Protein AF-A0A7Y5UVS3-F1 (afdb_monomer)

Structure (mmCIF, N/CA/C/O backbone):
data_AF-A0A7Y5UVS3-F1
#
_entry.id   AF-A0A7Y5UVS3-F1
#
loop_
_atom_site.group_PDB
_atom_site.id
_atom_site.type_symbol
_atom_site.label_atom_id
_atom_site.label_alt_id
_atom_site.label_comp_id
_atom_site.label_asym_id
_atom_site.label_entity_id
_atom_site.label_seq_id
_atom_site.pdbx_PDB_ins_code
_atom_site.Cartn_x
_atom_site.Cartn_y
_atom_site.Cartn_z
_atom_site.occupancy
_atom_site.B_iso_or_equiv
_atom_site.auth_seq_id
_atom_site.auth_comp_id
_atom_site.auth_asym_id
_atom_site.auth_atom_id
_atom_site.pdbx_PDB_model_num
ATOM 1 N N . MET A 1 1 ? 49.905 -15.989 13.096 1.00 28.28 1 MET A N 1
ATOM 2 C CA . MET A 1 1 ? 49.772 -14.518 13.157 1.00 28.28 1 MET A CA 1
ATOM 3 C C . MET A 1 1 ? 48.289 -14.193 13.095 1.00 28.28 1 MET A C 1
ATOM 5 O O . MET A 1 1 ? 47.687 -14.350 12.043 1.00 28.28 1 MET A O 1
ATOM 9 N N . LEU A 1 2 ? 47.683 -13.883 14.243 1.00 24.19 2 LEU A N 1
ATOM 10 C CA . LEU A 1 2 ? 46.269 -13.516 14.345 1.00 24.19 2 LEU A CA 1
ATOM 11 C C . LEU A 1 2 ? 46.060 -12.129 13.726 1.00 24.19 2 LEU A C 1
ATOM 13 O O . LEU A 1 2 ? 46.795 -11.195 14.042 1.00 24.19 2 LEU A O 1
ATOM 17 N N . SER A 1 3 ? 45.095 -12.012 12.813 1.00 27.12 3 SER A N 1
ATOM 18 C CA . SER A 1 3 ? 44.804 -10.755 12.122 1.00 27.12 3 SER A CA 1
ATOM 19 C C . SER A 1 3 ? 44.201 -9.726 13.085 1.00 27.12 3 SER A C 1
ATOM 21 O O . SER A 1 3 ? 43.381 -10.064 13.940 1.00 27.12 3 SER A O 1
ATOM 23 N N . TRP A 1 4 ? 44.562 -8.455 12.902 1.00 25.41 4 TRP A N 1
ATOM 24 C CA . TRP A 1 4 ? 44.064 -7.295 13.655 1.00 25.41 4 TRP A CA 1
ATOM 25 C C . TRP A 1 4 ? 42.523 -7.181 13.732 1.00 25.41 4 TRP A C 1
ATOM 27 O O . TRP A 1 4 ? 42.008 -6.481 14.600 1.00 25.41 4 TRP A O 1
ATOM 37 N N . ARG A 1 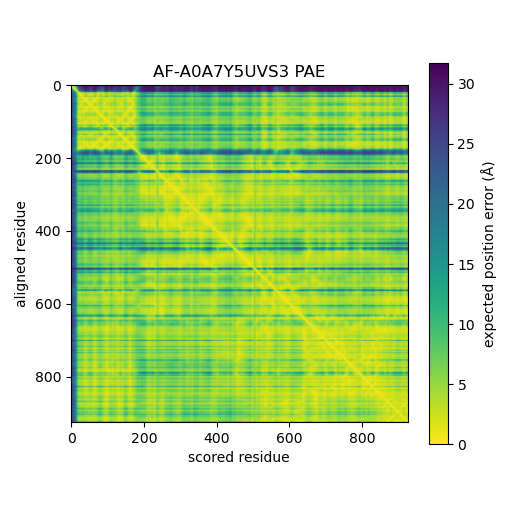5 ? 41.767 -7.898 12.884 1.00 30.25 5 ARG A N 1
ATOM 38 C CA . ARG A 1 5 ? 40.292 -7.927 12.908 1.00 30.25 5 ARG A CA 1
ATOM 39 C C . ARG A 1 5 ? 39.703 -8.733 14.073 1.00 30.25 5 ARG A C 1
ATOM 41 O O . ARG A 1 5 ? 38.597 -8.430 14.504 1.00 30.25 5 ARG A O 1
ATOM 48 N N . SER A 1 6 ? 40.430 -9.702 14.631 1.00 28.72 6 SER A N 1
ATOM 49 C CA . SER A 1 6 ? 39.936 -10.530 15.747 1.00 28.72 6 SER A CA 1
ATOM 50 C C . SER A 1 6 ? 40.099 -9.860 17.119 1.00 28.72 6 SER A C 1
ATOM 52 O O . SER A 1 6 ? 39.377 -10.194 18.052 1.00 28.72 6 SER A O 1
ATOM 54 N N . LEU A 1 7 ? 41.005 -8.882 17.242 1.00 26.11 7 LEU A N 1
ATOM 55 C CA . LEU A 1 7 ? 41.230 -8.129 18.486 1.00 26.11 7 LEU A CA 1
ATOM 56 C C . LEU A 1 7 ? 40.233 -6.971 18.679 1.00 26.11 7 LEU A C 1
ATOM 58 O O . LEU A 1 7 ? 39.955 -6.603 19.815 1.00 26.11 7 LEU A O 1
ATOM 62 N N . LEU A 1 8 ? 39.619 -6.462 17.603 1.00 29.97 8 LEU A N 1
ATOM 63 C CA . LEU A 1 8 ? 38.509 -5.500 17.694 1.00 29.97 8 LEU A CA 1
ATOM 64 C C . LEU A 1 8 ? 37.173 -6.158 18.084 1.00 29.97 8 LEU A C 1
ATOM 66 O O . LEU A 1 8 ? 36.338 -5.507 18.704 1.00 29.97 8 LEU A O 1
ATOM 70 N N . ALA A 1 9 ? 36.989 -7.451 17.795 1.00 29.56 9 ALA A N 1
ATOM 71 C CA . ALA A 1 9 ? 35.776 -8.189 18.156 1.00 29.56 9 ALA A CA 1
ATOM 72 C C . ALA A 1 9 ? 35.689 -8.516 19.661 1.00 29.56 9 ALA A C 1
ATOM 74 O O . ALA A 1 9 ? 34.592 -8.581 20.207 1.00 29.56 9 ALA A O 1
ATOM 75 N N . LEU A 1 10 ? 36.826 -8.663 20.354 1.00 26.30 10 LEU A N 1
ATOM 76 C CA . LEU A 1 10 ? 36.845 -8.890 21.807 1.00 26.30 10 LEU A CA 1
ATOM 77 C C . LEU A 1 10 ? 36.801 -7.590 22.633 1.00 26.30 10 LEU A C 1
ATOM 79 O O . LEU A 1 10 ? 36.468 -7.636 23.811 1.00 26.30 10 LEU A O 1
ATOM 83 N N . ALA A 1 11 ? 37.095 -6.434 22.025 1.00 27.16 11 ALA A N 1
ATOM 84 C CA . ALA A 1 11 ? 37.036 -5.121 22.678 1.00 27.16 11 ALA A CA 1
ATOM 85 C C . ALA A 1 11 ? 35.657 -4.429 22.571 1.00 27.16 11 ALA A C 1
ATOM 87 O O . ALA A 1 11 ? 35.464 -3.362 23.147 1.00 27.16 11 ALA A O 1
ATOM 88 N N . LEU A 1 12 ? 34.696 -5.032 21.858 1.00 35.00 12 LEU A N 1
ATOM 89 C CA . LEU A 1 12 ? 33.313 -4.546 21.705 1.00 35.00 12 LEU A CA 1
ATOM 90 C C . LEU A 1 12 ? 32.266 -5.451 22.386 1.00 35.00 12 LEU A C 1
ATOM 92 O O . LEU A 1 12 ? 31.069 -5.232 22.233 1.00 35.00 12 LEU A O 1
ATOM 96 N N . LEU A 1 13 ? 32.713 -6.447 23.159 1.00 31.89 13 LEU A N 1
ATOM 97 C CA . LEU A 1 13 ? 31.871 -7.349 23.956 1.00 31.89 13 LEU A CA 1
ATOM 98 C C . LEU A 1 13 ? 32.075 -7.149 25.464 1.00 31.89 13 LEU A C 1
ATOM 100 O O . LEU A 1 13 ? 31.934 -8.076 26.259 1.00 31.89 13 LEU A O 1
ATOM 104 N N . THR A 1 14 ? 32.374 -5.924 25.888 1.00 28.44 14 THR A N 1
ATOM 105 C CA . THR A 1 14 ? 31.979 -5.502 27.231 1.00 28.44 14 THR A CA 1
ATOM 106 C C . THR A 1 14 ? 30.465 -5.297 27.189 1.00 28.44 14 THR A C 1
ATOM 108 O O . THR A 1 14 ? 30.009 -4.457 26.411 1.00 28.44 14 THR A O 1
ATOM 111 N N . PRO A 1 15 ? 29.649 -6.010 27.989 1.00 33.50 15 PRO A N 1
ATOM 112 C CA . PRO A 1 15 ? 28.301 -5.528 28.234 1.00 33.50 15 PRO A CA 1
ATOM 113 C C . PRO A 1 15 ? 28.462 -4.096 28.749 1.00 33.50 15 PRO A C 1
ATOM 115 O O . PRO A 1 15 ? 29.252 -3.865 29.669 1.00 33.50 15 PRO A O 1
ATOM 118 N N . CYS A 1 16 ? 27.786 -3.125 28.133 1.00 34.28 16 CYS A N 1
ATOM 119 C CA . CYS A 1 16 ? 27.635 -1.804 28.730 1.00 34.28 16 CYS A CA 1
ATOM 120 C C . CYS A 1 16 ? 26.879 -1.980 30.053 1.00 34.28 16 CYS A C 1
ATOM 122 O O . CYS A 1 16 ? 25.661 -1.851 30.123 1.00 34.28 16 CYS A O 1
ATOM 124 N N . LEU A 1 17 ? 27.615 -2.312 31.109 1.00 39.16 17 LEU A N 1
ATOM 125 C CA . LEU A 1 17 ? 27.259 -1.990 32.473 1.00 39.16 17 LEU A CA 1
ATOM 126 C C . LEU A 1 17 ? 27.161 -0.460 32.530 1.00 39.16 17 LEU A C 1
ATOM 128 O O . LEU A 1 17 ? 28.173 0.225 32.404 1.00 39.16 17 LEU A O 1
ATOM 132 N N . GLY A 1 18 ? 25.943 0.061 32.700 1.00 46.34 18 GLY A N 1
ATOM 133 C CA . GLY A 1 18 ? 25.734 1.406 33.240 1.00 46.34 18 GLY A CA 1
ATOM 134 C C . GLY A 1 18 ? 25.333 2.513 32.266 1.00 46.34 18 GLY A C 1
ATOM 135 O O . GLY A 1 18 ? 25.893 3.601 32.348 1.00 46.34 18 GLY A O 1
ATOM 136 N N . ALA A 1 19 ? 24.334 2.308 31.405 1.00 59.19 19 ALA A N 1
ATOM 137 C CA . ALA A 1 19 ? 23.497 3.452 31.040 1.00 59.19 19 ALA A CA 1
ATOM 138 C C . ALA A 1 19 ? 22.430 3.612 32.129 1.00 59.19 19 ALA A C 1
ATOM 140 O O . ALA A 1 19 ? 21.646 2.693 32.363 1.00 59.19 19 ALA A O 1
ATOM 141 N N . THR A 1 20 ? 22.447 4.739 32.837 1.00 80.31 20 THR A N 1
ATOM 142 C CA . THR A 1 20 ? 21.452 5.050 33.869 1.00 80.31 20 THR A CA 1
ATOM 143 C C . THR A 1 20 ? 20.096 5.275 33.210 1.00 80.31 20 THR A C 1
ATOM 145 O O . THR A 1 20 ? 19.997 6.095 32.297 1.00 80.31 20 THR A O 1
ATOM 148 N N . ASP A 1 21 ? 19.063 4.572 33.674 1.00 90.06 21 ASP A N 1
ATOM 149 C CA . ASP A 1 21 ? 17.686 4.911 33.322 1.00 90.06 21 ASP A CA 1
ATOM 150 C C . ASP A 1 21 ? 17.329 6.267 33.939 1.00 90.06 21 ASP A C 1
ATOM 152 O O . ASP A 1 21 ? 17.461 6.482 35.145 1.00 90.06 21 ASP A O 1
ATOM 156 N N . LEU A 1 22 ? 16.928 7.201 33.086 1.00 92.75 22 LEU A N 1
ATOM 157 C CA . LEU A 1 22 ? 16.558 8.558 33.455 1.00 92.75 22 LEU A CA 1
ATOM 158 C C . LEU A 1 22 ? 15.056 8.680 33.752 1.00 92.75 22 LEU A C 1
ATOM 160 O O . LEU A 1 22 ? 14.624 9.723 34.241 1.00 92.75 22 LEU A O 1
ATOM 164 N N . ALA A 1 23 ? 14.242 7.662 33.453 1.00 92.00 23 ALA A N 1
ATOM 165 C CA . ALA A 1 23 ? 12.814 7.685 33.741 1.00 92.00 23 ALA A CA 1
ATOM 166 C C . ALA A 1 23 ? 12.551 7.514 35.246 1.00 92.00 23 ALA A C 1
ATOM 168 O O . ALA A 1 23 ? 12.982 6.557 35.888 1.00 92.00 23 ALA A O 1
ATOM 169 N N . VAL A 1 24 ? 11.790 8.441 35.830 1.00 89.44 24 VAL A N 1
ATOM 170 C CA . VAL A 1 24 ? 11.381 8.349 37.237 1.00 89.44 24 VAL A CA 1
ATOM 171 C C . VAL A 1 24 ? 10.203 7.387 37.363 1.00 89.44 24 VAL A C 1
ATOM 173 O O . VAL A 1 24 ? 9.192 7.547 36.682 1.00 89.44 24 VAL A O 1
ATOM 176 N N . ASN A 1 25 ? 10.317 6.414 38.274 1.00 92.88 25 ASN A N 1
ATOM 177 C CA . ASN A 1 25 ? 9.270 5.424 38.556 1.00 92.88 25 ASN A CA 1
ATOM 178 C C . ASN A 1 25 ? 8.753 4.722 37.282 1.00 92.88 25 ASN A C 1
ATOM 180 O O . ASN A 1 25 ? 7.547 4.575 37.086 1.00 92.88 25 ASN A O 1
ATOM 184 N N . GLY A 1 26 ? 9.672 4.337 36.392 1.00 91.94 26 GLY A N 1
ATOM 185 C CA . GLY A 1 26 ? 9.361 3.729 35.099 1.00 91.94 26 GLY A CA 1
ATOM 186 C C . GLY A 1 26 ? 8.605 2.401 35.177 1.00 91.94 26 GLY A C 1
ATOM 187 O O . GLY A 1 26 ? 7.694 2.170 34.388 1.00 91.94 26 GLY A O 1
ATOM 188 N N . GLY A 1 27 ? 8.944 1.564 36.162 1.00 93.62 27 GLY A N 1
ATOM 189 C CA . GLY A 1 27 ? 8.245 0.306 36.468 1.00 93.62 27 GLY A CA 1
ATOM 190 C C . GLY A 1 27 ? 7.047 0.462 37.411 1.00 93.62 27 GLY A C 1
ATOM 191 O O . GLY A 1 27 ? 6.573 -0.516 37.960 1.00 93.62 27 GLY A O 1
ATOM 192 N N . PHE A 1 28 ? 6.600 1.693 37.691 1.00 95.75 28 PHE A N 1
ATOM 193 C CA . PHE A 1 28 ? 5.409 1.985 38.502 1.00 95.75 28 PHE A CA 1
ATOM 194 C C . PHE A 1 28 ? 5.372 1.392 39.927 1.00 95.75 28 PHE A C 1
ATOM 196 O O . PHE A 1 28 ? 4.307 1.342 40.534 1.00 95.75 28 PHE A O 1
ATOM 203 N N . GLU A 1 29 ? 6.511 1.017 40.514 1.00 94.06 29 GLU A N 1
ATOM 204 C CA . GLU A 1 29 ? 6.618 0.366 41.833 1.00 94.06 29 GLU A CA 1
ATOM 205 C C . GLU A 1 29 ? 6.432 1.295 43.047 1.00 94.06 29 GLU A C 1
ATOM 207 O O . GLU A 1 29 ? 6.296 0.823 44.180 1.00 94.06 29 GLU A O 1
ATOM 212 N N . ALA A 1 30 ? 6.427 2.611 42.831 1.00 88.94 30 ALA A N 1
ATOM 213 C CA . ALA A 1 30 ? 6.168 3.621 43.855 1.00 88.94 30 ALA A CA 1
ATOM 214 C C . ALA A 1 30 ? 4.889 4.423 43.559 1.00 88.94 30 ALA A C 1
ATOM 216 O O . ALA A 1 30 ? 4.416 4.486 42.423 1.00 88.94 30 ALA A O 1
ATOM 217 N N . ALA A 1 31 ? 4.333 5.072 44.586 1.00 81.94 31 ALA A N 1
ATOM 218 C CA . ALA A 1 31 ? 3.252 6.038 44.403 1.00 81.94 31 ALA A CA 1
ATOM 219 C C . ALA A 1 31 ? 3.796 7.344 43.790 1.00 81.94 31 ALA A C 1
ATOM 221 O O . ALA A 1 31 ? 4.810 7.868 44.250 1.00 81.94 31 ALA A O 1
ATOM 222 N N . GLY A 1 32 ? 3.103 7.889 42.784 1.00 87.25 32 GLY A N 1
ATOM 223 C CA . GLY A 1 32 ? 3.477 9.143 42.115 1.00 87.25 32 GLY A CA 1
ATOM 224 C C . GLY A 1 32 ? 4.469 8.976 40.954 1.00 87.25 32 GLY A C 1
ATOM 225 O O . GLY A 1 32 ? 4.582 7.905 40.362 1.00 87.25 32 GLY A O 1
ATOM 226 N N . GLY A 1 33 ? 5.156 10.059 40.579 1.00 92.31 33 GLY A N 1
ATOM 227 C CA . GLY A 1 33 ? 6.107 10.098 39.454 1.00 92.31 33 GLY A CA 1
ATOM 228 C C . GLY A 1 33 ? 5.481 10.405 38.087 1.00 92.31 33 GLY A C 1
ATOM 229 O O . GLY A 1 33 ? 6.188 10.816 37.167 1.00 92.31 33 GLY A O 1
ATOM 230 N N . TRP A 1 34 ? 4.158 10.264 37.963 1.00 95.94 34 TRP A N 1
ATOM 231 C CA . TRP A 1 34 ? 3.413 10.496 36.727 1.00 95.94 34 TRP A CA 1
ATOM 232 C C . TRP A 1 34 ? 2.051 11.132 37.006 1.00 95.94 34 TRP A C 1
ATOM 234 O O . TRP A 1 34 ? 1.313 10.666 37.873 1.00 95.94 34 TRP A O 1
ATOM 244 N N . ASP A 1 35 ? 1.699 12.150 36.222 1.00 96.25 35 ASP A N 1
ATOM 245 C CA . ASP A 1 35 ? 0.412 12.838 36.296 1.00 96.25 35 ASP A CA 1
ATOM 246 C C . ASP A 1 35 ? -0.463 12.455 35.099 1.00 96.25 35 ASP A C 1
ATOM 248 O O . ASP A 1 35 ? -0.045 12.590 33.945 1.00 96.25 35 ASP A O 1
ATOM 252 N N . LEU A 1 36 ? -1.699 12.021 35.357 1.00 97.00 36 LEU A N 1
ATOM 253 C CA . LEU A 1 36 ? -2.709 11.845 34.314 1.00 97.00 36 LEU A CA 1
ATOM 254 C C . LEU A 1 36 ? -3.436 13.162 34.049 1.00 97.00 36 LEU A C 1
ATOM 256 O O . LEU A 1 36 ? -3.872 13.850 34.972 1.00 97.00 36 LEU A O 1
ATOM 260 N N . ARG A 1 37 ? -3.651 13.468 32.771 1.00 96.62 37 ARG A N 1
ATOM 261 C CA . ARG A 1 37 ? -4.450 14.605 32.325 1.00 96.62 37 ARG A CA 1
ATOM 262 C C . ARG A 1 37 ? -5.415 14.210 31.224 1.00 96.62 37 ARG A C 1
ATOM 264 O O . ARG A 1 37 ? -5.051 13.498 30.291 1.00 96.62 37 ARG A O 1
ATOM 271 N N . CYS A 1 38 ? -6.620 14.747 31.309 1.00 97.12 38 CYS A N 1
ATOM 272 C CA . CYS A 1 38 ? -7.629 14.669 30.266 1.00 97.12 38 CYS A CA 1
ATOM 273 C C . CYS A 1 38 ? -7.537 15.922 29.389 1.00 97.12 38 CYS A C 1
ATOM 275 O O . CYS A 1 38 ? -7.700 17.032 29.893 1.00 97.12 38 CYS A O 1
ATOM 277 N N . VAL A 1 39 ? -7.245 15.759 28.098 1.00 96.06 39 VAL A N 1
ATOM 278 C CA . VAL A 1 39 ? -7.033 16.871 27.157 1.00 96.06 39 VAL A CA 1
ATOM 279 C C . VAL A 1 39 ? -8.113 16.850 26.076 1.00 96.06 39 VAL A C 1
ATOM 281 O O . VAL A 1 39 ? -8.524 15.775 25.645 1.00 96.06 39 VAL A O 1
ATOM 284 N N . ASP A 1 40 ? -8.575 18.026 25.642 1.00 92.88 40 ASP A N 1
ATOM 285 C CA . ASP A 1 40 ? -9.557 18.218 24.559 1.00 92.88 40 ASP A CA 1
ATOM 286 C C . ASP A 1 40 ? -10.863 17.419 24.735 1.00 92.88 40 ASP A C 1
ATOM 288 O O . ASP A 1 40 ? -11.375 16.801 23.801 1.00 92.88 40 ASP A O 1
ATOM 292 N N . GLY A 1 41 ? -11.397 17.413 25.961 1.00 94.06 41 GLY A N 1
ATOM 293 C CA . GLY A 1 41 ? -12.649 16.727 26.293 1.00 94.06 41 GLY A CA 1
ATOM 294 C C . GLY A 1 41 ? -12.515 15.213 26.466 1.00 94.06 41 GLY A C 1
ATOM 295 O O . GLY A 1 41 ? -13.527 14.518 26.507 1.00 94.06 41 GLY A O 1
ATOM 296 N N . ALA A 1 42 ? -11.293 14.680 26.557 1.00 96.88 42 ALA A N 1
ATOM 297 C CA . ALA A 1 42 ? -11.096 13.275 26.886 1.00 96.88 42 ALA A CA 1
ATOM 298 C C . ALA A 1 42 ? -11.637 12.923 28.272 1.00 96.88 42 ALA A C 1
ATOM 300 O O . ALA A 1 42 ? -11.561 13.708 29.212 1.00 96.88 42 ALA A O 1
ATOM 301 N N . GLU A 1 43 ? -12.112 11.693 28.401 1.00 98.12 43 GLU A N 1
ATOM 302 C CA . GLU A 1 43 ? -12.501 11.095 29.671 1.00 98.12 43 GLU A CA 1
ATOM 303 C C . GLU A 1 43 ? -11.782 9.761 29.842 1.00 98.12 43 GLU A C 1
ATOM 305 O O . GLU A 1 43 ? -11.562 9.018 28.875 1.00 98.12 43 GLU A O 1
ATOM 310 N N . GLY A 1 44 ? -11.383 9.470 31.076 1.00 97.81 44 GLY A N 1
ATOM 311 C CA . GLY A 1 44 ? -10.662 8.253 31.394 1.00 97.81 44 GLY A CA 1
ATOM 312 C C . GLY A 1 44 ? -9.993 8.283 32.758 1.00 97.81 44 GLY A C 1
ATOM 313 O O . GLY A 1 44 ? -10.205 9.191 33.559 1.00 97.81 44 GLY A O 1
ATOM 314 N N . SER A 1 45 ? -9.191 7.258 33.028 1.00 97.94 45 SER A N 1
ATOM 315 C CA . SER A 1 45 ? -8.535 7.058 34.321 1.00 97.94 45 SER A CA 1
ATOM 316 C C . SER A 1 45 ? -7.189 6.346 34.187 1.00 97.94 45 SER A C 1
ATOM 318 O O . SER A 1 45 ? -6.887 5.748 33.151 1.00 97.94 45 SER A O 1
ATOM 320 N N . ALA A 1 46 ? -6.388 6.428 35.251 1.00 97.12 46 ALA A N 1
ATOM 321 C CA . ALA A 1 46 ? -5.153 5.682 35.445 1.00 97.12 46 ALA A CA 1
ATOM 322 C C . ALA A 1 46 ? -5.278 4.891 36.750 1.00 97.12 46 ALA A C 1
ATOM 324 O O . ALA A 1 46 ? -5.628 5.461 37.783 1.00 97.12 46 ALA A O 1
ATOM 325 N N . THR A 1 47 ? -5.031 3.585 36.705 1.00 96.56 47 THR A N 1
ATOM 326 C CA . THR A 1 47 ? -5.191 2.684 37.855 1.00 96.56 47 THR A CA 1
ATOM 327 C C . THR A 1 47 ? -4.025 1.709 37.938 1.00 96.56 47 THR A C 1
ATOM 329 O O . THR A 1 47 ? -3.589 1.177 36.921 1.00 96.56 47 THR A O 1
ATOM 332 N N . TRP A 1 48 ? -3.511 1.468 39.143 1.00 95.94 48 TRP A N 1
ATOM 333 C CA . TRP A 1 48 ? -2.486 0.449 39.369 1.00 95.94 48 TRP A CA 1
ATOM 334 C C . TRP A 1 48 ? -3.122 -0.941 39.368 1.00 95.94 48 TRP A C 1
ATOM 336 O O . TRP A 1 48 ? -4.194 -1.139 39.943 1.00 95.94 48 TRP A O 1
ATOM 346 N N . ILE A 1 49 ? -2.456 -1.900 38.729 1.00 95.38 49 ILE A N 1
ATOM 347 C CA . ILE A 1 49 ? -2.871 -3.305 38.672 1.00 95.38 49 ILE A CA 1
ATOM 348 C C . ILE A 1 49 ? -1.699 -4.218 39.030 1.00 95.38 49 ILE A C 1
ATOM 350 O O . ILE A 1 49 ? -0.553 -3.847 38.822 1.00 95.38 49 ILE A O 1
ATOM 354 N N . THR A 1 50 ? -1.973 -5.427 39.521 1.00 94.38 50 THR A N 1
ATOM 355 C CA . THR A 1 50 ? -0.938 -6.395 39.942 1.00 94.38 50 THR A CA 1
ATOM 356 C C . THR A 1 50 ? -0.402 -7.277 38.811 1.00 94.38 50 THR A C 1
ATOM 358 O O . THR A 1 50 ? 0.550 -8.023 39.002 1.00 94.38 50 THR A O 1
ATOM 361 N N . ASP A 1 51 ? -1.047 -7.252 37.645 1.00 91.75 51 ASP A N 1
ATOM 362 C CA . ASP A 1 51 ? -0.616 -7.990 36.455 1.00 91.75 51 ASP A CA 1
ATOM 363 C C . ASP A 1 51 ? 0.411 -7.150 35.687 1.00 91.75 51 ASP A C 1
ATOM 365 O O . ASP A 1 51 ? 0.070 -6.408 34.761 1.00 91.75 51 ASP A O 1
ATOM 369 N N . ALA A 1 52 ? 1.650 -7.210 36.169 1.00 94.12 52 ALA A N 1
ATOM 370 C CA . ALA A 1 52 ? 2.788 -6.456 35.664 1.00 94.12 52 ALA A CA 1
ATOM 371 C C . ALA A 1 52 ? 3.682 -7.314 34.759 1.00 94.12 52 ALA A C 1
ATOM 373 O O . ALA A 1 52 ? 3.683 -8.546 34.838 1.00 94.12 52 ALA A O 1
ATOM 374 N N . ARG A 1 53 ? 4.453 -6.666 33.884 1.00 94.75 53 ARG A N 1
ATOM 375 C CA . ARG A 1 53 ? 5.478 -7.333 33.076 1.00 94.75 53 ARG A CA 1
ATOM 376 C C . ARG A 1 53 ? 6.664 -7.707 33.950 1.00 94.75 53 ARG A C 1
ATOM 378 O O . ARG A 1 53 ? 7.173 -8.824 33.840 1.00 94.75 53 ARG A O 1
ATOM 385 N N . THR A 1 54 ? 7.107 -6.770 34.783 1.00 94.06 54 THR A N 1
ATOM 386 C CA . THR A 1 54 ? 8.114 -6.993 35.819 1.00 94.06 54 THR A CA 1
ATOM 387 C C . THR A 1 54 ? 7.679 -6.323 37.123 1.00 94.06 54 THR A C 1
ATOM 389 O O . THR A 1 54 ? 6.716 -5.569 37.147 1.00 94.06 54 THR A O 1
ATOM 392 N N . GLY A 1 55 ? 8.325 -6.647 38.245 1.00 94.12 55 GLY A N 1
ATOM 393 C CA . GLY A 1 55 ? 7.933 -6.075 39.536 1.00 94.12 55 GLY A CA 1
ATOM 394 C C . GLY A 1 55 ? 6.599 -6.613 40.071 1.00 94.12 55 GLY A C 1
ATOM 395 O O . GLY A 1 55 ? 6.270 -7.787 39.897 1.00 94.12 55 GLY A O 1
ATOM 396 N N . ARG A 1 56 ? 5.880 -5.773 40.819 1.00 95.38 56 ARG A N 1
ATOM 397 C CA . ARG A 1 56 ? 4.642 -6.093 41.546 1.00 95.38 56 ARG A CA 1
ATOM 398 C C . ARG A 1 56 ? 3.412 -5.421 40.948 1.00 95.38 56 ARG A C 1
ATOM 400 O O . ARG A 1 56 ? 2.308 -5.903 41.207 1.00 95.38 56 ARG A O 1
ATOM 407 N N . GLN A 1 57 ? 3.567 -4.306 40.234 1.00 95.88 57 GLN A N 1
ATOM 408 C CA . GLN A 1 57 ? 2.430 -3.568 39.693 1.00 95.88 57 GLN A CA 1
ATOM 409 C C . GLN A 1 57 ? 2.746 -2.818 38.396 1.00 95.88 57 GLN A C 1
ATOM 411 O O . GLN A 1 57 ? 3.861 -2.381 38.173 1.00 95.88 57 GLN A O 1
ATOM 416 N N . ALA A 1 58 ? 1.719 -2.623 37.574 1.00 96.38 58 ALA A N 1
ATOM 417 C CA . ALA A 1 58 ? 1.761 -1.861 36.330 1.00 96.38 58 ALA A CA 1
ATOM 418 C C . ALA A 1 58 ? 0.638 -0.814 36.307 1.00 96.38 58 ALA A C 1
ATOM 420 O O . ALA A 1 58 ? -0.299 -0.870 37.112 1.00 96.38 58 ALA A O 1
ATOM 421 N N . LEU A 1 59 ? 0.696 0.138 35.373 1.00 97.31 59 LEU A N 1
ATOM 422 C CA . LEU A 1 59 ? -0.296 1.210 35.268 1.00 97.31 59 LEU A CA 1
ATOM 423 C C . LEU A 1 59 ? -1.256 0.975 34.098 1.00 97.31 59 LEU A C 1
ATOM 425 O O . LEU A 1 59 ? -0.860 1.001 32.937 1.00 97.31 59 LEU A O 1
ATOM 429 N N . ARG A 1 60 ? -2.549 0.813 34.377 1.00 97.56 60 ARG A N 1
ATOM 430 C CA . ARG A 1 60 ? -3.608 0.771 33.363 1.00 97.56 60 ARG A CA 1
ATOM 431 C C . ARG A 1 60 ? -4.152 2.168 33.093 1.00 97.56 60 ARG A C 1
ATOM 433 O O . ARG A 1 60 ? -4.728 2.781 33.988 1.00 97.56 60 ARG A O 1
ATOM 440 N N . LEU A 1 61 ? -4.042 2.622 31.849 1.00 98.19 61 LEU A N 1
ATOM 441 C CA . LEU A 1 61 ? -4.757 3.777 31.313 1.00 98.19 61 LEU A CA 1
ATOM 442 C C . LEU A 1 61 ? -6.009 3.303 30.574 1.00 98.19 61 LEU A C 1
ATOM 444 O O . LEU A 1 61 ? -5.912 2.472 29.673 1.00 98.19 61 LEU A O 1
ATOM 448 N N . THR A 1 62 ? -7.169 3.859 30.912 1.00 98.44 62 THR A N 1
ATOM 449 C CA . THR A 1 62 ? -8.449 3.534 30.268 1.00 98.44 62 THR A CA 1
ATOM 450 C C . THR A 1 62 ? -9.109 4.813 29.790 1.00 98.44 62 THR A C 1
ATOM 452 O O . THR A 1 62 ? -9.439 5.671 30.609 1.00 98.44 62 THR A O 1
ATOM 455 N N . LYS A 1 63 ? -9.326 4.929 28.478 1.00 98.25 63 LYS A N 1
ATOM 456 C CA . LYS A 1 63 ? -10.078 6.022 27.854 1.00 98.25 63 LYS A CA 1
ATOM 457 C C . LYS A 1 63 ? -11.513 5.573 27.588 1.00 98.25 63 LYS A C 1
ATOM 459 O O . LYS A 1 63 ? -11.719 4.507 27.017 1.00 98.25 63 LYS A O 1
ATOM 464 N N . THR A 1 64 ? -12.497 6.380 27.981 1.00 97.50 64 THR A N 1
ATOM 465 C CA . THR A 1 64 ? -13.922 5.986 27.985 1.00 97.50 64 THR A CA 1
ATOM 466 C C . THR A 1 64 ? -14.767 6.665 26.913 1.00 97.50 64 THR A C 1
ATOM 468 O O . THR A 1 64 ? -15.876 6.215 26.642 1.00 97.50 64 THR A O 1
ATOM 471 N N . ASN A 1 65 ? -14.255 7.717 26.271 1.00 96.38 65 ASN A N 1
ATOM 472 C CA . ASN A 1 65 ? -14.947 8.431 25.197 1.00 96.38 65 ASN A CA 1
ATOM 473 C C . ASN A 1 65 ? -14.083 8.553 23.926 1.00 96.38 65 ASN A C 1
ATOM 475 O O . ASN A 1 65 ? -12.956 8.064 23.869 1.00 96.38 65 ASN A O 1
ATOM 479 N N . SER A 1 66 ? -14.607 9.224 22.902 1.00 95.31 66 SER A N 1
ATOM 480 C CA . SER A 1 66 ? -13.979 9.375 21.578 1.00 95.31 66 SER A CA 1
ATOM 481 C C . SER A 1 66 ? -13.307 10.736 21.341 1.00 95.31 66 SER A C 1
ATOM 483 O O . SER A 1 66 ? -12.743 10.969 20.275 1.00 95.31 66 SER A O 1
ATOM 485 N N . LEU A 1 67 ? -13.376 11.649 22.315 1.00 93.88 67 LEU A N 1
ATOM 486 C CA . LEU A 1 67 ? -12.854 13.015 22.205 1.00 93.88 67 LEU A CA 1
ATOM 487 C C . LEU A 1 67 ? -11.449 13.125 22.799 1.00 93.88 67 LEU A C 1
ATOM 489 O O . LEU A 1 67 ? -11.150 12.469 23.793 1.00 93.88 67 LEU A O 1
ATOM 493 N N . GLY A 1 68 ? -10.598 13.958 22.205 1.00 93.81 68 GLY A N 1
ATOM 494 C CA . GLY A 1 68 ? -9.283 14.289 22.754 1.00 93.81 68 GLY A CA 1
ATOM 495 C C . GLY A 1 68 ? -8.375 13.089 23.055 1.00 93.81 68 GLY A C 1
ATOM 496 O O . GLY A 1 68 ? -8.455 12.034 22.418 1.00 93.81 68 GLY A O 1
ATOM 497 N N . TYR A 1 69 ? -7.486 13.255 24.033 1.00 96.94 69 TYR A N 1
ATOM 498 C CA . TYR A 1 69 ? -6.576 12.205 24.494 1.00 96.94 69 TYR A CA 1
ATOM 499 C C . TYR A 1 69 ? -6.312 12.265 25.998 1.00 96.94 69 TYR A C 1
ATOM 501 O O . TYR A 1 69 ? -6.347 13.329 26.620 1.00 96.94 69 TYR A O 1
ATOM 509 N N . LEU A 1 70 ? -6.003 11.105 26.575 1.00 98.31 70 LEU A N 1
ATOM 510 C CA . LEU A 1 70 ? -5.380 11.030 27.893 1.00 98.31 70 LEU A CA 1
ATOM 511 C C . LEU A 1 70 ? -3.883 11.270 27.740 1.00 98.31 70 LEU A C 1
ATOM 513 O O . LEU A 1 70 ? -3.264 10.700 26.844 1.00 98.31 70 LEU A O 1
ATOM 517 N N . ARG A 1 71 ? -3.297 12.083 28.614 1.00 97.50 71 ARG A N 1
ATOM 518 C CA . ARG A 1 71 ? -1.862 12.372 28.660 1.00 97.50 71 ARG A CA 1
ATOM 519 C C . ARG A 1 71 ? -1.318 11.982 30.023 1.00 97.50 71 ARG A C 1
ATOM 521 O O . ARG A 1 71 ? -1.635 12.631 31.013 1.00 97.50 71 ARG A O 1
ATOM 528 N N . LEU A 1 72 ? -0.486 10.951 30.053 1.00 97.44 72 LEU A N 1
ATOM 529 C CA . LEU A 1 72 ? 0.355 10.622 31.193 1.00 97.44 72 LEU A CA 1
ATOM 530 C C . LEU A 1 72 ? 1.696 11.345 31.015 1.00 97.44 72 LEU A C 1
ATOM 532 O O . LEU A 1 72 ? 2.346 11.175 29.983 1.00 97.44 72 LEU A O 1
ATOM 536 N N . VAL A 1 73 ? 2.090 12.179 31.973 1.00 97.31 73 VAL A N 1
ATOM 537 C CA . VAL A 1 73 ? 3.313 12.996 31.898 1.00 97.31 73 VAL A CA 1
ATOM 538 C C . VAL A 1 73 ? 4.179 12.786 33.135 1.00 97.31 73 VAL A C 1
ATOM 540 O O . VAL A 1 73 ? 3.645 12.710 34.238 1.00 97.31 73 VAL A O 1
ATOM 543 N N . SER A 1 74 ? 5.501 12.679 32.968 1.00 96.56 74 SER A N 1
ATOM 544 C CA . SER A 1 74 ? 6.420 12.549 34.106 1.00 96.56 74 SER A CA 1
ATOM 545 C C . SER A 1 74 ? 6.307 13.768 35.023 1.00 96.56 74 SER A C 1
ATOM 547 O O . SER A 1 74 ? 6.238 14.903 34.543 1.00 96.56 74 SER A O 1
ATOM 549 N N . SER A 1 75 ? 6.287 13.562 36.341 1.00 93.81 75 SER A N 1
ATOM 550 C CA . SER A 1 75 ? 6.133 14.663 37.302 1.00 93.81 75 SER A CA 1
ATOM 551 C C . SER A 1 75 ? 7.350 15.592 37.303 1.00 93.81 75 SER A C 1
ATOM 553 O O . SER A 1 75 ? 7.191 16.812 37.382 1.00 93.81 75 SER A O 1
ATOM 555 N N . GLU A 1 76 ? 8.542 15.013 37.137 1.00 92.94 76 GLU A N 1
ATOM 556 C CA . GLU A 1 76 ? 9.821 15.719 37.060 1.00 92.94 76 GLU A CA 1
ATOM 557 C C . GLU A 1 76 ? 10.292 15.888 35.604 1.00 92.94 76 GLU A C 1
ATOM 559 O O . GLU A 1 76 ? 10.069 14.993 34.771 1.00 92.94 76 GLU A O 1
ATOM 564 N N . PRO A 1 77 ? 10.928 17.029 35.272 1.00 94.88 77 PRO A N 1
ATOM 565 C CA . PRO A 1 77 ? 11.566 17.232 33.981 1.00 94.88 77 PRO A CA 1
ATOM 566 C C . PRO A 1 77 ? 12.927 16.522 33.898 1.00 94.88 77 PRO A C 1
ATOM 568 O O . PRO A 1 77 ? 13.618 16.300 34.890 1.00 94.88 77 PRO A O 1
ATOM 571 N N . LEU A 1 78 ? 13.329 16.218 32.669 1.00 94.06 78 LEU A N 1
ATOM 572 C CA . LEU A 1 78 ? 14.626 15.687 32.278 1.00 94.06 78 LEU A CA 1
ATOM 573 C C . LEU A 1 78 ? 15.480 16.797 31.666 1.00 94.06 78 LEU A C 1
ATOM 575 O O . LEU A 1 78 ? 15.029 17.516 30.770 1.00 94.06 78 LEU A O 1
ATOM 579 N N . ALA A 1 79 ? 16.742 16.871 32.087 1.00 94.44 79 ALA A N 1
ATOM 580 C CA . ALA A 1 79 ? 17.743 17.723 31.461 1.00 94.44 79 ALA A CA 1
ATOM 581 C C . ALA A 1 79 ? 18.350 17.017 30.238 1.00 94.44 79 ALA A C 1
ATOM 583 O O . ALA A 1 79 ? 19.091 16.045 30.381 1.00 94.44 79 ALA A O 1
ATOM 584 N N . LEU A 1 80 ? 18.050 17.515 29.038 1.00 93.88 80 LEU A N 1
ATOM 585 C CA . LEU A 1 80 ? 18.599 17.010 27.781 1.00 93.88 80 LEU A CA 1
ATOM 586 C C . LEU A 1 80 ? 19.711 17.932 27.284 1.00 93.88 80 LEU A C 1
ATOM 588 O O . LEU A 1 80 ? 19.553 19.155 27.295 1.00 93.88 80 LEU A O 1
ATOM 592 N N . VAL A 1 81 ? 20.817 17.355 26.818 1.00 94.44 81 VAL A N 1
ATOM 593 C CA . VAL A 1 81 ? 21.980 18.099 26.311 1.00 94.44 81 VAL A CA 1
ATOM 594 C C . VAL A 1 81 ? 22.229 17.818 24.824 1.00 94.44 81 VAL A C 1
ATOM 596 O O . VAL A 1 81 ? 21.851 16.754 24.328 1.00 94.44 81 VAL A O 1
ATOM 599 N N . PRO A 1 82 ? 22.849 18.758 24.084 1.00 93.50 82 PRO A N 1
ATOM 600 C CA . PRO A 1 82 ? 23.216 18.535 22.687 1.00 93.50 82 PRO A CA 1
ATOM 601 C C . PRO A 1 82 ? 24.222 17.398 22.505 1.00 93.50 82 PRO A C 1
ATOM 603 O O . PRO A 1 82 ? 24.983 17.087 23.416 1.00 93.50 82 PRO A O 1
ATOM 606 N N . ASN A 1 83 ? 24.276 16.849 21.288 1.00 89.00 83 ASN A N 1
ATOM 607 C CA . ASN A 1 83 ? 25.170 15.754 20.868 1.00 89.00 83 ASN A CA 1
ATOM 608 C C . ASN A 1 83 ? 24.928 14.395 21.548 1.00 89.00 83 ASN A C 1
ATOM 610 O O . ASN A 1 83 ? 25.658 13.446 21.272 1.00 89.00 83 ASN A O 1
ATOM 614 N N . GLU A 1 84 ? 23.880 14.277 22.359 1.00 90.81 84 GLU A N 1
ATOM 615 C CA . GLU A 1 84 ? 23.394 13.007 22.893 1.00 90.81 84 GLU A CA 1
ATOM 616 C C . GLU A 1 84 ? 22.167 12.518 22.115 1.00 90.81 84 GLU A C 1
ATOM 618 O O . GLU A 1 84 ? 21.352 13.306 21.626 1.00 90.81 84 GLU A O 1
ATOM 623 N N . THR A 1 85 ? 22.031 11.196 21.999 1.00 90.88 85 THR A N 1
ATOM 624 C CA . THR A 1 85 ? 20.816 10.551 21.484 1.00 90.88 85 THR A CA 1
ATOM 625 C C . THR A 1 85 ? 20.146 9.798 22.614 1.00 90.88 85 THR A C 1
ATOM 627 O O . THR A 1 85 ? 20.706 8.859 23.174 1.00 90.88 85 THR A O 1
ATOM 630 N N . TYR A 1 86 ? 18.923 10.205 22.915 1.00 92.31 86 TYR A N 1
ATOM 631 C CA . TYR A 1 86 ? 18.083 9.601 23.930 1.00 92.31 86 TYR A CA 1
ATOM 632 C C . TYR A 1 86 ? 17.109 8.620 23.281 1.00 92.31 86 TYR A C 1
ATOM 634 O O . TYR A 1 86 ? 16.574 8.878 22.202 1.00 92.31 86 TYR A O 1
ATOM 642 N N . THR A 1 87 ? 16.844 7.508 23.954 1.00 92.88 87 THR A N 1
ATOM 643 C CA . THR A 1 87 ? 15.830 6.527 23.570 1.00 92.88 87 THR A CA 1
ATOM 644 C 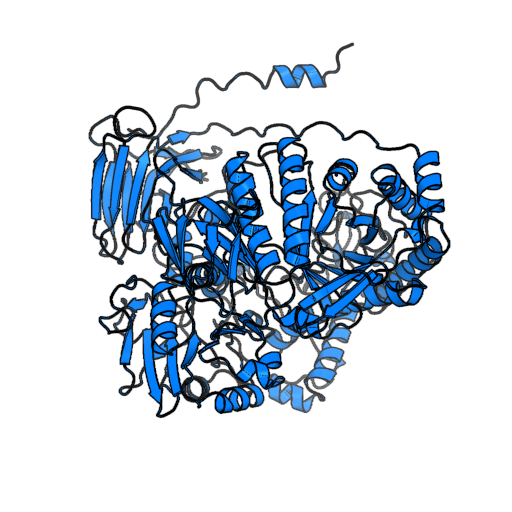C . THR A 1 87 ? 14.806 6.434 24.687 1.00 92.88 87 THR A C 1
ATOM 646 O O . THR A 1 87 ? 15.128 5.961 25.775 1.00 92.88 87 THR A O 1
ATOM 649 N N . PHE A 1 88 ? 13.574 6.861 24.407 1.00 94.38 88 PHE A N 1
ATOM 650 C CA . PHE A 1 88 ? 12.432 6.644 25.287 1.00 94.38 88 PHE A CA 1
ATOM 651 C C . PHE A 1 88 ? 11.691 5.393 24.821 1.00 94.38 88 PHE A C 1
ATOM 653 O O . PHE A 1 88 ? 11.186 5.332 23.696 1.00 94.38 88 PHE A O 1
ATOM 660 N N . ARG A 1 89 ? 11.640 4.376 25.676 1.00 94.38 89 ARG A N 1
ATOM 661 C CA . ARG A 1 89 ? 10.988 3.103 25.377 1.00 94.38 89 ARG A CA 1
ATOM 662 C C . ARG A 1 89 ? 10.165 2.615 26.556 1.00 94.38 89 ARG A C 1
ATOM 664 O O . ARG A 1 89 ? 10.283 3.121 27.660 1.00 94.38 89 ARG A O 1
ATOM 671 N N . GLY A 1 90 ? 9.298 1.651 26.304 1.00 95.75 90 GLY A N 1
ATOM 672 C CA . GLY A 1 90 ? 8.489 1.042 27.349 1.00 95.75 90 GLY A CA 1
ATOM 673 C C . GLY A 1 90 ? 7.636 -0.081 26.806 1.00 95.75 90 GLY A C 1
ATOM 674 O O . GLY A 1 90 ? 7.533 -0.258 25.585 1.00 95.75 90 GLY A O 1
ATOM 675 N N . TRP A 1 91 ? 7.031 -0.841 27.707 1.00 97.38 91 TRP A N 1
ATOM 676 C CA . TRP A 1 91 ? 6.192 -1.970 27.359 1.00 97.38 91 TRP A CA 1
ATOM 677 C C . TRP A 1 91 ? 4.732 -1.635 27.593 1.00 97.38 91 TRP A C 1
ATOM 679 O O . TRP A 1 91 ? 4.371 -0.871 28.487 1.00 97.38 91 TRP A O 1
ATOM 689 N N . TYR A 1 92 ? 3.885 -2.192 26.741 1.00 97.56 92 TYR A N 1
ATOM 690 C CA . TYR A 1 92 ? 2.453 -2.054 26.873 1.00 97.56 92 TYR A CA 1
ATOM 691 C C . TYR A 1 92 ? 1.729 -3.344 26.503 1.00 97.56 92 TYR A C 1
ATOM 693 O O . TYR A 1 92 ? 2.234 -4.174 25.743 1.00 97.56 92 TYR A O 1
ATOM 701 N N . ARG A 1 93 ? 0.508 -3.482 27.007 1.00 96.25 93 ARG A N 1
ATOM 702 C CA . ARG A 1 93 ? -0.437 -4.524 26.609 1.00 96.25 93 ARG A CA 1
ATOM 703 C C . ARG A 1 93 ? -1.821 -3.917 26.418 1.00 96.25 93 ARG A C 1
ATOM 705 O O . ARG A 1 93 ? -2.223 -3.043 27.181 1.00 96.25 93 ARG A O 1
ATOM 712 N N . SER A 1 94 ? -2.550 -4.390 25.414 1.00 96.81 94 SER A N 1
ATOM 713 C CA . SER A 1 94 ? -3.960 -4.062 25.185 1.00 96.81 94 SER A CA 1
ATOM 714 C C . SER A 1 94 ? -4.712 -5.302 24.699 1.00 96.81 94 SER A C 1
ATOM 716 O O . SER A 1 94 ? -4.100 -6.230 24.168 1.00 96.81 94 SER A O 1
ATOM 718 N N . GLU A 1 95 ? -6.025 -5.326 24.907 1.00 95.69 95 GLU A N 1
ATOM 719 C CA . GLU A 1 95 ? -6.922 -6.421 24.500 1.00 95.69 95 GLU A CA 1
ATOM 720 C C . GLU A 1 95 ? -8.174 -5.913 23.763 1.00 95.69 95 GLU A C 1
ATOM 722 O O . GLU A 1 95 ? -8.981 -6.708 23.272 1.00 95.69 95 GLU A O 1
ATOM 727 N N . ASP A 1 96 ? -8.363 -4.595 23.707 1.00 95.31 96 ASP A N 1
ATOM 728 C CA . ASP A 1 96 ? -9.584 -3.934 23.253 1.00 95.31 96 ASP A CA 1
ATOM 729 C C . ASP A 1 96 ? -9.320 -2.702 22.374 1.00 95.31 96 ASP A C 1
ATOM 731 O O . ASP A 1 96 ? -10.267 -2.007 22.008 1.00 95.31 96 ASP A O 1
ATOM 735 N N . ALA A 1 97 ? -8.067 -2.428 21.999 1.00 96.19 97 ALA A N 1
ATOM 736 C CA . ALA A 1 97 ? -7.747 -1.271 21.180 1.00 96.19 97 ALA A CA 1
ATOM 737 C C . ALA A 1 97 ? -8.264 -1.440 19.739 1.00 96.19 97 ALA A C 1
ATOM 739 O O . ALA A 1 97 ? -7.918 -2.423 19.071 1.00 96.19 97 ALA A O 1
ATOM 740 N N . PRO A 1 98 ? -9.068 -0.488 19.226 1.00 95.38 98 PRO A N 1
ATOM 741 C CA . PRO A 1 98 ? -9.447 -0.452 17.820 1.00 95.38 98 PRO A CA 1
ATOM 742 C C . PRO A 1 98 ? -8.322 0.145 16.957 1.00 95.38 98 PRO A C 1
ATOM 744 O O . PRO A 1 98 ? -7.457 0.861 17.457 1.00 95.38 98 PRO A O 1
ATOM 747 N N . ILE A 1 99 ? -8.393 -0.056 15.635 1.00 94.31 99 ILE A N 1
ATOM 748 C CA . ILE A 1 99 ? -7.474 0.568 14.655 1.00 94.31 99 ILE A CA 1
ATOM 749 C C . ILE A 1 99 ? -7.446 2.097 14.814 1.00 94.31 99 ILE A C 1
ATOM 751 O O . ILE A 1 99 ? -6.395 2.719 14.729 1.00 94.31 99 ILE A O 1
ATOM 755 N N . SER A 1 100 ? -8.596 2.698 15.119 1.00 94.62 100 SER A N 1
ATOM 756 C CA . SER A 1 100 ? -8.803 4.132 15.352 1.00 94.62 100 SER A CA 1
ATOM 757 C C . SER A 1 100 ? -8.268 4.658 16.702 1.00 94.62 100 SER A C 1
ATOM 759 O O . SER A 1 100 ? -8.831 5.612 17.246 1.00 94.62 100 SER A O 1
ATOM 761 N N . ALA A 1 101 ? -7.276 4.001 17.305 1.00 95.88 101 ALA A N 1
ATOM 762 C CA . ALA A 1 101 ? -6.658 4.407 18.565 1.00 95.88 101 ALA A CA 1
ATOM 763 C C . ALA A 1 101 ? -5.129 4.453 18.444 1.00 95.88 101 ALA A C 1
ATOM 765 O O . ALA A 1 101 ? -4.513 3.675 17.714 1.00 95.88 101 ALA A O 1
ATOM 766 N N . LEU A 1 102 ? -4.515 5.388 19.169 1.00 96.88 102 LEU A N 1
ATOM 767 C CA . LEU A 1 102 ? -3.074 5.630 19.145 1.00 96.88 102 LEU A CA 1
ATOM 768 C C . LEU A 1 102 ? -2.488 5.595 20.553 1.00 96.88 102 LEU A C 1
ATOM 770 O O . LEU A 1 102 ? -3.076 6.150 21.482 1.00 96.88 102 LEU A O 1
ATOM 774 N N . LEU A 1 103 ? -1.286 5.030 20.670 1.00 97.44 103 LEU A N 1
ATOM 775 C CA . LEU A 1 103 ? -0.431 5.131 21.849 1.00 97.44 103 LEU A CA 1
ATOM 776 C C . LEU A 1 103 ? 0.865 5.845 21.464 1.00 97.44 103 LEU A C 1
ATOM 778 O O . LEU A 1 103 ? 1.745 5.269 20.824 1.00 97.44 103 LEU A O 1
ATOM 782 N N . LEU A 1 104 ? 0.980 7.114 21.848 1.00 96.44 104 LEU A N 1
ATOM 783 C CA . LEU A 1 104 ? 2.064 7.992 21.418 1.00 96.44 104 LEU A CA 1
ATOM 784 C C . LEU A 1 104 ? 3.057 8.232 22.554 1.00 96.44 104 LEU A C 1
ATOM 786 O O . LEU A 1 104 ? 2.721 8.867 23.549 1.00 96.44 104 LEU A O 1
ATOM 790 N N . PHE A 1 105 ? 4.297 7.783 22.372 1.00 95.56 105 PHE A N 1
ATOM 791 C CA . PHE A 1 105 ? 5.418 8.113 23.257 1.00 95.56 105 PHE A CA 1
ATOM 792 C C . PHE A 1 105 ? 6.084 9.392 22.745 1.00 95.56 105 PHE A C 1
ATOM 794 O O . PHE A 1 105 ? 6.392 9.493 21.552 1.00 95.56 105 PHE A O 1
ATOM 801 N N . ARG A 1 106 ? 6.253 10.404 23.600 1.00 94.69 106 ARG A N 1
ATOM 802 C CA . ARG A 1 106 ? 6.743 11.733 23.209 1.00 94.69 106 ARG A CA 1
ATOM 803 C C . ARG A 1 106 ? 7.663 12.327 24.271 1.00 94.69 106 ARG A C 1
ATOM 805 O O . ARG A 1 106 ? 7.405 12.208 25.465 1.00 94.69 106 ARG A O 1
ATOM 812 N N . VAL A 1 107 ? 8.697 13.025 23.813 1.00 94.25 107 VAL A N 1
ATOM 813 C CA . VAL A 1 107 ? 9.582 13.840 24.652 1.00 94.25 107 VAL A CA 1
ATOM 814 C C . VAL A 1 107 ? 9.293 15.299 24.315 1.00 94.25 107 VAL A C 1
ATOM 816 O O . VAL A 1 107 ? 9.552 15.745 23.196 1.00 94.25 107 VAL A O 1
ATOM 819 N N . ALA A 1 108 ? 8.648 16.009 25.238 1.00 93.50 108 ALA A N 1
ATOM 820 C CA . ALA A 1 108 ? 8.105 17.349 25.009 1.00 93.50 108 ALA A CA 1
ATOM 821 C C . ALA A 1 108 ? 7.962 18.119 26.330 1.00 93.50 108 ALA A C 1
ATOM 823 O O . ALA A 1 108 ? 8.067 17.532 27.403 1.00 93.50 108 ALA A O 1
ATOM 824 N N . GLY A 1 109 ? 7.689 19.425 26.271 1.00 91.81 109 GLY A N 1
ATOM 825 C CA . GLY A 1 109 ? 7.379 20.217 27.469 1.00 91.81 109 GLY A CA 1
ATOM 826 C C . GLY A 1 109 ? 6.166 19.673 28.237 1.00 91.81 109 GLY A C 1
ATOM 827 O O . GLY A 1 109 ? 5.360 18.930 27.679 1.00 91.81 109 GLY A O 1
ATOM 828 N N . ARG A 1 110 ? 6.020 20.040 29.519 1.00 90.69 110 ARG A N 1
ATOM 829 C CA . ARG A 1 110 ? 4.926 19.552 30.388 1.00 90.69 110 ARG A CA 1
ATOM 830 C C . ARG A 1 110 ? 3.533 19.879 29.845 1.00 90.69 110 ARG A C 1
ATOM 832 O O . ARG A 1 110 ? 2.618 19.070 29.950 1.00 90.69 110 ARG A O 1
ATOM 839 N N . GLU A 1 111 ? 3.404 21.062 29.253 1.00 88.25 111 GLU A N 1
ATOM 840 C CA . GLU A 1 111 ? 2.182 21.588 28.643 1.00 88.25 111 GLU A CA 1
ATOM 841 C C . GLU A 1 111 ? 2.293 21.634 27.113 1.00 88.25 111 GLU A C 1
ATOM 843 O O . GLU A 1 111 ? 3.382 21.520 26.550 1.00 88.25 111 GLU A O 1
ATOM 848 N N . GLY A 1 112 ? 1.159 21.838 26.438 1.00 83.19 112 GLY A N 1
ATOM 849 C CA . GLY A 1 112 ? 1.110 22.150 25.007 1.00 83.19 112 GLY A CA 1
ATOM 850 C C . GLY A 1 112 ? 1.040 20.943 24.067 1.00 83.19 112 GLY A C 1
ATOM 851 O O . GLY A 1 112 ? 0.850 19.800 24.495 1.00 83.19 112 GLY A O 1
ATOM 852 N N . THR A 1 113 ? 1.160 21.236 22.770 1.00 86.69 113 THR A N 1
ATOM 853 C CA . THR A 1 113 ? 1.030 20.277 21.665 1.00 86.69 113 THR A CA 1
ATOM 854 C C . THR A 1 113 ? 2.140 19.235 21.685 1.00 86.69 113 THR A C 1
ATOM 856 O O . THR A 1 113 ? 3.323 19.566 21.754 1.00 86.69 113 THR A O 1
ATOM 859 N N . LEU A 1 114 ? 1.764 17.965 21.542 1.00 92.81 114 LEU A N 1
ATOM 860 C CA . LEU A 1 114 ? 2.717 16.881 21.358 1.00 92.81 114 LEU A CA 1
ATOM 861 C C . LEU A 1 114 ? 3.024 16.739 19.866 1.00 92.81 114 LEU A C 1
ATOM 863 O O . LEU A 1 114 ? 2.131 16.441 19.074 1.00 92.81 114 LEU A O 1
ATOM 867 N N . ALA A 1 115 ? 4.285 16.954 19.496 1.00 89.56 115 ALA A N 1
ATOM 868 C CA . ALA A 1 115 ? 4.773 16.812 18.128 1.00 89.56 115 ALA A CA 1
ATOM 869 C C . ALA A 1 115 ? 5.648 15.561 17.988 1.00 89.56 115 ALA A C 1
ATOM 871 O O . ALA A 1 115 ? 6.411 15.227 18.896 1.00 89.56 115 ALA A O 1
ATOM 872 N N . TYR A 1 116 ? 5.573 14.878 16.848 1.00 88.25 116 TYR A N 1
ATOM 873 C CA . TYR A 1 116 ? 6.511 13.815 16.512 1.00 88.25 116 TYR A CA 1
ATOM 874 C C . TYR A 1 116 ? 7.864 14.421 16.133 1.00 88.25 116 TYR A C 1
ATOM 876 O O . TYR A 1 116 ? 8.025 15.080 15.107 1.00 88.25 116 TYR A O 1
ATOM 884 N N . ASN A 1 117 ? 8.845 14.202 16.999 1.00 78.00 117 ASN A N 1
ATOM 885 C CA . ASN A 1 117 ? 10.174 14.796 16.928 1.00 78.00 117 ASN A CA 1
ATOM 886 C C . ASN A 1 117 ? 11.279 13.738 17.049 1.00 78.00 117 ASN A C 1
ATOM 888 O O . ASN A 1 117 ? 12.375 14.055 17.512 1.00 78.00 117 ASN A O 1
ATOM 892 N N . ALA A 1 118 ? 10.991 12.497 16.645 1.00 74.94 118 ALA A N 1
ATOM 893 C CA . ALA A 1 118 ? 12.004 11.457 16.650 1.00 74.94 118 ALA A CA 1
ATOM 894 C C . ALA A 1 118 ? 13.059 11.698 15.568 1.00 74.94 118 ALA A C 1
ATOM 896 O O . ALA A 1 118 ? 12.786 12.364 14.567 1.00 74.94 118 ALA A O 1
ATOM 897 N N . ILE A 1 119 ? 14.272 11.189 15.777 1.00 79.69 119 ILE A N 1
ATOM 898 C CA . ILE A 1 119 ? 15.369 11.333 14.804 1.00 79.69 119 ILE A CA 1
ATOM 899 C C . ILE A 1 119 ? 15.111 10.413 13.601 1.00 79.69 119 ILE A C 1
ATOM 901 O O . ILE A 1 119 ? 15.366 10.775 12.456 1.00 79.69 119 ILE A O 1
ATOM 905 N N . ASP A 1 120 ? 14.509 9.253 13.856 1.00 71.69 120 ASP A N 1
ATOM 906 C CA . ASP A 1 120 ? 14.146 8.207 12.895 1.00 71.69 120 ASP A CA 1
ATOM 907 C C . ASP A 1 120 ? 12.912 8.521 12.029 1.00 71.69 120 ASP A C 1
ATOM 909 O O . ASP A 1 120 ? 12.156 7.610 11.700 1.00 71.69 120 ASP A O 1
ATOM 913 N N . ARG A 1 121 ? 12.690 9.790 11.653 1.00 70.19 121 ARG A N 1
ATOM 914 C CA . ARG A 1 121 ? 11.413 10.321 11.125 1.00 70.19 121 ARG A CA 1
ATOM 915 C C . ARG A 1 121 ? 10.742 9.560 9.980 1.00 70.19 121 ARG A C 1
ATOM 917 O O . ARG A 1 121 ? 9.594 9.854 9.675 1.00 70.19 121 ARG A O 1
ATOM 924 N N . SER A 1 122 ? 11.417 8.640 9.310 1.00 66.06 122 SER A N 1
ATOM 925 C CA . SER A 1 122 ? 10.841 7.766 8.286 1.00 66.06 122 SER A CA 1
ATOM 926 C C . SER A 1 122 ? 10.358 6.413 8.822 1.00 66.06 122 SER A C 1
ATOM 928 O O . SER A 1 122 ? 9.465 5.828 8.222 1.00 66.06 122 SER A O 1
ATOM 930 N N . ALA A 1 123 ? 10.898 5.921 9.938 1.00 77.44 123 ALA A N 1
ATOM 931 C CA . ALA A 1 123 ? 10.605 4.605 10.502 1.00 77.44 123 ALA A CA 1
ATOM 932 C C . ALA A 1 123 ? 9.665 4.665 11.723 1.00 77.44 123 ALA A C 1
ATOM 934 O O . ALA A 1 123 ? 8.759 3.834 11.878 1.00 77.44 123 ALA A O 1
ATOM 935 N N . GLY A 1 124 ? 9.855 5.660 12.595 1.00 79.62 124 GLY A N 1
ATOM 936 C CA . GLY A 1 124 ? 9.196 5.688 13.899 1.00 79.62 124 GLY A CA 1
ATOM 937 C C . GLY A 1 124 ? 7.711 6.039 13.854 1.00 79.62 124 GLY A C 1
ATOM 938 O O . GLY A 1 124 ? 6.905 5.327 14.441 1.00 79.62 124 GLY A O 1
ATOM 939 N N . TRP A 1 125 ? 7.295 7.096 13.150 1.00 85.19 125 TRP A N 1
ATOM 940 C CA . TRP A 1 125 ? 5.925 7.617 13.303 1.00 85.19 125 TRP A CA 1
ATOM 941 C C . TRP A 1 125 ? 4.831 6.603 12.958 1.00 85.19 125 TRP A C 1
ATOM 943 O O . TRP A 1 125 ? 3.775 6.628 13.580 1.00 85.19 125 TRP A O 1
ATOM 953 N N . MET A 1 126 ? 5.068 5.688 12.019 1.00 80.94 126 MET A N 1
ATOM 954 C CA . MET A 1 126 ? 4.085 4.662 11.650 1.00 80.94 126 MET A CA 1
ATOM 955 C C . MET A 1 126 ? 4.058 3.522 12.658 1.00 80.94 126 MET A C 1
ATOM 957 O O . MET A 1 126 ? 3.040 3.240 13.289 1.00 80.94 126 MET A O 1
ATOM 961 N N . SER A 1 127 ? 5.207 2.865 12.819 1.00 83.81 127 SER A N 1
ATOM 962 C CA . SER A 1 127 ? 5.325 1.651 13.624 1.00 83.81 127 SER A CA 1
ATOM 963 C C . SER A 1 127 ? 5.158 1.926 15.117 1.00 83.81 127 SER A C 1
ATOM 965 O O . SER A 1 127 ? 4.701 1.054 15.855 1.00 83.81 127 SER A O 1
ATOM 967 N N . GLN A 1 128 ? 5.456 3.154 15.553 1.00 91.44 128 GLN A N 1
ATOM 968 C CA . GLN A 1 128 ? 5.485 3.573 16.953 1.00 91.44 128 GLN A CA 1
ATOM 969 C C . GLN A 1 128 ? 4.231 4.354 17.388 1.00 91.44 128 GLN A C 1
ATOM 971 O O . GLN A 1 128 ? 4.258 4.937 18.468 1.00 91.44 128 GLN A O 1
ATOM 976 N N . SER A 1 129 ? 3.122 4.292 16.631 1.00 92.69 129 SER A N 1
ATOM 977 C CA . SER A 1 129 ? 1.879 5.015 16.978 1.00 92.69 129 SER A CA 1
ATOM 978 C C . SER A 1 129 ? 0.607 4.166 17.141 1.00 92.69 129 SER A C 1
ATOM 980 O O . SER A 1 129 ? -0.150 4.414 18.077 1.00 92.69 129 SER A O 1
ATOM 982 N N . LEU A 1 130 ? 0.345 3.191 16.260 1.00 92.69 130 LEU A N 1
ATOM 983 C CA . LEU A 1 130 ? -0.841 2.311 16.353 1.00 92.69 130 LEU A CA 1
ATOM 984 C C . LEU A 1 130 ? -0.775 1.394 17.582 1.00 92.69 130 LEU A C 1
ATOM 986 O O . LEU A 1 130 ? 0.314 1.192 18.090 1.00 92.69 130 LEU A O 1
ATOM 990 N N . ILE A 1 131 ? -1.870 0.793 18.052 1.00 95.25 131 ILE A N 1
ATOM 991 C CA . ILE A 1 131 ? -1.862 -0.122 19.216 1.00 95.25 131 ILE A CA 1
ATOM 992 C C . ILE A 1 131 ? -2.054 -1.569 18.754 1.00 95.25 131 ILE A C 1
ATOM 994 O O . ILE A 1 131 ? -2.979 -1.859 18.003 1.00 95.25 131 ILE A O 1
ATOM 998 N N . LEU A 1 132 ? -1.193 -2.483 19.209 1.00 94.25 132 LEU A N 1
ATOM 999 C CA . LEU A 1 132 ? -1.371 -3.921 19.003 1.00 94.25 132 LEU A CA 1
ATOM 1000 C C . LEU A 1 132 ? -2.088 -4.514 20.210 1.00 94.25 132 LEU A C 1
ATOM 1002 O O . LEU A 1 132 ? -1.602 -4.389 21.338 1.00 94.25 132 LEU A O 1
ATOM 1006 N N . ASN A 1 133 ? -3.192 -5.218 19.972 1.00 96.62 133 ASN A N 1
ATOM 1007 C CA . ASN A 1 133 ? -3.712 -6.113 20.995 1.00 96.62 133 ASN A CA 1
ATOM 1008 C C . ASN A 1 133 ? -2.821 -7.350 21.084 1.00 96.62 133 ASN A C 1
ATOM 1010 O O . ASN A 1 133 ? -2.232 -7.794 20.093 1.00 96.62 133 ASN A O 1
ATOM 1014 N N . ALA A 1 134 ? -2.724 -7.919 22.275 1.00 92.31 134 ALA A N 1
ATOM 1015 C CA . ALA A 1 134 ? -1.915 -9.093 22.539 1.00 92.31 134 ALA A CA 1
ATOM 1016 C C . ALA A 1 134 ? -2.731 -10.139 23.311 1.00 92.31 134 ALA A C 1
ATOM 1018 O O . ALA A 1 134 ? -3.643 -9.782 24.057 1.00 92.31 134 ALA A O 1
ATOM 1019 N N . PRO A 1 135 ? -2.437 -11.438 23.139 1.00 89.94 135 PRO A N 1
ATOM 1020 C CA . PRO A 1 135 ? -2.975 -12.463 24.018 1.00 89.94 135 PRO A CA 1
ATOM 1021 C C . PRO A 1 135 ? -2.496 -12.254 25.468 1.00 89.94 135 PRO A C 1
ATOM 1023 O O . PRO A 1 135 ? -1.479 -11.585 25.692 1.00 89.94 135 PRO A O 1
ATOM 1026 N N . PRO A 1 136 ? -3.183 -12.855 26.457 1.00 84.50 136 PRO A N 1
ATOM 1027 C CA . PRO A 1 136 ? -2.780 -12.778 27.858 1.00 84.50 136 PRO A CA 1
ATOM 1028 C C . PRO A 1 136 ? -1.298 -13.118 28.071 1.00 84.50 136 PRO A C 1
ATOM 1030 O O . PRO A 1 136 ? -0.767 -14.043 27.457 1.00 84.50 136 PRO A O 1
ATOM 1033 N N . GLY A 1 137 ? -0.626 -12.355 28.936 1.00 84.19 137 GLY A N 1
ATOM 1034 C CA . GLY A 1 137 ? 0.793 -12.544 29.271 1.00 84.19 137 GLY A CA 1
ATOM 1035 C C . GLY A 1 137 ? 1.799 -12.022 28.236 1.00 84.19 137 GLY A C 1
ATOM 1036 O O . GLY A 1 137 ? 2.995 -11.986 28.522 1.00 84.19 137 GLY A O 1
ATOM 1037 N N . ARG A 1 138 ? 1.354 -11.570 27.058 1.00 91.56 138 ARG A N 1
ATOM 1038 C CA . ARG A 1 138 ? 2.242 -10.996 26.041 1.00 91.56 138 ARG A CA 1
ATOM 1039 C C . ARG A 1 138 ? 2.268 -9.473 26.116 1.00 91.56 138 ARG A C 1
ATOM 1041 O O . ARG A 1 138 ? 1.229 -8.826 26.197 1.00 91.56 138 ARG A O 1
ATOM 1048 N N . TRP A 1 139 ? 3.472 -8.916 26.040 1.00 94.50 139 TRP A N 1
ATOM 1049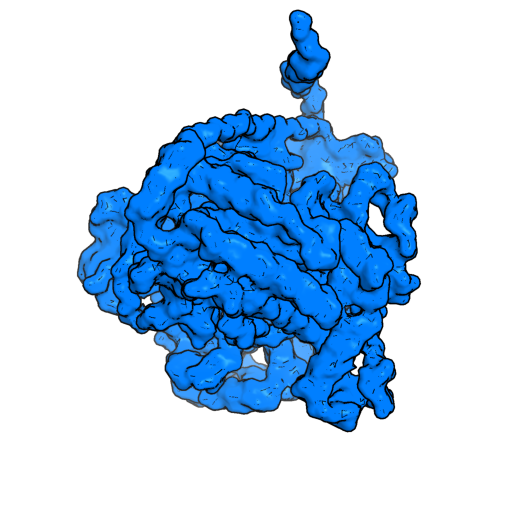 C CA . TRP A 1 139 ? 3.720 -7.480 26.071 1.00 94.50 139 TRP A CA 1
ATOM 1050 C C . TRP A 1 139 ? 4.357 -7.029 24.769 1.00 94.50 139 TRP A C 1
ATOM 1052 O O . TRP A 1 139 ? 5.305 -7.636 24.271 1.00 94.50 139 TRP A O 1
ATOM 1062 N N . GLU A 1 140 ? 3.849 -5.932 24.237 1.00 94.56 140 GLU A N 1
ATOM 1063 C CA . GLU A 1 140 ? 4.451 -5.230 23.120 1.00 94.56 140 GLU A CA 1
ATOM 1064 C C . GLU A 1 140 ? 5.299 -4.079 23.654 1.00 94.56 140 GLU A C 1
ATOM 1066 O O . GLU A 1 140 ? 5.234 -3.714 24.823 1.00 94.56 140 GLU A O 1
ATOM 1071 N N . LYS A 1 141 ? 6.138 -3.505 22.800 1.00 93.44 141 LYS A N 1
ATOM 1072 C CA . LYS A 1 141 ? 7.025 -2.402 23.193 1.00 93.44 141 LYS A CA 1
ATOM 1073 C C . LYS A 1 141 ? 6.787 -1.179 22.313 1.00 93.44 141 LYS A C 1
ATOM 1075 O O . LYS A 1 141 ? 6.246 -1.306 21.214 1.00 93.44 141 LYS A O 1
ATOM 1080 N N . ARG A 1 142 ? 7.152 -0.001 22.797 1.00 93.50 142 ARG A N 1
ATOM 1081 C CA . ARG A 1 142 ? 7.197 1.267 22.059 1.00 93.50 142 ARG A CA 1
ATOM 1082 C C . ARG A 1 142 ? 8.601 1.826 22.193 1.00 93.50 142 ARG A C 1
ATOM 1084 O O . ARG A 1 142 ? 9.206 1.676 23.250 1.00 93.50 142 ARG A O 1
ATOM 1091 N N . VAL A 1 143 ? 9.122 2.417 21.125 1.00 92.12 143 VAL A N 1
ATOM 1092 C CA . VAL A 1 143 ? 10.462 3.013 21.108 1.00 92.12 143 VAL A CA 1
ATOM 1093 C C . VAL A 1 143 ? 10.405 4.304 20.308 1.00 92.12 143 VAL A C 1
ATOM 1095 O O . VAL A 1 143 ? 9.936 4.296 19.176 1.00 92.12 143 VAL A O 1
ATOM 1098 N N . VAL A 1 144 ? 10.891 5.404 20.870 1.00 91.44 144 VAL A N 1
ATOM 1099 C CA . VAL A 1 144 ? 11.111 6.657 20.143 1.00 91.44 144 VAL A CA 1
ATOM 1100 C C . VAL A 1 144 ? 12.496 7.196 20.477 1.00 91.44 144 VAL A C 1
ATOM 1102 O O . VAL A 1 144 ? 12.909 7.220 21.636 1.00 91.44 144 VAL A O 1
ATOM 1105 N N . THR A 1 145 ? 13.229 7.614 19.451 1.00 91.00 145 THR A N 1
ATOM 1106 C CA . THR A 1 145 ? 14.526 8.284 19.613 1.00 91.00 145 THR A CA 1
ATOM 1107 C C . THR A 1 145 ? 14.330 9.791 19.729 1.00 91.00 145 THR A C 1
ATOM 1109 O O . THR A 1 145 ? 13.350 10.321 19.218 1.00 91.00 145 THR A O 1
ATOM 1112 N N . HIS A 1 146 ? 15.231 10.509 20.393 1.00 91.06 146 HIS A N 1
ATOM 1113 C CA . HIS A 1 146 ? 15.149 11.959 20.536 1.00 91.06 146 HIS A CA 1
ATOM 1114 C C . HIS A 1 146 ? 16.540 12.584 20.697 1.00 91.06 146 HIS A C 1
ATOM 1116 O O . HIS A 1 146 ? 17.407 12.024 21.362 1.00 91.06 146 HIS A O 1
ATOM 1122 N N . ALA A 1 147 ? 16.747 13.758 20.104 1.00 91.94 147 ALA A N 1
ATOM 1123 C CA . ALA A 1 147 ? 17.945 14.571 20.293 1.00 91.94 147 ALA A CA 1
ATOM 1124 C C . ALA A 1 147 ? 17.574 16.053 20.293 1.00 91.94 147 ALA A C 1
ATOM 1126 O O . ALA A 1 147 ? 16.588 16.463 19.675 1.00 91.94 147 ALA A O 1
ATOM 1127 N N . VAL A 1 148 ? 18.401 16.853 20.962 1.00 90.75 148 VAL A N 1
ATOM 1128 C CA . VAL A 1 148 ? 18.243 18.305 21.067 1.00 90.75 148 VAL A CA 1
ATOM 1129 C C . VAL A 1 148 ? 19.462 19.014 20.484 1.00 90.75 148 VAL A C 1
ATOM 1131 O O . VAL A 1 148 ? 20.578 18.505 20.536 1.00 90.75 148 VAL A O 1
ATOM 1134 N N . THR A 1 149 ? 19.261 20.203 19.918 1.00 91.88 149 THR A N 1
ATOM 1135 C CA . THR A 1 149 ? 20.351 21.048 19.393 1.00 91.88 149 THR A CA 1
ATOM 1136 C C . THR A 1 149 ? 20.886 22.033 20.431 1.00 91.88 149 THR A C 1
ATOM 1138 O O . THR A 1 149 ? 21.988 22.551 20.282 1.00 91.88 149 THR A O 1
ATOM 1141 N N . GLN A 1 150 ? 20.122 22.273 21.497 1.00 93.19 150 GLN A N 1
ATOM 1142 C CA . GLN A 1 150 ? 20.473 23.131 22.626 1.00 93.19 150 GLN A CA 1
ATOM 1143 C C . GLN A 1 150 ? 20.008 22.482 23.938 1.00 93.19 150 GLN A C 1
ATOM 1145 O O . GLN A 1 150 ? 19.039 21.713 23.909 1.00 93.19 150 GLN A O 1
ATOM 1150 N N . PRO A 1 151 ? 20.653 22.775 25.084 1.00 94.88 151 PRO A N 1
ATOM 1151 C CA . PRO A 1 151 ? 20.204 22.269 26.375 1.00 94.88 151 PRO A CA 1
ATOM 1152 C C . PRO A 1 151 ? 18.721 22.582 26.602 1.00 94.88 151 PRO A C 1
ATOM 1154 O O . PRO A 1 151 ? 18.300 23.729 26.465 1.00 94.88 151 PRO A O 1
ATOM 1157 N N . THR A 1 152 ? 17.924 21.558 26.901 1.00 93.81 152 THR A N 1
ATOM 1158 C CA . THR A 1 152 ? 16.460 21.661 26.970 1.00 93.81 152 THR A CA 1
ATOM 1159 C C . THR A 1 152 ? 15.933 20.861 28.156 1.00 93.81 152 THR A C 1
ATOM 1161 O O . THR A 1 152 ? 16.389 19.750 28.407 1.00 93.81 152 THR A O 1
ATOM 1164 N N . GLN A 1 153 ? 14.952 21.410 28.873 1.00 94.94 153 GLN A N 1
ATOM 1165 C CA . GLN A 1 153 ? 14.167 20.666 29.861 1.00 94.94 153 GLN A CA 1
ATOM 1166 C C . GLN A 1 153 ? 12.934 20.070 29.178 1.00 94.94 153 GLN A C 1
ATOM 1168 O O . GLN A 1 153 ? 12.184 20.794 28.518 1.00 94.94 153 GLN A O 1
ATOM 1173 N N . ALA A 1 154 ? 12.717 18.765 29.323 1.00 95.12 154 ALA A N 1
ATOM 1174 C CA . ALA A 1 154 ? 11.592 18.065 28.706 1.00 95.12 154 ALA A CA 1
ATOM 1175 C C . ALA A 1 154 ? 10.980 17.034 29.656 1.00 95.12 154 ALA A C 1
ATOM 1177 O O . ALA A 1 154 ? 11.636 16.538 30.556 1.00 95.12 154 ALA A O 1
ATOM 1178 N N . HIS A 1 155 ? 9.722 16.679 29.435 1.00 96.44 155 HIS A N 1
ATOM 1179 C CA . HIS A 1 155 ? 9.031 15.609 30.143 1.00 96.44 155 HIS A CA 1
ATOM 1180 C C . HIS A 1 155 ? 8.837 14.398 29.228 1.00 96.44 155 HIS A C 1
ATOM 1182 O O . HIS A 1 155 ? 8.711 14.531 28.001 1.00 96.44 155 HIS A O 1
ATOM 1188 N N . LEU A 1 156 ? 8.750 13.218 29.838 1.00 96.88 156 LEU A N 1
ATOM 1189 C CA . LEU A 1 156 ? 8.270 12.018 29.161 1.00 96.88 156 LEU A CA 1
ATOM 1190 C C . LEU A 1 156 ? 6.747 12.066 29.116 1.00 96.88 156 LEU A C 1
ATOM 1192 O O . LEU A 1 156 ? 6.098 12.378 30.112 1.00 96.88 156 LEU A O 1
ATOM 1196 N N . ASN A 1 157 ? 6.174 11.781 27.954 1.00 97.19 157 ASN A N 1
ATOM 1197 C CA . ASN A 1 157 ? 4.739 11.829 27.732 1.00 97.19 157 ASN A CA 1
ATOM 1198 C C . ASN A 1 157 ? 4.277 10.545 27.049 1.00 97.19 157 ASN A C 1
ATOM 1200 O O . ASN A 1 157 ? 4.842 10.141 26.032 1.00 97.19 157 ASN A O 1
ATOM 1204 N N . VAL A 1 158 ? 3.204 9.957 27.567 1.00 97.50 158 VAL A N 1
ATOM 1205 C CA . VAL A 1 158 ? 2.456 8.879 26.923 1.00 97.50 158 VAL A CA 1
ATOM 1206 C C . VAL A 1 158 ? 1.038 9.380 26.678 1.00 97.50 158 VAL A C 1
ATOM 1208 O O . VAL A 1 158 ? 0.348 9.772 27.619 1.00 97.50 158 VAL A O 1
ATOM 1211 N N . ALA A 1 159 ? 0.604 9.407 25.419 1.00 97.69 159 ALA A N 1
ATOM 1212 C CA . ALA A 1 159 ? -0.741 9.837 25.053 1.00 97.69 159 ALA A CA 1
ATOM 1213 C C . ALA A 1 159 ? -1.572 8.684 24.480 1.00 97.69 159 ALA A C 1
ATOM 1215 O O . ALA A 1 159 ? -1.132 8.020 23.543 1.00 97.69 159 ALA A O 1
ATOM 1216 N N . LEU A 1 160 ? -2.775 8.487 25.028 1.00 98.19 160 LEU A N 1
ATOM 1217 C CA . LEU A 1 160 ? -3.786 7.554 24.527 1.00 98.19 160 LEU A CA 1
ATOM 1218 C C . LEU A 1 160 ? -4.898 8.355 23.840 1.00 98.19 160 LEU A C 1
ATOM 1220 O O . LEU A 1 160 ? -5.676 9.046 24.504 1.00 98.19 160 LEU A O 1
ATOM 1224 N N . TRP A 1 161 ? -4.945 8.292 22.510 1.00 97.12 161 TRP A N 1
ATOM 1225 C CA . TRP A 1 161 ? -5.864 9.068 21.669 1.00 97.12 161 TRP A CA 1
ATOM 1226 C C . TRP A 1 161 ? -6.840 8.157 20.925 1.00 97.12 161 TRP A C 1
ATOM 1228 O O . TRP A 1 161 ? -6.486 7.036 20.561 1.00 97.12 161 TRP A O 1
ATOM 1238 N N . GLY A 1 162 ? -8.034 8.675 20.631 1.00 95.81 162 GLY A N 1
ATOM 1239 C CA . GLY A 1 162 ? -8.995 8.043 19.726 1.00 95.81 162 GLY A CA 1
ATOM 1240 C C . GLY A 1 162 ? -10.212 7.452 20.432 1.00 95.81 162 GLY A C 1
ATOM 1241 O O . GLY A 1 162 ? -10.669 7.976 21.453 1.00 95.81 162 GLY A O 1
ATOM 1242 N N . ASN A 1 163 ? -10.758 6.382 19.846 1.00 97.12 163 ASN A N 1
ATOM 1243 C CA . ASN A 1 163 ? -11.906 5.660 20.403 1.00 97.12 163 ASN A CA 1
ATOM 1244 C C . ASN A 1 163 ? -11.585 5.004 21.765 1.00 97.12 163 ASN A C 1
ATOM 1246 O O . ASN A 1 163 ? -10.411 4.771 22.069 1.00 97.12 163 ASN A O 1
ATOM 1250 N N . PRO A 1 164 ? -12.617 4.691 22.576 1.00 97.56 164 PRO A N 1
ATOM 1251 C CA . PRO A 1 164 ? -12.442 4.056 23.879 1.00 97.56 164 PRO A CA 1
ATOM 1252 C C . PRO A 1 164 ? -11.615 2.770 23.797 1.00 97.56 164 PRO A C 1
ATOM 1254 O O . PRO A 1 164 ? -11.863 1.929 22.933 1.00 97.56 164 PRO A O 1
ATOM 1257 N N . CYS A 1 165 ? -10.635 2.642 24.687 1.00 97.75 165 CYS A N 1
ATOM 1258 C CA . CYS A 1 165 ? -9.789 1.459 24.844 1.00 97.75 165 CYS A CA 1
ATOM 1259 C C . CYS A 1 165 ? -8.950 1.562 26.121 1.00 97.75 165 CYS A C 1
ATOM 1261 O O . CYS A 1 165 ? -8.884 2.620 26.764 1.00 97.75 165 CYS A O 1
ATOM 1263 N N . SER A 1 166 ? -8.282 0.463 26.468 1.00 97.62 166 SER A N 1
ATOM 1264 C CA . SER A 1 166 ? -7.350 0.405 27.588 1.00 97.62 166 SER A CA 1
ATOM 1265 C C . SER A 1 166 ? -5.958 -0.042 27.152 1.00 97.62 166 SER A C 1
ATOM 1267 O O . SER A 1 166 ? -5.789 -0.933 26.319 1.00 97.62 166 SER A O 1
ATOM 1269 N N . VAL A 1 167 ? -4.939 0.542 27.776 1.00 97.81 167 VAL A N 1
ATOM 1270 C CA . VAL A 1 167 ? -3.555 0.070 27.693 1.00 97.81 167 VAL A CA 1
ATOM 1271 C C . VAL A 1 167 ? -3.001 -0.104 29.098 1.00 97.81 167 VAL A C 1
ATOM 1273 O O . VAL A 1 167 ? -3.205 0.738 29.968 1.00 97.81 167 VAL A O 1
ATOM 1276 N N . VAL A 1 168 ? -2.296 -1.201 29.332 1.00 97.81 168 VAL A N 1
ATOM 1277 C CA . VAL A 1 168 ? -1.452 -1.375 30.514 1.00 97.81 168 VAL A CA 1
ATOM 1278 C C . VAL A 1 168 ? -0.038 -0.997 30.111 1.00 97.81 168 VAL A C 1
ATOM 1280 O O . VAL A 1 168 ? 0.417 -1.451 29.067 1.00 97.81 168 VAL A O 1
ATOM 1283 N N . LEU A 1 169 ? 0.625 -0.158 30.898 1.00 97.81 169 LEU A N 1
ATOM 1284 C CA . LEU A 1 169 ? 1.994 0.301 30.707 1.00 97.81 169 LEU A CA 1
ATOM 1285 C C . LEU A 1 169 ? 2.880 -0.280 31.798 1.00 97.81 169 LEU A C 1
ATOM 1287 O O . LEU A 1 169 ? 2.471 -0.331 32.959 1.00 97.81 169 LEU A O 1
ATOM 1291 N N . ASP A 1 170 ? 4.095 -0.654 31.419 1.00 97.38 170 ASP A N 1
ATOM 1292 C CA . ASP A 1 170 ? 5.123 -1.078 32.359 1.00 97.38 170 ASP A CA 1
ATOM 1293 C C . ASP A 1 170 ? 6.530 -0.776 31.827 1.00 97.38 170 ASP A C 1
ATOM 1295 O O . ASP A 1 170 ? 6.729 -0.611 30.615 1.00 97.38 170 ASP A O 1
ATOM 1299 N N . ASP A 1 171 ? 7.497 -0.712 32.740 1.00 96.56 171 ASP A N 1
ATOM 1300 C CA . ASP A 1 171 ? 8.925 -0.544 32.467 1.00 96.56 171 ASP A CA 1
ATOM 1301 C C . ASP A 1 171 ? 9.243 0.608 31.488 1.00 96.56 171 ASP A C 1
ATOM 1303 O O . ASP A 1 171 ? 9.928 0.434 30.477 1.00 96.56 171 ASP A O 1
ATOM 1307 N N . LEU A 1 172 ? 8.711 1.806 31.741 1.00 96.88 172 LEU A N 1
ATOM 1308 C CA . LEU A 1 172 ? 9.075 2.999 30.973 1.00 96.88 172 LEU A CA 1
ATOM 1309 C C . LEU A 1 172 ? 10.531 3.386 31.263 1.00 96.88 172 LEU A C 1
ATOM 1311 O O . LEU A 1 172 ? 10.884 3.619 32.408 1.00 96.88 172 LEU A O 1
ATOM 1315 N N . GLU A 1 173 ? 11.353 3.518 30.228 1.00 95.38 173 GLU A N 1
ATOM 1316 C CA . GLU A 1 173 ? 12.794 3.752 30.347 1.00 95.38 173 GLU A CA 1
ATOM 1317 C C . GLU A 1 173 ? 13.227 4.890 29.421 1.00 95.38 173 GLU A C 1
ATOM 1319 O O . GLU A 1 173 ? 12.832 4.946 28.251 1.00 95.38 173 GLU A O 1
ATOM 1324 N N . MET A 1 174 ? 14.100 5.763 29.920 1.00 94.56 174 MET A N 1
ATOM 1325 C CA . MET A 1 174 ? 14.792 6.771 29.123 1.00 94.56 174 MET A CA 1
ATOM 1326 C C . MET A 1 174 ? 16.301 6.573 29.242 1.00 94.56 174 MET A C 1
ATOM 1328 O O . MET A 1 174 ? 16.863 6.723 30.319 1.00 94.56 174 MET A O 1
ATOM 1332 N N . THR A 1 175 ? 16.975 6.266 28.134 1.00 92.44 175 THR A N 1
ATOM 1333 C CA . THR A 1 175 ? 18.389 5.859 28.156 1.00 92.44 175 THR A CA 1
ATOM 1334 C C . THR A 1 175 ? 19.190 6.429 26.989 1.00 92.44 175 THR A C 1
ATOM 1336 O O . THR A 1 175 ? 18.639 6.736 25.932 1.00 92.44 175 THR A O 1
ATOM 1339 N N . THR A 1 176 ? 20.506 6.543 27.161 1.00 90.38 176 THR A N 1
ATOM 1340 C CA . THR A 1 176 ? 21.474 6.825 26.083 1.00 90.38 176 THR A CA 1
ATOM 1341 C C . THR A 1 176 ? 22.175 5.556 25.583 1.00 90.38 176 THR A C 1
ATOM 1343 O O . THR A 1 176 ? 23.045 5.622 24.711 1.00 90.38 176 THR A O 1
ATOM 1346 N N . ALA A 1 177 ? 21.801 4.381 26.111 1.00 84.56 177 ALA A N 1
ATOM 1347 C CA . ALA A 1 177 ? 22.346 3.101 25.676 1.00 84.56 177 ALA A CA 1
ATOM 1348 C C . ALA A 1 177 ? 22.144 2.898 24.172 1.00 84.56 177 ALA A C 1
ATOM 1350 O O . ALA A 1 177 ? 21.032 3.008 23.648 1.00 84.56 177 ALA A O 1
ATOM 1351 N N . ARG A 1 178 ? 23.228 2.545 23.479 1.00 72.94 178 ARG A N 1
ATOM 1352 C CA . ARG A 1 178 ? 23.168 2.194 22.062 1.00 72.94 178 ARG A CA 1
ATOM 1353 C C . ARG A 1 178 ? 22.685 0.762 21.899 1.00 72.94 178 ARG A C 1
ATOM 1355 O O . ARG A 1 178 ? 23.111 -0.141 22.616 1.00 72.94 178 ARG A O 1
ATOM 1362 N N . TRP A 1 179 ? 21.822 0.566 20.913 1.00 71.62 179 TRP A N 1
ATOM 1363 C CA . TRP A 1 179 ? 21.447 -0.757 20.447 1.00 71.62 179 TRP A CA 1
ATOM 1364 C C . TRP A 1 179 ? 22.458 -1.230 19.397 1.00 71.62 179 TRP A C 1
ATOM 1366 O O . TRP A 1 179 ? 22.826 -0.460 18.506 1.00 71.62 179 TRP A O 1
ATOM 1376 N N . TYR A 1 180 ? 22.904 -2.481 19.505 1.00 64.50 180 TYR A N 1
ATOM 1377 C CA . TYR A 1 180 ? 23.858 -3.079 18.575 1.00 64.50 180 TYR A CA 1
ATOM 1378 C C . TYR A 1 180 ? 23.189 -4.186 17.758 1.00 64.50 180 TYR A C 1
ATOM 1380 O O . TYR A 1 180 ? 22.482 -5.021 18.329 1.00 64.50 180 TYR A O 1
ATOM 1388 N N . PRO A 1 181 ? 23.424 -4.222 16.438 1.00 61.56 181 PRO A N 1
ATOM 1389 C CA . PRO A 1 181 ? 22.884 -5.265 15.587 1.00 61.56 181 PRO A CA 1
ATOM 1390 C C . PRO A 1 181 ? 23.573 -6.605 15.831 1.00 61.56 181 PRO A C 1
ATOM 1392 O O . PRO A 1 181 ? 24.772 -6.667 16.102 1.00 61.56 181 PRO A O 1
ATOM 1395 N N . SER A 1 182 ? 22.809 -7.690 15.698 1.00 57.84 182 SER A N 1
ATOM 1396 C CA . SER A 1 182 ? 23.394 -9.028 15.577 1.00 57.84 182 SER A CA 1
ATOM 1397 C C . SER A 1 182 ? 23.994 -9.195 14.175 1.00 57.84 182 SER A C 1
ATOM 1399 O O . SER A 1 182 ? 23.386 -8.722 13.211 1.00 57.84 182 SER A O 1
ATOM 1401 N N . PRO A 1 183 ? 25.176 -9.822 14.041 1.00 54.78 183 PRO A N 1
ATOM 1402 C CA . PRO A 1 183 ? 25.790 -10.058 12.741 1.00 54.78 183 PRO A CA 1
ATOM 1403 C C . PRO A 1 183 ? 24.975 -11.066 11.922 1.00 54.78 183 PRO A C 1
ATOM 1405 O O . PRO A 1 183 ? 24.371 -11.981 12.483 1.00 54.78 183 PRO A O 1
ATOM 1408 N N . ALA A 1 184 ? 24.998 -10.908 10.598 1.00 55.09 184 ALA A N 1
ATOM 1409 C CA . ALA A 1 184 ? 24.404 -11.865 9.672 1.00 55.09 184 ALA A CA 1
ATOM 1410 C C . ALA A 1 184 ? 25.140 -13.225 9.711 1.00 55.09 184 ALA A C 1
ATOM 1412 O O . ALA A 1 184 ? 26.345 -13.264 10.003 1.00 55.09 184 ALA A O 1
ATOM 1413 N N . PRO A 1 185 ? 24.445 -14.336 9.410 1.00 58.97 185 PRO A N 1
ATOM 1414 C CA . PRO A 1 185 ? 25.071 -15.643 9.242 1.00 58.97 185 PRO A CA 1
ATOM 1415 C C . PRO A 1 185 ? 26.068 -15.685 8.063 1.00 58.97 185 PRO A C 1
ATOM 1417 O O . PRO A 1 185 ? 26.134 -14.787 7.225 1.00 58.97 185 PRO A O 1
ATOM 1420 N N . GLY A 1 186 ? 26.923 -16.716 8.062 1.00 59.03 186 GLY A N 1
ATOM 1421 C CA . GLY A 1 186 ? 28.013 -16.901 7.094 1.00 59.03 186 GLY A CA 1
ATOM 1422 C C . GLY A 1 186 ? 27.545 -17.233 5.671 1.00 59.03 186 GLY A C 1
ATOM 1423 O O . GLY A 1 186 ? 26.363 -17.358 5.401 1.00 59.03 186 GLY A O 1
ATOM 1424 N N . ALA A 1 187 ? 28.481 -17.377 4.731 1.00 57.56 187 ALA A N 1
ATOM 1425 C CA . ALA A 1 187 ? 28.158 -17.632 3.324 1.00 57.56 187 ALA A CA 1
ATOM 1426 C C . ALA A 1 187 ? 27.511 -19.012 3.080 1.00 57.56 187 ALA A C 1
ATOM 1428 O O . ALA A 1 187 ? 27.957 -20.014 3.643 1.00 57.56 187 ALA A O 1
ATOM 1429 N N . TYR A 1 188 ? 26.536 -19.071 2.166 1.00 67.06 188 TYR A N 1
ATOM 1430 C CA . TYR A 1 188 ? 26.004 -20.329 1.637 1.00 67.06 188 TYR A CA 1
ATOM 1431 C C . TYR A 1 188 ? 27.060 -21.087 0.823 1.00 67.06 188 TYR A C 1
ATOM 1433 O O . TYR A 1 188 ? 27.861 -20.495 0.092 1.00 67.06 188 TYR A O 1
ATOM 1441 N N . LEU A 1 189 ? 27.062 -22.415 0.940 1.00 55.38 189 LEU A N 1
ATOM 1442 C CA . LEU A 1 189 ? 27.956 -23.280 0.174 1.00 55.38 189 LEU A CA 1
ATOM 1443 C C . LEU A 1 189 ? 27.378 -23.549 -1.226 1.00 55.38 189 LEU A C 1
ATOM 1445 O O . LEU A 1 189 ? 26.161 -23.632 -1.387 1.00 55.38 189 LEU A O 1
ATOM 1449 N N . PRO A 1 190 ? 28.227 -23.701 -2.258 1.00 57.06 190 PRO A N 1
ATOM 1450 C CA . PRO A 1 190 ? 27.759 -24.068 -3.589 1.00 57.06 190 PRO A CA 1
ATOM 1451 C C . PRO A 1 190 ? 27.096 -25.454 -3.573 1.00 57.06 190 PRO A C 1
ATOM 1453 O O . PRO A 1 190 ? 27.563 -26.349 -2.874 1.00 57.06 190 PRO A O 1
ATOM 1456 N N . GLY A 1 191 ? 26.037 -25.615 -4.375 1.00 74.25 191 GLY A N 1
ATOM 1457 C CA . GLY A 1 191 ? 25.307 -26.873 -4.552 1.00 74.25 191 GLY A CA 1
ATOM 1458 C C . GLY A 1 191 ? 26.107 -27.926 -5.329 1.00 74.25 191 GLY A C 1
ATOM 1459 O O . GLY A 1 191 ? 27.084 -28.485 -4.837 1.00 74.25 191 GLY A O 1
ATOM 1460 N N . VAL A 1 192 ? 25.697 -28.225 -6.563 1.00 87.25 192 VAL A N 1
ATOM 1461 C CA . VAL A 1 192 ? 26.326 -29.265 -7.394 1.00 87.25 192 VAL A CA 1
ATOM 1462 C C . VAL A 1 192 ? 27.521 -28.747 -8.214 1.00 87.25 192 VAL A C 1
ATOM 1464 O O . VAL A 1 192 ? 27.755 -27.541 -8.378 1.00 87.25 192 VAL A O 1
ATOM 1467 N N . SER A 1 193 ? 28.305 -29.682 -8.763 1.00 89.44 193 SER A N 1
ATOM 1468 C CA . SER A 1 193 ? 29.370 -29.363 -9.718 1.00 89.44 193 SER A CA 1
ATOM 1469 C C . SER A 1 193 ? 28.795 -28.883 -11.058 1.00 89.44 193 SER A C 1
ATOM 1471 O O . SER A 1 193 ? 27.664 -29.197 -11.422 1.00 89.44 193 SER A O 1
ATOM 1473 N N . GLU A 1 194 ? 29.587 -28.137 -11.827 1.00 89.25 194 GLU A N 1
ATOM 1474 C CA . GLU A 1 194 ? 29.177 -27.653 -13.152 1.00 89.25 194 GLU A CA 1
ATOM 1475 C C . GLU A 1 194 ? 28.877 -28.796 -14.134 1.00 89.25 194 GLU A C 1
ATOM 1477 O O . GLU A 1 194 ? 27.910 -28.731 -14.892 1.00 89.25 194 GLU A O 1
ATOM 1482 N N . VAL A 1 195 ? 29.680 -29.865 -14.088 1.00 92.94 195 VAL A N 1
ATOM 1483 C CA . VAL A 1 195 ? 29.487 -31.065 -14.918 1.00 92.94 195 VAL A CA 1
ATOM 1484 C C . VAL A 1 195 ? 28.135 -31.704 -14.619 1.00 92.94 195 VAL A C 1
ATOM 1486 O O . VAL A 1 195 ? 27.402 -32.056 -15.542 1.00 92.94 195 VAL A O 1
ATOM 1489 N N . GLU A 1 196 ? 27.783 -31.803 -13.338 1.00 93.88 196 GLU A N 1
ATOM 1490 C CA . GLU A 1 196 ? 26.518 -32.395 -12.919 1.00 93.88 196 GLU A CA 1
ATOM 1491 C C . GLU A 1 196 ? 25.318 -31.522 -13.307 1.00 93.88 196 GLU A C 1
ATOM 1493 O O . GLU A 1 196 ? 24.351 -32.028 -13.874 1.00 93.88 196 GLU A O 1
ATOM 1498 N N . ALA A 1 197 ? 25.402 -30.202 -13.105 1.00 93.12 197 ALA A N 1
ATOM 1499 C CA . ALA A 1 197 ? 24.353 -29.273 -13.531 1.00 93.12 197 ALA A CA 1
ATOM 1500 C C . ALA A 1 197 ? 24.092 -29.355 -15.047 1.00 93.12 197 ALA A C 1
ATOM 1502 O O . ALA A 1 197 ? 22.940 -29.437 -15.481 1.00 93.12 197 ALA A O 1
ATOM 1503 N N . LYS A 1 198 ? 25.156 -29.400 -15.862 1.00 93.88 198 LYS A N 1
ATOM 1504 C CA . LYS A 1 198 ? 25.057 -29.531 -17.325 1.00 93.88 198 LYS A CA 1
ATOM 1505 C C . LYS A 1 198 ? 24.464 -30.875 -17.751 1.00 93.88 198 LYS A C 1
ATOM 1507 O O . LYS A 1 198 ? 23.650 -30.899 -18.673 1.00 93.88 198 LYS A O 1
ATOM 1512 N N . ARG A 1 199 ? 24.823 -31.973 -17.073 1.00 95.81 199 ARG A N 1
ATOM 1513 C CA . ARG A 1 199 ? 24.244 -33.305 -17.316 1.00 95.81 199 ARG A CA 1
ATOM 1514 C C . ARG A 1 199 ? 22.734 -33.301 -17.066 1.00 95.81 199 ARG A C 1
ATOM 1516 O O . ARG A 1 199 ? 21.972 -33.675 -17.953 1.00 95.81 199 ARG A O 1
ATOM 1523 N N . ILE A 1 200 ? 22.303 -32.800 -15.906 1.00 95.50 200 ILE A N 1
ATOM 1524 C CA . ILE A 1 200 ? 20.881 -32.706 -15.542 1.00 95.50 200 ILE A CA 1
ATOM 1525 C C . ILE A 1 200 ? 20.119 -31.829 -16.548 1.00 95.50 200 ILE A C 1
ATOM 1527 O O . ILE A 1 200 ? 19.069 -32.220 -17.053 1.00 95.50 200 ILE A O 1
ATOM 1531 N N . LEU A 1 201 ? 20.657 -30.659 -16.899 1.00 96.19 201 LEU A N 1
ATOM 1532 C CA . LEU A 1 201 ? 20.038 -29.757 -17.872 1.00 96.19 201 LEU A CA 1
ATOM 1533 C C . LEU A 1 201 ? 19.897 -30.386 -19.269 1.00 96.19 201 LEU A C 1
ATOM 1535 O O . LEU A 1 201 ? 18.898 -30.157 -19.962 1.00 96.19 201 LEU A O 1
ATOM 1539 N N . ALA A 1 202 ? 20.881 -31.176 -19.705 1.00 94.88 202 ALA A N 1
ATOM 1540 C CA . ALA A 1 202 ? 20.831 -31.866 -20.990 1.00 94.88 202 ALA A CA 1
ATOM 1541 C C . ALA A 1 202 ? 19.657 -32.861 -21.057 1.00 94.88 202 ALA A C 1
ATOM 1543 O O . ALA A 1 202 ? 18.985 -32.924 -22.086 1.00 94.88 202 ALA A O 1
ATOM 1544 N N . GLU A 1 203 ? 19.360 -33.544 -19.948 1.00 95.50 203 GLU A N 1
ATOM 1545 C CA . GLU A 1 203 ? 18.281 -34.537 -19.818 1.00 95.50 203 GLU A CA 1
ATOM 1546 C C . GLU A 1 203 ? 16.876 -33.910 -19.689 1.00 95.50 203 GLU A C 1
ATOM 1548 O O . GLU A 1 203 ? 15.879 -34.547 -20.033 1.00 95.50 203 GLU A O 1
ATOM 1553 N N . ARG A 1 204 ? 16.769 -32.652 -19.236 1.00 93.94 204 ARG A N 1
ATOM 1554 C CA . ARG A 1 204 ? 15.483 -31.942 -19.068 1.00 93.94 204 ARG A CA 1
ATOM 1555 C C . ARG A 1 204 ? 14.844 -31.555 -20.415 1.00 93.94 204 ARG A C 1
ATOM 1557 O O . ARG A 1 204 ? 15.568 -31.242 -21.360 1.00 93.94 204 ARG A O 1
ATOM 1564 N N . PRO A 1 205 ? 13.506 -31.492 -20.545 1.00 94.88 205 PRO A N 1
ATOM 1565 C CA . PRO A 1 205 ? 12.879 -30.834 -21.692 1.00 94.88 205 PRO A CA 1
ATOM 1566 C C . PRO A 1 205 ? 13.171 -29.325 -21.675 1.00 94.88 205 PRO A C 1
ATOM 1568 O O . PRO A 1 205 ? 13.457 -28.751 -20.625 1.00 94.88 205 PRO A O 1
ATOM 1571 N N . ALA A 1 206 ? 13.090 -28.673 -22.837 1.00 96.12 206 ALA A N 1
ATOM 1572 C CA . ALA A 1 206 ? 13.051 -27.215 -22.868 1.00 96.12 206 ALA A CA 1
ATOM 1573 C C . ALA A 1 206 ? 11.750 -26.723 -22.216 1.00 96.12 206 ALA A C 1
ATOM 1575 O O . ALA A 1 206 ? 10.692 -27.332 -22.401 1.00 96.12 206 ALA A O 1
ATOM 1576 N N . LEU A 1 207 ? 11.852 -25.648 -21.439 1.00 97.19 207 LEU A N 1
ATOM 1577 C CA . LEU A 1 207 ? 10.716 -25.014 -20.791 1.00 97.19 207 LEU A CA 1
ATOM 1578 C C . LEU A 1 207 ? 10.223 -23.797 -21.586 1.00 97.19 207 LEU A C 1
ATOM 1580 O O . LEU A 1 207 ? 11.028 -23.066 -22.169 1.00 97.19 207 LEU A O 1
ATOM 1584 N N . ASP A 1 208 ? 8.915 -23.579 -21.559 1.00 96.62 208 ASP A N 1
ATOM 1585 C CA . ASP A 1 208 ? 8.205 -22.349 -21.902 1.00 96.62 208 ASP A CA 1
ATOM 1586 C C . ASP A 1 208 ? 7.384 -21.884 -20.693 1.00 96.62 208 ASP A C 1
ATOM 1588 O O . ASP A 1 208 ? 7.057 -22.683 -19.808 1.00 96.62 208 ASP A O 1
ATOM 1592 N N . GLY A 1 209 ? 7.074 -20.591 -20.641 1.00 96.88 209 GLY A N 1
ATOM 1593 C CA . GLY A 1 209 ? 6.234 -20.024 -19.595 1.00 96.88 209 GLY A CA 1
ATOM 1594 C C . GLY A 1 209 ? 5.249 -19.014 -20.158 1.00 96.88 209 GLY A C 1
ATOM 1595 O O . GLY A 1 209 ? 5.588 -18.242 -21.050 1.00 96.88 209 GLY A O 1
ATOM 1596 N N . ARG A 1 210 ? 4.020 -19.024 -19.639 1.00 95.81 210 ARG A N 1
ATOM 1597 C CA . ARG A 1 210 ? 2.956 -18.093 -20.037 1.00 95.81 210 ARG A CA 1
ATOM 1598 C C . ARG A 1 210 ? 2.006 -17.805 -18.884 1.00 95.81 210 ARG A C 1
ATOM 1600 O O . ARG A 1 210 ? 1.811 -18.653 -18.011 1.00 95.81 210 ARG A O 1
ATOM 1607 N N . ILE A 1 211 ? 1.374 -16.641 -18.922 1.00 94.44 211 ILE A N 1
ATOM 1608 C CA . ILE A 1 211 ? 0.263 -16.283 -18.040 1.00 94.44 211 ILE A CA 1
ATOM 1609 C C . ILE A 1 211 ? -0.997 -16.189 -18.898 1.00 94.44 211 ILE A C 1
ATOM 1611 O O . ILE A 1 211 ? -0.966 -15.644 -19.994 1.00 94.44 211 ILE A O 1
ATOM 1615 N N . GLU A 1 212 ? -2.100 -16.755 -18.420 1.00 89.25 212 GLU A N 1
ATOM 1616 C CA . GLU A 1 212 ? -3.408 -16.612 -19.068 1.00 89.25 212 GLU A CA 1
ATOM 1617 C C . GLU A 1 212 ? -4.521 -16.624 -18.017 1.00 89.25 212 GLU A C 1
ATOM 1619 O O . GLU A 1 212 ? -4.361 -17.220 -16.944 1.00 89.25 212 GLU A O 1
ATOM 1624 N N . SER A 1 213 ? -5.668 -16.014 -18.317 1.00 84.25 213 SER A N 1
ATOM 1625 C CA . SER A 1 213 ? -6.840 -16.158 -17.460 1.00 84.25 213 SER A CA 1
ATOM 1626 C C . SER A 1 213 ? -7.571 -17.479 -17.726 1.00 84.25 213 SER A C 1
ATOM 1628 O O . SER A 1 213 ? -8.082 -17.737 -18.814 1.00 84.25 213 SER A O 1
ATOM 1630 N N . ARG A 1 214 ? -7.690 -18.321 -16.693 1.00 79.75 214 ARG A N 1
ATOM 1631 C CA . ARG A 1 214 ? -8.499 -19.550 -16.686 1.00 79.75 214 ARG A CA 1
ATOM 1632 C C . ARG A 1 214 ? -9.602 -19.441 -15.651 1.00 79.75 214 ARG A C 1
ATOM 1634 O O . ARG A 1 214 ? -9.330 -19.196 -14.481 1.00 79.75 214 ARG A O 1
ATOM 1641 N N . GLN A 1 215 ? -10.847 -19.655 -16.079 1.00 71.12 215 GLN A N 1
ATOM 1642 C CA . GLN A 1 215 ? -12.016 -19.671 -15.187 1.00 71.12 215 GLN A CA 1
ATOM 1643 C C . GLN A 1 215 ? -12.113 -18.410 -14.301 1.00 71.12 215 GLN A C 1
ATOM 1645 O O . GLN A 1 215 ? -12.496 -18.492 -13.145 1.00 71.12 215 GLN A O 1
ATOM 1650 N N . GLY A 1 216 ? -11.747 -17.237 -14.833 1.00 71.56 216 GLY A N 1
ATOM 1651 C CA . GLY A 1 216 ? -11.814 -15.970 -14.094 1.00 71.56 216 GLY A CA 1
ATOM 1652 C C . GLY A 1 216 ? -10.641 -15.693 -13.142 1.00 71.56 216 GLY A C 1
ATOM 1653 O O . GLY A 1 216 ? -10.752 -14.784 -12.314 1.00 71.56 216 GLY A O 1
ATOM 1654 N N . ARG A 1 217 ? -9.526 -16.435 -13.247 1.00 80.56 217 ARG A N 1
ATOM 1655 C CA . ARG A 1 217 ? -8.297 -16.231 -12.460 1.00 80.56 217 ARG A CA 1
ATOM 1656 C C . ARG A 1 217 ? -7.057 -16.278 -13.341 1.00 80.56 217 ARG A C 1
ATOM 1658 O O . ARG A 1 217 ? -7.017 -17.040 -14.301 1.00 80.56 217 ARG A O 1
ATOM 1665 N N . SER A 1 218 ? -6.034 -15.521 -12.969 1.00 89.19 218 SER A N 1
ATOM 1666 C CA . SER A 1 218 ? -4.727 -15.570 -13.622 1.00 89.19 218 SER A CA 1
ATOM 1667 C C . SER A 1 218 ? -4.009 -16.866 -13.248 1.00 89.19 218 SER A C 1
ATOM 1669 O O . SER A 1 218 ? -3.908 -17.203 -12.068 1.00 89.19 218 SER A O 1
ATOM 1671 N N . ALA A 1 219 ? -3.512 -17.601 -14.239 1.00 91.19 219 ALA A N 1
ATOM 1672 C CA . ALA A 1 219 ? -2.767 -18.837 -14.042 1.00 91.19 219 ALA A CA 1
ATOM 1673 C C . ALA A 1 219 ? -1.384 -18.725 -14.687 1.00 91.19 219 ALA A C 1
ATOM 1675 O O . ALA A 1 219 ? -1.278 -18.398 -15.868 1.00 91.19 219 ALA A O 1
ATOM 1676 N N . LEU A 1 220 ? -0.335 -19.040 -13.921 1.00 95.06 220 LEU A N 1
ATOM 1677 C CA . LEU A 1 220 ? 1.001 -19.265 -14.467 1.00 95.06 220 LEU A CA 1
ATOM 1678 C C . LEU A 1 220 ? 1.085 -20.699 -14.989 1.00 95.06 220 LEU A C 1
ATOM 1680 O O . LEU A 1 220 ? 0.747 -21.651 -14.281 1.00 95.06 220 LEU A O 1
ATOM 1684 N N . LEU A 1 221 ? 1.532 -20.847 -16.229 1.00 95.38 221 LEU A N 1
ATOM 1685 C CA . LEU A 1 221 ? 1.667 -22.129 -16.897 1.00 95.38 221 LEU A CA 1
ATOM 1686 C C . LEU A 1 221 ? 3.113 -22.334 -17.331 1.00 95.38 221 LEU A C 1
ATOM 1688 O O . LEU A 1 221 ? 3.690 -21.455 -17.966 1.00 95.38 221 LEU A O 1
ATOM 1692 N N . ILE A 1 222 ? 3.655 -23.515 -17.042 1.00 96.38 222 ILE A N 1
ATOM 1693 C CA . ILE A 1 222 ? 4.973 -23.959 -17.506 1.00 96.38 222 ILE A CA 1
ATOM 1694 C C . ILE A 1 222 ? 4.760 -25.203 -18.363 1.00 96.38 222 ILE A C 1
ATOM 1696 O O . ILE A 1 222 ? 4.164 -26.181 -17.900 1.00 96.38 222 ILE A O 1
ATOM 1700 N N . ASN A 1 223 ? 5.163 -25.155 -19.633 1.00 95.50 223 ASN A N 1
ATOM 1701 C CA . ASN A 1 223 ? 4.849 -26.182 -20.638 1.00 95.50 223 ASN A CA 1
ATOM 1702 C C . ASN A 1 223 ? 3.345 -26.529 -20.676 1.00 95.50 223 ASN A C 1
ATOM 1704 O O . ASN A 1 223 ? 2.942 -27.697 -20.694 1.00 95.50 223 ASN A O 1
ATOM 1708 N N . GLY A 1 224 ? 2.496 -25.499 -20.595 1.00 93.25 224 GLY A N 1
ATOM 1709 C CA . GLY A 1 224 ? 1.032 -25.615 -20.588 1.00 93.25 224 GLY A CA 1
ATOM 1710 C C . GLY A 1 224 ? 0.397 -26.158 -19.297 1.00 93.25 224 GLY A C 1
ATOM 1711 O O . GLY A 1 224 ? -0.835 -26.238 -19.222 1.00 93.25 224 GLY A O 1
ATOM 1712 N N . ARG A 1 225 ? 1.190 -26.510 -18.275 1.00 92.25 225 ARG A N 1
ATOM 1713 C CA . ARG A 1 225 ? 0.700 -27.025 -16.986 1.00 92.25 225 ARG A CA 1
ATOM 1714 C C . ARG A 1 225 ? 0.609 -25.909 -15.942 1.00 92.25 225 ARG A C 1
ATOM 1716 O O . ARG A 1 225 ? 1.591 -25.189 -15.784 1.00 92.25 225 ARG A O 1
ATOM 1723 N N . PRO A 1 226 ? -0.513 -25.779 -15.209 1.00 91.44 226 PRO A N 1
ATOM 1724 C CA . PRO A 1 226 ? -0.610 -24.864 -14.076 1.00 91.44 226 PRO A CA 1
ATOM 1725 C C . PRO A 1 226 ? 0.443 -25.142 -13.013 1.00 91.44 226 PRO A C 1
ATOM 1727 O O . PRO A 1 226 ? 0.590 -26.281 -12.572 1.00 91.44 226 PRO A O 1
ATOM 1730 N N . VAL A 1 227 ? 1.138 -24.086 -12.598 1.00 93.12 227 VAL A N 1
ATOM 1731 C CA . VAL A 1 227 ? 2.067 -24.098 -11.467 1.00 93.12 227 VAL A CA 1
ATOM 1732 C C . VAL A 1 227 ? 1.676 -23.007 -10.478 1.00 93.12 227 VAL A C 1
ATOM 1734 O O . VAL A 1 227 ? 1.102 -21.982 -10.854 1.00 93.12 227 VAL A O 1
ATOM 1737 N N . ALA A 1 228 ? 1.986 -23.218 -9.201 1.00 93.88 228 ALA A N 1
ATOM 1738 C CA . ALA A 1 228 ? 1.840 -22.168 -8.209 1.00 93.88 228 ALA A CA 1
ATOM 1739 C C . ALA A 1 228 ? 2.809 -21.012 -8.539 1.00 93.88 228 ALA A C 1
ATOM 1741 O O . ALA A 1 228 ? 4.005 -21.264 -8.699 1.00 93.88 228 ALA A O 1
ATOM 1742 N N . PRO A 1 229 ? 2.338 -19.755 -8.639 1.00 95.38 229 PRO A N 1
ATOM 1743 C CA . PRO A 1 229 ? 3.193 -18.603 -8.921 1.00 95.38 229 PRO A CA 1
ATOM 1744 C C . PRO A 1 229 ? 3.954 -18.150 -7.664 1.00 95.38 229 PRO A C 1
ATOM 1746 O O . PRO A 1 229 ? 3.735 -17.055 -7.144 1.00 95.38 229 PRO A O 1
ATOM 1749 N N . VAL A 1 230 ? 4.829 -19.028 -7.168 1.00 97.56 230 VAL A N 1
ATOM 1750 C CA . VAL A 1 230 ? 5.696 -18.806 -6.006 1.00 97.56 230 VAL A CA 1
ATOM 1751 C C . VAL A 1 230 ? 7.128 -18.698 -6.494 1.00 97.56 230 VAL A C 1
ATOM 1753 O O . VAL A 1 230 ? 7.661 -19.655 -7.044 1.00 97.56 230 VAL A O 1
ATOM 1756 N N . ILE A 1 231 ? 7.734 -17.524 -6.324 1.00 96.88 231 ILE A N 1
ATOM 1757 C CA . ILE A 1 231 ? 9.042 -17.204 -6.906 1.00 96.88 231 ILE A CA 1
ATOM 1758 C C . ILE A 1 231 ? 10.067 -16.981 -5.790 1.00 96.88 231 ILE A C 1
ATOM 1760 O O . ILE A 1 231 ? 9.791 -16.312 -4.795 1.00 96.88 231 ILE A O 1
ATOM 1764 N N . PHE A 1 232 ? 11.278 -17.496 -5.965 1.00 94.81 232 PHE A N 1
ATOM 1765 C CA . PHE A 1 232 ? 12.432 -17.115 -5.164 1.00 94.81 232 PHE A CA 1
ATOM 1766 C C . PHE A 1 232 ? 13.209 -15.977 -5.840 1.00 94.81 232 PHE A C 1
ATOM 1768 O O . PHE A 1 232 ? 13.537 -16.045 -7.026 1.00 94.81 232 PHE A O 1
ATOM 1775 N N . LYS A 1 233 ? 13.534 -14.931 -5.080 1.00 91.12 233 LYS A N 1
ATOM 1776 C CA . LYS A 1 233 ? 14.319 -13.778 -5.523 1.00 91.12 233 LYS A CA 1
ATOM 1777 C C . LYS A 1 233 ? 15.480 -13.566 -4.559 1.00 91.12 233 LYS A C 1
ATOM 1779 O O . LYS A 1 233 ? 15.260 -13.237 -3.396 1.00 91.12 233 LYS A O 1
ATOM 1784 N N . SER A 1 234 ? 16.711 -13.722 -5.036 1.00 80.94 234 SER A N 1
ATOM 1785 C CA . SER A 1 234 ? 17.903 -13.417 -4.241 1.00 80.94 234 SER A CA 1
ATOM 1786 C C . SER A 1 234 ? 18.188 -11.915 -4.187 1.00 80.94 234 SER A C 1
ATOM 1788 O O . SER A 1 234 ? 17.692 -11.128 -4.999 1.00 80.94 234 SER A O 1
ATOM 1790 N N . GLY A 1 235 ? 19.015 -11.528 -3.222 1.00 68.19 235 GLY A N 1
ATOM 1791 C CA . GLY A 1 235 ? 19.463 -10.168 -2.992 1.00 68.19 235 GLY A CA 1
ATOM 1792 C C . GLY A 1 235 ? 20.088 -9.526 -4.222 1.00 68.19 235 GLY A C 1
ATOM 1793 O O . GLY A 1 235 ? 20.661 -10.167 -5.099 1.00 68.19 235 GLY A O 1
ATOM 1794 N N . ARG A 1 236 ? 19.953 -8.201 -4.278 1.00 57.28 236 ARG A N 1
ATOM 1795 C CA . ARG A 1 236 ? 20.362 -7.358 -5.409 1.00 57.28 236 ARG A CA 1
ATOM 1796 C C . ARG A 1 236 ? 21.883 -7.378 -5.676 1.00 57.28 236 ARG A C 1
ATOM 1798 O O . ARG A 1 236 ? 22.300 -6.990 -6.765 1.00 57.28 236 ARG A O 1
ATOM 1805 N N . TYR A 1 237 ? 22.712 -7.757 -4.697 1.00 52.91 237 TYR A N 1
ATOM 1806 C CA . TYR A 1 237 ? 24.153 -7.443 -4.703 1.00 52.91 237 TYR A CA 1
ATOM 1807 C C . TYR A 1 237 ? 25.079 -8.604 -4.393 1.00 52.91 237 TYR A C 1
ATOM 1809 O O . TYR A 1 237 ? 26.295 -8.442 -4.488 1.00 52.91 237 TYR A O 1
ATOM 1817 N N . ASP A 1 238 ? 24.534 -9.750 -4.031 1.00 51.50 238 ASP A N 1
ATOM 1818 C CA . ASP A 1 238 ? 25.327 -10.870 -3.598 1.00 51.50 238 ASP A CA 1
ATOM 1819 C C . ASP A 1 238 ? 24.633 -12.187 -3.925 1.00 51.50 238 ASP A C 1
ATOM 1821 O O . ASP A 1 238 ? 23.417 -12.306 -4.040 1.00 51.50 238 ASP A O 1
ATOM 1825 N N . ASP A 1 239 ? 25.456 -13.205 -4.103 1.00 54.88 239 ASP A N 1
ATOM 1826 C CA . ASP A 1 239 ? 25.033 -14.586 -4.287 1.00 54.88 239 ASP A CA 1
ATOM 1827 C C . ASP A 1 239 ? 24.485 -15.208 -2.983 1.00 54.88 239 ASP A C 1
ATOM 1829 O O . ASP A 1 239 ? 24.473 -16.427 -2.825 1.00 54.88 239 ASP A O 1
ATOM 1833 N N . GLN A 1 240 ? 24.053 -14.379 -2.026 1.00 55.88 240 GLN A N 1
ATOM 1834 C CA . GLN A 1 240 ? 23.637 -14.766 -0.677 1.00 55.88 240 GLN A CA 1
ATOM 1835 C C . GLN A 1 240 ? 22.163 -15.175 -0.612 1.00 55.88 240 GLN A C 1
ATOM 1837 O O . GLN A 1 240 ? 21.485 -14.895 0.367 1.00 55.88 240 GLN A O 1
ATOM 1842 N N . GLY A 1 241 ? 21.646 -15.816 -1.656 1.00 66.69 241 GLY A N 1
ATOM 1843 C CA . GLY A 1 241 ? 20.319 -16.420 -1.641 1.00 66.69 241 GLY A CA 1
ATOM 1844 C C . GLY A 1 241 ? 20.424 -17.941 -1.668 1.00 66.69 241 GLY A C 1
ATOM 1845 O O . GLY A 1 241 ? 21.113 -18.481 -2.538 1.00 66.69 241 GLY A O 1
ATOM 1846 N N . ASP A 1 242 ? 19.722 -18.638 -0.773 1.00 81.69 242 ASP A N 1
ATOM 1847 C CA . ASP A 1 242 ? 19.773 -20.105 -0.698 1.00 81.69 242 ASP A CA 1
ATOM 1848 C C . ASP A 1 242 ? 18.821 -20.782 -1.698 1.00 81.69 242 ASP A C 1
ATOM 1850 O O . ASP A 1 242 ? 17.827 -21.416 -1.345 1.00 81.69 242 ASP A O 1
ATOM 1854 N N . GLN A 1 243 ? 19.124 -20.650 -2.993 1.00 86.94 243 GLN A N 1
ATOM 1855 C CA . GLN A 1 243 ? 18.346 -21.302 -4.057 1.00 86.94 243 GLN A CA 1
ATOM 1856 C C . GLN A 1 243 ? 18.236 -22.824 -3.869 1.00 86.94 243 GLN A C 1
ATOM 1858 O O . GLN A 1 243 ? 17.259 -23.421 -4.318 1.00 86.94 243 GLN A O 1
ATOM 1863 N N . ALA A 1 244 ? 19.227 -23.454 -3.230 1.00 88.12 244 ALA A N 1
ATOM 1864 C CA . ALA A 1 244 ? 19.222 -24.889 -2.977 1.00 88.12 244 ALA A CA 1
ATOM 1865 C C . ALA A 1 244 ? 18.214 -25.262 -1.878 1.00 88.12 244 ALA A C 1
ATOM 1867 O O . ALA A 1 244 ? 17.477 -26.234 -2.036 1.00 88.12 244 ALA A O 1
ATOM 1868 N N . ALA A 1 245 ? 18.127 -24.478 -0.800 1.00 89.81 245 ALA A N 1
ATOM 1869 C CA . ALA A 1 245 ? 17.119 -24.689 0.234 1.00 89.81 245 ALA A CA 1
ATOM 1870 C C . ALA A 1 245 ? 15.699 -24.409 -0.280 1.00 89.81 245 ALA A C 1
ATOM 1872 O O . ALA A 1 245 ? 14.804 -25.218 -0.059 1.00 89.81 245 ALA A O 1
ATOM 1873 N N . PHE A 1 246 ? 15.496 -23.347 -1.068 1.00 93.44 246 PHE A N 1
ATOM 1874 C CA . PHE A 1 246 ? 14.194 -23.096 -1.704 1.00 93.44 246 PHE A CA 1
ATOM 1875 C C . PHE A 1 246 ? 13.785 -24.213 -2.681 1.00 93.44 246 PHE A C 1
ATOM 1877 O O . PHE A 1 246 ? 12.618 -24.602 -2.710 1.00 93.44 246 PHE A O 1
ATOM 1884 N N . HIS A 1 247 ? 14.737 -24.793 -3.421 1.00 93.69 247 HIS A N 1
ATOM 1885 C CA . HIS A 1 247 ? 14.490 -25.998 -4.218 1.00 93.69 247 HIS A CA 1
ATOM 1886 C C . HIS A 1 247 ? 14.041 -27.179 -3.344 1.00 93.69 247 HIS A C 1
ATOM 1888 O O . HIS A 1 247 ? 13.055 -27.842 -3.663 1.00 93.69 247 HIS A O 1
ATOM 1894 N N . ALA A 1 248 ? 14.724 -27.421 -2.219 1.00 93.50 248 ALA A N 1
ATOM 1895 C CA . ALA A 1 248 ? 14.348 -28.470 -1.270 1.00 93.50 248 ALA A CA 1
ATOM 1896 C C . ALA A 1 248 ? 12.947 -28.250 -0.662 1.00 93.50 248 ALA A C 1
ATOM 1898 O O . ALA A 1 248 ? 12.262 -29.220 -0.330 1.00 93.50 248 ALA A O 1
ATOM 1899 N N . ASP A 1 249 ? 12.498 -26.996 -0.588 1.00 95.19 249 ASP A N 1
ATOM 1900 C CA . ASP A 1 249 ? 11.153 -26.616 -0.148 1.00 95.19 249 ASP A CA 1
ATOM 1901 C C . ASP A 1 249 ? 10.077 -26.742 -1.245 1.00 95.19 249 ASP A C 1
ATOM 1903 O O . ASP A 1 249 ? 8.891 -26.541 -0.971 1.00 95.19 249 ASP A O 1
ATOM 1907 N N . GLY A 1 250 ? 10.462 -27.094 -2.478 1.00 95.69 250 GLY A N 1
ATOM 1908 C CA . GLY A 1 250 ? 9.563 -27.243 -3.626 1.00 95.69 250 GLY A CA 1
ATOM 1909 C C . GLY A 1 250 ? 9.367 -25.971 -4.458 1.00 95.69 250 GLY A C 1
ATOM 1910 O O . GLY A 1 250 ? 8.392 -25.876 -5.201 1.00 95.69 250 GLY A O 1
ATOM 1911 N N . ILE A 1 251 ? 10.257 -24.981 -4.339 1.00 96.44 251 ILE A N 1
ATOM 1912 C CA . ILE A 1 251 ? 10.195 -23.719 -5.090 1.00 96.44 251 ILE A CA 1
ATOM 1913 C C . ILE A 1 251 ? 11.311 -23.694 -6.139 1.00 96.44 251 ILE A C 1
ATOM 1915 O O . ILE A 1 251 ? 12.472 -23.418 -5.841 1.00 96.44 251 ILE A O 1
ATOM 1919 N N . ASP A 1 252 ? 10.937 -23.949 -7.395 1.00 95.88 252 ASP A N 1
ATOM 1920 C CA . ASP A 1 252 ? 11.876 -23.986 -8.525 1.00 95.88 252 ASP A CA 1
ATOM 1921 C C . ASP A 1 252 ? 11.889 -22.715 -9.382 1.00 95.88 252 ASP A C 1
ATOM 1923 O O . ASP A 1 252 ? 12.841 -22.499 -10.133 1.00 95.88 252 ASP A O 1
ATOM 1927 N N . LEU A 1 253 ? 10.862 -21.863 -9.291 1.00 97.06 253 LEU A N 1
ATOM 1928 C CA . LEU A 1 253 ? 10.838 -20.576 -9.990 1.00 97.06 253 LEU A CA 1
ATOM 1929 C C . LEU A 1 253 ? 11.812 -19.609 -9.315 1.00 97.06 253 LEU A C 1
ATOM 1931 O O . LEU A 1 253 ? 11.596 -19.213 -8.171 1.00 97.06 253 LEU A O 1
ATOM 1935 N N . ALA A 1 254 ? 12.867 -19.207 -10.023 1.00 94.69 254 ALA A N 1
ATOM 1936 C CA . ALA A 1 254 ? 13.930 -18.375 -9.463 1.00 94.69 254 ALA A CA 1
ATOM 1937 C C . ALA A 1 254 ? 14.263 -17.182 -10.366 1.00 94.69 254 ALA A C 1
ATOM 1939 O O . ALA A 1 254 ? 14.516 -17.349 -11.561 1.00 94.69 254 ALA A O 1
ATOM 1940 N N . LEU A 1 255 ? 14.307 -15.983 -9.779 1.00 94.06 255 LEU A N 1
ATOM 1941 C CA . LEU A 1 255 ? 14.824 -14.782 -10.431 1.00 94.06 255 LEU A CA 1
ATOM 1942 C C . LEU A 1 255 ? 16.355 -14.809 -10.441 1.00 94.06 255 LEU A C 1
ATOM 1944 O O . LEU A 1 255 ? 16.989 -14.937 -9.393 1.00 94.06 255 LEU A O 1
ATOM 1948 N N . VAL A 1 256 ? 16.943 -14.671 -11.630 1.00 93.19 256 VAL A N 1
ATOM 1949 C CA . VAL A 1 256 ? 18.397 -14.672 -11.835 1.00 93.19 256 VAL A CA 1
ATOM 1950 C C . VAL A 1 256 ? 18.818 -13.350 -12.477 1.00 93.19 256 VAL A C 1
ATOM 1952 O O . VAL A 1 256 ? 18.453 -13.104 -13.629 1.00 93.19 256 VAL A O 1
ATOM 1955 N N . PRO A 1 257 ? 19.574 -12.489 -11.771 1.00 91.56 257 PRO A N 1
ATOM 1956 C CA . PRO A 1 257 ? 19.931 -11.177 -12.285 1.00 91.56 257 PRO A CA 1
ATOM 1957 C C . PRO A 1 257 ? 20.997 -11.253 -13.383 1.00 91.56 257 PRO A C 1
ATOM 1959 O O . PRO A 1 257 ? 22.061 -11.860 -13.222 1.00 91.56 257 PRO A O 1
ATOM 1962 N N . ILE A 1 258 ? 20.739 -10.551 -14.485 1.00 93.56 258 ILE A N 1
ATOM 1963 C CA . ILE A 1 258 ? 21.709 -10.251 -15.537 1.00 93.56 258 ILE A CA 1
ATOM 1964 C C . ILE A 1 258 ? 21.832 -8.734 -15.645 1.00 93.56 258 ILE A C 1
ATOM 1966 O O . ILE A 1 258 ? 20.904 -8.029 -16.044 1.00 93.56 258 ILE A O 1
ATOM 1970 N N . ARG A 1 259 ? 23.012 -8.225 -15.289 1.00 93.06 259 ARG A N 1
ATOM 1971 C CA . ARG A 1 259 ? 23.340 -6.803 -15.391 1.00 93.06 259 ARG A CA 1
ATOM 1972 C C . ARG A 1 259 ? 23.612 -6.434 -16.835 1.00 93.06 259 ARG A C 1
ATOM 1974 O O . ARG A 1 259 ? 24.628 -6.857 -17.377 1.00 93.06 259 ARG A O 1
ATOM 1981 N N . LEU A 1 260 ? 22.728 -5.644 -17.445 1.00 95.06 260 LEU A N 1
ATOM 1982 C CA . LEU A 1 260 ? 22.977 -5.103 -18.775 1.00 95.06 260 LEU A CA 1
ATOM 1983 C C . LEU A 1 260 ? 24.076 -4.040 -18.676 1.00 95.06 260 LEU A C 1
ATOM 1985 O O . LEU A 1 260 ? 25.168 -4.252 -19.182 1.00 95.06 260 LEU A O 1
ATOM 1989 N N . GLY A 1 261 ? 23.839 -2.961 -17.931 1.00 92.62 261 GLY A N 1
ATOM 1990 C CA . GLY A 1 261 ? 24.845 -1.942 -17.614 1.00 92.62 261 GLY A CA 1
ATOM 1991 C C . GLY A 1 261 ? 25.623 -2.232 -16.330 1.00 92.62 261 GLY A C 1
ATOM 1992 O O . GLY A 1 261 ? 25.209 -3.037 -15.494 1.00 92.62 261 GLY A O 1
ATOM 1993 N N . GLY A 1 262 ? 26.760 -1.555 -16.155 1.00 86.00 262 GLY A N 1
ATOM 1994 C CA . GLY A 1 262 ? 27.571 -1.663 -14.940 1.00 86.00 262 GLY A CA 1
ATOM 1995 C C . GLY A 1 262 ? 26.962 -0.894 -13.764 1.00 86.00 262 GLY A C 1
ATOM 1996 O O . GLY A 1 262 ? 26.649 0.286 -13.888 1.00 86.00 262 GLY A O 1
ATOM 1997 N N . VAL A 1 263 ? 26.850 -1.542 -12.603 1.00 86.25 263 VAL A N 1
ATOM 1998 C CA . VAL A 1 263 ? 26.193 -1.010 -11.395 1.00 86.25 263 VAL A CA 1
ATOM 1999 C C . VAL A 1 263 ? 27.084 -1.272 -10.181 1.00 86.25 263 VAL A C 1
ATOM 2001 O O . VAL A 1 263 ? 27.647 -2.360 -10.071 1.00 86.25 263 VAL A O 1
ATOM 2004 N N . LYS A 1 264 ? 27.227 -0.303 -9.262 1.00 86.12 264 LYS A N 1
ATOM 2005 C CA . LYS A 1 264 ? 28.013 -0.449 -8.015 1.00 86.12 264 LYS A CA 1
ATOM 2006 C C . LYS A 1 264 ? 29.433 -0.987 -8.269 1.00 86.12 264 LYS A C 1
ATOM 2008 O O . LYS A 1 264 ? 29.844 -2.006 -7.721 1.00 86.12 264 LYS A O 1
ATOM 2013 N N . ASP A 1 265 ? 30.130 -0.353 -9.210 1.00 85.75 265 ASP A N 1
ATOM 2014 C CA . ASP A 1 265 ? 31.484 -0.718 -9.673 1.00 85.75 265 ASP A CA 1
ATOM 2015 C C . ASP A 1 265 ? 31.656 -2.139 -10.238 1.00 85.75 265 ASP A C 1
ATOM 2017 O O . ASP A 1 265 ? 32.754 -2.513 -10.645 1.00 85.75 265 ASP A O 1
ATOM 2021 N N . THR A 1 266 ? 30.563 -2.890 -10.380 1.00 86.50 266 THR A N 1
ATOM 2022 C CA . THR A 1 266 ? 30.539 -4.216 -10.998 1.00 86.50 266 THR A CA 1
ATOM 2023 C C . THR A 1 266 ? 30.278 -4.072 -12.501 1.00 86.50 266 THR A C 1
ATOM 2025 O O . THR A 1 266 ? 29.422 -3.265 -12.888 1.00 86.50 266 THR A O 1
ATOM 2028 N N . PRO A 1 267 ? 30.999 -4.801 -13.374 1.00 88.56 267 PRO A N 1
ATOM 2029 C CA . PRO A 1 267 ? 30.741 -4.771 -14.810 1.00 88.56 267 PRO A CA 1
ATOM 2030 C C . PRO A 1 267 ? 29.350 -5.332 -15.148 1.00 88.56 267 PRO A C 1
ATOM 2032 O O . PRO A 1 267 ? 28.794 -6.162 -14.421 1.00 88.56 267 PRO A O 1
ATOM 2035 N N . GLY A 1 268 ? 28.796 -4.841 -16.254 1.00 93.25 268 GLY A N 1
ATOM 2036 C CA . GLY A 1 268 ? 27.604 -5.384 -16.899 1.00 93.25 268 GLY A CA 1
ATOM 2037 C C . GLY A 1 268 ? 27.967 -5.972 -18.260 1.00 93.25 268 GLY A C 1
ATOM 2038 O O . GLY A 1 268 ? 29.056 -5.724 -18.771 1.00 93.25 268 GLY A O 1
ATOM 2039 N N . VAL A 1 269 ? 27.046 -6.737 -18.838 1.00 96.88 269 VAL A N 1
ATOM 2040 C CA . VAL A 1 269 ? 27.193 -7.405 -20.140 1.00 96.88 269 VAL A CA 1
ATOM 2041 C C . VAL A 1 269 ? 27.401 -6.400 -21.276 1.00 96.88 269 VAL A C 1
ATOM 2043 O O . VAL A 1 269 ? 28.066 -6.710 -22.254 1.00 96.88 269 VAL A O 1
ATOM 2046 N N . TRP A 1 270 ? 26.834 -5.200 -21.172 1.00 97.56 270 TRP A N 1
ATOM 2047 C CA . TRP A 1 270 ? 26.914 -4.142 -22.172 1.00 97.56 270 TRP A CA 1
ATOM 2048 C C . TRP A 1 270 ? 28.096 -3.214 -21.868 1.00 97.56 270 TRP A C 1
ATOM 2050 O O . TRP A 1 270 ? 28.049 -2.383 -20.959 1.00 97.56 270 TRP A O 1
ATOM 2060 N N . GLU A 1 271 ? 29.178 -3.363 -22.631 1.00 95.88 271 GLU A N 1
ATOM 2061 C CA . GLU A 1 271 ? 30.435 -2.629 -22.415 1.00 95.88 271 GLU A CA 1
ATOM 2062 C C . GLU A 1 271 ? 30.517 -1.334 -23.236 1.00 95.88 271 GLU A C 1
ATOM 2064 O O . GLU A 1 271 ? 31.268 -0.409 -22.914 1.00 95.88 271 GLU A O 1
ATOM 2069 N N . GLY A 1 272 ? 29.756 -1.267 -24.326 1.00 96.06 272 GLY A N 1
ATOM 2070 C CA . GLY A 1 272 ? 29.656 -0.115 -25.214 1.00 96.06 272 GLY A CA 1
ATOM 2071 C C . GLY A 1 272 ? 28.706 -0.381 -26.375 1.00 96.06 272 GLY A C 1
ATOM 2072 O O . GLY A 1 272 ? 28.199 -1.493 -26.525 1.00 96.06 272 GLY A O 1
ATOM 2073 N N . ALA A 1 273 ? 28.490 0.618 -27.229 1.00 95.25 273 ALA A N 1
ATOM 2074 C CA . ALA A 1 273 ? 27.658 0.470 -28.423 1.00 95.25 273 ALA A CA 1
ATOM 2075 C C . ALA A 1 273 ? 28.066 -0.768 -29.251 1.00 95.25 273 ALA A C 1
ATOM 2077 O O . ALA A 1 273 ? 29.206 -0.875 -29.704 1.00 95.25 273 ALA A O 1
ATOM 2078 N N . GLY A 1 274 ? 27.146 -1.730 -29.397 1.00 94.62 274 GLY A N 1
ATOM 2079 C CA . GLY A 1 274 ? 27.367 -2.985 -30.126 1.00 94.62 274 GLY A CA 1
ATOM 2080 C C . GLY A 1 274 ? 28.437 -3.929 -29.552 1.00 94.62 274 GLY A C 1
ATOM 2081 O O . GLY A 1 274 ? 28.799 -4.893 -30.223 1.00 94.62 274 GLY A O 1
ATOM 2082 N N . ARG A 1 275 ? 28.962 -3.673 -28.345 1.00 97.31 275 ARG A N 1
ATOM 2083 C CA . ARG A 1 275 ? 30.003 -4.485 -27.692 1.00 97.31 275 ARG A CA 1
ATOM 2084 C C . ARG A 1 275 ? 29.464 -5.113 -26.412 1.00 97.31 275 ARG A C 1
ATOM 2086 O O . ARG A 1 275 ? 28.967 -4.398 -25.537 1.00 97.31 275 ARG A O 1
ATOM 2093 N N . TYR A 1 276 ? 29.595 -6.434 -26.309 1.00 98.00 276 TYR A N 1
ATOM 2094 C CA . TYR A 1 276 ? 29.025 -7.216 -25.219 1.00 98.00 276 TYR A CA 1
ATOM 2095 C C . TYR A 1 276 ? 30.007 -8.265 -24.694 1.00 98.00 276 TYR A C 1
ATOM 2097 O O . TYR A 1 276 ? 30.615 -8.983 -25.489 1.00 98.00 276 TYR A O 1
ATOM 2105 N N . ASP A 1 277 ? 30.071 -8.414 -23.372 1.00 97.50 277 ASP A N 1
ATOM 2106 C CA . ASP A 1 277 ? 30.669 -9.570 -22.705 1.00 97.50 277 ASP A CA 1
ATOM 2107 C C . ASP A 1 277 ? 29.566 -10.548 -22.281 1.00 97.50 277 ASP A C 1
ATOM 2109 O O . ASP A 1 277 ? 29.042 -10.523 -21.162 1.00 97.50 277 ASP A O 1
ATOM 2113 N N . PHE A 1 278 ? 29.179 -11.425 -23.209 1.00 97.94 278 PHE A N 1
ATOM 2114 C CA . PHE A 1 278 ? 28.141 -12.418 -22.946 1.00 97.94 278 PHE A CA 1
ATOM 2115 C C . PHE A 1 278 ? 28.553 -13.483 -21.918 1.00 97.94 278 PHE A C 1
ATOM 2117 O O . PHE A 1 278 ? 27.673 -14.153 -21.373 1.00 97.94 278 PHE A O 1
ATOM 2124 N N . ALA A 1 279 ? 29.847 -13.629 -21.602 1.00 96.88 279 ALA A N 1
ATOM 2125 C CA . ALA A 1 279 ? 30.298 -14.612 -20.620 1.00 96.88 279 ALA A CA 1
ATOM 2126 C C . ALA A 1 279 ? 29.765 -14.293 -19.214 1.00 96.88 279 ALA A C 1
ATOM 2128 O O . ALA A 1 279 ? 29.463 -15.211 -18.453 1.00 96.88 279 ALA A O 1
ATOM 2129 N N . LEU A 1 280 ? 29.561 -13.009 -18.886 1.00 94.38 280 LEU A N 1
ATOM 2130 C CA . LEU A 1 280 ? 28.931 -12.589 -17.627 1.00 94.38 280 LEU A CA 1
ATOM 2131 C C . LEU A 1 280 ? 27.479 -13.076 -17.515 1.00 94.38 280 LEU A C 1
ATOM 2133 O O . LEU A 1 280 ? 27.052 -13.510 -16.446 1.00 94.38 280 LEU A O 1
ATOM 2137 N N . ALA A 1 281 ? 26.726 -13.024 -18.618 1.00 95.19 281 ALA A N 1
ATOM 2138 C CA . ALA A 1 281 ? 25.350 -13.511 -18.667 1.00 95.19 281 ALA A CA 1
ATOM 2139 C C . ALA A 1 281 ? 25.290 -15.040 -18.522 1.00 95.19 281 ALA A C 1
ATOM 2141 O O . ALA A 1 281 ? 24.484 -15.553 -17.745 1.00 95.19 281 ALA A O 1
ATOM 2142 N N . GLU A 1 282 ? 26.163 -15.765 -19.230 1.00 96.12 282 GLU A N 1
ATOM 2143 C CA . GLU A 1 282 ? 26.269 -17.227 -19.126 1.00 96.12 282 GLU A CA 1
ATOM 2144 C C . GLU A 1 282 ? 26.652 -17.666 -17.706 1.00 96.12 282 GLU A C 1
ATOM 2146 O O . GLU A 1 282 ? 26.006 -18.550 -17.144 1.00 96.12 282 GLU A O 1
ATOM 2151 N N . ALA A 1 283 ? 27.631 -16.996 -17.088 1.00 92.69 283 ALA A N 1
ATOM 2152 C CA . ALA A 1 283 ? 28.087 -17.299 -15.736 1.00 92.69 283 ALA A CA 1
ATOM 2153 C C . ALA A 1 283 ? 26.980 -17.134 -14.682 1.00 92.69 283 ALA A C 1
ATOM 2155 O O . ALA A 1 283 ? 26.880 -17.966 -13.779 1.00 92.69 283 ALA A O 1
ATOM 2156 N N . SER A 1 284 ? 26.121 -16.112 -14.802 1.00 91.50 284 SER A N 1
ATOM 2157 C CA . SER A 1 284 ? 24.962 -15.947 -13.911 1.00 91.50 284 SER A CA 1
ATOM 2158 C C . SER A 1 284 ? 23.984 -17.125 -14.012 1.00 91.50 284 SER A C 1
ATOM 2160 O O . SER A 1 284 ? 23.518 -17.629 -12.987 1.00 91.50 284 SER A O 1
ATOM 2162 N N . LEU A 1 285 ? 23.682 -17.595 -15.230 1.00 93.81 285 LEU A N 1
ATOM 2163 C CA . LEU A 1 285 ? 22.786 -18.742 -15.429 1.00 93.81 285 LEU A CA 1
ATOM 2164 C C . LEU A 1 285 ? 23.419 -20.047 -14.933 1.00 93.81 285 LEU A C 1
ATOM 2166 O O . LEU A 1 285 ? 22.751 -20.840 -14.268 1.00 93.81 285 LEU A O 1
ATOM 2170 N N . ASP A 1 286 ? 24.707 -20.254 -15.206 1.00 92.44 286 ASP A N 1
ATOM 2171 C CA . ASP A 1 286 ? 25.447 -21.425 -14.733 1.00 92.44 286 ASP A CA 1
ATOM 2172 C C . ASP A 1 286 ? 25.534 -21.456 -13.202 1.00 92.44 286 ASP A C 1
ATOM 2174 O O . ASP A 1 286 ? 25.354 -22.513 -12.594 1.00 92.44 286 ASP A O 1
ATOM 2178 N N . ALA A 1 287 ? 25.749 -20.308 -12.553 1.00 89.69 287 ALA A N 1
ATOM 2179 C CA . ALA A 1 287 ? 25.754 -20.206 -11.096 1.00 89.69 287 ALA A CA 1
ATOM 2180 C C . ALA A 1 287 ? 24.396 -20.594 -10.491 1.00 89.69 287 ALA A C 1
ATOM 2182 O O . ALA A 1 287 ? 24.358 -21.367 -9.531 1.00 89.69 287 ALA A O 1
ATOM 2183 N N . ALA A 1 288 ? 23.290 -20.124 -11.076 1.00 90.62 288 ALA A N 1
ATOM 2184 C CA . ALA A 1 288 ? 21.946 -20.491 -10.638 1.00 90.62 288 ALA A CA 1
ATOM 2185 C C . ALA A 1 288 ? 21.673 -21.995 -10.822 1.00 90.62 288 ALA A C 1
ATOM 2187 O O . ALA A 1 288 ? 21.254 -22.673 -9.885 1.00 90.62 288 ALA A O 1
ATOM 2188 N N . LEU A 1 289 ? 22.004 -22.556 -11.990 1.00 92.69 289 LEU A N 1
ATOM 2189 C CA . LEU A 1 289 ? 21.814 -23.983 -12.285 1.00 92.69 289 LEU A CA 1
ATOM 2190 C C . LEU A 1 289 ? 22.693 -24.903 -11.430 1.00 92.69 289 LEU A C 1
ATOM 2192 O O . LEU A 1 289 ? 22.330 -26.050 -11.184 1.00 92.69 289 LEU A O 1
ATOM 2196 N N . ARG A 1 290 ? 23.840 -24.421 -10.945 1.00 91.19 290 ARG A N 1
ATOM 2197 C CA . ARG A 1 290 ? 24.660 -25.159 -9.974 1.00 91.19 290 ARG A CA 1
ATOM 2198 C C . ARG A 1 290 ? 24.058 -25.167 -8.573 1.00 91.19 290 ARG A C 1
ATOM 2200 O O . ARG A 1 290 ? 24.318 -26.102 -7.821 1.00 91.19 290 ARG A O 1
ATOM 2207 N N . ARG A 1 291 ? 23.274 -24.154 -8.202 1.00 88.69 291 ARG A N 1
ATOM 2208 C CA . ARG A 1 291 ? 22.557 -24.123 -6.917 1.00 88.69 291 ARG A CA 1
ATOM 2209 C C . ARG A 1 291 ? 21.264 -24.933 -6.988 1.00 88.69 291 ARG A C 1
ATOM 2211 O O . ARG A 1 291 ? 21.020 -25.742 -6.103 1.00 88.69 291 ARG A O 1
ATOM 2218 N N . ASN A 1 292 ? 20.497 -24.774 -8.066 1.00 92.38 292 ASN A N 1
ATOM 2219 C CA . ASN A 1 292 ? 19.301 -25.558 -8.362 1.00 92.38 292 ASN A CA 1
ATOM 2220 C C . ASN A 1 292 ? 19.323 -26.057 -9.828 1.00 92.38 292 ASN A C 1
ATOM 2222 O O . ASN A 1 292 ? 18.901 -25.338 -10.739 1.00 92.38 292 ASN A O 1
ATOM 2226 N N . PRO A 1 293 ? 19.739 -27.314 -10.079 1.00 93.00 293 PRO A N 1
ATOM 2227 C CA . PRO A 1 293 ? 19.713 -27.912 -11.418 1.00 93.00 293 PRO A CA 1
ATOM 2228 C C . PRO A 1 293 ? 18.318 -28.086 -12.029 1.00 93.00 293 PRO A C 1
ATOM 2230 O O . PRO A 1 293 ? 18.218 -28.346 -13.231 1.00 93.00 293 PRO A O 1
ATOM 2233 N N . GLN A 1 294 ? 17.251 -27.959 -11.232 1.00 94.50 294 GLN A N 1
ATOM 2234 C CA . GLN A 1 294 ? 15.845 -27.991 -11.649 1.00 94.50 294 GLN A CA 1
ATOM 2235 C C . GLN A 1 294 ? 15.221 -26.596 -11.785 1.00 94.50 294 GLN A C 1
ATOM 2237 O O . GLN A 1 294 ? 14.048 -26.499 -12.148 1.00 94.50 294 GLN A O 1
ATOM 2242 N N . ALA A 1 295 ? 16.002 -25.523 -11.603 1.00 94.94 295 ALA A N 1
ATOM 2243 C CA . ALA A 1 295 ? 15.501 -24.155 -11.654 1.00 94.94 295 ALA A CA 1
ATOM 2244 C C . ALA A 1 295 ? 14.685 -23.882 -12.927 1.00 94.94 295 ALA A C 1
ATOM 2246 O O . ALA A 1 295 ? 15.058 -24.288 -14.039 1.00 94.94 295 ALA A O 1
ATOM 2247 N N . GLN A 1 296 ? 13.572 -23.183 -12.734 1.00 97.50 296 GLN A N 1
ATOM 2248 C CA . GLN A 1 296 ? 12.725 -22.567 -13.744 1.00 97.50 296 GLN A CA 1
ATOM 2249 C C . GLN A 1 296 ? 13.058 -21.072 -13.720 1.00 97.50 296 GLN A C 1
ATOM 2251 O O . GLN A 1 296 ? 12.607 -20.319 -12.857 1.00 97.50 296 GLN A O 1
ATOM 2256 N N . ILE A 1 297 ? 13.953 -20.658 -14.611 1.00 97.38 297 ILE A N 1
ATOM 2257 C CA . ILE A 1 297 ? 14.638 -19.370 -14.506 1.00 97.38 297 ILE A CA 1
ATOM 2258 C C . ILE A 1 297 ? 13.766 -18.248 -15.064 1.00 97.38 297 ILE A C 1
ATOM 2260 O O . ILE A 1 297 ? 13.329 -18.293 -16.216 1.00 97.38 297 ILE A O 1
ATOM 2264 N N . ILE A 1 298 ? 13.596 -17.202 -14.264 1.00 97.88 298 ILE A N 1
ATOM 2265 C CA . ILE A 1 298 ? 13.117 -15.896 -14.700 1.00 97.88 298 ILE A CA 1
ATOM 2266 C C . ILE A 1 298 ? 14.344 -14.987 -14.765 1.00 97.88 298 ILE A C 1
ATOM 2268 O O . ILE A 1 298 ? 14.962 -14.703 -13.739 1.00 97.88 298 ILE A O 1
ATOM 2272 N N . ILE A 1 299 ? 14.747 -14.553 -15.957 1.00 97.38 299 ILE A N 1
ATOM 2273 C CA . ILE A 1 299 ? 15.922 -13.678 -16.078 1.00 97.38 299 ILE A CA 1
ATOM 2274 C C . ILE A 1 299 ? 15.534 -12.262 -15.660 1.00 97.38 299 ILE A C 1
ATOM 2276 O O . ILE A 1 299 ? 14.728 -11.637 -16.339 1.00 97.38 299 ILE A O 1
ATOM 2280 N N . ASP A 1 300 ? 16.127 -11.738 -14.591 1.00 95.38 300 ASP A N 1
ATOM 2281 C CA . ASP A 1 300 ? 15.970 -10.344 -14.172 1.00 95.38 300 ASP A CA 1
ATOM 2282 C C . ASP A 1 300 ? 17.007 -9.463 -14.878 1.00 95.38 300 ASP A C 1
ATOM 2284 O O . ASP A 1 300 ? 18.166 -9.370 -14.467 1.00 95.38 300 ASP A O 1
ATOM 2288 N N . PHE A 1 301 ? 16.607 -8.838 -15.982 1.00 96.12 301 PHE A N 1
ATOM 2289 C CA . PHE A 1 301 ? 17.453 -7.920 -16.729 1.00 96.12 301 PHE A CA 1
ATOM 2290 C C . PHE A 1 301 ? 17.516 -6.566 -16.030 1.00 96.12 301 PHE A C 1
ATOM 2292 O O . PHE A 1 301 ? 16.524 -5.840 -15.955 1.00 96.12 301 PHE A O 1
ATOM 2299 N N . TRP A 1 302 ? 18.711 -6.190 -15.583 1.00 94.50 302 TRP A N 1
ATOM 2300 C CA . TRP A 1 302 ? 18.974 -4.875 -15.008 1.00 94.50 302 TRP A CA 1
ATOM 2301 C C . TRP A 1 302 ? 19.406 -3.907 -16.102 1.00 94.50 302 TRP A C 1
ATOM 2303 O O . TRP A 1 302 ? 20.580 -3.837 -16.483 1.00 94.50 302 TRP A O 1
ATOM 2313 N N . VAL A 1 303 ? 18.426 -3.178 -16.616 1.00 96.31 303 VAL A N 1
ATOM 2314 C CA . VAL A 1 303 ? 18.513 -2.310 -17.786 1.00 96.31 303 VAL A CA 1
ATOM 2315 C C . VAL A 1 303 ? 19.051 -0.936 -17.385 1.00 96.31 303 VAL A C 1
ATOM 2317 O O . VAL A 1 303 ? 18.315 0.036 -17.221 1.00 96.31 303 VAL A O 1
ATOM 2320 N N . TYR A 1 304 ? 20.369 -0.876 -17.216 1.00 95.69 304 TYR A N 1
ATOM 2321 C CA . TYR A 1 304 ? 21.147 0.349 -17.025 1.00 95.69 304 TYR A CA 1
ATOM 2322 C C . TYR A 1 304 ? 22.085 0.573 -18.220 1.00 95.69 304 TYR A C 1
ATOM 2324 O O . TYR A 1 304 ? 22.407 -0.393 -18.920 1.00 95.69 304 TYR A O 1
ATOM 2332 N N . PRO A 1 305 ? 22.513 1.817 -18.498 1.00 95.75 305 PRO A N 1
ATOM 2333 C CA . PRO A 1 305 ? 23.409 2.090 -19.616 1.00 95.75 305 PRO A CA 1
ATOM 2334 C C . PRO A 1 305 ? 24.815 1.526 -19.377 1.00 95.75 305 PRO A C 1
ATOM 2336 O O . PRO A 1 305 ? 25.255 1.348 -18.236 1.00 95.75 305 PRO A O 1
ATOM 2339 N N . TYR A 1 306 ? 25.572 1.313 -20.456 1.00 95.25 306 TYR A N 1
ATOM 2340 C CA . TYR A 1 306 ? 27.027 1.221 -20.328 1.00 95.25 306 TYR A CA 1
ATOM 2341 C C . TYR A 1 306 ? 27.606 2.577 -19.909 1.00 95.25 306 TYR A C 1
ATOM 2343 O O . TYR A 1 306 ? 27.034 3.636 -20.161 1.00 95.25 306 TYR A O 1
ATOM 2351 N N . ARG A 1 307 ? 28.783 2.542 -19.281 1.00 91.00 307 ARG A N 1
ATOM 2352 C CA . ARG A 1 307 ? 29.388 3.683 -18.569 1.00 91.00 307 ARG A CA 1
ATOM 2353 C C . ARG A 1 307 ? 29.436 4.987 -19.376 1.00 91.00 307 ARG A C 1
ATOM 2355 O O . ARG A 1 307 ? 29.127 6.038 -18.831 1.00 91.00 307 ARG A O 1
ATOM 2362 N N . ALA A 1 308 ? 29.848 4.911 -20.639 1.00 94.19 308 ALA A N 1
ATOM 2363 C CA . ALA A 1 308 ? 30.056 6.077 -21.495 1.00 94.19 308 ALA A CA 1
ATOM 2364 C C . ALA A 1 308 ? 28.787 6.553 -22.225 1.00 94.19 308 ALA A C 1
ATOM 2366 O O . ALA A 1 308 ? 28.804 7.633 -22.809 1.00 94.19 308 ALA A O 1
ATOM 2367 N N . TRP A 1 309 ? 27.677 5.803 -22.166 1.00 97.25 309 TRP A N 1
ATOM 2368 C CA . TRP A 1 309 ? 26.488 6.069 -22.987 1.00 97.25 309 TRP A CA 1
ATOM 2369 C C . TRP A 1 309 ? 25.963 7.496 -22.823 1.00 97.25 309 TRP A C 1
ATOM 2371 O O . TRP A 1 309 ? 25.660 8.154 -23.811 1.00 97.25 309 TRP A O 1
ATOM 2381 N N . GLY A 1 310 ? 25.879 8.000 -21.590 1.00 96.00 310 GLY A N 1
ATOM 2382 C CA . GLY A 1 310 ? 25.334 9.336 -21.349 1.00 96.00 310 GLY A CA 1
ATOM 2383 C C . GLY A 1 310 ? 26.303 10.483 -21.659 1.00 96.00 310 GLY A C 1
ATOM 2384 O O . GLY A 1 310 ? 25.857 11.610 -21.850 1.00 96.00 310 GLY A O 1
ATOM 2385 N N . GLU A 1 311 ? 27.609 10.212 -21.765 1.00 95.38 311 GLU A N 1
ATOM 2386 C CA . GLU A 1 311 ? 28.562 11.185 -22.327 1.00 95.38 311 GLU A CA 1
ATOM 2387 C C . GLU A 1 311 ? 28.485 11.227 -23.851 1.00 95.38 311 GLU A C 1
ATOM 2389 O O . GLU A 1 311 ? 28.636 12.284 -24.456 1.00 95.38 311 GLU A O 1
ATOM 2394 N N . GLU A 1 312 ? 28.210 10.082 -24.474 1.00 97.12 312 GLU A N 1
ATOM 2395 C CA . GLU A 1 312 ? 27.976 9.974 -25.915 1.00 97.12 312 GLU A CA 1
ATOM 2396 C C . GLU A 1 312 ? 26.604 10.551 -26.314 1.00 97.12 312 GLU A C 1
ATOM 2398 O O . GLU A 1 312 ? 26.444 11.050 -27.426 1.00 97.12 312 GLU A O 1
ATOM 2403 N N . ASN A 1 313 ? 25.631 10.541 -25.392 1.00 97.50 313 ASN A N 1
ATOM 2404 C CA . ASN A 1 313 ? 24.247 10.976 -25.607 1.00 97.50 313 ASN A CA 1
ATOM 2405 C C . ASN A 1 313 ? 23.775 12.003 -24.550 1.00 97.50 313 ASN A C 1
ATOM 2407 O O . ASN A 1 313 ? 22.776 11.784 -23.856 1.00 97.50 313 ASN A O 1
ATOM 2411 N N . PRO A 1 314 ? 24.443 13.163 -24.407 1.00 95.56 314 PRO A N 1
ATOM 2412 C CA . PRO A 1 314 ? 24.174 14.091 -23.306 1.00 95.56 314 PRO A CA 1
ATOM 2413 C C . PRO A 1 314 ? 22.777 14.730 -23.368 1.00 95.56 314 PRO A C 1
ATOM 2415 O O . PRO A 1 314 ? 22.198 15.033 -22.327 1.00 95.56 314 PRO A O 1
ATOM 2418 N N . ALA A 1 315 ? 22.206 14.903 -24.566 1.00 94.94 315 ALA A N 1
ATOM 2419 C CA . ALA A 1 315 ? 20.862 15.463 -24.763 1.00 94.94 315 ALA A CA 1
ATOM 2420 C C . ALA A 1 315 ? 19.722 14.493 -24.389 1.00 94.94 315 ALA A C 1
ATOM 2422 O O . ALA A 1 315 ? 18.567 14.905 -24.283 1.00 94.94 315 ALA A O 1
ATOM 2423 N N . GLU A 1 316 ? 20.056 13.219 -24.192 1.00 97.62 316 GLU A N 1
ATOM 2424 C CA . GLU A 1 316 ? 19.130 12.124 -23.896 1.00 97.62 316 GLU A CA 1
ATOM 2425 C C . GLU A 1 316 ? 19.131 11.748 -22.404 1.00 97.62 316 GLU A C 1
ATOM 2427 O O . GLU A 1 316 ? 18.379 10.875 -21.965 1.00 97.62 316 GLU A O 1
ATOM 2432 N N . CYS A 1 317 ? 19.988 12.399 -21.615 1.00 97.56 317 CYS A N 1
ATOM 2433 C CA . CYS A 1 317 ? 20.066 12.222 -20.172 1.00 97.56 317 CYS A CA 1
ATOM 2434 C C . CYS A 1 317 ? 18.985 13.044 -19.467 1.00 97.56 317 CYS A C 1
ATOM 2436 O O . CYS A 1 317 ? 18.619 14.124 -19.929 1.00 97.56 317 CYS A O 1
ATOM 2438 N N . TRP A 1 318 ? 18.505 12.552 -18.326 1.00 96.75 318 TRP A N 1
ATOM 2439 C CA . TRP A 1 318 ? 17.569 13.283 -17.474 1.00 96.75 318 TRP A CA 1
ATOM 2440 C C . TRP A 1 318 ? 18.201 14.601 -17.027 1.00 96.75 318 TRP A C 1
ATOM 2442 O O . TRP A 1 318 ? 19.314 14.605 -16.496 1.00 96.75 318 TRP A O 1
ATOM 2452 N N . ILE A 1 319 ? 17.491 15.713 -17.223 1.00 95.69 319 ILE A N 1
ATOM 2453 C CA . ILE A 1 319 ? 17.955 17.057 -16.847 1.00 95.69 319 ILE A CA 1
ATOM 2454 C C . ILE A 1 319 ? 16.984 17.699 -15.849 1.00 95.69 319 ILE A C 1
ATOM 2456 O O . ILE A 1 319 ? 15.779 17.658 -16.066 1.00 95.69 319 ILE A O 1
ATOM 2460 N N . ASN A 1 320 ? 17.475 18.294 -14.760 1.00 93.50 320 ASN A N 1
ATOM 2461 C CA . ASN A 1 320 ? 16.621 19.057 -13.838 1.00 93.50 320 ASN A CA 1
ATOM 2462 C C . ASN A 1 320 ? 16.289 20.463 -14.385 1.00 93.50 320 ASN A C 1
ATOM 2464 O O . ASN A 1 320 ? 16.770 20.877 -15.438 1.00 93.50 320 ASN A O 1
ATOM 2468 N N . GLU A 1 321 ? 15.481 21.242 -13.659 1.00 90.69 321 GLU A N 1
ATOM 2469 C CA . GLU A 1 321 ? 15.125 22.613 -14.071 1.00 90.69 321 GLU A CA 1
ATOM 2470 C C . GLU A 1 321 ? 16.349 23.548 -14.198 1.00 90.69 321 GLU A C 1
ATOM 2472 O O . GLU A 1 321 ? 16.328 24.479 -15.002 1.00 90.69 321 GLU A O 1
ATOM 2477 N N . ALA A 1 322 ? 17.430 23.289 -13.454 1.00 92.19 322 ALA A N 1
ATOM 2478 C CA . ALA A 1 322 ? 18.665 24.074 -13.499 1.00 92.19 322 ALA A CA 1
ATOM 2479 C C . ALA A 1 322 ? 19.569 23.744 -14.705 1.00 92.19 322 ALA A C 1
ATOM 2481 O O . ALA A 1 322 ? 20.585 24.408 -14.904 1.00 92.19 322 ALA A O 1
ATOM 2482 N N . GLY A 1 323 ? 19.209 22.751 -15.526 1.00 93.44 323 GLY A N 1
ATOM 2483 C CA . GLY A 1 323 ? 20.018 22.315 -16.666 1.00 93.44 323 GLY A CA 1
ATOM 2484 C C . GLY A 1 323 ? 21.118 21.309 -16.308 1.00 93.44 323 GLY A C 1
ATOM 2485 O O . GLY A 1 323 ? 21.962 21.004 -17.149 1.00 93.44 323 GLY A O 1
ATOM 2486 N N . GLU A 1 324 ? 21.120 20.784 -15.084 1.00 95.62 324 GLU A N 1
ATOM 2487 C CA . GLU A 1 324 ? 22.081 19.786 -14.613 1.00 95.62 324 GLU A CA 1
ATOM 2488 C C . GLU A 1 324 ? 21.590 18.373 -14.946 1.00 95.62 324 GLU A C 1
ATOM 2490 O O . GLU A 1 324 ? 20.390 18.089 -14.894 1.00 95.62 324 GLU A O 1
ATOM 2495 N N . ARG A 1 325 ? 22.516 17.464 -15.265 1.00 96.44 325 ARG A N 1
ATOM 2496 C CA . ARG A 1 325 ? 22.202 16.076 -15.617 1.00 96.44 325 ARG A CA 1
ATOM 2497 C C . ARG A 1 325 ? 22.118 15.214 -14.364 1.00 96.44 325 ARG A C 1
ATOM 2499 O O . ARG A 1 325 ? 22.958 15.325 -13.472 1.00 96.44 325 ARG A O 1
ATOM 2506 N N . ALA A 1 326 ? 21.127 14.333 -14.310 1.00 96.25 326 ALA A N 1
ATOM 2507 C CA . ALA A 1 326 ? 21.029 13.329 -13.261 1.00 96.25 326 ALA A CA 1
ATOM 2508 C C . ALA A 1 326 ? 22.182 12.328 -13.382 1.00 96.25 326 ALA A C 1
ATOM 2510 O O . ALA A 1 326 ? 22.507 11.890 -14.488 1.00 96.25 326 ALA A O 1
ATOM 2511 N N . TYR A 1 327 ? 22.755 11.904 -12.260 1.00 95.19 327 TYR A N 1
ATOM 2512 C CA . TYR A 1 327 ? 23.750 10.833 -12.228 1.00 95.19 327 TYR A CA 1
ATOM 2513 C C . TYR A 1 327 ? 23.384 9.753 -11.210 1.00 95.19 327 TYR A C 1
ATOM 2515 O O . TYR A 1 327 ? 22.603 9.967 -10.278 1.00 95.19 327 TYR A O 1
ATOM 2523 N N . GLY A 1 328 ? 23.957 8.568 -11.400 1.00 93.06 328 GLY A N 1
ATOM 2524 C CA . GLY A 1 328 ? 23.806 7.439 -10.495 1.00 93.06 328 GLY A CA 1
ATOM 2525 C C . GLY A 1 328 ? 25.076 6.602 -10.387 1.00 93.06 328 GLY A C 1
ATOM 2526 O O . GLY A 1 328 ? 25.995 6.705 -11.199 1.00 93.06 328 GLY A O 1
ATOM 2527 N N . TRP A 1 329 ? 25.097 5.740 -9.372 1.00 90.06 329 TRP A N 1
ATOM 2528 C CA . TRP A 1 329 ? 26.171 4.767 -9.136 1.00 90.06 329 TRP A CA 1
ATOM 2529 C C . TRP A 1 329 ? 25.645 3.328 -9.089 1.00 90.06 329 TRP A C 1
ATOM 2531 O O . TRP A 1 329 ? 26.207 2.433 -9.727 1.00 90.06 329 TRP A O 1
ATOM 2541 N N . TRP A 1 330 ? 24.544 3.097 -8.366 1.00 80.25 330 TRP A N 1
ATOM 2542 C CA . TRP A 1 330 ? 24.050 1.752 -8.037 1.00 80.25 330 TRP A CA 1
ATOM 2543 C C . TRP A 1 330 ? 22.595 1.462 -8.455 1.00 80.25 330 TRP A C 1
ATOM 2545 O O . TRP A 1 330 ? 22.083 0.383 -8.165 1.00 80.25 330 TRP A O 1
ATOM 2555 N N . GLY A 1 331 ? 21.945 2.399 -9.151 1.00 86.69 331 GLY A N 1
ATOM 2556 C CA . GLY A 1 331 ? 20.577 2.259 -9.665 1.00 86.69 331 GLY A CA 1
ATOM 2557 C C . GLY A 1 331 ? 19.655 3.412 -9.275 1.00 86.69 331 GLY A C 1
ATOM 2558 O O . GLY A 1 331 ? 18.695 3.688 -9.983 1.00 86.69 331 GLY A O 1
ATOM 2559 N N . ASN A 1 332 ? 19.984 4.159 -8.222 1.00 91.69 332 ASN A N 1
ATOM 2560 C CA . ASN A 1 332 ? 19.269 5.385 -7.870 1.00 91.69 332 ASN A CA 1
ATOM 2561 C C . ASN A 1 332 ? 19.841 6.593 -8.606 1.00 91.69 332 ASN A C 1
ATOM 2563 O O . ASN A 1 332 ? 21.036 6.651 -8.899 1.00 91.69 332 ASN A O 1
ATOM 2567 N N . VAL A 1 333 ? 18.971 7.572 -8.840 1.00 93.44 333 VAL A N 1
ATOM 2568 C CA . VAL A 1 333 ? 19.401 8.952 -9.083 1.00 93.44 333 VAL A CA 1
ATOM 2569 C C . VAL A 1 333 ? 19.959 9.462 -7.755 1.00 93.44 333 VAL A C 1
ATOM 2571 O O . VAL A 1 333 ? 19.208 9.575 -6.787 1.00 93.44 333 VAL A O 1
ATOM 2574 N N . GLU A 1 334 ? 21.274 9.678 -7.682 1.00 92.94 334 GLU A N 1
ATOM 2575 C CA . GLU A 1 334 ? 21.957 10.138 -6.460 1.00 92.94 334 GLU A CA 1
ATOM 2576 C C . GLU A 1 334 ? 22.028 11.667 -6.372 1.00 92.94 334 GLU A C 1
ATOM 2578 O O . GLU A 1 334 ? 22.191 12.216 -5.283 1.00 92.94 334 GLU A O 1
ATOM 2583 N N . GLY A 1 335 ? 21.889 12.353 -7.505 1.00 94.06 335 GLY A N 1
ATOM 2584 C CA . GLY A 1 335 ? 21.893 13.805 -7.580 1.00 94.06 335 GLY A CA 1
ATOM 2585 C C . GLY A 1 335 ? 21.927 14.303 -9.018 1.00 94.06 335 GLY A C 1
ATOM 2586 O O . GLY A 1 335 ? 21.732 13.537 -9.965 1.00 94.06 335 GLY A O 1
ATOM 2587 N N . PHE A 1 336 ? 22.190 15.600 -9.155 1.00 95.06 336 PHE A N 1
ATOM 2588 C CA . PHE A 1 336 ? 22.313 16.296 -10.429 1.00 95.06 336 PHE A CA 1
ATOM 2589 C C . PHE A 1 336 ? 23.621 17.089 -10.455 1.00 95.06 336 PHE A C 1
ATOM 2591 O O . PHE A 1 336 ? 24.013 17.655 -9.437 1.00 95.06 336 PHE A O 1
ATOM 2598 N N . ALA A 1 337 ? 24.313 17.088 -11.593 1.00 95.38 337 ALA A N 1
ATOM 2599 C CA . ALA A 1 337 ? 25.566 17.815 -11.780 1.00 95.38 337 ALA A CA 1
ATOM 2600 C C . ALA A 1 337 ? 25.774 18.201 -13.252 1.00 95.38 337 ALA A C 1
ATOM 2602 O O . ALA A 1 337 ? 25.190 17.613 -14.165 1.00 95.38 337 ALA A O 1
ATOM 2603 N N . THR A 1 338 ? 26.635 19.183 -13.505 1.00 93.75 338 THR A N 1
ATOM 2604 C CA . THR A 1 338 ? 27.109 19.507 -14.862 1.00 93.75 338 THR A CA 1
ATOM 2605 C C . THR A 1 338 ? 28.290 18.628 -15.278 1.00 93.75 338 THR A C 1
ATOM 2607 O O . THR A 1 338 ? 28.395 18.261 -16.451 1.00 93.75 338 THR A O 1
ATOM 2610 N N . ASP A 1 339 ? 29.119 18.239 -14.306 1.00 92.19 339 ASP A N 1
ATOM 2611 C CA . ASP A 1 339 ? 30.301 17.387 -14.448 1.00 92.19 339 ASP A CA 1
ATOM 2612 C C . ASP A 1 339 ? 30.333 16.331 -13.326 1.00 92.19 339 ASP A C 1
ATOM 2614 O O . ASP A 1 339 ? 30.220 16.672 -12.145 1.00 92.19 339 ASP A O 1
ATOM 2618 N N . LEU A 1 340 ? 30.519 15.053 -13.681 1.00 92.25 340 LEU A N 1
ATOM 2619 C CA . LEU A 1 340 ? 30.622 13.947 -12.719 1.00 92.25 340 LEU A CA 1
ATOM 2620 C C . LEU A 1 340 ? 31.807 14.108 -11.760 1.00 92.25 340 LEU A C 1
ATOM 2622 O O . LEU A 1 340 ? 31.737 13.605 -10.642 1.00 92.25 340 LEU A O 1
ATOM 2626 N N . ALA A 1 341 ? 32.864 14.833 -12.143 1.00 89.31 341 ALA A N 1
ATOM 2627 C CA . ALA A 1 341 ? 33.999 15.108 -11.260 1.00 89.31 341 ALA A CA 1
ATOM 2628 C C . ALA A 1 341 ? 33.607 15.945 -10.027 1.00 89.31 341 ALA A C 1
ATOM 2630 O O . ALA A 1 341 ? 34.313 15.937 -9.020 1.00 89.31 341 ALA A O 1
ATOM 2631 N N . THR A 1 342 ? 32.477 16.654 -10.100 1.00 88.19 342 THR A N 1
ATOM 2632 C CA . THR A 1 342 ? 31.923 17.461 -9.002 1.00 88.19 342 THR A CA 1
ATOM 2633 C C . THR A 1 342 ? 30.897 16.703 -8.157 1.00 88.19 342 THR A C 1
ATOM 2635 O O . THR A 1 342 ? 30.435 17.228 -7.141 1.00 88.19 342 THR A O 1
ATOM 2638 N N . ALA A 1 343 ? 30.542 15.472 -8.545 1.00 89.56 343 ALA A N 1
ATOM 2639 C CA . ALA A 1 343 ? 29.615 14.652 -7.782 1.00 89.56 343 ALA A CA 1
ATOM 2640 C C . ALA A 1 343 ? 30.224 14.275 -6.415 1.00 89.56 343 ALA A C 1
ATOM 2642 O O . ALA A 1 343 ? 31.427 14.010 -6.314 1.00 89.56 343 ALA A O 1
ATOM 2643 N N . PRO A 1 344 ? 29.413 14.199 -5.344 1.00 90.44 344 PRO A N 1
ATOM 2644 C CA . PRO A 1 344 ? 29.843 13.631 -4.076 1.00 90.44 344 PRO A CA 1
ATOM 2645 C C . PRO A 1 344 ? 30.400 12.215 -4.263 1.00 90.44 344 PRO A C 1
ATOM 2647 O O . PRO A 1 344 ? 29.912 11.449 -5.098 1.00 90.44 344 PRO A O 1
ATOM 2650 N N . ASN A 1 345 ? 31.366 11.842 -3.422 1.00 88.12 345 ASN A N 1
ATOM 2651 C CA . ASN A 1 345 ? 32.052 10.547 -3.484 1.00 88.12 345 ASN A CA 1
ATOM 2652 C C . ASN A 1 345 ? 32.721 10.306 -4.859 1.00 88.12 345 ASN A C 1
ATOM 2654 O O . ASN A 1 345 ? 32.328 9.381 -5.577 1.00 88.12 345 ASN A O 1
ATOM 2658 N N . PRO A 1 346 ? 33.698 11.145 -5.259 1.00 83.19 346 PRO A N 1
ATOM 2659 C CA . PRO A 1 346 ? 34.333 11.085 -6.581 1.00 83.19 346 PRO A CA 1
ATOM 2660 C C . PRO A 1 346 ? 35.124 9.789 -6.828 1.00 83.19 346 PRO A C 1
ATOM 2662 O O . PRO A 1 346 ? 35.500 9.495 -7.959 1.00 83.19 346 PRO A O 1
ATOM 2665 N N . GLU A 1 347 ? 35.385 8.998 -5.786 1.00 86.38 347 GLU A N 1
ATOM 2666 C CA . GLU A 1 347 ? 35.969 7.662 -5.896 1.00 86.38 347 GLU A CA 1
ATOM 2667 C C . GLU A 1 347 ? 35.011 6.630 -6.509 1.00 86.38 347 GLU A C 1
ATOM 2669 O O . GLU A 1 347 ? 35.456 5.585 -6.990 1.00 86.38 347 GLU A O 1
ATOM 2674 N N . ARG A 1 348 ? 33.700 6.905 -6.502 1.00 89.00 348 ARG A N 1
ATOM 2675 C CA . ARG A 1 348 ? 32.697 6.056 -7.148 1.00 89.00 348 ARG A CA 1
ATOM 2676 C C . ARG A 1 348 ? 32.710 6.293 -8.647 1.00 89.00 348 ARG A C 1
ATOM 2678 O O . ARG A 1 348 ? 32.763 7.426 -9.121 1.00 89.00 348 ARG A O 1
ATOM 2685 N N . ARG A 1 349 ? 32.555 5.222 -9.425 1.00 88.19 349 ARG A N 1
ATOM 2686 C CA . ARG A 1 349 ? 32.358 5.357 -10.871 1.00 88.19 349 ARG A CA 1
ATOM 2687 C C . ARG A 1 349 ? 30.901 5.743 -11.106 1.00 88.19 349 ARG A C 1
ATOM 2689 O O . ARG A 1 349 ? 30.040 4.868 -11.198 1.00 88.19 349 ARG A O 1
ATOM 2696 N N . HIS A 1 350 ? 30.613 7.035 -11.160 1.00 92.44 350 HIS A N 1
ATOM 2697 C CA . HIS A 1 350 ? 29.288 7.543 -11.523 1.00 92.44 350 HIS A CA 1
ATOM 2698 C C . HIS A 1 350 ? 29.026 7.406 -13.030 1.00 92.44 350 HIS A C 1
ATOM 2700 O O . HIS A 1 350 ? 29.945 7.179 -13.820 1.00 92.44 350 HIS A O 1
ATOM 2706 N N . TRP A 1 351 ? 27.759 7.498 -13.424 1.00 93.75 351 TRP A N 1
ATOM 2707 C CA . TRP A 1 351 ? 27.303 7.521 -14.816 1.00 93.75 351 TRP A CA 1
ATOM 2708 C C . TRP A 1 351 ? 26.072 8.424 -14.954 1.00 93.75 351 TRP A C 1
ATOM 2710 O O . TRP A 1 351 ? 25.309 8.588 -13.999 1.00 93.75 351 TRP A O 1
ATOM 2720 N N . TRP A 1 352 ? 25.878 9.017 -16.135 1.00 96.25 352 TRP A N 1
ATOM 2721 C CA . TRP A 1 352 ? 24.724 9.878 -16.412 1.00 96.25 352 TRP A CA 1
ATOM 2722 C C . TRP A 1 352 ? 23.451 9.070 -16.644 1.00 96.25 352 TRP A C 1
ATOM 2724 O O . TRP A 1 352 ? 23.447 8.084 -17.383 1.00 96.25 352 TRP A O 1
ATOM 2734 N N . TYR A 1 353 ? 22.365 9.516 -16.025 1.00 95.88 353 TYR A N 1
ATOM 2735 C CA . TYR A 1 353 ? 21.097 8.808 -15.988 1.00 95.88 353 TYR A CA 1
ATOM 2736 C C . TYR A 1 353 ? 20.275 9.050 -17.267 1.00 95.88 353 TYR A C 1
ATOM 2738 O O . TYR A 1 353 ? 19.960 10.208 -17.560 1.00 95.88 353 TYR A O 1
ATOM 2746 N N . PRO A 1 354 ? 19.882 8.008 -18.026 1.00 96.25 354 PRO A N 1
ATOM 2747 C CA . PRO A 1 354 ? 19.055 8.177 -19.217 1.00 96.25 354 PRO A CA 1
ATOM 2748 C C . PRO A 1 354 ? 17.652 8.686 -18.878 1.00 96.25 354 PRO A C 1
ATOM 2750 O O . PRO A 1 354 ? 17.052 8.278 -17.881 1.00 96.25 354 PRO A O 1
ATOM 2753 N N . SER A 1 355 ? 17.102 9.531 -19.747 1.00 96.19 355 SER A N 1
ATOM 2754 C CA . SER A 1 355 ? 15.692 9.910 -19.702 1.00 96.19 355 SER A CA 1
ATOM 2755 C C . SER A 1 355 ? 14.799 8.730 -20.082 1.00 96.19 355 SER A C 1
ATOM 2757 O O . SER A 1 355 ? 15.032 8.066 -21.094 1.00 96.19 355 SER A O 1
ATOM 2759 N N . TYR A 1 356 ? 13.695 8.514 -19.359 1.00 94.94 356 TYR A N 1
ATOM 2760 C CA . TYR A 1 356 ? 12.679 7.542 -19.789 1.00 94.94 356 TYR A CA 1
ATOM 2761 C C . TYR A 1 356 ? 12.007 7.949 -21.110 1.00 94.94 356 TYR A C 1
ATOM 2763 O O . TYR A 1 356 ? 11.449 7.103 -21.808 1.00 94.94 356 TYR A O 1
ATOM 2771 N N . GLY A 1 357 ? 12.045 9.239 -21.459 1.00 94.62 357 GLY A N 1
ATOM 2772 C CA . GLY A 1 357 ? 11.492 9.796 -22.696 1.00 94.62 357 GLY A CA 1
ATOM 2773 C C . GLY A 1 357 ? 12.445 9.786 -23.869 1.00 94.62 357 GLY A C 1
ATOM 2774 O O . GLY A 1 357 ? 12.031 10.157 -24.963 1.00 94.62 357 GLY A O 1
ATOM 2775 N N . SER A 1 358 ? 13.687 9.354 -23.659 1.00 97.44 358 SER A N 1
ATOM 2776 C CA . SER A 1 358 ? 14.677 9.276 -24.720 1.00 97.44 358 SER A CA 1
ATOM 2777 C C . SER A 1 358 ? 14.347 8.152 -25.712 1.00 97.44 358 SER A C 1
ATOM 2779 O O . SER A 1 358 ? 14.368 6.976 -25.333 1.00 97.44 358 SER A O 1
ATOM 2781 N N . PRO A 1 359 ? 14.087 8.465 -26.997 1.00 97.19 359 PRO A N 1
ATOM 2782 C CA . PRO A 1 359 ? 13.917 7.438 -28.020 1.00 97.19 359 PRO A CA 1
ATOM 2783 C C . PRO A 1 359 ? 15.238 6.718 -28.332 1.00 97.19 359 PRO A C 1
ATOM 2785 O O . PRO A 1 359 ? 15.217 5.549 -28.711 1.00 97.19 359 PRO A O 1
ATOM 2788 N N . ILE A 1 360 ? 16.381 7.392 -28.150 1.00 98.12 360 ILE A N 1
ATOM 2789 C CA . ILE A 1 360 ? 17.712 6.795 -28.322 1.00 98.12 360 ILE A CA 1
ATOM 2790 C C . ILE A 1 360 ? 17.958 5.761 -27.224 1.00 98.12 360 ILE A C 1
ATOM 2792 O O . ILE A 1 360 ? 18.288 4.623 -27.534 1.00 98.12 360 ILE A O 1
ATOM 2796 N N . TRP A 1 361 ? 17.704 6.112 -25.960 1.00 97.81 361 TRP A N 1
ATOM 2797 C CA . TRP A 1 361 ? 17.800 5.177 -24.839 1.00 97.81 361 TRP A CA 1
ATOM 2798 C C . TRP A 1 361 ? 16.880 3.972 -25.022 1.00 97.81 361 TRP A C 1
ATOM 2800 O O . TRP A 1 361 ? 17.324 2.836 -24.886 1.00 97.81 361 TRP A O 1
ATOM 2810 N N . GLN A 1 362 ? 15.608 4.214 -25.355 1.00 97.88 362 GLN A N 1
ATOM 2811 C CA . GLN A 1 362 ? 14.623 3.154 -25.575 1.00 97.88 362 GLN A CA 1
ATOM 2812 C C . GLN A 1 362 ? 15.094 2.157 -26.637 1.00 97.88 362 GLN A C 1
ATOM 2814 O O . GLN A 1 362 ? 15.049 0.951 -26.404 1.00 97.88 362 GLN A O 1
ATOM 2819 N N . ARG A 1 363 ? 15.578 2.658 -27.780 1.00 98.19 363 ARG A N 1
ATOM 2820 C CA . ARG A 1 363 ? 16.119 1.828 -28.858 1.00 98.19 363 ARG A CA 1
ATOM 2821 C C . ARG A 1 363 ? 17.374 1.081 -28.412 1.00 98.19 363 ARG A C 1
ATOM 2823 O O . ARG A 1 363 ? 17.413 -0.137 -28.519 1.00 98.19 363 ARG A O 1
ATOM 2830 N N . ASP A 1 364 ? 18.378 1.786 -27.901 1.00 98.44 364 ASP A N 1
ATOM 2831 C CA . ASP A 1 364 ? 19.683 1.193 -27.598 1.00 98.44 364 ASP A CA 1
ATOM 2832 C C . ASP A 1 364 ? 19.577 0.133 -26.487 1.00 98.44 364 ASP A C 1
ATOM 2834 O O . ASP A 1 364 ? 20.206 -0.924 -26.569 1.00 98.44 364 ASP A O 1
ATOM 2838 N N . ALA A 1 365 ? 18.742 0.377 -25.470 1.00 98.25 365 ALA A N 1
ATOM 2839 C CA . ALA A 1 365 ? 18.460 -0.593 -24.417 1.00 98.25 365 ALA A CA 1
ATOM 2840 C C . ALA A 1 365 ? 17.717 -1.828 -24.956 1.00 98.25 365 ALA A C 1
ATOM 2842 O O . ALA A 1 365 ? 18.063 -2.954 -24.591 1.00 98.25 365 ALA A O 1
ATOM 2843 N N . ALA A 1 366 ? 16.732 -1.642 -25.843 1.00 98.44 366 ALA A N 1
ATOM 2844 C CA . ALA A 1 366 ? 16.031 -2.744 -26.500 1.00 98.44 366 ALA A CA 1
ATOM 2845 C C . ALA A 1 366 ? 16.967 -3.570 -27.397 1.00 98.44 366 ALA A C 1
ATOM 2847 O O . ALA A 1 366 ? 16.953 -4.798 -27.329 1.00 98.44 366 ALA A O 1
ATOM 2848 N N . ASP A 1 367 ? 17.830 -2.917 -28.176 1.00 98.56 367 ASP A N 1
ATOM 2849 C CA . ASP A 1 367 ? 18.813 -3.575 -29.041 1.00 98.56 367 ASP A CA 1
ATOM 2850 C C . ASP A 1 367 ? 19.834 -4.376 -28.224 1.00 98.56 367 ASP A C 1
ATOM 2852 O O . ASP A 1 367 ? 20.182 -5.507 -28.583 1.00 98.56 367 ASP A O 1
ATOM 2856 N N . ALA A 1 368 ? 20.281 -3.825 -27.092 1.00 98.50 368 ALA A N 1
ATOM 2857 C CA . ALA A 1 368 ? 21.169 -4.508 -26.161 1.00 98.50 368 ALA A CA 1
ATOM 2858 C C . ALA A 1 368 ? 20.506 -5.737 -25.521 1.00 98.50 368 ALA A C 1
ATOM 2860 O O . ALA A 1 368 ? 21.115 -6.809 -25.505 1.00 98.50 368 ALA A O 1
ATOM 2861 N N . LEU A 1 369 ? 19.253 -5.629 -25.064 1.00 98.44 369 LEU A N 1
ATOM 2862 C CA . LEU A 1 369 ? 18.484 -6.785 -24.587 1.00 98.44 369 LEU A CA 1
ATOM 2863 C C . LEU A 1 369 ? 18.342 -7.847 -25.678 1.00 98.44 369 LEU A C 1
ATOM 2865 O O . LEU A 1 369 ? 18.627 -9.020 -25.439 1.00 98.44 369 LEU A O 1
ATOM 2869 N N . ALA A 1 370 ? 17.972 -7.437 -26.889 1.00 98.56 370 ALA A N 1
ATOM 2870 C CA . ALA A 1 370 ? 17.806 -8.332 -28.021 1.00 98.56 370 ALA A CA 1
ATOM 2871 C C . ALA A 1 370 ? 19.113 -9.071 -28.365 1.00 98.56 370 ALA A C 1
ATOM 2873 O O . ALA A 1 370 ? 19.088 -10.266 -28.657 1.00 98.56 370 ALA A O 1
ATOM 2874 N N . ALA A 1 371 ? 20.268 -8.401 -28.289 1.00 98.56 371 ALA A N 1
ATOM 2875 C CA . ALA A 1 371 ? 21.574 -9.028 -28.491 1.00 98.56 371 ALA A CA 1
ATOM 2876 C C . ALA A 1 371 ? 21.875 -10.104 -27.433 1.00 98.56 371 ALA A C 1
ATOM 2878 O O . ALA A 1 371 ? 22.265 -11.218 -27.792 1.00 98.56 371 ALA A O 1
ATOM 2879 N N . VAL A 1 372 ? 21.640 -9.800 -26.151 1.00 98.44 372 VAL A N 1
ATOM 2880 C CA . VAL A 1 372 ? 21.828 -10.756 -25.045 1.00 98.44 372 VAL A CA 1
ATOM 2881 C C . VAL A 1 372 ? 20.889 -11.951 -25.187 1.00 98.44 372 VAL A C 1
ATOM 2883 O O . VAL A 1 372 ? 21.336 -13.092 -25.090 1.00 98.44 372 VAL A O 1
ATOM 2886 N N . VAL A 1 373 ? 19.609 -11.714 -25.475 1.00 98.56 373 VAL A N 1
ATOM 2887 C CA . VAL A 1 373 ? 18.607 -12.776 -25.634 1.00 98.56 373 VAL A CA 1
ATOM 2888 C C . VAL A 1 373 ? 18.938 -13.673 -26.824 1.00 98.56 373 VAL A C 1
ATOM 2890 O O . VAL A 1 373 ? 18.971 -14.891 -26.660 1.00 98.56 373 VAL A O 1
ATOM 2893 N N . ARG A 1 374 ? 19.272 -13.110 -27.995 1.00 98.31 374 ARG A N 1
ATOM 2894 C CA . ARG A 1 374 ? 19.685 -13.909 -29.162 1.00 98.31 374 ARG A CA 1
ATOM 2895 C C . ARG A 1 374 ? 20.898 -14.778 -28.847 1.00 98.31 374 ARG A C 1
ATOM 2897 O O . ARG A 1 374 ? 20.897 -15.958 -29.192 1.00 98.31 374 ARG A O 1
ATOM 2904 N N . HIS A 1 375 ? 21.900 -14.235 -28.153 1.00 98.44 375 HIS A N 1
ATOM 2905 C CA . HIS A 1 375 ? 23.065 -15.017 -27.744 1.00 98.44 375 HIS A CA 1
ATOM 2906 C C . HIS A 1 375 ? 22.681 -16.147 -26.786 1.00 98.44 375 HIS A C 1
ATOM 2908 O O . HIS A 1 375 ? 22.986 -17.306 -27.072 1.00 98.44 375 HIS A O 1
ATOM 2914 N N . LEU A 1 376 ? 21.981 -15.839 -25.690 1.00 98.12 376 LEU A N 1
ATOM 2915 C CA . LEU A 1 376 ? 21.583 -16.828 -24.683 1.00 98.12 376 LEU A CA 1
ATOM 2916 C C . LEU A 1 376 ? 20.666 -17.907 -25.260 1.00 98.12 376 LEU A C 1
ATOM 2918 O O . LEU A 1 376 ? 20.830 -19.070 -24.906 1.00 98.12 376 LEU A O 1
ATOM 2922 N N . SER A 1 377 ? 19.774 -17.559 -26.194 1.00 97.31 377 SER A N 1
ATOM 2923 C CA . SER A 1 377 ? 18.851 -18.503 -26.840 1.00 97.31 377 SER A CA 1
ATOM 2924 C C . SER A 1 377 ? 19.547 -19.638 -27.597 1.00 97.31 377 SER A C 1
ATOM 2926 O O . SER A 1 377 ? 18.978 -20.716 -27.766 1.00 97.31 377 SER A O 1
ATOM 2928 N N . SER A 1 378 ? 20.807 -19.426 -27.995 1.00 96.38 378 SER A N 1
ATOM 2929 C CA . SER A 1 378 ? 21.649 -20.435 -28.646 1.00 96.38 378 SER A CA 1
ATOM 2930 C C . SER A 1 378 ? 22.386 -21.362 -27.669 1.00 96.38 378 SER A C 1
ATOM 2932 O O . SER A 1 378 ? 23.061 -22.300 -28.098 1.00 96.38 378 SER A O 1
ATOM 2934 N N . ARG A 1 379 ? 22.294 -21.107 -26.357 1.00 97.06 379 ARG A N 1
ATOM 2935 C CA . ARG A 1 379 ? 23.046 -21.821 -25.317 1.00 97.06 379 ARG A CA 1
ATOM 2936 C C . ARG A 1 379 ? 22.171 -22.857 -24.598 1.00 97.06 379 ARG A C 1
ATOM 2938 O O . ARG A 1 379 ? 20.968 -22.640 -24.446 1.00 97.06 379 ARG A O 1
ATOM 2945 N N . PRO A 1 380 ? 22.741 -23.973 -24.099 1.00 96.19 380 PRO A N 1
ATOM 2946 C CA . PRO A 1 380 ? 21.971 -25.011 -23.408 1.00 96.19 380 PRO A CA 1
ATOM 2947 C C . PRO A 1 380 ? 21.149 -24.500 -22.216 1.00 96.19 380 PRO A C 1
ATOM 2949 O O . PRO A 1 380 ? 20.038 -24.984 -21.994 1.00 96.19 380 PRO A O 1
ATOM 2952 N N . GLN A 1 381 ? 21.664 -23.508 -21.477 1.00 96.25 381 GLN A N 1
ATOM 2953 C CA . GLN A 1 381 ? 21.019 -22.887 -20.310 1.00 96.25 381 GLN A CA 1
ATOM 2954 C C . GLN A 1 381 ? 19.638 -22.315 -20.650 1.00 96.25 381 GLN A C 1
ATOM 2956 O O . GLN A 1 381 ? 18.751 -22.310 -19.796 1.00 96.25 381 GLN A O 1
ATOM 2961 N N . TRP A 1 382 ? 19.405 -21.921 -21.910 1.00 97.69 382 TRP A N 1
ATOM 2962 C CA . TRP A 1 382 ? 18.111 -21.413 -22.364 1.00 97.69 382 TRP A CA 1
ATOM 2963 C C . TRP A 1 382 ? 16.970 -22.408 -22.164 1.00 97.69 382 TRP A C 1
ATOM 2965 O O . TRP A 1 382 ? 15.825 -21.992 -21.999 1.00 97.69 382 TRP A O 1
ATOM 2975 N N . LYS A 1 383 ? 17.250 -23.719 -22.111 1.00 97.00 383 LYS A N 1
ATOM 2976 C CA . LYS A 1 383 ? 16.237 -24.746 -21.814 1.00 97.00 383 LYS A CA 1
ATOM 2977 C C . LYS A 1 383 ? 15.535 -24.515 -20.472 1.00 97.00 383 LYS A C 1
ATOM 2979 O O . LYS A 1 383 ? 14.379 -24.899 -20.355 1.00 97.00 383 LYS A O 1
ATOM 2984 N N . ALA A 1 384 ? 16.192 -23.881 -19.497 1.00 97.75 384 ALA A N 1
ATOM 2985 C CA . ALA A 1 384 ? 15.643 -23.639 -18.162 1.00 97.75 384 ALA A CA 1
ATOM 2986 C C . ALA A 1 384 ? 14.849 -22.324 -18.028 1.00 97.75 384 ALA A C 1
ATOM 2988 O O . ALA A 1 384 ? 14.191 -22.123 -17.011 1.00 97.75 384 ALA A O 1
ATOM 2989 N N . VAL A 1 385 ? 14.910 -21.422 -19.013 1.00 98.25 385 VAL A N 1
ATOM 2990 C CA . VAL A 1 385 ? 14.316 -20.075 -18.920 1.00 98.25 385 VAL A CA 1
ATOM 2991 C C . VAL A 1 385 ? 12.815 -20.121 -19.208 1.00 98.25 385 VAL A C 1
ATOM 2993 O O . VAL A 1 385 ? 12.417 -20.644 -20.241 1.00 98.25 385 VAL A O 1
ATOM 2996 N N . VAL A 1 386 ? 11.983 -19.567 -18.332 1.00 98.25 386 VAL A N 1
ATOM 2997 C CA . VAL A 1 386 ? 10.509 -19.568 -18.459 1.00 98.25 386 VAL A CA 1
ATOM 2998 C C . VAL A 1 386 ? 9.905 -18.170 -18.506 1.00 98.25 386 VAL A C 1
ATOM 3000 O O . VAL A 1 386 ? 8.773 -18.003 -18.953 1.00 98.25 386 VAL A O 1
ATOM 3003 N N . GLY A 1 387 ? 10.663 -17.158 -18.090 1.00 97.94 387 GLY A N 1
ATOM 3004 C CA . GLY A 1 387 ? 10.219 -15.774 -18.128 1.00 97.94 387 GLY A CA 1
ATOM 3005 C C . GLY A 1 387 ? 11.367 -14.777 -18.059 1.00 97.94 387 GLY A C 1
ATOM 3006 O O . GLY A 1 387 ? 12.539 -15.147 -17.928 1.00 97.94 387 GLY A O 1
ATOM 3007 N N . CYS A 1 388 ? 11.019 -13.499 -18.111 1.00 97.62 388 CYS A N 1
ATOM 3008 C CA . CYS A 1 388 ? 11.937 -12.398 -17.856 1.00 97.62 388 CYS A CA 1
ATOM 3009 C C . CYS A 1 388 ? 11.330 -11.375 -16.891 1.00 97.62 388 CYS A C 1
ATOM 3011 O O . CYS A 1 388 ? 10.115 -11.237 -16.778 1.00 97.62 388 CYS A O 1
ATOM 3013 N N . MET A 1 389 ? 12.189 -10.645 -16.194 1.00 96.25 389 MET A N 1
ATOM 3014 C CA . MET A 1 389 ? 11.846 -9.458 -15.436 1.00 96.25 389 MET A CA 1
ATOM 3015 C C . MET A 1 389 ? 12.663 -8.284 -15.970 1.00 96.25 389 MET A C 1
ATOM 3017 O O . MET A 1 389 ? 13.849 -8.433 -16.252 1.00 96.25 389 MET A O 1
ATOM 3021 N N . VAL A 1 390 ? 12.031 -7.121 -16.120 1.00 95.62 390 VAL A N 1
ATOM 3022 C CA . VAL A 1 390 ? 12.731 -5.870 -16.436 1.00 95.62 390 VAL A CA 1
ATOM 3023 C C . VAL A 1 390 ? 12.839 -5.006 -15.182 1.00 95.62 390 VAL A C 1
ATOM 3025 O O . VAL A 1 390 ? 11.832 -4.538 -14.636 1.00 95.62 390 VAL A O 1
ATOM 3028 N N . THR A 1 391 ? 14.080 -4.797 -14.750 1.00 93.50 391 THR A N 1
ATOM 3029 C CA . THR A 1 391 ? 14.488 -3.956 -13.621 1.00 93.50 391 THR A CA 1
ATOM 3030 C C . THR A 1 391 ? 15.317 -2.802 -14.161 1.00 93.50 391 THR A C 1
ATOM 3032 O O . THR A 1 391 ? 16.192 -2.989 -15.000 1.00 93.50 391 THR A O 1
ATOM 3035 N N . GLY A 1 392 ? 15.066 -1.586 -13.701 1.00 92.38 392 GLY A N 1
ATOM 3036 C CA . GLY A 1 392 ? 15.793 -0.422 -14.194 1.00 92.38 392 GLY A CA 1
ATOM 3037 C C . GLY A 1 392 ? 15.182 0.877 -13.713 1.00 92.38 392 GLY A C 1
ATOM 3038 O O . GLY A 1 392 ? 14.236 0.887 -12.923 1.00 92.38 392 GLY A O 1
ATOM 3039 N N . GLY A 1 393 ? 15.754 1.988 -14.169 1.00 91.69 393 GLY A N 1
ATOM 3040 C CA . GLY A 1 393 ? 15.369 3.307 -13.683 1.00 91.69 393 GLY A CA 1
ATOM 3041 C C . GLY A 1 393 ? 15.550 3.464 -12.167 1.00 91.69 393 GLY A C 1
ATOM 3042 O O . GLY A 1 393 ? 16.195 2.637 -11.505 1.00 91.69 393 GLY A O 1
ATOM 3043 N N . HIS A 1 394 ? 15.023 4.565 -11.626 1.00 91.25 394 HIS A N 1
ATOM 3044 C CA . HIS A 1 394 ? 15.198 4.918 -10.220 1.00 91.25 394 HIS A CA 1
ATOM 3045 C C . HIS A 1 394 ? 14.643 3.809 -9.317 1.00 91.25 394 HIS A C 1
ATOM 3047 O O . HIS A 1 394 ? 13.529 3.321 -9.543 1.00 91.25 394 HIS A O 1
ATOM 3053 N N . ASP A 1 395 ? 15.434 3.409 -8.315 1.00 87.81 395 ASP A N 1
ATOM 3054 C CA . ASP A 1 395 ? 15.133 2.339 -7.351 1.00 87.81 395 ASP A CA 1
ATOM 3055 C C . ASP A 1 395 ? 14.991 0.927 -7.964 1.00 87.81 395 ASP A C 1
ATOM 3057 O O . ASP A 1 395 ? 14.610 -0.032 -7.288 1.00 87.81 395 ASP A O 1
ATOM 3061 N N . GLY A 1 396 ? 15.326 0.768 -9.252 1.00 89.81 396 GLY A N 1
ATOM 3062 C CA . GLY A 1 396 ? 15.121 -0.472 -10.010 1.00 89.81 396 GLY A CA 1
ATOM 3063 C C . GLY A 1 396 ? 13.657 -0.726 -10.387 1.00 89.81 396 GLY A C 1
ATOM 3064 O O . GLY A 1 396 ? 13.320 -1.811 -10.852 1.00 89.81 396 GLY A O 1
ATOM 3065 N N . GLN A 1 397 ? 12.778 0.257 -10.186 1.00 89.00 397 GLN A N 1
ATOM 3066 C CA . GLN A 1 397 ? 11.328 0.122 -10.373 1.00 89.00 397 GLN A CA 1
ATOM 3067 C C . GLN A 1 397 ? 10.776 1.141 -11.377 1.00 89.00 397 GLN A C 1
ATOM 3069 O O . GLN A 1 397 ? 9.564 1.313 -11.485 1.00 89.00 397 GLN A O 1
ATOM 3074 N N . PHE A 1 398 ? 11.662 1.840 -12.093 1.00 90.50 398 PHE A N 1
ATOM 3075 C CA . PHE A 1 398 ? 11.320 2.938 -12.992 1.00 90.50 398 PHE A CA 1
ATOM 3076 C C . PHE A 1 398 ? 10.507 4.039 -12.293 1.00 90.50 398 PHE A C 1
ATOM 3078 O O . PHE A 1 398 ? 9.551 4.575 -12.867 1.00 90.50 398 PHE A O 1
ATOM 3085 N N . GLN A 1 399 ? 10.880 4.370 -11.045 1.00 86.12 399 GLN A N 1
ATOM 3086 C CA . GLN A 1 399 ? 10.155 5.369 -10.260 1.00 86.12 399 GLN A CA 1
ATOM 3087 C C . GLN A 1 399 ? 10.195 6.757 -10.901 1.00 86.12 399 GLN A C 1
ATOM 3089 O O . GLN A 1 399 ? 11.188 7.145 -11.522 1.00 86.12 399 GLN A O 1
ATOM 3094 N N . VAL A 1 400 ? 9.089 7.482 -10.728 1.00 80.94 400 VAL A N 1
ATOM 3095 C CA . VAL A 1 400 ? 8.929 8.895 -11.078 1.00 80.94 400 VAL A CA 1
ATOM 3096 C C . VAL A 1 400 ? 9.319 9.726 -9.859 1.00 80.94 400 VAL A C 1
ATOM 3098 O O . VAL A 1 400 ? 8.870 9.443 -8.747 1.00 80.94 400 VAL A O 1
ATOM 3101 N N . LEU A 1 401 ? 10.166 10.731 -10.069 1.00 81.44 401 LEU A N 1
ATOM 3102 C CA . LEU A 1 401 ? 10.716 11.583 -9.016 1.00 81.44 401 LEU A CA 1
ATOM 3103 C C . LEU A 1 401 ? 9.992 12.928 -8.941 1.00 81.44 401 LEU A C 1
ATOM 3105 O O . LEU A 1 401 ? 9.261 13.309 -9.850 1.00 81.44 401 LEU A O 1
ATOM 3109 N N . ALA A 1 402 ? 10.205 13.660 -7.846 1.00 79.06 402 ALA A N 1
ATOM 3110 C CA . ALA A 1 402 ? 9.729 15.040 -7.747 1.00 79.06 402 ALA A CA 1
ATOM 3111 C C . ALA A 1 402 ? 10.507 15.992 -8.659 1.00 79.06 402 ALA A C 1
ATOM 3113 O O . ALA A 1 402 ? 9.901 16.849 -9.300 1.00 79.06 402 ALA A O 1
ATOM 3114 N N . GLU A 1 403 ? 11.830 15.844 -8.721 1.00 87.19 403 GLU A N 1
ATOM 3115 C CA . GLU A 1 403 ? 12.671 16.540 -9.690 1.00 87.19 403 GLU A CA 1
ATOM 3116 C C . GLU A 1 403 ? 12.384 16.011 -11.096 1.00 87.19 403 GLU A C 1
ATOM 3118 O O . GLU A 1 403 ? 12.876 14.957 -11.480 1.00 87.19 403 GLU A O 1
ATOM 3123 N N . ARG A 1 404 ? 11.577 16.750 -11.859 1.00 90.44 404 ARG A N 1
ATOM 3124 C CA . ARG A 1 404 ? 11.108 16.369 -13.198 1.00 90.44 404 ARG A CA 1
ATOM 3125 C C . ARG A 1 404 ? 12.227 16.334 -14.229 1.00 90.44 404 ARG A C 1
ATOM 3127 O O . ARG A 1 404 ? 13.256 16.990 -14.072 1.00 90.44 404 ARG A O 1
ATOM 3134 N N . ASP A 1 405 ? 11.995 15.594 -15.307 1.00 94.19 405 ASP A N 1
ATOM 3135 C CA . ASP A 1 405 ? 12.921 15.518 -16.432 1.00 94.19 405 ASP A CA 1
ATOM 3136 C C . ASP A 1 405 ? 12.620 16.590 -17.491 1.00 94.19 405 ASP A C 1
ATOM 3138 O O . ASP A 1 405 ? 11.683 16.489 -18.285 1.00 94.19 405 ASP A O 1
ATOM 3142 N N . HIS A 1 406 ? 13.459 17.618 -17.516 1.00 95.06 406 HIS A N 1
ATOM 3143 C CA . HIS A 1 406 ? 13.463 18.724 -18.462 1.00 95.06 406 HIS A CA 1
ATOM 3144 C C . HIS A 1 406 ? 14.439 18.494 -19.629 1.00 95.06 406 HIS A C 1
ATOM 3146 O O . HIS A 1 406 ? 14.896 19.466 -20.236 1.00 95.06 406 HIS A O 1
ATOM 3152 N N . CYS A 1 407 ? 14.808 17.263 -19.984 1.00 95.62 407 CYS A N 1
ATOM 3153 C CA . CYS A 1 407 ? 15.610 17.051 -21.188 1.00 95.62 407 CYS A CA 1
ATOM 3154 C C . CYS A 1 407 ? 14.780 17.296 -22.474 1.00 95.62 407 CYS A C 1
ATOM 3156 O O . CYS A 1 407 ? 13.545 17.197 -22.464 1.00 95.62 407 CYS A O 1
ATOM 3158 N N . PRO A 1 408 ? 15.417 17.651 -23.611 1.00 95.44 408 PRO A N 1
ATOM 3159 C CA . PRO A 1 408 ? 14.715 17.846 -24.883 1.00 95.44 408 PRO A CA 1
ATOM 3160 C C . PRO A 1 408 ? 13.901 16.625 -25.330 1.00 95.44 408 PRO A C 1
ATOM 3162 O O . PRO A 1 408 ? 12.786 16.790 -25.827 1.00 95.44 408 PRO A O 1
ATOM 3165 N N . ALA A 1 409 ? 14.422 15.414 -25.114 1.00 95.62 409 ALA A N 1
ATOM 3166 C CA . ALA A 1 409 ? 13.747 14.187 -25.514 1.00 95.62 409 ALA A CA 1
ATOM 3167 C C . ALA A 1 409 ? 12.456 13.944 -24.713 1.00 95.62 409 ALA A C 1
ATOM 3169 O O . ALA A 1 409 ? 11.409 13.664 -25.299 1.00 95.62 409 ALA A O 1
ATOM 3170 N N . ASN A 1 410 ? 12.483 14.155 -23.393 1.00 96.12 410 ASN A N 1
ATOM 3171 C CA . ASN A 1 410 ? 11.298 14.018 -22.550 1.00 96.12 410 ASN A CA 1
ATOM 3172 C C . ASN A 1 410 ? 10.224 15.063 -22.881 1.00 96.12 410 ASN A C 1
ATOM 3174 O O . ASN A 1 410 ? 9.041 14.732 -22.954 1.00 96.12 410 ASN A O 1
ATOM 3178 N N . ARG A 1 411 ? 10.626 16.307 -23.182 1.00 96.00 411 ARG A N 1
ATOM 3179 C CA . ARG A 1 411 ? 9.705 17.340 -23.693 1.00 96.00 411 ARG A CA 1
ATOM 3180 C C . ARG A 1 411 ? 8.996 16.902 -24.972 1.00 96.00 411 ARG A C 1
ATOM 3182 O O . ARG A 1 411 ? 7.778 17.040 -25.076 1.00 96.00 411 ARG A O 1
ATOM 3189 N N . ALA A 1 412 ? 9.736 16.350 -25.932 1.00 95.69 412 ALA A N 1
ATOM 3190 C CA . ALA A 1 412 ? 9.161 15.858 -27.182 1.00 95.69 412 ALA A CA 1
ATOM 3191 C C . ALA A 1 412 ? 8.219 14.659 -26.956 1.00 95.69 412 ALA A C 1
ATOM 3193 O O . ALA A 1 412 ? 7.145 14.582 -27.565 1.00 95.69 412 ALA A O 1
ATOM 3194 N N . ALA A 1 413 ? 8.581 13.751 -26.044 1.00 96.06 413 ALA A N 1
ATOM 3195 C CA . ALA A 1 413 ? 7.733 12.632 -25.643 1.00 96.06 413 ALA A CA 1
ATOM 3196 C C . ALA A 1 413 ? 6.426 13.113 -24.989 1.00 96.06 413 ALA A C 1
ATOM 3198 O O . ALA A 1 413 ? 5.352 12.611 -25.332 1.00 96.06 413 ALA A O 1
ATOM 3199 N N . PHE A 1 414 ? 6.492 14.130 -24.123 1.00 96.81 414 PHE A N 1
ATOM 3200 C CA . PHE A 1 414 ? 5.312 14.734 -23.508 1.00 96.81 414 PHE A CA 1
ATOM 3201 C C . PHE A 1 414 ? 4.417 15.427 -24.542 1.00 96.81 414 PHE A C 1
ATOM 3203 O O . PHE A 1 414 ? 3.214 15.177 -24.573 1.00 96.81 414 PHE A O 1
ATOM 3210 N N . ALA A 1 415 ? 4.987 16.214 -25.461 1.00 95.56 415 ALA A N 1
ATOM 3211 C CA . ALA A 1 415 ? 4.231 16.835 -26.551 1.00 95.56 415 ALA A CA 1
ATOM 3212 C C . ALA A 1 415 ? 3.512 15.789 -27.426 1.00 95.56 415 ALA A C 1
ATOM 3214 O O . ALA A 1 415 ? 2.333 15.938 -27.747 1.00 95.56 415 ALA A O 1
ATOM 3215 N N . THR A 1 416 ? 4.191 14.684 -27.746 1.00 95.06 416 THR A N 1
ATOM 3216 C CA . THR A 1 416 ? 3.601 13.555 -28.485 1.00 95.06 416 THR A CA 1
ATOM 3217 C C . THR A 1 416 ? 2.483 12.882 -27.691 1.00 95.06 416 THR A C 1
ATOM 3219 O O . THR A 1 416 ? 1.473 12.458 -28.254 1.00 95.06 416 THR A O 1
ATOM 3222 N N . TRP A 1 417 ? 2.640 12.758 -26.373 1.00 95.44 417 TRP A N 1
ATOM 3223 C CA . TRP A 1 417 ? 1.589 12.228 -25.515 1.00 95.44 417 TRP A CA 1
ATOM 3224 C C . TRP A 1 417 ? 0.363 13.149 -25.514 1.00 95.44 417 TRP A C 1
ATOM 3226 O O . TRP A 1 417 ? -0.742 12.661 -25.740 1.00 95.44 417 TRP A O 1
ATOM 3236 N N . LEU A 1 418 ? 0.549 14.465 -25.373 1.00 95.31 418 LEU A N 1
ATOM 3237 C CA . LEU A 1 418 ? -0.534 15.455 -25.403 1.00 95.31 418 LEU A CA 1
ATOM 3238 C C . LEU A 1 418 ? -1.301 15.440 -26.729 1.00 95.31 418 LEU A C 1
ATOM 3240 O O . LEU A 1 418 ? -2.529 15.480 -26.712 1.00 95.31 418 LEU A O 1
ATOM 3244 N N . GLN A 1 419 ? -0.604 15.304 -27.863 1.00 93.69 419 GLN A N 1
ATOM 3245 C CA . GLN A 1 419 ? -1.233 15.117 -29.177 1.00 93.69 419 GLN A CA 1
ATOM 3246 C C . GLN A 1 419 ? -2.199 13.932 -29.184 1.00 93.69 419 GLN A C 1
ATOM 3248 O O . GLN A 1 419 ? -3.298 14.031 -29.717 1.00 93.69 419 GLN A O 1
ATOM 3253 N N . ARG A 1 420 ? -1.819 12.808 -28.567 1.00 93.44 420 ARG A N 1
ATOM 3254 C CA . ARG A 1 420 ? -2.678 11.617 -28.510 1.00 93.44 420 ARG A CA 1
ATOM 3255 C C . ARG A 1 420 ? -3.860 11.791 -27.560 1.00 93.44 420 ARG A C 1
ATOM 3257 O O . ARG A 1 420 ? -4.922 11.253 -27.844 1.00 93.44 420 ARG A O 1
ATOM 3264 N N . GLN A 1 421 ? -3.678 12.497 -26.443 1.00 91.38 421 GLN A N 1
ATOM 3265 C CA . GLN A 1 421 ? -4.743 12.675 -25.449 1.00 91.38 421 GLN A CA 1
ATOM 3266 C C . GLN A 1 421 ? -5.781 13.717 -25.862 1.00 91.38 421 GLN A C 1
ATOM 3268 O O . GLN A 1 421 ? -6.968 13.520 -25.625 1.00 91.38 421 GLN A O 1
ATOM 3273 N N . HIS A 1 422 ? -5.333 14.819 -26.464 1.00 90.56 422 HIS A N 1
ATOM 3274 C CA . HIS A 1 422 ? -6.181 15.973 -26.770 1.00 90.56 422 HIS A CA 1
ATOM 3275 C C . HIS A 1 422 ? -6.475 16.118 -28.267 1.00 90.56 422 HIS A C 1
ATOM 3277 O O . HIS A 1 422 ? -7.351 16.883 -28.652 1.00 90.56 422 HIS A O 1
ATOM 3283 N N . GLY A 1 423 ? -5.764 15.393 -29.134 1.00 86.81 423 GLY A N 1
ATOM 3284 C CA . GLY A 1 423 ? -5.886 15.480 -30.591 1.00 86.81 423 GLY A CA 1
ATOM 3285 C C . GLY A 1 423 ? -5.148 16.687 -31.178 1.00 86.81 423 GLY A C 1
ATOM 3286 O O . GLY A 1 423 ? -4.231 16.521 -31.981 1.00 86.81 423 GLY A O 1
ATOM 3287 N N . GLY A 1 424 ? -5.528 17.904 -30.773 1.00 89.00 424 GLY A N 1
ATOM 3288 C CA . GLY A 1 424 ? -5.036 19.162 -31.344 1.00 89.00 424 GLY A CA 1
ATOM 3289 C C . GLY A 1 424 ? -4.718 20.252 -30.315 1.00 89.00 424 GLY A C 1
ATOM 3290 O O . GLY A 1 424 ? -5.112 20.185 -29.152 1.00 89.00 424 GLY A O 1
ATOM 3291 N N . LEU A 1 425 ? -4.010 21.301 -30.756 1.00 90.94 425 LEU A N 1
ATOM 3292 C CA . LEU A 1 425 ? -3.653 22.448 -29.904 1.00 90.94 425 LEU A CA 1
ATOM 3293 C C . LEU A 1 425 ? -4.876 23.264 -29.454 1.00 90.94 425 LEU A C 1
ATOM 3295 O O . LEU A 1 425 ? -4.827 23.906 -28.409 1.00 90.94 425 LEU A O 1
ATOM 3299 N N . GLN A 1 426 ? -5.977 23.249 -30.215 1.00 89.06 426 GLN A N 1
ATOM 3300 C CA . GLN A 1 426 ? -7.204 23.958 -29.831 1.00 89.06 426 GLN A CA 1
ATOM 3301 C C . GLN A 1 426 ? -7.911 23.260 -28.670 1.00 89.06 426 GLN A C 1
ATOM 3303 O O . GLN A 1 426 ? -8.352 23.913 -27.728 1.00 89.06 426 GLN A O 1
ATOM 3308 N N . GLU A 1 427 ? -7.985 21.936 -28.706 1.00 89.38 427 GLU A N 1
ATOM 3309 C CA . GLU A 1 427 ? -8.510 21.109 -27.625 1.00 89.38 427 GLU A CA 1
ATOM 3310 C C . GLU A 1 427 ? -7.621 21.223 -26.384 1.00 89.38 427 GLU A C 1
ATOM 3312 O O . GLU A 1 427 ? -8.135 21.454 -25.290 1.00 89.38 427 GLU A O 1
ATOM 3317 N N . LEU A 1 428 ? -6.296 21.192 -26.567 1.00 91.19 428 LEU A N 1
ATOM 3318 C CA . LEU A 1 428 ? -5.342 21.423 -25.484 1.00 91.19 428 LEU A CA 1
ATOM 3319 C C . LEU A 1 428 ? -5.530 22.807 -24.847 1.00 91.19 428 LEU A C 1
ATOM 3321 O O . LEU A 1 428 ? -5.605 22.917 -23.628 1.00 91.19 428 LEU A O 1
ATOM 3325 N N . LYS A 1 429 ? -5.687 23.861 -25.660 1.00 89.00 429 LYS A N 1
ATOM 3326 C CA . LYS A 1 429 ? -5.992 25.219 -25.184 1.00 89.00 429 LYS A CA 1
ATOM 3327 C C . LYS A 1 429 ? -7.280 25.260 -24.362 1.00 89.00 429 LYS A C 1
ATOM 3329 O O . LYS A 1 429 ? -7.324 25.950 -23.347 1.00 89.00 429 LYS A O 1
ATOM 3334 N N . ARG A 1 430 ? -8.330 24.543 -24.780 1.00 86.56 430 ARG A N 1
ATOM 3335 C CA . ARG A 1 430 ? -9.575 24.449 -23.996 1.00 86.56 430 ARG A CA 1
ATOM 3336 C C . ARG A 1 430 ? -9.336 23.764 -22.649 1.00 86.56 430 ARG A C 1
ATOM 3338 O O . ARG A 1 430 ? -9.916 24.201 -21.663 1.00 86.56 430 ARG A O 1
ATOM 3345 N N . ALA A 1 431 ? -8.494 22.732 -22.608 1.00 86.12 431 ALA A N 1
ATOM 3346 C CA . ALA A 1 431 ? -8.185 21.995 -21.384 1.00 86.12 431 ALA A CA 1
ATOM 3347 C C . ALA A 1 431 ? -7.269 22.771 -20.420 1.00 86.12 431 ALA A C 1
ATOM 3349 O O . ALA A 1 431 ? -7.439 22.672 -19.209 1.00 86.12 431 ALA A O 1
ATOM 3350 N N . TRP A 1 432 ? -6.293 23.523 -20.935 1.00 89.44 432 TRP A N 1
ATOM 3351 C CA . TRP A 1 432 ? -5.291 24.226 -20.123 1.00 89.44 432 TRP A CA 1
ATOM 3352 C C . TRP A 1 432 ? -5.659 25.679 -19.800 1.00 89.44 432 TRP A C 1
ATOM 3354 O O . TRP A 1 432 ? -5.057 26.271 -18.908 1.00 89.44 432 TRP A O 1
ATOM 3364 N N . GLY A 1 433 ? -6.608 26.281 -20.520 1.00 83.62 433 GLY A N 1
ATOM 3365 C CA . GLY A 1 433 ? -6.973 27.698 -20.393 1.00 83.62 433 GLY A CA 1
ATOM 3366 C C . GLY A 1 433 ? -5.969 28.660 -21.046 1.00 83.62 433 GLY A C 1
ATOM 3367 O O . GLY A 1 433 ? -6.375 29.663 -21.633 1.00 83.62 433 GLY A O 1
ATOM 3368 N N . GLU A 1 434 ? -4.678 28.325 -21.032 1.00 78.69 434 GLU A N 1
ATOM 3369 C CA . GLU A 1 434 ? -3.603 29.009 -21.759 1.00 78.69 434 GLU A CA 1
ATOM 3370 C C . GLU A 1 434 ? -3.055 28.123 -22.888 1.00 78.69 434 GLU A C 1
ATOM 3372 O O . GLU A 1 434 ? -3.103 26.894 -22.813 1.00 78.69 434 GLU A O 1
ATOM 3377 N N . ALA A 1 435 ? -2.575 28.736 -23.975 1.00 64.44 435 ALA A N 1
ATOM 3378 C CA . ALA A 1 435 ? -2.276 28.021 -25.215 1.00 64.44 435 ALA A CA 1
ATOM 3379 C C . ALA A 1 435 ? -0.799 28.110 -25.616 1.00 64.44 435 ALA A C 1
ATOM 3381 O O . ALA A 1 435 ? -0.341 29.214 -25.920 1.00 64.44 435 ALA A O 1
ATOM 3382 N N . PRO A 1 436 ? -0.091 26.978 -25.756 1.00 79.38 436 PRO A N 1
ATOM 3383 C CA . PRO A 1 436 ? 1.028 26.910 -26.686 1.00 79.38 436 PRO A CA 1
ATOM 3384 C C . PRO A 1 436 ? 0.495 27.086 -28.119 1.00 79.38 436 PRO A C 1
ATOM 3386 O O . PRO A 1 436 ? -0.559 26.552 -28.477 1.00 79.38 436 PRO A O 1
ATOM 3389 N N . THR A 1 437 ? 1.202 27.849 -28.949 1.00 85.44 437 THR A N 1
ATOM 3390 C CA . THR A 1 437 ? 0.840 28.072 -30.360 1.00 85.44 437 THR A CA 1
ATOM 3391 C C . THR A 1 437 ? 1.436 27.017 -31.289 1.00 85.44 437 THR A C 1
ATOM 3393 O O . THR A 1 437 ? 0.935 26.811 -32.396 1.00 85.44 437 THR A O 1
ATOM 3396 N N . ALA A 1 438 ? 2.447 26.287 -30.811 1.00 90.44 438 ALA A N 1
ATOM 3397 C CA . ALA A 1 438 ? 3.044 25.142 -31.482 1.00 90.44 438 ALA A CA 1
ATOM 3398 C C . ALA A 1 438 ? 3.430 24.040 -30.482 1.00 90.44 438 ALA A C 1
ATOM 3400 O O . ALA A 1 438 ? 3.757 24.306 -29.328 1.00 90.44 438 ALA A O 1
ATOM 3401 N N . TRP A 1 439 ? 3.474 22.784 -30.937 1.00 91.31 439 TRP A N 1
ATOM 3402 C CA . TRP A 1 439 ? 3.917 21.646 -30.113 1.00 91.31 439 TRP A CA 1
ATOM 3403 C C . TRP A 1 439 ? 5.367 21.769 -29.623 1.00 91.31 439 TRP A C 1
ATOM 3405 O O . TRP A 1 439 ? 5.724 21.190 -28.603 1.00 91.31 439 TRP A O 1
ATOM 3415 N N . THR A 1 440 ? 6.196 22.542 -30.326 1.00 89.38 440 THR A N 1
ATOM 3416 C CA . THR A 1 440 ? 7.580 22.854 -29.938 1.00 89.38 440 THR A CA 1
ATOM 3417 C C . THR A 1 440 ? 7.674 23.781 -28.726 1.00 89.38 440 THR A C 1
ATOM 3419 O O . THR A 1 440 ? 8.736 23.874 -28.123 1.00 89.38 440 THR A O 1
ATOM 3422 N N . GLU A 1 441 ? 6.584 24.462 -28.363 1.00 89.88 441 GLU A N 1
ATOM 3423 C CA . GLU A 1 441 ? 6.515 25.377 -27.215 1.00 89.88 441 GLU A CA 1
ATOM 3424 C C . GLU A 1 441 ? 6.070 24.672 -25.925 1.00 89.88 441 GLU A C 1
ATOM 3426 O O . GLU A 1 441 ? 5.972 25.306 -24.876 1.00 89.88 441 GLU A O 1
ATOM 3431 N N . ILE A 1 442 ? 5.794 23.362 -25.977 1.00 92.00 442 ILE A N 1
ATOM 3432 C CA . ILE A 1 442 ? 5.403 22.590 -24.797 1.00 92.00 442 ILE A CA 1
ATOM 3433 C C . ILE A 1 442 ? 6.546 22.579 -23.779 1.00 92.00 442 ILE A C 1
ATOM 3435 O O . ILE A 1 442 ? 7.632 22.045 -24.020 1.00 92.00 442 ILE A O 1
ATOM 3439 N N . ALA A 1 443 ? 6.263 23.138 -22.607 1.00 91.62 443 ALA A N 1
ATOM 3440 C CA . ALA A 1 443 ? 7.140 23.095 -21.451 1.00 91.62 443 ALA A CA 1
ATOM 3441 C C . ALA A 1 443 ? 6.723 21.973 -20.494 1.00 91.62 443 ALA A C 1
ATOM 3443 O O . ALA A 1 443 ? 5.541 21.655 -20.351 1.00 91.62 443 ALA A O 1
ATOM 3444 N N . ILE A 1 444 ? 7.708 21.410 -19.794 1.00 93.06 444 ILE A N 1
ATOM 3445 C CA . ILE A 1 444 ? 7.439 20.587 -18.614 1.00 93.06 444 ILE A CA 1
ATOM 3446 C C . ILE A 1 444 ? 7.006 21.537 -17.490 1.00 93.06 444 ILE A C 1
ATOM 3448 O O . ILE A 1 444 ? 7.744 22.490 -17.213 1.00 93.06 444 ILE A O 1
ATOM 3452 N N . PRO A 1 445 ? 5.836 21.332 -16.856 1.00 89.44 445 PRO A N 1
ATOM 3453 C CA . PRO A 1 445 ? 5.408 22.196 -15.770 1.00 89.44 445 PRO A CA 1
ATOM 3454 C C . PRO A 1 445 ? 6.414 22.123 -14.622 1.00 89.44 445 PRO A C 1
ATOM 3456 O O . PRO A 1 445 ? 7.013 21.074 -14.372 1.00 89.44 445 PRO A O 1
ATOM 3459 N N . ARG A 1 446 ? 6.586 23.229 -13.897 1.00 76.31 446 ARG A N 1
ATOM 3460 C CA . ARG A 1 446 ? 7.446 23.252 -12.709 1.00 76.31 446 ARG A CA 1
ATOM 3461 C C . ARG A 1 446 ? 6.922 22.258 -11.675 1.00 76.31 446 ARG A C 1
ATOM 3463 O O . ARG A 1 446 ? 5.720 22.223 -11.419 1.00 76.31 446 ARG A O 1
ATOM 3470 N N . GLY A 1 447 ? 7.815 21.443 -11.118 1.00 67.06 447 GLY A N 1
ATOM 3471 C CA . GLY A 1 447 ? 7.471 20.533 -10.026 1.00 67.06 447 GLY A CA 1
ATOM 3472 C C . GLY A 1 447 ? 7.014 21.288 -8.772 1.00 67.06 447 GLY A C 1
ATOM 3473 O O . GLY A 1 447 ? 7.214 22.498 -8.644 1.00 67.06 447 GLY A O 1
ATOM 3474 N N . GLU A 1 448 ? 6.400 20.571 -7.830 1.00 66.56 448 GLU A N 1
ATOM 3475 C CA . GLU A 1 448 ? 6.065 21.129 -6.516 1.00 66.56 448 GLU A CA 1
ATOM 3476 C C . GLU A 1 448 ? 7.361 21.521 -5.779 1.00 66.56 448 GLU A C 1
ATOM 3478 O O . GLU A 1 448 ? 8.204 20.668 -5.494 1.00 66.56 448 GLU A O 1
ATOM 3483 N N . ASP A 1 449 ? 7.531 22.805 -5.444 1.00 66.62 449 ASP A N 1
ATOM 3484 C CA . ASP A 1 449 ? 8.655 23.260 -4.617 1.00 66.62 449 ASP A CA 1
ATOM 3485 C C . ASP A 1 449 ? 8.418 22.818 -3.171 1.00 66.62 449 ASP A C 1
ATOM 3487 O O . ASP A 1 449 ? 7.847 23.549 -2.360 1.00 66.62 449 ASP A O 1
ATOM 3491 N N . ARG A 1 450 ? 8.864 21.600 -2.840 1.00 65.00 450 ARG A N 1
ATOM 3492 C CA . ARG A 1 450 ? 8.683 20.972 -1.518 1.00 65.00 450 ARG A CA 1
ATOM 3493 C C . ARG A 1 450 ? 9.200 21.833 -0.357 1.00 65.00 450 ARG A C 1
ATOM 3495 O O . ARG A 1 450 ? 8.738 21.671 0.771 1.00 65.00 450 ARG A O 1
ATOM 3502 N N . ARG A 1 451 ? 10.105 22.788 -0.615 1.00 62.31 451 ARG A N 1
ATOM 3503 C CA . ARG A 1 451 ? 10.594 23.767 0.378 1.00 62.31 451 ARG A CA 1
ATOM 3504 C C . ARG A 1 451 ? 9.517 24.762 0.821 1.00 62.31 451 ARG A C 1
ATOM 3506 O O . ARG A 1 451 ? 9.641 25.338 1.896 1.00 62.31 451 ARG A O 1
ATOM 3513 N N . ARG A 1 452 ? 8.457 24.946 0.027 1.00 64.88 452 ARG A N 1
ATOM 3514 C CA . ARG A 1 452 ? 7.297 25.796 0.349 1.00 64.88 452 ARG A CA 1
ATOM 3515 C C . ARG A 1 452 ? 6.247 25.091 1.218 1.00 64.88 452 ARG A C 1
ATOM 3517 O O . ARG A 1 452 ? 5.254 25.717 1.575 1.00 64.88 452 ARG A O 1
ATOM 3524 N N . GLY A 1 453 ? 6.476 23.827 1.589 1.00 76.69 453 GLY A N 1
ATOM 3525 C CA . GLY A 1 453 ? 5.601 23.033 2.457 1.00 76.69 453 GLY A CA 1
ATOM 3526 C C . GLY A 1 453 ? 4.543 22.217 1.705 1.00 76.69 453 GLY A C 1
ATOM 3527 O O . GLY A 1 453 ? 4.257 22.463 0.536 1.00 76.69 453 GLY A O 1
ATOM 3528 N N . MET A 1 454 ? 3.941 21.242 2.398 1.00 83.81 454 MET A N 1
ATOM 3529 C CA . MET A 1 454 ? 2.969 20.287 1.827 1.00 83.81 454 MET A CA 1
ATOM 3530 C C . MET A 1 454 ? 1.625 20.918 1.418 1.00 83.81 454 MET A C 1
ATOM 3532 O O . MET A 1 454 ? 0.771 20.253 0.840 1.00 83.81 454 MET A O 1
ATOM 3536 N N . GLU A 1 455 ? 1.407 22.195 1.731 1.00 86.31 455 GLU A N 1
ATOM 3537 C CA . GLU A 1 455 ? 0.172 22.930 1.433 1.00 86.31 455 GLU A CA 1
ATOM 3538 C C . GLU A 1 455 ? 0.377 24.006 0.353 1.00 86.31 455 GLU A C 1
ATOM 3540 O O . GLU A 1 455 ? -0.451 24.899 0.202 1.00 86.31 455 GLU A O 1
ATOM 3545 N N . SER A 1 456 ? 1.471 23.912 -0.416 1.00 82.56 456 SER A N 1
ATOM 3546 C CA . SER A 1 456 ? 1.853 24.898 -1.439 1.00 82.56 456 SER A CA 1
ATOM 3547 C C . SER A 1 456 ? 0.918 24.956 -2.660 1.00 82.56 456 SER A C 1
ATOM 3549 O O . SER A 1 456 ? 0.877 25.970 -3.357 1.00 82.56 456 SER A O 1
ATOM 3551 N N . LEU A 1 457 ? 0.146 23.891 -2.901 1.00 86.00 457 LEU A N 1
ATOM 3552 C CA . LEU A 1 457 ? -0.885 23.793 -3.938 1.00 86.00 457 LEU A CA 1
ATOM 3553 C C . LEU A 1 457 ? -2.292 23.686 -3.315 1.00 86.00 457 LEU A C 1
ATOM 3555 O O . LEU A 1 457 ? -2.420 23.248 -2.166 1.00 86.00 457 LEU A O 1
ATOM 3559 N N . PRO A 1 458 ? -3.375 24.017 -4.049 1.00 89.81 458 PRO A N 1
ATOM 3560 C CA . PRO A 1 458 ? -4.743 23.722 -3.615 1.00 89.81 458 PRO A CA 1
ATOM 3561 C C . PRO A 1 458 ? -4.940 22.228 -3.308 1.00 89.81 458 PRO A C 1
ATOM 3563 O O . PRO A 1 458 ? -4.314 21.384 -3.943 1.00 89.81 458 PRO A O 1
ATOM 3566 N N . ALA A 1 459 ? -5.823 21.880 -2.363 1.00 90.31 459 ALA A N 1
ATOM 3567 C CA . ALA A 1 459 ? -6.040 20.484 -1.955 1.00 90.31 459 ALA A CA 1
ATOM 3568 C C . ALA A 1 459 ? -6.422 19.575 -3.139 1.00 90.31 459 ALA A C 1
ATOM 3570 O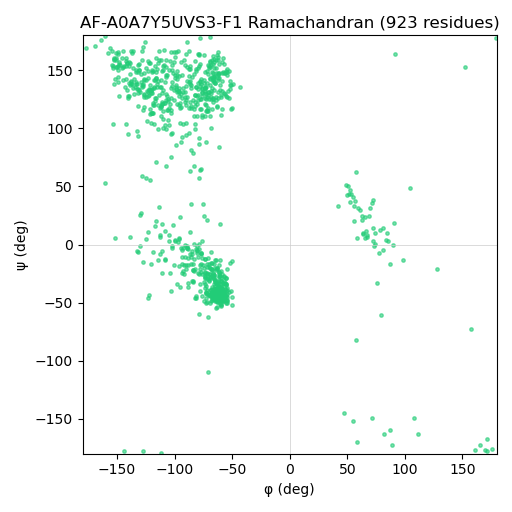 O . ALA A 1 459 ? -5.820 18.517 -3.320 1.00 90.31 459 ALA A O 1
ATOM 3571 N N . PHE A 1 460 ? -7.343 20.044 -3.987 1.00 92.69 460 PHE A N 1
ATOM 3572 C CA . PHE A 1 460 ? -7.636 19.463 -5.296 1.00 92.69 460 PHE A CA 1
ATOM 3573 C C . PHE A 1 460 ? -7.133 20.362 -6.417 1.00 92.69 460 PHE A C 1
ATOM 3575 O O . PHE A 1 460 ? -7.297 21.583 -6.373 1.00 92.69 460 PHE A O 1
ATOM 3582 N N . LEU A 1 461 ? -6.579 19.741 -7.448 1.00 91.81 461 LEU A N 1
ATOM 3583 C CA . LEU A 1 461 ? -6.173 20.377 -8.691 1.00 91.81 461 LEU A CA 1
ATOM 3584 C C . LEU A 1 461 ? -7.293 20.267 -9.738 1.00 91.81 461 LEU A C 1
ATOM 3586 O O . LEU A 1 461 ? -8.159 19.395 -9.659 1.00 91.81 461 LEU A O 1
ATOM 3590 N N . ALA A 1 462 ? -7.281 21.174 -10.710 1.00 91.44 462 ALA A N 1
ATOM 3591 C CA . ALA A 1 462 ? -8.173 21.159 -11.869 1.00 91.44 462 ALA A CA 1
ATOM 3592 C C . ALA A 1 462 ? -7.420 20.643 -13.114 1.00 91.44 462 ALA A C 1
ATOM 3594 O O . ALA A 1 462 ? -6.187 20.571 -13.077 1.00 91.44 462 ALA A O 1
ATOM 3595 N N . PRO A 1 463 ? -8.127 20.281 -14.205 1.00 91.50 463 PRO A N 1
ATOM 3596 C CA . PRO A 1 463 ? -7.486 19.932 -15.470 1.00 91.50 463 PRO A CA 1
ATOM 3597 C C . PRO A 1 463 ? -6.502 21.017 -15.918 1.00 91.50 463 PRO A C 1
ATOM 3599 O O . PRO A 1 463 ? -6.755 22.207 -15.734 1.00 91.50 463 PRO A O 1
ATOM 3602 N N . GLY A 1 464 ? -5.361 20.598 -16.460 1.00 91.81 464 GLY A N 1
ATOM 3603 C CA . GLY A 1 464 ? -4.286 21.505 -16.838 1.00 91.81 464 GLY A CA 1
ATOM 3604 C C . GLY A 1 464 ? -2.939 20.798 -17.004 1.00 91.81 464 GLY A C 1
ATOM 3605 O O . GLY A 1 464 ? -2.854 19.575 -16.836 1.00 91.81 464 GLY A O 1
ATOM 3606 N N . PRO A 1 465 ? -1.869 21.563 -17.286 1.00 91.62 465 PRO A N 1
ATOM 3607 C CA . PRO A 1 465 ? -0.551 21.019 -17.615 1.00 91.62 465 PRO A CA 1
ATOM 3608 C C . PRO A 1 465 ? 0.045 20.150 -16.502 1.00 91.62 465 PRO A C 1
ATOM 3610 O O . PRO A 1 465 ? 0.672 19.132 -16.782 1.00 91.62 465 PRO A O 1
ATOM 3613 N N . GLU A 1 466 ? -0.186 20.514 -15.238 1.00 90.00 466 GLU A N 1
ATOM 3614 C CA . GLU A 1 466 ? 0.299 19.763 -14.073 1.00 90.00 466 GLU A CA 1
ATOM 3615 C C . GLU A 1 466 ? -0.280 18.342 -14.012 1.00 90.00 466 GLU A C 1
ATOM 3617 O O . GLU A 1 466 ? 0.454 17.376 -13.806 1.00 90.00 466 GLU A O 1
ATOM 3622 N N . ILE A 1 467 ? -1.592 18.203 -14.220 1.00 91.25 467 ILE A N 1
ATOM 3623 C CA . ILE A 1 467 ? -2.268 16.901 -14.207 1.00 91.25 467 ILE A CA 1
ATOM 3624 C C . ILE A 1 467 ? -1.824 16.053 -15.389 1.00 91.25 467 ILE A C 1
ATOM 3626 O O . ILE A 1 467 ? -1.495 14.880 -15.219 1.00 91.25 467 ILE A O 1
ATOM 3630 N N . ASP A 1 468 ? -1.780 16.645 -16.577 1.00 93.38 468 ASP A N 1
ATOM 3631 C CA . ASP A 1 468 ? -1.373 15.940 -17.786 1.00 93.38 468 ASP A CA 1
ATOM 3632 C C . ASP A 1 468 ? 0.060 15.415 -17.690 1.00 93.38 468 ASP A C 1
ATOM 3634 O O . ASP A 1 468 ? 0.321 14.271 -18.062 1.00 93.38 468 ASP A O 1
ATOM 3638 N N . TYR A 1 469 ? 0.977 16.202 -17.129 1.00 93.12 469 TYR A N 1
ATOM 3639 C CA . TYR A 1 469 ? 2.352 15.759 -16.947 1.00 93.12 469 TYR A CA 1
ATOM 3640 C C . TYR A 1 469 ? 2.466 14.625 -15.911 1.00 93.12 469 TYR A C 1
ATOM 3642 O O . TYR A 1 469 ? 3.101 13.610 -16.193 1.00 93.12 469 TYR A O 1
ATOM 3650 N N . ARG A 1 470 ? 1.762 14.706 -14.768 1.00 89.94 470 ARG A N 1
ATOM 3651 C CA . ARG A 1 470 ? 1.704 13.599 -13.786 1.00 89.94 470 ARG A CA 1
ATOM 3652 C C . ARG A 1 470 ? 1.175 12.300 -14.411 1.00 89.94 470 ARG A C 1
ATOM 3654 O O . ARG A 1 470 ? 1.685 11.215 -14.124 1.00 89.94 470 ARG A O 1
ATOM 3661 N N . ARG A 1 471 ? 0.148 12.383 -15.267 1.00 90.50 471 ARG A N 1
ATOM 3662 C CA . ARG A 1 471 ? -0.399 11.233 -16.017 1.00 90.50 471 ARG A CA 1
ATOM 3663 C C . ARG A 1 471 ? 0.637 10.660 -16.974 1.00 90.50 471 ARG A C 1
ATOM 3665 O O . ARG A 1 471 ? 0.853 9.447 -16.979 1.00 90.50 471 ARG A O 1
ATOM 3672 N N . PHE A 1 472 ? 1.278 11.534 -17.747 1.00 93.12 472 PHE A N 1
ATOM 3673 C CA . PHE A 1 472 ? 2.323 11.178 -18.695 1.00 93.12 472 PHE A CA 1
ATOM 3674 C C . PHE A 1 472 ? 3.464 10.407 -18.029 1.00 93.12 472 PHE A C 1
ATOM 3676 O O . PHE A 1 472 ? 3.780 9.325 -18.511 1.00 93.12 472 PHE A O 1
ATOM 3683 N N . GLU A 1 473 ? 4.023 10.882 -16.913 1.00 90.19 473 GLU A N 1
ATOM 3684 C CA . GLU A 1 473 ? 5.170 10.226 -16.261 1.00 90.19 473 GLU A CA 1
ATOM 3685 C C . GLU A 1 473 ? 4.849 8.790 -15.810 1.00 90.19 473 GLU A C 1
ATOM 3687 O O . GLU A 1 473 ? 5.637 7.863 -16.026 1.00 90.19 473 GLU A O 1
ATOM 3692 N N . VAL A 1 474 ? 3.656 8.572 -15.240 1.00 88.31 474 VAL A N 1
ATOM 3693 C CA . VAL A 1 474 ? 3.204 7.228 -14.842 1.00 88.31 474 VAL A CA 1
ATOM 3694 C C . VAL A 1 474 ? 3.031 6.327 -16.065 1.00 88.31 474 VAL A C 1
ATOM 3696 O O . VAL A 1 474 ? 3.538 5.204 -16.077 1.00 88.31 474 VAL A O 1
ATOM 3699 N N . GLU A 1 475 ? 2.341 6.796 -17.110 1.00 90.50 475 GLU A N 1
ATOM 3700 C CA . GLU A 1 475 ? 2.140 6.002 -18.328 1.00 90.50 475 GLU A CA 1
ATOM 3701 C C . GLU A 1 475 ? 3.455 5.716 -19.063 1.00 90.50 475 GLU A C 1
ATOM 3703 O O . GLU A 1 475 ? 3.659 4.610 -19.559 1.00 90.50 475 GLU A O 1
ATOM 3708 N N . GLN A 1 476 ? 4.351 6.695 -19.141 1.00 91.38 476 GLN A N 1
ATOM 3709 C CA . GLN A 1 476 ? 5.650 6.591 -19.794 1.00 91.38 476 GLN A CA 1
ATOM 3710 C C . GLN A 1 476 ? 6.520 5.525 -19.135 1.00 91.38 476 GLN A C 1
ATOM 3712 O O . GLN A 1 476 ? 7.112 4.704 -19.835 1.00 91.38 476 GLN A O 1
ATOM 3717 N N . SER A 1 477 ? 6.545 5.491 -17.802 1.00 91.00 477 SER A N 1
ATOM 3718 C CA . SER A 1 477 ? 7.265 4.463 -17.057 1.00 91.00 477 SER A CA 1
ATOM 3719 C C . SER A 1 477 ? 6.753 3.052 -17.398 1.00 91.00 477 SER A C 1
ATOM 3721 O O . SER A 1 477 ? 7.554 2.140 -17.608 1.00 91.00 477 SER A O 1
ATOM 3723 N N . TRP A 1 478 ? 5.433 2.848 -17.521 1.00 90.81 478 TRP A N 1
ATOM 3724 C CA . TRP A 1 478 ? 4.867 1.554 -17.943 1.00 90.81 478 TRP A CA 1
ATOM 3725 C C . TRP A 1 478 ? 5.156 1.223 -19.412 1.00 90.81 478 TRP A C 1
ATOM 3727 O O . TRP A 1 478 ? 5.461 0.076 -19.725 1.00 90.81 478 TRP A O 1
ATOM 3737 N N . ARG A 1 479 ? 5.107 2.215 -20.310 1.00 91.31 479 ARG A N 1
ATOM 3738 C CA . ARG A 1 479 ? 5.421 2.032 -21.739 1.00 91.31 479 ARG A CA 1
ATOM 3739 C C . ARG A 1 479 ? 6.876 1.630 -21.966 1.00 91.31 479 ARG A C 1
ATOM 3741 O O . ARG A 1 479 ? 7.130 0.778 -22.807 1.00 91.31 479 ARG A O 1
ATOM 3748 N N . LEU A 1 480 ? 7.816 2.211 -21.217 1.00 94.00 480 LEU A N 1
ATOM 3749 C CA . LEU A 1 480 ? 9.226 1.822 -21.283 1.00 94.00 480 LEU A CA 1
ATOM 3750 C C . LEU A 1 480 ? 9.405 0.356 -20.873 1.00 94.00 480 LEU A C 1
ATOM 3752 O O . LEU A 1 480 ? 10.053 -0.404 -21.584 1.00 94.00 480 LEU A O 1
ATOM 3756 N N . ARG A 1 481 ? 8.789 -0.060 -19.762 1.00 94.62 481 ARG A N 1
ATOM 3757 C CA . ARG A 1 481 ? 8.830 -1.456 -19.297 1.00 94.62 481 ARG A CA 1
ATOM 3758 C C . ARG A 1 481 ? 8.242 -2.425 -20.326 1.00 94.62 481 ARG A C 1
ATOM 3760 O O . ARG A 1 481 ? 8.859 -3.448 -20.600 1.00 94.62 481 ARG A O 1
ATOM 3767 N N . ASP A 1 482 ? 7.103 -2.080 -20.925 1.00 95.00 482 ASP A N 1
ATOM 3768 C CA . ASP A 1 482 ? 6.469 -2.876 -21.986 1.00 95.00 482 ASP A CA 1
ATOM 3769 C C . ASP A 1 482 ? 7.363 -3.005 -23.230 1.00 95.00 482 ASP A C 1
ATOM 3771 O O . ASP A 1 482 ? 7.529 -4.098 -23.760 1.00 95.00 482 ASP A O 1
ATOM 3775 N N . LEU A 1 483 ? 8.009 -1.912 -23.653 1.00 96.81 483 LEU A N 1
ATOM 3776 C CA . LEU A 1 483 ? 8.956 -1.913 -24.772 1.00 96.81 483 LEU A CA 1
ATOM 3777 C C . LEU A 1 483 ? 10.155 -2.833 -24.508 1.00 96.81 483 LEU A C 1
ATOM 3779 O O . LEU A 1 483 ? 10.545 -3.608 -25.380 1.00 96.81 483 LEU A O 1
ATOM 3783 N N . LEU A 1 484 ? 10.729 -2.770 -23.305 1.00 97.69 484 LEU A N 1
ATOM 3784 C CA . LEU A 1 484 ? 11.869 -3.606 -22.922 1.00 97.69 484 LEU A CA 1
ATOM 3785 C C . LEU A 1 484 ? 11.473 -5.087 -22.812 1.00 97.69 484 LEU A C 1
ATOM 3787 O O . LEU A 1 484 ? 12.225 -5.953 -23.252 1.00 97.69 484 LEU A O 1
ATOM 3791 N N . ALA A 1 485 ? 10.285 -5.380 -22.275 1.00 97.44 485 ALA A N 1
ATOM 3792 C CA . ALA A 1 485 ? 9.739 -6.734 -22.236 1.00 97.44 485 ALA A CA 1
ATOM 3793 C C . ALA A 1 485 ? 9.510 -7.290 -23.652 1.00 97.44 485 ALA A C 1
ATOM 3795 O O . ALA A 1 485 ? 9.933 -8.410 -23.944 1.00 97.44 485 ALA A O 1
ATOM 3796 N N . ARG A 1 486 ? 8.941 -6.483 -24.559 1.00 97.69 486 ARG A N 1
ATOM 3797 C CA . ARG A 1 486 ? 8.740 -6.866 -25.964 1.00 97.69 486 ARG A CA 1
ATOM 3798 C C . ARG A 1 486 ? 10.055 -7.203 -26.661 1.00 97.69 486 ARG A C 1
ATOM 3800 O O . ARG A 1 486 ? 10.128 -8.197 -27.373 1.00 97.69 486 ARG A O 1
ATOM 3807 N N . ALA A 1 487 ? 11.111 -6.423 -26.418 1.00 98.12 487 ALA A N 1
ATOM 3808 C CA . ALA A 1 487 ? 12.427 -6.687 -26.998 1.00 98.12 487 ALA A CA 1
ATOM 3809 C C . ALA A 1 487 ? 12.965 -8.083 -26.627 1.00 98.12 487 ALA A C 1
ATOM 3811 O O . ALA A 1 487 ? 13.637 -8.723 -27.439 1.00 98.12 487 ALA A O 1
ATOM 3812 N N . VAL A 1 488 ? 12.647 -8.575 -25.423 1.00 97.81 488 VAL A N 1
ATOM 3813 C CA . VAL A 1 488 ? 12.968 -9.946 -25.002 1.00 97.81 488 VAL A CA 1
ATOM 3814 C C . VAL A 1 488 ? 12.072 -10.960 -25.711 1.00 97.81 488 VAL A C 1
ATOM 3816 O O . VAL A 1 488 ? 12.593 -11.910 -26.293 1.00 97.81 488 VAL A O 1
ATOM 3819 N N . GLU A 1 489 ? 10.753 -10.755 -25.688 1.00 96.25 489 GLU A N 1
ATOM 3820 C CA . GLU A 1 489 ? 9.757 -11.655 -26.290 1.00 96.25 489 GLU A CA 1
ATOM 3821 C C . GLU A 1 489 ? 10.041 -11.917 -27.779 1.00 96.25 489 GLU A C 1
ATOM 3823 O O . GLU A 1 489 ? 10.177 -13.071 -28.191 1.00 96.25 489 GLU A O 1
ATOM 3828 N N . ASP A 1 490 ? 10.254 -10.854 -28.560 1.00 97.19 490 ASP A N 1
ATOM 3829 C CA . ASP A 1 490 ? 10.477 -10.917 -30.012 1.00 97.19 490 ASP A CA 1
ATOM 3830 C C . ASP A 1 490 ? 11.756 -11.685 -30.397 1.00 97.19 490 ASP A C 1
ATOM 3832 O O . ASP A 1 490 ? 11.899 -12.150 -31.530 1.00 97.19 490 ASP A O 1
ATOM 3836 N N . ASN A 1 491 ? 12.705 -11.828 -29.466 1.00 97.88 491 ASN A N 1
ATOM 3837 C CA . ASN A 1 491 ? 14.008 -12.453 -29.708 1.00 97.88 491 ASN A CA 1
ATOM 3838 C C . ASN A 1 491 ? 14.185 -13.802 -28.992 1.00 97.88 491 ASN A C 1
ATOM 3840 O O . ASN A 1 491 ? 15.197 -14.469 -29.205 1.00 97.88 491 ASN A O 1
ATOM 3844 N N . ALA A 1 492 ? 13.230 -14.221 -28.158 1.00 96.81 492 ALA A N 1
ATOM 3845 C CA . ALA A 1 492 ? 13.362 -15.399 -27.300 1.00 96.81 492 ALA A CA 1
ATOM 3846 C C . ALA A 1 492 ? 13.306 -16.740 -28.054 1.00 96.81 492 ALA A C 1
ATOM 3848 O O . ALA A 1 492 ? 13.810 -17.755 -27.558 1.00 96.81 492 ALA A O 1
ATOM 3849 N N . GLY A 1 493 ? 12.651 -16.769 -29.222 1.00 95.50 493 GLY A N 1
ATOM 3850 C CA . GLY A 1 493 ? 12.428 -17.986 -30.017 1.00 95.50 493 GLY A CA 1
ATOM 3851 C C . GLY A 1 493 ? 11.490 -19.015 -29.364 1.00 95.50 493 GLY A C 1
ATOM 3852 O O . GLY A 1 493 ? 11.349 -20.125 -29.873 1.00 95.50 493 GLY A O 1
ATOM 3853 N N . LYS A 1 494 ? 10.866 -18.663 -28.235 1.00 95.75 494 LYS A N 1
ATOM 3854 C CA . LYS A 1 494 ? 9.882 -19.447 -27.480 1.00 95.75 494 LYS A CA 1
ATOM 3855 C C . LYS A 1 494 ? 9.037 -18.511 -26.614 1.00 95.75 494 LYS A C 1
ATOM 3857 O O . LYS A 1 494 ? 9.436 -17.374 -26.382 1.00 95.75 494 LYS A O 1
ATOM 3862 N N . THR A 1 495 ? 7.908 -18.996 -26.105 1.00 96.38 495 THR A N 1
ATOM 3863 C CA . THR A 1 495 ? 7.054 -18.210 -25.206 1.00 96.38 495 THR A CA 1
ATOM 3864 C C . THR A 1 495 ? 7.704 -18.054 -23.832 1.00 96.38 495 THR A C 1
ATOM 3866 O O . THR A 1 495 ? 8.095 -19.040 -23.200 1.00 96.38 495 THR A O 1
ATOM 3869 N N . LEU A 1 496 ? 7.811 -16.804 -23.393 1.00 97.44 496 LEU A N 1
ATOM 3870 C CA . LEU A 1 496 ? 8.250 -16.393 -22.067 1.00 97.44 496 LEU A CA 1
ATOM 3871 C C . LEU A 1 496 ? 7.199 -15.438 -21.513 1.00 97.44 496 LEU A C 1
ATOM 3873 O O . LEU A 1 496 ? 6.774 -14.543 -22.238 1.00 97.44 496 LEU A O 1
ATOM 3877 N N . PHE A 1 497 ? 6.831 -15.580 -20.242 1.00 97.06 497 PHE A N 1
ATOM 3878 C CA . PHE A 1 497 ? 6.073 -14.523 -19.578 1.00 97.06 497 PHE A CA 1
ATOM 3879 C C . PHE A 1 497 ? 7.020 -13.406 -19.137 1.00 97.06 497 PHE A C 1
ATOM 3881 O O . PHE A 1 497 ? 8.189 -13.663 -18.823 1.00 97.06 497 PHE A O 1
ATOM 3888 N N . SER A 1 498 ? 6.526 -12.176 -19.053 1.00 96.81 498 SER A N 1
ATOM 3889 C CA . SER A 1 498 ? 7.326 -11.043 -18.594 1.00 96.81 498 SER A CA 1
ATOM 3890 C C . SER A 1 498 ? 6.772 -10.374 -17.333 1.00 96.81 498 SER A C 1
ATOM 3892 O O . SER A 1 498 ? 5.572 -10.364 -17.055 1.00 96.81 498 SER A O 1
ATOM 3894 N N . LEU A 1 499 ? 7.683 -9.825 -16.534 1.00 95.06 499 LEU A N 1
ATOM 3895 C CA . LEU A 1 499 ? 7.433 -9.287 -15.203 1.00 95.06 499 LEU A CA 1
ATOM 3896 C C . LEU A 1 499 ? 8.145 -7.942 -15.027 1.00 95.06 499 LEU A C 1
ATOM 3898 O O . LEU A 1 499 ? 9.202 -7.682 -15.597 1.00 95.06 499 LEU A O 1
ATOM 3902 N N . SER A 1 500 ? 7.605 -7.069 -14.186 1.00 93.56 500 SER A N 1
ATOM 3903 C CA . SER A 1 500 ? 8.338 -5.901 -13.696 1.00 93.56 500 SER A CA 1
ATOM 3904 C C . SER A 1 500 ? 7.870 -5.529 -12.297 1.00 93.56 500 SER A C 1
ATOM 3906 O O . SER A 1 500 ? 6.828 -5.987 -11.822 1.00 93.56 500 SER A O 1
ATOM 3908 N N . TYR A 1 501 ? 8.636 -4.686 -11.616 1.00 90.25 501 TYR A N 1
ATOM 3909 C CA . TYR A 1 501 ? 8.164 -4.088 -10.379 1.00 90.25 501 TYR A CA 1
ATOM 3910 C C . TYR A 1 501 ? 7.078 -3.042 -10.695 1.00 90.25 501 TYR A C 1
ATOM 3912 O O . TYR A 1 501 ? 7.152 -2.290 -11.673 1.00 90.25 501 TYR A O 1
ATOM 3920 N N . GLY A 1 502 ? 6.032 -3.020 -9.881 1.00 78.62 502 GLY A N 1
ATOM 3921 C CA . GLY A 1 502 ? 4.929 -2.073 -9.930 1.00 78.62 502 GLY A CA 1
ATOM 3922 C C . GLY A 1 502 ? 5.221 -0.842 -9.082 1.00 78.62 502 GLY A C 1
ATOM 3923 O O . GLY A 1 502 ? 5.770 -0.941 -7.993 1.00 78.62 502 GLY A O 1
ATOM 3924 N N . MET A 1 503 ? 4.832 0.331 -9.574 1.00 66.81 503 MET A N 1
ATOM 3925 C CA . MET A 1 503 ? 5.111 1.613 -8.922 1.00 66.81 503 MET A CA 1
ATOM 3926 C C . MET A 1 503 ? 4.517 1.680 -7.496 1.00 66.81 503 MET A C 1
ATOM 3928 O O . MET A 1 503 ? 3.290 1.660 -7.367 1.00 66.81 503 MET A O 1
ATOM 3932 N N . PRO A 1 504 ? 5.335 1.807 -6.429 1.00 48.94 504 PRO A N 1
ATOM 3933 C CA . PRO A 1 504 ? 4.855 1.745 -5.050 1.00 48.94 504 PRO A CA 1
ATOM 3934 C C . PRO A 1 504 ? 4.043 2.950 -4.540 1.00 48.94 504 PRO A C 1
ATOM 3936 O O . PRO A 1 504 ? 3.264 2.722 -3.617 1.00 48.94 504 PRO A O 1
ATOM 3939 N N . PRO A 1 505 ? 4.135 4.201 -5.054 1.00 43.06 505 PRO A N 1
ATOM 3940 C CA . PRO A 1 505 ? 3.485 5.302 -4.343 1.00 43.06 505 PRO A CA 1
ATOM 3941 C C . PRO A 1 505 ? 1.955 5.355 -4.465 1.00 43.06 505 PRO A C 1
ATOM 3943 O O . PRO A 1 505 ? 1.357 5.946 -3.579 1.00 43.06 505 PRO A O 1
ATOM 3946 N N . GLY A 1 506 ? 1.319 4.725 -5.468 1.00 50.31 506 GLY A N 1
ATOM 3947 C CA . GLY A 1 506 ? -0.143 4.849 -5.651 1.00 50.31 506 GLY A CA 1
ATOM 3948 C C . GLY A 1 506 ? -0.944 3.560 -5.820 1.00 50.31 506 GLY A C 1
ATOM 3949 O O . GLY A 1 506 ? -2.166 3.607 -5.999 1.00 50.31 506 GLY A O 1
ATOM 3950 N N . TYR A 1 507 ? -0.277 2.396 -5.826 1.00 64.75 507 TYR A N 1
ATOM 3951 C CA . TYR A 1 507 ? -0.883 1.106 -6.199 1.00 64.75 507 TYR A CA 1
ATOM 3952 C C . TYR A 1 507 ? -1.798 1.220 -7.433 1.00 64.75 507 TYR A C 1
ATOM 3954 O O . TYR A 1 507 ? -2.846 0.573 -7.499 1.00 64.75 507 TYR A O 1
ATOM 3962 N N . ASP A 1 508 ? -1.456 2.106 -8.374 1.00 73.88 508 ASP A N 1
ATOM 3963 C CA . ASP A 1 508 ? -2.268 2.363 -9.554 1.00 73.88 508 ASP A CA 1
ATOM 3964 C C . ASP A 1 508 ? -1.788 1.480 -10.704 1.00 73.88 508 ASP A C 1
ATOM 3966 O O . ASP A 1 508 ? -0.865 1.798 -11.456 1.00 73.88 508 ASP A O 1
ATOM 3970 N N . PHE A 1 509 ? -2.433 0.326 -10.797 1.00 79.31 509 PHE A N 1
ATOM 3971 C CA . PHE A 1 509 ? -2.243 -0.681 -11.828 1.00 79.31 509 PHE A CA 1
ATOM 3972 C C . PHE A 1 509 ? -3.149 -0.464 -13.047 1.00 79.31 509 PHE A C 1
ATOM 3974 O O . PHE A 1 509 ? -3.051 -1.214 -14.014 1.00 79.31 509 PHE A O 1
ATOM 3981 N N . GLY A 1 510 ? -4.005 0.563 -13.047 1.00 82.44 510 GLY A N 1
ATOM 3982 C CA . GLY A 1 510 ? -4.904 0.874 -14.158 1.00 82.44 510 GLY A CA 1
ATOM 3983 C C . GLY A 1 510 ? -4.140 1.082 -15.470 1.00 82.44 510 GLY A C 1
ATOM 3984 O O . GLY A 1 510 ? -4.463 0.437 -16.468 1.00 82.44 510 GLY A O 1
ATOM 3985 N N . PRO A 1 511 ? -3.064 1.893 -15.485 1.00 85.38 511 PRO A N 1
ATOM 3986 C CA . PRO A 1 511 ? -2.219 2.053 -16.667 1.00 85.38 511 PRO A CA 1
ATOM 3987 C C . PRO A 1 511 ? -1.529 0.763 -17.136 1.00 85.38 511 PRO A C 1
ATOM 3989 O O . PRO A 1 511 ? -1.274 0.629 -18.332 1.00 85.38 511 PRO A O 1
ATOM 3992 N N . TRP A 1 512 ? -1.259 -0.189 -16.233 1.00 87.62 512 TRP A N 1
ATOM 3993 C CA . TRP A 1 512 ? -0.632 -1.476 -16.566 1.00 87.62 512 TRP A CA 1
ATOM 3994 C C . TRP A 1 512 ? -1.567 -2.420 -17.338 1.00 87.62 512 TRP A C 1
ATOM 3996 O O . TRP A 1 512 ? -1.085 -3.282 -18.068 1.00 87.62 512 TRP A O 1
ATOM 4006 N N . ALA A 1 513 ? -2.887 -2.219 -17.299 1.00 83.81 513 ALA A N 1
ATOM 4007 C CA . ALA A 1 513 ? -3.811 -2.994 -18.129 1.00 83.81 513 ALA A CA 1
ATOM 4008 C C . ALA A 1 513 ? -3.574 -2.815 -19.648 1.00 83.81 513 ALA A C 1
ATOM 4010 O O . ALA A 1 513 ? -3.946 -3.690 -20.421 1.00 83.81 513 ALA A O 1
ATOM 4011 N N . LYS A 1 514 ? -2.959 -1.700 -20.081 1.00 82.69 514 LYS A N 1
ATOM 4012 C CA . LYS A 1 514 ? -2.742 -1.359 -21.503 1.00 82.69 514 LYS A CA 1
ATOM 4013 C C . LYS A 1 514 ? -1.521 -2.051 -22.152 1.00 82.69 514 LYS A C 1
ATOM 4015 O O . LYS A 1 514 ? -1.672 -2.506 -23.283 1.00 82.69 514 LYS A O 1
ATOM 4020 N N . PRO A 1 515 ? -0.326 -2.094 -21.517 1.00 82.88 515 PRO A N 1
ATOM 4021 C CA . PRO A 1 515 ? 0.807 -2.924 -21.940 1.00 82.88 515 PRO A CA 1
ATOM 4022 C C . PRO A 1 515 ? 0.411 -4.343 -22.349 1.00 82.88 515 PRO A C 1
ATOM 4024 O O . PRO A 1 515 ? -0.354 -4.987 -21.632 1.00 82.88 515 PRO A O 1
ATOM 4027 N N . SER A 1 516 ? 0.948 -4.852 -23.456 1.00 87.38 516 SER A N 1
ATOM 4028 C CA . SER A 1 516 ? 0.622 -6.198 -23.956 1.00 87.38 516 SER A CA 1
ATOM 4029 C C . SER A 1 516 ? 1.811 -7.150 -24.032 1.00 87.38 516 SER A C 1
ATOM 4031 O O . SER A 1 516 ? 1.605 -8.310 -24.354 1.00 87.38 516 SER A O 1
ATOM 4033 N N . ALA A 1 517 ? 3.035 -6.686 -23.775 1.00 93.62 517 ALA A N 1
ATOM 4034 C CA . ALA A 1 517 ? 4.173 -7.566 -23.512 1.00 93.62 517 ALA A CA 1
ATOM 4035 C C . ALA A 1 517 ? 4.260 -7.891 -22.019 1.00 93.62 517 ALA A C 1
ATOM 4037 O O . ALA A 1 517 ? 4.698 -8.974 -21.660 1.00 93.62 517 ALA A O 1
ATOM 4038 N N . LEU A 1 518 ? 3.869 -6.943 -21.151 1.00 93.31 518 LEU A N 1
ATOM 4039 C CA . LEU A 1 518 ? 4.012 -7.062 -19.698 1.00 93.31 518 LEU A CA 1
ATOM 4040 C C . LEU A 1 518 ? 2.887 -7.871 -19.029 1.00 93.31 518 LEU A C 1
ATOM 4042 O O . LEU A 1 518 ? 1.821 -7.318 -18.727 1.00 93.31 518 LEU A O 1
ATOM 4046 N N . ASP A 1 519 ? 3.153 -9.145 -18.732 1.00 95.12 519 ASP A N 1
ATOM 4047 C CA . ASP A 1 519 ? 2.169 -10.115 -18.216 1.00 95.12 519 ASP A CA 1
ATOM 4048 C C . ASP A 1 519 ? 1.971 -10.057 -16.699 1.00 95.12 519 ASP A C 1
ATOM 4050 O O . ASP A 1 519 ? 0.885 -10.333 -16.185 1.00 95.12 519 ASP A O 1
ATOM 4054 N N . ALA A 1 520 ? 3.015 -9.697 -15.956 1.00 94.56 520 ALA A N 1
ATOM 4055 C CA . ALA A 1 520 ? 2.990 -9.653 -14.504 1.00 94.56 520 ALA A CA 1
ATOM 4056 C C . ALA A 1 520 ? 3.593 -8.361 -13.946 1.00 94.56 520 ALA A C 1
ATOM 4058 O O . ALA A 1 520 ? 4.515 -7.767 -14.510 1.00 94.56 520 ALA A O 1
ATOM 4059 N N . ALA A 1 521 ? 3.092 -7.945 -12.786 1.00 92.81 521 ALA A N 1
ATOM 4060 C CA . ALA A 1 521 ? 3.669 -6.854 -12.020 1.00 92.81 521 ALA A CA 1
ATOM 4061 C C . ALA A 1 521 ? 3.683 -7.200 -10.538 1.00 92.81 521 ALA A C 1
ATOM 4063 O O . ALA A 1 521 ? 2.722 -7.768 -10.010 1.00 92.81 521 ALA A O 1
ATOM 4064 N N . ALA A 1 522 ? 4.771 -6.830 -9.870 1.00 91.31 522 ALA A N 1
ATOM 4065 C CA . ALA A 1 522 ? 4.931 -7.088 -8.453 1.00 91.31 522 ALA A CA 1
ATOM 4066 C C . ALA A 1 522 ? 4.811 -5.833 -7.601 1.00 91.31 522 ALA A C 1
ATOM 4068 O O . ALA A 1 522 ? 5.246 -4.761 -8.001 1.00 91.31 522 ALA A O 1
ATOM 4069 N N . SER A 1 523 ? 4.269 -5.952 -6.399 1.00 89.25 523 SER A N 1
ATOM 4070 C CA . SER A 1 523 ? 4.311 -4.868 -5.423 1.00 89.25 523 SER A CA 1
ATOM 4071 C C . SER A 1 523 ? 4.292 -5.431 -4.013 1.00 89.25 523 SER A C 1
ATOM 4073 O O . SER A 1 523 ? 3.923 -6.581 -3.782 1.00 89.25 523 SER A O 1
ATOM 4075 N N . MET A 1 524 ? 4.715 -4.619 -3.059 1.00 87.62 524 MET A N 1
ATOM 4076 C CA . MET A 1 524 ? 4.827 -4.999 -1.662 1.00 87.62 524 MET A CA 1
ATOM 4077 C C . MET A 1 524 ? 3.704 -4.386 -0.832 1.00 87.62 524 MET A C 1
ATOM 4079 O O . MET A 1 524 ? 3.250 -3.278 -1.108 1.00 87.62 524 MET A O 1
ATOM 4083 N N . SER A 1 525 ? 3.300 -5.074 0.236 1.00 87.06 525 SER A N 1
ATOM 4084 C CA . SER A 1 525 ? 2.528 -4.433 1.302 1.00 87.06 525 SER A CA 1
ATOM 4085 C C . SER A 1 525 ? 3.409 -3.455 2.072 1.00 87.06 525 SER A C 1
ATOM 4087 O O . SER A 1 525 ? 4.628 -3.638 2.169 1.00 87.06 525 SER A O 1
ATOM 4089 N N . TYR A 1 526 ? 2.804 -2.429 2.662 1.00 86.00 526 TYR A N 1
ATOM 4090 C CA . TYR A 1 526 ? 3.563 -1.417 3.381 1.00 86.00 526 TYR A CA 1
ATOM 4091 C C . TYR A 1 526 ? 4.216 -1.975 4.654 1.00 86.00 526 TYR A C 1
ATOM 4093 O O . TYR A 1 526 ? 3.586 -2.695 5.428 1.00 86.00 526 TYR A O 1
ATOM 4101 N N . TYR A 1 527 ? 5.493 -1.643 4.864 1.00 88.81 527 TYR A N 1
ATOM 4102 C CA . TYR A 1 527 ? 6.355 -2.257 5.879 1.00 88.81 527 TYR A CA 1
ATOM 4103 C C . TYR A 1 527 ? 5.767 -2.316 7.307 1.00 88.81 527 TYR A C 1
ATOM 4105 O O . TYR A 1 527 ? 5.697 -3.417 7.864 1.00 88.81 527 TYR A O 1
ATOM 4113 N N . PRO A 1 528 ? 5.272 -1.207 7.899 1.00 87.94 528 PRO A N 1
ATOM 4114 C CA . PRO A 1 528 ? 4.913 -1.168 9.323 1.00 87.94 528 PRO A CA 1
ATOM 4115 C C . PRO A 1 528 ? 3.722 -2.044 9.684 1.00 87.94 528 PRO A C 1
ATOM 4117 O O . PRO A 1 528 ? 3.546 -2.405 10.845 1.00 87.94 528 PRO A O 1
ATOM 4120 N N . TYR A 1 529 ? 2.890 -2.373 8.699 1.00 89.44 529 TYR A N 1
ATOM 4121 C CA . TYR A 1 529 ? 1.637 -3.095 8.898 1.00 89.44 529 TYR A CA 1
ATOM 4122 C C . TYR A 1 529 ? 1.780 -4.597 8.649 1.00 89.44 529 TYR A C 1
ATOM 4124 O O . TYR A 1 529 ? 0.826 -5.361 8.789 1.00 89.44 529 TYR A O 1
ATOM 4132 N N . ARG A 1 530 ? 2.996 -5.062 8.342 1.00 90.00 530 ARG A N 1
ATOM 4133 C CA . ARG A 1 530 ? 3.310 -6.491 8.227 1.00 90.00 530 ARG A CA 1
ATOM 4134 C C . ARG A 1 530 ? 3.308 -7.195 9.577 1.00 90.00 530 ARG A C 1
ATOM 4136 O O . ARG A 1 530 ? 2.960 -8.371 9.619 1.00 90.00 530 ARG A O 1
ATOM 4143 N N . VAL A 1 531 ? 3.618 -6.481 10.667 1.00 90.06 531 VAL A N 1
ATOM 4144 C CA . VAL A 1 531 ? 3.688 -7.053 12.023 1.00 90.06 531 VAL A CA 1
ATOM 4145 C C . VAL A 1 531 ? 2.395 -7.782 12.413 1.00 90.06 531 VAL A C 1
ATOM 4147 O O . VAL A 1 531 ? 1.304 -7.349 12.029 1.00 90.06 531 VAL A O 1
ATOM 4150 N N . PRO A 1 532 ? 2.469 -8.871 13.191 1.00 91.69 532 PRO A N 1
ATOM 4151 C CA . PRO A 1 532 ? 1.273 -9.520 13.715 1.00 91.69 532 PRO A CA 1
ATOM 4152 C C . PRO A 1 532 ? 0.484 -8.580 14.635 1.00 91.69 532 PRO A C 1
ATOM 4154 O O . PRO A 1 532 ? 1.090 -7.840 15.404 1.00 91.69 532 PRO A O 1
ATOM 4157 N N . GLY A 1 533 ? -0.847 -8.629 14.567 1.00 91.25 533 GLY A N 1
ATOM 4158 C CA . GLY A 1 533 ? -1.784 -7.828 15.363 1.00 91.25 533 GLY A CA 1
ATOM 4159 C C . GLY A 1 533 ? -2.329 -6.588 14.655 1.00 91.25 533 GLY A C 1
ATOM 4160 O O . GLY A 1 533 ? -3.321 -6.031 15.116 1.00 91.25 533 GLY A O 1
ATOM 4161 N N . TYR A 1 534 ? -1.742 -6.183 13.524 1.00 91.81 534 TYR A N 1
ATOM 4162 C CA . TYR A 1 534 ? -2.374 -5.240 12.600 1.00 91.81 534 TYR A CA 1
ATOM 4163 C C . TYR A 1 534 ? -3.010 -5.977 11.425 1.00 91.81 534 TYR A C 1
ATOM 4165 O O . TYR A 1 534 ? -2.453 -6.942 10.890 1.00 91.81 534 TYR A O 1
ATOM 4173 N N . ALA A 1 535 ? -4.130 -5.434 10.961 1.00 93.00 535 ALA A N 1
ATOM 4174 C CA . ALA A 1 535 ? -4.574 -5.622 9.591 1.00 93.00 535 A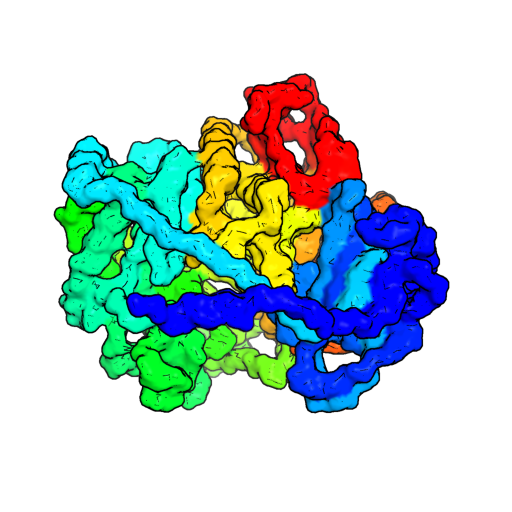LA A CA 1
ATOM 4175 C C . ALA A 1 535 ? -3.481 -5.102 8.633 1.00 93.00 535 ALA A C 1
ATOM 4177 O O . ALA A 1 535 ? -2.616 -4.316 9.025 1.00 93.00 535 ALA A O 1
ATOM 4178 N N . THR A 1 536 ? -3.448 -5.580 7.395 1.00 90.31 536 THR A N 1
ATOM 4179 C CA . THR A 1 536 ? -2.358 -5.243 6.469 1.00 90.31 536 THR A CA 1
ATOM 4180 C C . THR A 1 536 ? -2.516 -3.867 5.847 1.00 90.31 536 THR A C 1
ATOM 4182 O O . THR A 1 536 ? -1.513 -3.270 5.453 1.00 90.31 536 THR A O 1
ATOM 4185 N N . GLY A 1 537 ? -3.752 -3.367 5.759 1.00 91.06 537 GLY A N 1
ATOM 4186 C CA . GLY A 1 537 ? -4.055 -2.135 5.037 1.00 91.06 537 GLY A CA 1
ATOM 4187 C C . GLY A 1 537 ? -3.663 -2.239 3.563 1.00 91.06 537 GLY A C 1
ATOM 4188 O O . GLY A 1 537 ? -3.226 -1.259 2.967 1.00 91.06 537 GLY A O 1
ATOM 4189 N N . TYR A 1 538 ? -3.735 -3.441 2.995 1.00 88.94 538 TYR A N 1
ATOM 4190 C CA . TYR A 1 538 ? -3.156 -3.782 1.709 1.00 88.94 538 TYR A CA 1
ATOM 4191 C C . TYR A 1 538 ? -4.069 -4.733 0.943 1.00 88.94 538 TYR A C 1
ATOM 4193 O O . TYR A 1 538 ? -4.102 -5.938 1.189 1.00 88.94 538 TYR A O 1
ATOM 4201 N N . ARG A 1 539 ? -4.763 -4.182 -0.053 1.00 88.25 539 ARG A N 1
ATOM 4202 C CA . ARG A 1 539 ? -5.630 -4.939 -0.952 1.00 88.25 539 ARG A CA 1
ATOM 4203 C C . ARG A 1 539 ? -5.342 -4.560 -2.408 1.00 88.25 539 ARG A C 1
ATOM 4205 O O . ARG A 1 539 ? -5.909 -3.584 -2.901 1.00 88.25 539 ARG A O 1
ATOM 4212 N N . PRO A 1 540 ? -4.464 -5.306 -3.106 1.00 87.69 540 PRO A N 1
ATOM 4213 C CA . PRO A 1 540 ? -4.253 -5.126 -4.540 1.00 87.69 540 PRO A CA 1
ATOM 4214 C C . PRO A 1 540 ? -5.569 -5.267 -5.320 1.00 87.69 540 PRO A C 1
ATOM 4216 O O . PRO A 1 540 ? -6.434 -6.041 -4.889 1.00 87.69 540 PRO A O 1
ATOM 4219 N N . PRO A 1 541 ? -5.737 -4.538 -6.441 1.00 87.19 541 PRO A N 1
ATOM 4220 C CA . PRO A 1 541 ? -6.937 -4.635 -7.263 1.00 87.19 541 PRO A CA 1
ATOM 4221 C C . PRO A 1 541 ? -7.058 -6.021 -7.898 1.00 87.19 541 PRO A C 1
ATOM 4223 O O . PRO A 1 541 ? -6.062 -6.591 -8.330 1.00 87.19 541 PRO A O 1
ATOM 4226 N N . ASP A 1 542 ? -8.287 -6.514 -8.043 1.00 88.38 542 ASP A N 1
ATOM 4227 C CA . ASP A 1 542 ? -8.587 -7.775 -8.731 1.00 88.38 542 ASP A CA 1
ATOM 4228 C C . ASP A 1 542 ? -8.605 -7.611 -10.260 1.00 88.38 542 ASP A C 1
ATOM 4230 O O . ASP A 1 542 ? -8.754 -8.589 -10.989 1.00 88.38 542 ASP A O 1
ATOM 4234 N N . SER A 1 543 ? -8.471 -6.381 -10.770 1.00 86.88 543 SER A N 1
ATOM 4235 C CA . SER A 1 543 ? -8.471 -6.091 -12.208 1.00 86.88 543 SER A CA 1
ATOM 4236 C C . SER A 1 543 ? -7.418 -6.832 -13.042 1.00 86.88 543 SER A C 1
ATOM 4238 O O . SER A 1 543 ? -7.766 -7.152 -14.173 1.00 86.88 543 SER A O 1
ATOM 4240 N N . PRO A 1 544 ? -6.190 -7.160 -12.582 1.00 88.50 544 PRO A N 1
ATOM 4241 C CA . PRO A 1 544 ? -5.212 -7.857 -13.424 1.00 88.50 544 PRO A CA 1
ATOM 4242 C C . PRO A 1 544 ? -5.764 -9.126 -14.097 1.00 88.50 544 PRO A C 1
ATOM 4244 O O . PRO A 1 544 ? -5.577 -9.313 -15.298 1.00 88.50 544 PRO A O 1
ATOM 4247 N N . ARG A 1 545 ? -6.574 -9.929 -13.392 1.00 87.50 545 ARG A N 1
ATOM 4248 C CA . ARG A 1 545 ? -7.201 -11.141 -13.962 1.00 87.50 545 ARG A CA 1
ATOM 4249 C C . ARG A 1 545 ? -8.202 -10.862 -15.090 1.00 87.50 545 ARG A C 1
ATOM 4251 O O . ARG A 1 545 ? -8.518 -11.756 -15.869 1.00 87.50 545 ARG A O 1
ATOM 4258 N N . LEU A 1 546 ? -8.722 -9.638 -15.182 1.00 89.44 546 LEU A N 1
ATOM 4259 C CA . LEU A 1 546 ? -9.633 -9.208 -16.248 1.00 89.44 546 LEU A CA 1
ATOM 4260 C C . LEU A 1 546 ? -8.898 -8.837 -17.546 1.00 89.44 546 LEU A C 1
ATOM 4262 O O . LEU A 1 546 ? -9.565 -8.572 -18.549 1.00 89.44 546 LEU A O 1
ATOM 4266 N N . HIS A 1 547 ? -7.561 -8.796 -17.506 1.00 90.31 547 HIS A N 1
ATOM 4267 C CA . HIS A 1 547 ? -6.672 -8.365 -18.590 1.00 90.31 547 HIS A CA 1
ATOM 4268 C C . HIS A 1 547 ? -5.546 -9.379 -18.854 1.00 90.31 547 HIS A C 1
ATOM 4270 O O . HIS A 1 547 ? -4.474 -8.980 -19.296 1.00 90.31 547 HIS A O 1
ATOM 4276 N N . ASP A 1 548 ? -5.766 -10.660 -18.526 1.00 90.25 548 ASP A N 1
ATOM 4277 C CA . ASP A 1 548 ? -4.790 -11.757 -18.670 1.00 90.25 548 ASP A CA 1
ATOM 4278 C C . ASP A 1 548 ? -3.449 -11.502 -17.955 1.00 90.25 548 ASP A C 1
ATOM 4280 O O . ASP A 1 548 ? -2.389 -11.937 -18.397 1.00 90.25 548 ASP A O 1
ATOM 4284 N N . LYS A 1 549 ? -3.491 -10.790 -16.822 1.00 92.94 549 LYS A N 1
ATOM 4285 C CA . LYS A 1 549 ? -2.305 -10.361 -16.068 1.00 92.94 549 LYS A CA 1
ATOM 4286 C C . LYS A 1 549 ? -2.231 -10.977 -14.682 1.00 92.94 549 LYS A C 1
ATOM 4288 O O . LYS A 1 549 ? -3.255 -11.176 -14.028 1.00 92.94 549 LYS A O 1
ATOM 4293 N N . LEU A 1 550 ? -1.020 -11.216 -14.182 1.00 93.81 550 LEU A N 1
ATOM 4294 C CA . LEU A 1 550 ? -0.779 -11.778 -12.849 1.00 93.81 550 LEU A CA 1
ATOM 4295 C C . LEU A 1 550 ? -0.161 -10.749 -11.898 1.00 93.81 550 LEU A C 1
ATOM 4297 O O . LEU A 1 550 ? 0.920 -10.216 -12.139 1.00 93.81 550 LEU A O 1
ATOM 4301 N N . PHE A 1 551 ? -0.831 -10.507 -10.775 1.00 93.56 551 PHE A N 1
ATOM 4302 C CA . PHE A 1 551 ? -0.252 -9.737 -9.679 1.00 93.56 551 PHE A CA 1
ATOM 4303 C C . PHE A 1 551 ? 0.668 -10.621 -8.823 1.00 93.56 551 PHE A C 1
ATOM 4305 O O . PHE A 1 551 ? 0.287 -11.742 -8.479 1.00 93.56 551 PHE A O 1
ATOM 4312 N N . ILE A 1 552 ? 1.849 -10.109 -8.459 1.00 94.19 552 ILE A N 1
ATOM 4313 C CA . ILE A 1 552 ? 2.805 -10.772 -7.560 1.00 94.19 552 ILE A CA 1
ATOM 4314 C C . ILE A 1 552 ? 3.006 -9.941 -6.286 1.00 94.19 552 ILE A C 1
ATOM 4316 O O . ILE A 1 552 ? 3.421 -8.785 -6.330 1.00 94.19 552 ILE A O 1
ATOM 4320 N N . GLN A 1 553 ? 2.759 -10.529 -5.122 1.00 94.06 553 GLN A N 1
ATOM 4321 C CA . GLN A 1 553 ? 3.056 -9.902 -3.839 1.00 94.06 553 GLN A CA 1
ATOM 4322 C C . GLN A 1 553 ? 4.519 -10.134 -3.439 1.00 94.06 553 GLN A C 1
ATOM 4324 O O . GLN A 1 553 ? 4.971 -11.269 -3.305 1.00 94.06 553 GLN A O 1
ATOM 4329 N N . GLU A 1 554 ? 5.264 -9.064 -3.183 1.00 92.94 554 GLU A N 1
ATOM 4330 C CA . GLU A 1 554 ? 6.623 -9.170 -2.649 1.00 92.94 554 GLU A CA 1
ATOM 4331 C C . GLU A 1 554 ? 6.616 -9.456 -1.138 1.00 92.94 554 GLU A C 1
ATOM 4333 O O . GLU A 1 554 ? 6.061 -8.688 -0.344 1.00 92.94 554 GLU A O 1
ATOM 4338 N N . LEU A 1 555 ? 7.295 -10.536 -0.736 1.00 92.69 555 LEU A N 1
ATOM 4339 C CA . LEU A 1 555 ? 7.561 -10.904 0.656 1.00 92.69 555 LEU A CA 1
ATOM 4340 C C . LEU A 1 555 ? 9.007 -10.558 1.023 1.00 92.69 555 LEU A C 1
ATOM 4342 O O . LEU A 1 555 ? 9.879 -11.418 1.136 1.00 92.69 555 LEU A O 1
ATOM 4346 N N . ASP A 1 556 ? 9.246 -9.265 1.226 1.00 88.31 556 ASP A N 1
ATOM 4347 C CA . ASP A 1 556 ? 10.503 -8.737 1.765 1.00 88.31 556 ASP A CA 1
ATOM 4348 C C . ASP A 1 556 ? 10.480 -8.730 3.311 1.00 88.31 556 ASP A C 1
ATOM 4350 O O . ASP A 1 556 ? 10.440 -7.681 3.968 1.00 88.31 556 ASP A O 1
ATOM 4354 N N . VAL A 1 557 ? 10.379 -9.920 3.910 1.00 88.44 557 VAL A N 1
ATOM 4355 C CA . VAL A 1 557 ? 10.144 -10.112 5.352 1.00 88.44 557 VAL A CA 1
ATOM 4356 C C . VAL A 1 557 ? 11.434 -10.510 6.060 1.00 88.44 557 VAL A C 1
ATOM 4358 O O . VAL A 1 557 ? 12.059 -11.506 5.714 1.00 88.44 557 VAL A O 1
ATOM 4361 N N . ARG A 1 558 ? 11.805 -9.761 7.104 1.00 88.06 558 ARG A N 1
ATOM 4362 C CA . ARG A 1 558 ? 12.967 -10.078 7.948 1.00 88.06 558 ARG A CA 1
ATOM 4363 C C . ARG A 1 558 ? 12.551 -11.066 9.035 1.00 88.06 558 ARG A C 1
ATOM 4365 O O . ARG A 1 558 ? 11.446 -10.969 9.571 1.00 88.06 558 ARG A O 1
ATOM 4372 N N . SER A 1 559 ? 13.442 -11.983 9.386 1.00 89.00 559 SER A N 1
ATOM 4373 C CA . SER A 1 559 ? 13.256 -12.967 10.461 1.00 89.00 559 SER A CA 1
ATOM 4374 C C . SER A 1 559 ? 14.188 -12.690 11.643 1.00 89.00 559 SER A C 1
ATOM 4376 O O . SER A 1 559 ? 14.985 -11.755 11.607 1.00 89.00 559 SER A O 1
ATOM 4378 N N . TRP A 1 560 ? 14.124 -13.514 12.688 1.00 87.12 560 TRP A N 1
ATOM 4379 C CA . TRP A 1 560 ? 15.000 -13.416 13.857 1.00 87.12 560 TRP A CA 1
ATOM 4380 C C . TRP A 1 560 ? 16.478 -13.712 13.551 1.00 87.12 560 TRP A C 1
ATOM 4382 O O . TRP A 1 560 ? 17.328 -13.337 14.354 1.00 87.12 560 TRP A O 1
ATOM 4392 N N . VAL A 1 561 ? 16.791 -14.340 12.409 1.00 82.62 561 VAL A N 1
ATOM 4393 C CA . VAL A 1 561 ? 18.177 -14.593 11.966 1.00 82.62 561 VAL A CA 1
ATOM 4394 C C . VAL A 1 561 ? 18.734 -13.508 11.045 1.00 82.62 561 VAL A C 1
ATOM 4396 O O . VAL A 1 561 ? 19.937 -13.481 10.800 1.00 82.62 561 VAL A O 1
ATOM 4399 N N . ALA A 1 562 ? 17.883 -12.599 10.558 1.00 79.19 562 ALA A N 1
ATOM 4400 C CA . ALA A 1 562 ? 18.334 -11.443 9.797 1.00 79.19 562 ALA A CA 1
ATOM 4401 C C . ALA A 1 562 ? 19.134 -10.489 10.694 1.00 79.19 562 ALA A C 1
ATOM 4403 O O . ALA A 1 562 ? 18.797 -10.298 11.876 1.00 79.19 562 ALA A O 1
ATOM 4404 N N . ASP A 1 563 ? 20.124 -9.811 10.109 1.00 72.94 563 ASP A N 1
ATOM 4405 C CA . ASP A 1 563 ? 20.743 -8.664 10.760 1.00 72.94 563 ASP A CA 1
ATOM 4406 C C . ASP A 1 563 ? 19.664 -7.655 11.180 1.00 72.94 563 ASP A C 1
ATOM 4408 O O . ASP A 1 563 ? 18.558 -7.585 10.633 1.00 72.94 563 ASP A O 1
ATOM 4412 N N . GLY A 1 564 ? 19.916 -6.933 12.263 1.00 71.19 564 GLY A N 1
ATOM 4413 C CA . GLY A 1 564 ? 19.040 -5.820 12.608 1.00 71.19 564 GLY A CA 1
ATOM 4414 C C . GLY A 1 564 ? 19.693 -4.507 12.211 1.00 71.19 564 GLY A C 1
ATOM 4415 O O . GLY A 1 564 ? 20.913 -4.416 12.111 1.00 71.19 564 GLY A O 1
ATOM 4416 N N . SER A 1 565 ? 18.887 -3.484 11.963 1.00 73.25 565 SER A N 1
ATOM 4417 C CA . SER A 1 565 ? 19.381 -2.148 11.598 1.00 73.25 565 SER A CA 1
ATOM 4418 C C . SER A 1 565 ? 19.102 -1.104 12.684 1.00 73.25 565 SER A C 1
ATOM 4420 O O . SER A 1 565 ? 19.590 0.020 12.601 1.00 73.25 565 SER A O 1
ATOM 4422 N N . GLY A 1 566 ? 18.331 -1.465 13.715 1.00 82.44 566 GLY A N 1
ATOM 4423 C CA . GLY A 1 566 ? 17.981 -0.613 14.854 1.00 82.44 566 GLY A CA 1
ATOM 4424 C C . GLY A 1 566 ? 16.632 -1.007 15.451 1.00 82.44 566 GLY A C 1
ATOM 4425 O O . GLY A 1 566 ? 15.766 -1.476 14.721 1.00 82.44 566 GLY A O 1
ATOM 4426 N N . GLU A 1 567 ? 16.394 -0.762 16.746 1.00 84.62 567 GLU A N 1
ATOM 4427 C CA . GLU A 1 567 ? 15.116 -1.143 17.385 1.00 84.62 567 GLU A CA 1
ATOM 4428 C C . GLU A 1 567 ? 13.885 -0.576 16.660 1.00 84.62 567 GLU A C 1
ATOM 4430 O O . GLU A 1 567 ? 12.904 -1.288 16.441 1.00 84.62 567 GLU A O 1
ATOM 4435 N N . VAL A 1 568 ? 13.924 0.706 16.283 1.00 87.50 568 VAL A N 1
ATOM 4436 C CA . VAL A 1 568 ? 12.800 1.366 15.600 1.00 87.50 568 VAL A CA 1
ATOM 4437 C C . VAL A 1 568 ? 12.661 0.872 14.163 1.00 87.50 568 VAL A C 1
ATOM 4439 O O . VAL A 1 568 ? 11.545 0.647 13.697 1.00 87.50 568 VAL A O 1
ATOM 4442 N N . TYR A 1 569 ? 13.782 0.663 13.473 1.00 87.19 569 TYR A N 1
ATOM 4443 C CA . TYR A 1 569 ? 13.778 0.219 12.084 1.00 87.19 569 TYR A CA 1
ATOM 4444 C C . TYR A 1 569 ? 13.312 -1.235 11.940 1.00 87.19 569 TYR A C 1
ATOM 4446 O O . TYR A 1 569 ? 12.456 -1.510 11.105 1.00 87.19 569 TYR A O 1
ATOM 4454 N N . ASP A 1 570 ? 13.776 -2.149 12.797 1.00 86.69 570 ASP A N 1
ATOM 4455 C CA . ASP A 1 570 ? 13.351 -3.556 12.797 1.00 86.69 570 ASP A CA 1
ATOM 4456 C C . ASP A 1 570 ? 11.830 -3.678 13.019 1.00 86.69 570 ASP A C 1
ATOM 4458 O O . ASP A 1 570 ? 11.153 -4.504 12.403 1.00 86.69 570 ASP A O 1
ATOM 4462 N N . ARG A 1 571 ? 11.259 -2.799 13.851 1.00 87.12 571 ARG A N 1
ATOM 4463 C CA . ARG A 1 571 ? 9.804 -2.703 14.061 1.00 87.12 571 ARG A CA 1
ATOM 4464 C C . ARG A 1 571 ? 9.080 -2.094 12.871 1.00 87.12 571 ARG A C 1
ATOM 4466 O O . ARG A 1 571 ? 8.006 -2.566 12.511 1.00 87.12 571 ARG A O 1
ATOM 4473 N N . TRP A 1 572 ? 9.652 -1.054 12.272 1.00 89.44 572 TRP A N 1
ATOM 4474 C CA . TRP A 1 572 ? 9.116 -0.432 11.068 1.00 89.44 572 TRP A CA 1
ATOM 4475 C C . TRP A 1 572 ? 9.055 -1.401 9.899 1.00 89.44 572 TRP A C 1
ATOM 4477 O O . TRP A 1 572 ? 8.042 -1.441 9.212 1.00 89.44 572 TRP A O 1
ATOM 4487 N N . ILE A 1 573 ? 10.086 -2.222 9.714 1.00 87.81 573 ILE A N 1
ATOM 4488 C CA . ILE A 1 573 ? 10.147 -3.180 8.611 1.00 87.81 573 ILE A CA 1
ATOM 4489 C C . ILE A 1 573 ? 9.288 -4.431 8.842 1.00 87.81 573 ILE A C 1
ATOM 4491 O O . ILE A 1 573 ? 9.112 -5.255 7.943 1.00 87.81 573 ILE A O 1
ATOM 4495 N N . GLY A 1 574 ? 8.735 -4.562 10.050 1.00 87.94 574 GLY A N 1
ATOM 4496 C CA . GLY A 1 574 ? 7.888 -5.669 10.455 1.00 87.94 574 GLY A CA 1
ATOM 4497 C C . GLY A 1 574 ? 8.640 -6.981 10.656 1.00 87.94 574 GLY A C 1
ATOM 4498 O O . GLY A 1 574 ? 8.119 -8.035 10.293 1.00 87.94 574 GLY A O 1
ATOM 4499 N N . LYS A 1 575 ? 9.857 -6.924 11.216 1.00 89.38 575 LYS A N 1
ATOM 4500 C CA . LYS A 1 575 ? 10.694 -8.101 11.490 1.00 89.38 575 LYS A CA 1
ATOM 4501 C C . LYS A 1 575 ? 9.950 -9.121 12.361 1.00 89.38 575 LYS A C 1
ATOM 4503 O O . LYS A 1 575 ? 9.437 -8.790 13.430 1.00 89.38 575 LYS A O 1
ATOM 4508 N N . GLY A 1 576 ? 9.905 -10.373 11.908 1.00 90.44 576 GLY A N 1
ATOM 4509 C CA . GLY A 1 576 ? 9.430 -11.508 12.695 1.00 90.44 576 GLY A CA 1
ATOM 4510 C C . GLY A 1 576 ? 10.516 -11.960 13.665 1.00 90.44 576 GLY A C 1
ATOM 4511 O O . GLY A 1 576 ? 11.307 -12.832 13.326 1.00 90.44 576 GLY A O 1
ATOM 4512 N N . ASP A 1 577 ? 10.568 -11.351 14.849 1.00 87.25 577 ASP A N 1
ATOM 4513 C CA . ASP A 1 577 ? 11.616 -11.559 15.864 1.00 87.25 577 ASP A CA 1
ATOM 4514 C C . ASP A 1 577 ? 11.507 -12.880 16.660 1.00 87.25 577 ASP A C 1
ATOM 4516 O O . ASP A 1 577 ? 12.344 -13.152 17.518 1.00 87.25 577 ASP A O 1
ATOM 4520 N N . SER A 1 578 ? 10.530 -13.732 16.334 1.00 89.06 578 SER A N 1
ATOM 4521 C CA . SER A 1 578 ? 10.415 -15.114 16.813 1.00 89.06 578 SER A CA 1
ATOM 4522 C C . SER A 1 578 ? 9.815 -16.024 15.729 1.00 89.06 578 SER A C 1
ATOM 4524 O O . SER A 1 578 ? 9.136 -15.514 14.824 1.00 89.06 578 SER A O 1
ATOM 4526 N N . PRO A 1 579 ? 9.985 -17.358 15.822 1.00 90.19 579 PRO A N 1
ATOM 4527 C CA . PRO A 1 579 ? 9.337 -18.313 14.919 1.00 90.19 579 PRO A CA 1
ATOM 4528 C C . PRO A 1 579 ? 7.817 -18.138 14.810 1.00 90.19 579 PRO A C 1
ATOM 4530 O O . PRO A 1 579 ? 7.265 -18.181 13.709 1.00 90.19 579 PRO A O 1
ATOM 4533 N N . GLU A 1 580 ? 7.130 -17.882 15.924 1.00 90.69 580 GLU A N 1
ATOM 4534 C CA . GLU A 1 580 ? 5.674 -17.714 15.976 1.00 90.69 580 GLU A CA 1
ATOM 4535 C C . GLU A 1 580 ? 5.240 -16.409 15.308 1.00 90.69 580 GLU A C 1
ATOM 4537 O O . GLU A 1 580 ? 4.280 -16.394 14.532 1.00 90.69 580 GLU A O 1
ATOM 4542 N N . ARG A 1 581 ? 5.955 -15.304 15.576 1.00 91.38 581 ARG A N 1
ATOM 4543 C CA . ARG A 1 581 ? 5.677 -14.020 14.919 1.00 91.38 581 ARG A CA 1
ATOM 4544 C C . ARG A 1 581 ? 5.906 -14.117 13.426 1.00 91.38 581 ARG A C 1
ATOM 4546 O O . ARG A 1 581 ? 5.053 -13.677 12.663 1.00 91.38 581 ARG A O 1
ATOM 4553 N N . TRP A 1 582 ? 7.032 -14.690 13.016 1.00 92.81 582 TRP A N 1
ATOM 4554 C CA . TRP A 1 582 ? 7.356 -14.854 11.608 1.00 92.81 582 TRP A CA 1
ATOM 4555 C C . TRP A 1 582 ? 6.300 -15.710 10.896 1.00 92.81 582 TRP A C 1
ATOM 4557 O O . TRP A 1 582 ? 5.768 -15.274 9.875 1.00 92.81 582 TRP A O 1
ATOM 4567 N N . ARG A 1 583 ? 5.876 -16.842 11.488 1.00 92.81 583 ARG A N 1
ATOM 4568 C CA . ARG A 1 583 ? 4.768 -17.666 10.965 1.00 92.81 583 ARG A CA 1
ATOM 4569 C C . ARG A 1 583 ? 3.496 -16.842 10.763 1.00 92.81 583 ARG A C 1
ATOM 4571 O O . ARG A 1 583 ? 2.870 -16.924 9.705 1.00 92.81 583 ARG A O 1
ATOM 4578 N N . ALA A 1 584 ? 3.114 -16.041 11.759 1.00 94.38 584 ALA A N 1
ATOM 4579 C CA . ALA A 1 584 ? 1.920 -15.204 11.687 1.00 94.38 584 ALA A CA 1
ATOM 4580 C C . ALA A 1 584 ? 2.018 -14.137 10.583 1.00 94.38 584 ALA A C 1
ATOM 4582 O O . ALA A 1 584 ? 1.042 -13.952 9.852 1.00 94.38 584 ALA A O 1
ATOM 4583 N N . VAL A 1 585 ? 3.181 -13.484 10.420 1.00 94.44 585 VAL A N 1
ATOM 4584 C CA . VAL A 1 585 ? 3.443 -12.525 9.326 1.00 94.44 585 VAL A CA 1
ATOM 4585 C C . VAL A 1 585 ? 3.294 -13.208 7.970 1.00 94.44 585 VAL A C 1
ATOM 4587 O O . VAL A 1 585 ? 2.534 -12.733 7.127 1.00 94.44 585 VAL A O 1
ATOM 4590 N N . MET A 1 586 ? 3.973 -14.338 7.768 1.00 94.81 586 MET A N 1
ATOM 4591 C CA . MET A 1 586 ? 3.966 -15.051 6.492 1.00 94.81 586 MET A CA 1
ATOM 4592 C C . MET A 1 586 ? 2.563 -15.506 6.105 1.00 94.81 586 MET A C 1
ATOM 4594 O O . MET A 1 586 ? 2.114 -15.227 4.995 1.00 94.81 586 MET A O 1
ATOM 4598 N N . ARG A 1 587 ? 1.830 -16.129 7.036 1.00 95.81 587 ARG A N 1
ATOM 4599 C CA . ARG A 1 587 ? 0.453 -16.572 6.783 1.00 95.81 587 ARG A CA 1
ATOM 4600 C C . ARG A 1 587 ? -0.493 -15.404 6.524 1.00 95.81 587 ARG A C 1
ATOM 4602 O O . ARG A 1 587 ? -1.362 -15.508 5.663 1.00 95.81 587 ARG A O 1
ATOM 4609 N N . LYS A 1 588 ? -0.309 -14.281 7.224 1.00 95.12 588 LYS A N 1
ATOM 4610 C CA . LYS A 1 588 ? -1.114 -13.070 7.016 1.00 95.12 588 LYS A CA 1
ATOM 4611 C C . LYS A 1 588 ? -0.925 -12.519 5.606 1.00 95.12 588 LYS A C 1
ATOM 4613 O O . LYS A 1 588 ? -1.903 -12.235 4.927 1.00 95.12 588 LYS A O 1
ATOM 4618 N N . LEU A 1 589 ? 0.325 -12.392 5.163 1.00 95.31 589 LEU A N 1
ATOM 4619 C CA . LEU A 1 589 ? 0.644 -11.835 3.851 1.00 95.31 589 LEU A CA 1
ATOM 4620 C C . LEU A 1 589 ? 0.267 -12.794 2.715 1.00 95.31 589 LEU A C 1
ATOM 4622 O O . LEU A 1 589 ? -0.443 -12.384 1.803 1.00 95.31 589 LEU A O 1
ATOM 4626 N N . ILE A 1 590 ? 0.662 -14.068 2.792 1.00 96.44 590 ILE A N 1
ATOM 4627 C CA . ILE A 1 590 ? 0.345 -15.073 1.761 1.00 96.44 590 ILE A CA 1
ATOM 4628 C C . ILE A 1 590 ? -1.167 -15.329 1.680 1.00 96.44 590 ILE A C 1
ATOM 4630 O O . ILE A 1 590 ? -1.690 -15.566 0.593 1.00 96.44 590 ILE A O 1
ATOM 4634 N N . GLY A 1 591 ? -1.892 -15.225 2.798 1.00 95.94 591 GLY A N 1
ATOM 4635 C CA . GLY A 1 591 ? -3.342 -15.409 2.832 1.00 95.94 591 GLY A CA 1
ATOM 4636 C C . GLY A 1 591 ? -4.102 -14.474 1.884 1.00 95.94 591 GLY A C 1
ATOM 4637 O O . GLY A 1 591 ? -5.076 -14.900 1.264 1.00 95.94 591 GLY A O 1
ATOM 4638 N N . ILE A 1 592 ? -3.608 -13.243 1.698 1.00 94.25 592 ILE A N 1
ATOM 4639 C CA . ILE A 1 592 ? -4.138 -12.285 0.715 1.00 94.25 592 ILE A CA 1
ATOM 4640 C C . ILE A 1 592 ? -3.957 -12.844 -0.697 1.00 94.25 592 ILE A C 1
ATOM 4642 O O . ILE A 1 592 ? -4.907 -12.900 -1.477 1.00 94.25 592 ILE A O 1
ATOM 4646 N N . SER A 1 593 ? -2.746 -13.301 -1.022 1.00 94.31 593 SER A N 1
ATOM 4647 C CA . SER A 1 593 ? -2.446 -13.850 -2.344 1.00 94.31 593 SER A CA 1
ATOM 4648 C C . SER A 1 593 ? -3.300 -15.078 -2.671 1.00 94.31 593 SER A C 1
ATOM 4650 O O . SER A 1 593 ? -3.900 -15.147 -3.744 1.00 94.31 593 SER A O 1
ATOM 4652 N N . LEU A 1 594 ? -3.445 -16.009 -1.724 1.00 93.88 594 LEU A N 1
ATOM 4653 C CA . LEU A 1 594 ? -4.220 -17.238 -1.919 1.00 93.88 594 LEU A CA 1
ATOM 4654 C C . LEU A 1 594 ? -5.725 -16.987 -2.080 1.00 93.88 594 LEU A C 1
ATOM 4656 O O . LEU A 1 594 ? -6.354 -17.592 -2.953 1.00 93.88 594 LEU A O 1
ATOM 4660 N N . ALA A 1 595 ? -6.300 -16.083 -1.279 1.00 92.62 595 ALA A N 1
ATOM 4661 C CA . ALA A 1 595 ? -7.718 -15.738 -1.372 1.00 92.62 595 ALA A CA 1
ATOM 4662 C C . ALA A 1 595 ? -8.062 -15.046 -2.703 1.00 92.62 595 ALA A C 1
ATOM 4664 O O . ALA A 1 595 ? -9.135 -15.278 -3.257 1.00 92.62 595 ALA A O 1
ATOM 4665 N N . HIS A 1 596 ? -7.144 -14.241 -3.244 1.00 90.06 596 HIS A N 1
ATOM 4666 C CA . HIS A 1 596 ? -7.406 -13.397 -4.416 1.00 90.06 596 HIS A CA 1
ATOM 4667 C C . HIS A 1 596 ? -6.773 -13.909 -5.719 1.00 90.06 596 HIS A C 1
ATOM 4669 O O . HIS A 1 596 ? -6.938 -13.302 -6.772 1.00 90.06 596 HIS A O 1
ATOM 4675 N N . GLY A 1 597 ? -6.112 -15.072 -5.688 1.00 89.38 597 GLY A N 1
ATOM 4676 C CA . GLY A 1 597 ? -5.513 -15.676 -6.882 1.00 89.38 597 GLY A CA 1
ATOM 4677 C C . GLY A 1 597 ? -4.295 -14.909 -7.402 1.00 89.38 597 GLY A C 1
ATOM 4678 O O . GLY A 1 597 ? -4.060 -14.880 -8.607 1.00 89.38 597 GLY A O 1
ATOM 4679 N N . HIS A 1 598 ? -3.542 -14.280 -6.501 1.00 92.38 598 HIS A N 1
ATOM 4680 C CA . HIS A 1 598 ? -2.262 -13.650 -6.811 1.00 92.38 598 HIS A CA 1
ATOM 4681 C C . HIS A 1 598 ? -1.104 -14.628 -6.583 1.00 92.38 598 HIS A C 1
ATOM 4683 O O . HIS A 1 598 ? -1.228 -15.593 -5.824 1.00 92.38 598 HIS A O 1
ATOM 4689 N N . GLY A 1 599 ? 0.036 -14.355 -7.215 1.00 94.94 599 GLY A N 1
ATOM 4690 C CA . GLY A 1 599 ? 1.303 -14.977 -6.841 1.00 94.94 599 GLY A CA 1
ATOM 4691 C C . GLY A 1 599 ? 2.041 -14.184 -5.779 1.00 94.94 599 GLY A C 1
ATOM 4692 O O . GLY A 1 599 ? 1.635 -13.085 -5.406 1.00 94.94 599 GLY A O 1
ATOM 4693 N N . TYR A 1 600 ? 3.147 -14.739 -5.301 1.00 96.31 600 TYR A N 1
ATOM 4694 C CA . TYR A 1 600 ? 4.027 -14.063 -4.357 1.00 96.31 600 TYR A CA 1
ATOM 4695 C C . TYR A 1 600 ? 5.475 -14.498 -4.554 1.00 96.31 600 TYR A C 1
ATOM 4697 O O . TYR A 1 600 ? 5.749 -15.579 -5.076 1.00 96.31 600 TYR A O 1
ATOM 4705 N N . TRP A 1 601 ? 6.418 -13.661 -4.131 1.00 95.44 601 TRP A N 1
ATOM 4706 C CA . TRP A 1 601 ? 7.829 -14.029 -4.128 1.00 95.44 601 TRP A CA 1
ATOM 4707 C C . TRP A 1 601 ? 8.472 -13.836 -2.766 1.00 95.44 601 TRP A C 1
ATOM 4709 O O . TRP A 1 601 ? 8.121 -12.914 -2.033 1.00 95.44 601 TRP A O 1
ATOM 4719 N N . TYR A 1 602 ? 9.447 -14.680 -2.450 1.00 94.69 602 TYR A N 1
ATOM 4720 C CA . TYR A 1 602 ? 10.358 -14.486 -1.327 1.00 94.69 602 TYR A CA 1
ATOM 4721 C C . TYR A 1 602 ? 11.526 -13.635 -1.791 1.00 94.69 602 TYR A C 1
ATOM 4723 O O . TYR A 1 602 ? 12.203 -14.017 -2.745 1.00 94.69 602 TYR A O 1
ATOM 4731 N N . TYR A 1 603 ? 11.755 -12.493 -1.140 1.00 91.25 603 TYR A N 1
ATOM 4732 C CA . TYR A 1 603 ? 12.881 -11.630 -1.473 1.00 91.25 603 TYR A CA 1
ATOM 4733 C C . TYR A 1 603 ? 13.964 -11.698 -0.395 1.00 91.25 603 TYR A C 1
ATOM 4735 O O . TYR A 1 603 ? 13.853 -11.076 0.659 1.00 91.25 603 TYR A O 1
ATOM 4743 N N . ASP A 1 604 ? 15.006 -12.485 -0.658 1.00 87.00 604 ASP A N 1
ATOM 4744 C CA . ASP A 1 604 ? 16.085 -12.750 0.290 1.00 87.00 604 ASP A CA 1
ATOM 4745 C C . ASP A 1 604 ? 17.270 -11.805 0.073 1.00 87.00 604 ASP A C 1
ATOM 4747 O O . ASP A 1 604 ? 18.173 -12.105 -0.704 1.00 87.00 604 ASP A O 1
ATOM 4751 N N . MET A 1 605 ? 17.260 -10.634 0.717 1.00 80.38 605 MET A N 1
ATOM 4752 C CA . MET A 1 605 ? 18.307 -9.624 0.503 1.00 80.38 605 MET A CA 1
ATOM 4753 C C . MET A 1 605 ? 19.571 -9.824 1.338 1.00 80.38 605 MET A C 1
ATOM 4755 O O . MET A 1 605 ? 20.590 -9.228 1.003 1.00 80.38 605 MET A O 1
ATOM 4759 N N . ASN A 1 606 ? 19.485 -10.557 2.447 1.00 77.62 606 ASN A N 1
ATOM 4760 C CA . ASN A 1 606 ? 20.593 -10.722 3.386 1.00 77.62 606 ASN A CA 1
ATOM 4761 C C . ASN A 1 606 ? 20.375 -11.958 4.268 1.00 77.62 606 ASN A C 1
ATOM 4763 O O . ASN A 1 606 ? 20.362 -11.873 5.497 1.00 77.62 606 ASN A O 1
ATOM 4767 N N . GLN A 1 607 ? 20.122 -13.100 3.627 1.00 80.88 607 GLN A N 1
ATOM 4768 C CA . GLN A 1 607 ? 19.902 -14.383 4.295 1.00 80.88 607 GLN A CA 1
ATOM 4769 C C . GLN A 1 607 ? 18.751 -14.357 5.314 1.00 80.88 607 GLN A C 1
ATOM 4771 O O . GLN A 1 607 ? 18.799 -14.979 6.378 1.00 80.88 607 GLN A O 1
ATOM 4776 N N . PHE A 1 608 ? 17.680 -13.633 4.989 1.00 85.25 608 PHE A N 1
ATOM 4777 C CA . PHE A 1 608 ? 16.509 -13.467 5.846 1.00 85.25 608 PHE A CA 1
ATOM 4778 C C . PHE A 1 608 ? 15.802 -14.792 6.141 1.00 85.25 608 PHE A C 1
ATOM 4780 O O . PHE A 1 608 ? 15.028 -14.860 7.097 1.00 85.25 608 PHE A O 1
ATOM 4787 N N . PHE A 1 609 ? 16.062 -15.835 5.352 1.00 88.94 609 PHE A N 1
ATOM 4788 C CA . PHE A 1 609 ? 15.400 -17.131 5.460 1.00 88.94 609 PHE A CA 1
ATOM 4789 C C . PHE A 1 609 ? 16.319 -18.276 5.916 1.00 88.94 609 PHE A C 1
ATOM 4791 O O . PHE A 1 609 ? 15.852 -19.400 6.003 1.00 88.94 609 PHE A O 1
ATOM 4798 N N . ALA A 1 610 ? 17.571 -17.999 6.303 1.00 85.38 610 ALA A N 1
ATOM 4799 C CA . ALA A 1 610 ? 18.615 -19.012 6.530 1.00 85.38 610 ALA A CA 1
ATOM 4800 C C . ALA A 1 610 ? 18.341 -20.069 7.622 1.00 85.38 610 ALA A C 1
ATOM 4802 O O . ALA A 1 610 ? 19.086 -21.042 7.740 1.00 85.38 610 ALA A O 1
ATOM 4803 N N . ALA A 1 611 ? 17.333 -19.879 8.478 1.00 85.94 611 ALA A N 1
ATOM 4804 C CA . ALA A 1 611 ? 17.052 -20.814 9.563 1.00 85.94 611 ALA A CA 1
ATOM 4805 C C . ALA A 1 611 ? 16.358 -22.089 9.033 1.00 85.94 611 ALA A C 1
ATOM 4807 O O . ALA A 1 611 ? 15.367 -21.979 8.307 1.00 85.94 611 ALA A O 1
ATOM 4808 N N . PRO A 1 612 ? 16.773 -23.304 9.436 1.00 87.44 612 PRO A N 1
ATOM 4809 C CA . PRO A 1 612 ? 16.085 -24.539 9.045 1.00 87.44 612 PRO A CA 1
ATOM 4810 C C . PRO A 1 612 ? 14.589 -24.550 9.401 1.00 87.44 612 PRO A C 1
ATOM 4812 O O . PRO A 1 612 ? 13.767 -25.081 8.656 1.00 87.44 612 PRO A O 1
ATOM 4815 N N . GLU A 1 613 ? 14.210 -23.925 10.518 1.00 89.81 613 GLU A N 1
ATOM 4816 C CA . GLU A 1 613 ? 12.819 -23.781 10.951 1.00 89.81 613 GLU A CA 1
ATOM 4817 C C . GLU A 1 613 ? 11.997 -22.900 10.004 1.00 89.81 613 GLU A C 1
ATOM 4819 O O . GLU A 1 613 ? 10.790 -23.106 9.869 1.00 89.81 613 GLU A O 1
ATOM 4824 N N . ILE A 1 614 ? 12.635 -21.929 9.340 1.00 92.81 614 ILE A N 1
ATOM 4825 C CA . ILE A 1 614 ? 12.003 -21.105 8.307 1.00 92.81 614 ILE A CA 1
ATOM 4826 C C . ILE A 1 614 ? 11.729 -21.960 7.071 1.00 92.81 614 ILE A C 1
ATOM 4828 O O . ILE A 1 614 ? 10.588 -22.001 6.617 1.00 92.81 614 ILE A O 1
ATOM 4832 N N . HIS A 1 615 ? 12.724 -22.694 6.575 1.00 93.44 615 HIS A N 1
ATOM 4833 C CA . HIS A 1 615 ? 12.576 -23.559 5.399 1.00 93.44 615 HIS A CA 1
ATOM 4834 C C . HIS A 1 615 ? 11.529 -24.665 5.610 1.00 93.44 615 HIS A C 1
ATOM 4836 O O . HIS A 1 615 ? 10.631 -24.846 4.789 1.00 93.44 615 HIS A O 1
ATOM 4842 N N . ALA A 1 616 ? 11.501 -25.297 6.789 1.00 93.06 616 ALA A N 1
ATOM 4843 C CA . ALA A 1 616 ? 10.444 -26.250 7.139 1.00 93.06 616 ALA A CA 1
ATOM 4844 C C . ALA A 1 616 ? 9.029 -25.640 7.031 1.00 93.06 616 ALA A C 1
ATOM 4846 O O . ALA A 1 616 ? 8.089 -26.302 6.575 1.00 93.06 616 ALA A O 1
ATOM 4847 N N . GLN A 1 617 ? 8.873 -24.370 7.422 1.00 94.00 617 GLN A N 1
ATOM 4848 C CA . GLN A 1 617 ? 7.618 -23.642 7.249 1.00 94.00 617 GLN A CA 1
ATOM 4849 C C . GLN A 1 617 ? 7.361 -23.264 5.787 1.00 94.00 617 GLN A C 1
ATOM 4851 O O . GLN A 1 617 ? 6.231 -23.421 5.336 1.00 94.00 617 GLN A O 1
ATOM 4856 N N . ILE A 1 618 ? 8.363 -22.810 5.030 1.00 96.25 618 ILE A N 1
ATOM 4857 C CA . ILE A 1 618 ? 8.224 -22.496 3.598 1.00 96.25 618 ILE A CA 1
ATOM 4858 C C . ILE A 1 618 ? 7.753 -23.732 2.825 1.00 96.25 618 ILE A C 1
ATOM 4860 O O . ILE A 1 618 ? 6.746 -23.648 2.123 1.00 96.25 618 ILE A O 1
ATOM 4864 N N . ALA A 1 619 ? 8.370 -24.897 3.039 1.00 96.50 619 ALA A N 1
ATOM 4865 C CA . ALA A 1 619 ? 7.954 -26.158 2.425 1.00 96.50 619 ALA A CA 1
ATOM 4866 C C . ALA A 1 619 ? 6.503 -26.538 2.776 1.00 96.50 619 ALA A C 1
ATOM 4868 O O . ALA A 1 619 ? 5.751 -27.053 1.944 1.00 96.50 619 ALA A O 1
ATOM 4869 N N . GLN A 1 620 ? 6.077 -26.291 4.020 1.00 95.38 620 GLN A N 1
ATOM 4870 C CA . GLN A 1 620 ? 4.684 -26.494 4.425 1.00 95.38 620 GLN A CA 1
ATOM 4871 C C . GLN A 1 620 ? 3.739 -25.536 3.688 1.00 95.38 620 GLN A C 1
ATOM 4873 O O . GLN A 1 620 ? 2.717 -25.978 3.161 1.00 95.38 620 GLN A O 1
ATOM 4878 N N . LEU A 1 621 ? 4.072 -24.244 3.648 1.00 95.75 621 LEU A N 1
ATOM 4879 C CA . LEU A 1 621 ? 3.273 -23.215 2.985 1.00 95.75 621 LEU A CA 1
ATOM 4880 C C . LEU A 1 621 ? 3.162 -23.493 1.482 1.00 95.75 621 LEU A C 1
ATOM 4882 O O . LEU A 1 621 ? 2.064 -23.396 0.947 1.00 95.75 621 LEU A O 1
ATOM 4886 N N . GLN A 1 622 ? 4.244 -23.927 0.830 1.00 96.44 622 GLN A N 1
ATOM 4887 C CA . GLN A 1 622 ? 4.252 -24.300 -0.585 1.00 96.44 622 GLN A CA 1
ATOM 4888 C C . GLN A 1 622 ? 3.268 -25.438 -0.884 1.00 96.44 622 GLN A C 1
ATOM 4890 O O . GLN A 1 622 ? 2.415 -25.296 -1.760 1.00 96.44 622 GLN A O 1
ATOM 4895 N N . ARG A 1 623 ? 3.290 -26.527 -0.099 1.00 95.69 623 ARG A N 1
ATOM 4896 C CA . ARG A 1 623 ? 2.321 -27.632 -0.249 1.00 95.69 623 ARG A CA 1
ATOM 4897 C C . ARG A 1 623 ? 0.872 -27.168 -0.081 1.00 95.69 623 ARG A C 1
ATOM 4899 O O . ARG A 1 623 ? -0.024 -27.661 -0.764 1.00 95.69 623 ARG A O 1
ATOM 4906 N N . ILE A 1 624 ? 0.616 -26.244 0.846 1.00 95.31 624 ILE A N 1
ATOM 4907 C CA . ILE A 1 624 ? -0.727 -25.678 1.047 1.00 95.31 624 ILE A CA 1
ATOM 4908 C C . ILE A 1 624 ? -1.118 -24.800 -0.147 1.00 95.31 624 ILE A C 1
ATOM 4910 O O . ILE A 1 624 ? -2.235 -24.928 -0.646 1.00 95.31 624 ILE A O 1
ATOM 4914 N N . THR A 1 625 ? -0.210 -23.959 -0.639 1.00 95.31 625 THR A N 1
ATOM 4915 C CA . THR A 1 625 ? -0.423 -23.117 -1.820 1.00 95.31 625 THR A CA 1
ATOM 4916 C C . THR A 1 625 ? -0.773 -23.953 -3.048 1.00 95.31 625 THR A C 1
ATOM 4918 O O . THR A 1 625 ? -1.768 -23.665 -3.710 1.00 95.31 625 THR A O 1
ATOM 4921 N N . GLU A 1 626 ? -0.035 -25.029 -3.322 1.00 93.75 626 GLU A N 1
ATOM 4922 C CA . GLU A 1 626 ? -0.333 -25.954 -4.424 1.00 93.75 626 GLU A CA 1
ATOM 4923 C C . GLU A 1 626 ? -1.727 -26.573 -4.295 1.00 93.75 626 GLU A C 1
ATOM 4925 O O . GLU A 1 626 ? -2.482 -26.612 -5.270 1.00 93.75 626 GLU A O 1
ATOM 4930 N N . ARG A 1 627 ? -2.116 -26.987 -3.080 1.00 92.38 627 ARG A N 1
ATOM 4931 C CA . ARG A 1 627 ? -3.472 -27.485 -2.809 1.00 92.38 627 ARG A CA 1
ATOM 4932 C C . ARG A 1 627 ? -4.531 -26.422 -3.093 1.00 92.38 627 ARG A C 1
ATOM 4934 O O . ARG A 1 627 ? -5.519 -26.740 -3.741 1.00 92.38 627 ARG A O 1
ATOM 4941 N N . VAL A 1 628 ? -4.337 -25.176 -2.651 1.00 91.38 628 VAL A N 1
ATOM 4942 C CA . VAL A 1 628 ? -5.295 -24.079 -2.894 1.00 91.38 628 VAL A CA 1
ATOM 4943 C C . VAL A 1 628 ? -5.418 -23.761 -4.384 1.00 91.38 628 VAL A C 1
ATOM 4945 O O . VAL A 1 628 ? -6.531 -23.596 -4.882 1.00 91.38 628 VAL A O 1
ATOM 4948 N N . VAL A 1 629 ? -4.294 -23.697 -5.103 1.00 87.06 629 VAL A N 1
ATOM 4949 C CA . VAL A 1 629 ? -4.260 -23.443 -6.553 1.00 87.06 629 VAL A CA 1
ATOM 4950 C C . VAL A 1 629 ? -4.970 -24.556 -7.330 1.00 87.06 629 VAL A C 1
ATOM 4952 O O . VAL A 1 629 ? -5.616 -24.274 -8.338 1.00 87.06 629 VAL A O 1
ATOM 4955 N N . ALA A 1 630 ? -4.905 -25.800 -6.848 1.00 87.31 630 ALA A N 1
ATOM 4956 C CA . ALA A 1 630 ? -5.577 -26.940 -7.461 1.00 87.31 630 ALA A CA 1
ATOM 4957 C C . ALA A 1 630 ? -7.100 -26.984 -7.223 1.00 87.31 630 ALA A C 1
ATOM 4959 O O . ALA A 1 630 ? -7.793 -27.690 -7.959 1.00 87.31 630 ALA A O 1
ATOM 4960 N N . ILE A 1 631 ? -7.643 -26.256 -6.235 1.00 86.38 631 ILE A N 1
ATOM 4961 C CA . ILE A 1 631 ? -9.093 -26.217 -5.989 1.00 86.38 631 ILE A CA 1
ATOM 4962 C C . ILE A 1 631 ? -9.774 -25.376 -7.090 1.00 86.38 631 ILE A C 1
ATOM 4964 O O . ILE A 1 631 ? -9.457 -24.184 -7.226 1.00 86.38 631 ILE A O 1
ATOM 4968 N N . PRO A 1 632 ? -10.725 -25.955 -7.857 1.00 79.81 632 PRO A N 1
ATOM 4969 C CA . PRO A 1 632 ? -11.437 -25.243 -8.917 1.00 79.81 632 PRO A CA 1
ATOM 4970 C C . PRO A 1 632 ? -12.168 -23.993 -8.422 1.00 79.81 632 PRO A C 1
ATOM 4972 O O . PRO A 1 632 ? -12.55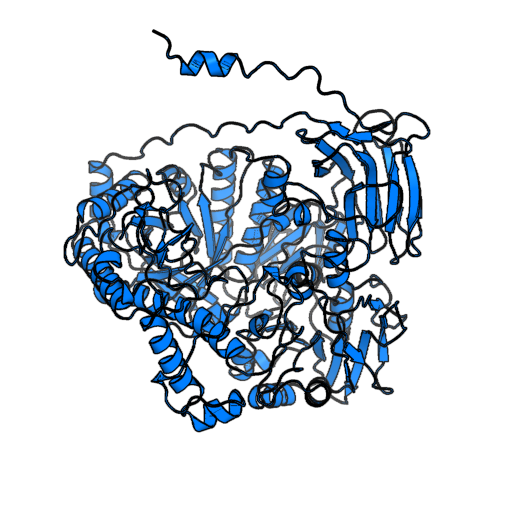1 -23.899 -7.255 1.00 79.81 632 PRO A O 1
ATOM 4975 N N . ASP A 1 633 ? -12.397 -23.044 -9.331 1.00 78.88 633 ASP A N 1
ATOM 4976 C CA . ASP A 1 633 ? -13.213 -21.870 -9.031 1.00 78.88 633 ASP A CA 1
ATOM 4977 C C . ASP A 1 633 ? -14.675 -22.282 -8.790 1.00 78.88 633 ASP A C 1
ATOM 4979 O O . ASP A 1 633 ? -15.292 -22.953 -9.620 1.00 78.88 633 ASP A O 1
ATOM 4983 N N . GLY A 1 634 ? -15.232 -21.886 -7.647 1.00 77.19 634 GLY A N 1
ATOM 4984 C CA . GLY A 1 634 ? -16.620 -22.123 -7.278 1.00 77.19 634 GLY A CA 1
ATOM 4985 C C . GLY A 1 634 ? -17.573 -21.016 -7.746 1.00 77.19 634 GLY A C 1
ATOM 4986 O O . GLY A 1 634 ? -18.783 -21.123 -7.521 1.00 77.19 634 GLY A O 1
ATOM 4987 N N . GLY A 1 635 ? -17.058 -19.952 -8.368 1.00 82.25 635 GLY A N 1
ATOM 4988 C CA . GLY A 1 635 ? -17.835 -18.850 -8.931 1.00 82.25 635 GLY A CA 1
ATOM 4989 C C . GLY A 1 635 ? -18.457 -17.921 -7.888 1.00 82.25 635 GLY A C 1
ATOM 4990 O O . GLY A 1 635 ? -19.353 -17.145 -8.232 1.00 82.25 635 GLY A O 1
ATOM 4991 N N . PHE A 1 636 ? -18.028 -17.990 -6.622 1.00 89.00 636 PHE A N 1
ATOM 4992 C CA . PHE A 1 636 ? -18.492 -17.039 -5.613 1.00 89.00 636 PHE A CA 1
ATOM 4993 C C . PHE A 1 636 ? -18.012 -15.634 -5.956 1.00 89.00 636 PHE A C 1
ATOM 4995 O O . PHE A 1 636 ? -16.860 -15.420 -6.332 1.00 89.00 636 PHE A O 1
ATOM 5002 N N . ARG A 1 637 ? -18.898 -14.664 -5.757 1.00 90.06 637 ARG A N 1
ATOM 5003 C CA . ARG A 1 637 ? -18.573 -13.250 -5.855 1.00 90.06 637 ARG A CA 1
ATOM 5004 C C . ARG A 1 637 ? -19.183 -12.522 -4.668 1.00 90.06 637 ARG A C 1
ATOM 5006 O O . ARG A 1 637 ? -20.348 -12.787 -4.362 1.00 90.06 637 ARG A O 1
ATOM 5013 N N . PRO A 1 638 ? -18.439 -11.622 -4.013 1.00 94.38 638 PRO A N 1
ATOM 5014 C CA . PRO A 1 638 ? -19.023 -10.762 -3.001 1.00 94.38 638 PRO A CA 1
ATOM 5015 C C . PRO A 1 638 ? -20.112 -9.863 -3.597 1.00 94.38 638 PRO A C 1
ATOM 5017 O O . PRO A 1 638 ? -20.106 -9.534 -4.782 1.00 94.38 638 PRO A O 1
ATOM 5020 N N . ASP A 1 639 ? -21.036 -9.421 -2.748 1.00 97.50 639 ASP A N 1
ATOM 5021 C CA . ASP A 1 639 ? -22.087 -8.466 -3.123 1.00 97.50 639 ASP A CA 1
ATOM 5022 C C . ASP A 1 639 ? -21.589 -7.003 -3.128 1.00 97.50 639 ASP A C 1
ATOM 5024 O O . ASP A 1 639 ? -22.336 -6.097 -3.513 1.00 97.50 639 ASP A O 1
ATOM 5028 N N . VAL A 1 640 ? -20.341 -6.769 -2.706 1.00 98.31 640 VAL A N 1
ATOM 5029 C CA . VAL A 1 640 ? -19.721 -5.449 -2.540 1.00 98.31 640 VAL A CA 1
ATOM 5030 C C . VAL A 1 640 ? -18.514 -5.302 -3.462 1.00 98.31 640 VAL A C 1
ATOM 5032 O O . VAL A 1 640 ? -17.664 -6.192 -3.526 1.00 98.31 640 VAL A O 1
ATOM 5035 N N . VAL A 1 641 ? -18.412 -4.148 -4.122 1.00 97.81 641 VAL A N 1
ATOM 5036 C CA . VAL A 1 641 ? -17.224 -3.746 -4.881 1.00 97.81 641 VAL A CA 1
ATOM 5037 C C . VAL A 1 641 ? -16.689 -2.408 -4.388 1.00 97.81 641 VAL A C 1
ATOM 5039 O O . VAL A 1 641 ? -17.426 -1.428 -4.254 1.00 97.81 641 VAL A O 1
ATOM 5042 N N . VAL A 1 642 ? -15.384 -2.364 -4.143 1.00 96.81 642 VAL A N 1
ATOM 5043 C CA . VAL A 1 642 ? -14.619 -1.132 -3.974 1.00 96.81 642 VAL A CA 1
ATOM 5044 C C . VAL A 1 642 ? -14.197 -0.657 -5.357 1.00 96.81 642 VAL A C 1
ATOM 5046 O O . VAL A 1 642 ? -13.491 -1.354 -6.088 1.00 96.81 642 VAL A O 1
ATOM 5049 N N . VAL A 1 643 ? -14.651 0.535 -5.719 1.00 95.56 643 VAL A N 1
ATOM 5050 C CA . VAL A 1 643 ? -14.427 1.147 -7.023 1.00 95.56 643 VAL A CA 1
ATOM 5051 C C . VAL A 1 643 ? -13.258 2.118 -6.924 1.00 95.56 643 VAL A C 1
ATOM 5053 O O . VAL A 1 643 ? -13.327 3.082 -6.158 1.00 95.56 643 VAL A O 1
ATOM 5056 N N . ARG A 1 644 ? -12.213 1.875 -7.722 1.00 91.50 644 ARG A N 1
ATOM 5057 C CA . ARG A 1 644 ? -11.074 2.789 -7.913 1.00 91.50 644 ARG A CA 1
ATOM 5058 C C . ARG A 1 644 ? -11.111 3.441 -9.289 1.00 91.50 644 ARG A C 1
ATOM 5060 O O . ARG A 1 644 ? -11.686 2.890 -10.230 1.00 91.50 644 ARG A O 1
ATOM 5067 N N . SER A 1 645 ? -10.431 4.572 -9.425 1.00 88.31 645 SER A N 1
ATOM 5068 C CA . SER A 1 645 ? -10.205 5.218 -10.720 1.00 88.31 645 SER A CA 1
ATOM 5069 C C . SER A 1 645 ? -8.709 5.281 -11.010 1.00 88.31 645 SER A C 1
ATOM 5071 O O . SER A 1 645 ? -7.903 5.508 -10.110 1.00 88.31 645 SER A O 1
ATOM 5073 N N . ALA A 1 646 ? -8.317 5.069 -12.267 1.00 84.12 646 ALA A N 1
ATOM 5074 C CA . ALA A 1 646 ? -6.922 5.265 -12.654 1.00 84.12 646 ALA A CA 1
ATOM 5075 C C . ALA A 1 646 ? -6.533 6.738 -12.443 1.00 84.12 646 ALA A C 1
ATOM 5077 O O . ALA A 1 646 ? -7.353 7.637 -12.638 1.00 84.12 646 ALA A O 1
ATOM 5078 N N . HIS A 1 647 ? -5.278 6.987 -12.082 1.00 83.81 647 HIS A N 1
ATOM 5079 C CA . HIS A 1 647 ? -4.706 8.319 -11.886 1.00 83.81 647 HIS A CA 1
ATOM 5080 C C . HIS A 1 647 ? -5.334 9.153 -10.754 1.00 83.81 647 HIS A C 1
ATOM 5082 O O . HIS A 1 647 ? -5.183 10.375 -10.731 1.00 83.81 647 HIS A O 1
ATOM 5088 N N . GLU A 1 648 ? -6.010 8.528 -9.788 1.00 82.19 648 GLU A N 1
ATOM 5089 C CA . GLU A 1 648 ? -6.722 9.233 -8.715 1.00 82.19 648 GLU A CA 1
ATOM 5090 C C . GLU A 1 648 ? -5.858 10.205 -7.893 1.00 82.19 648 GLU A C 1
ATOM 5092 O O . GLU A 1 648 ? -6.262 11.340 -7.626 1.00 82.19 648 GLU A O 1
ATOM 5097 N N . GLU A 1 649 ? -4.646 9.797 -7.516 1.00 81.44 649 GLU A N 1
ATOM 5098 C CA . GLU A 1 649 ? -3.779 10.577 -6.623 1.00 81.44 649 GLU A CA 1
ATOM 5099 C C . GLU A 1 649 ? -3.233 11.858 -7.253 1.00 81.44 649 GLU A C 1
ATOM 5101 O O . GLU A 1 649 ? -2.812 12.779 -6.543 1.00 81.44 649 GLU A O 1
ATOM 5106 N N . GLN A 1 650 ? -3.230 11.917 -8.585 1.00 85.88 650 GLN A N 1
ATOM 5107 C CA . GLN A 1 650 ? -2.625 13.003 -9.349 1.00 85.88 650 GLN A CA 1
ATOM 5108 C C . GLN A 1 650 ? -3.423 14.298 -9.209 1.00 85.88 650 GLN A C 1
ATOM 5110 O O . GLN A 1 650 ? -2.839 15.377 -9.281 1.00 85.88 650 GLN A O 1
ATOM 5115 N N . TRP A 1 651 ? -4.720 14.183 -8.913 1.00 90.00 651 TRP A N 1
ATOM 5116 C CA . TRP A 1 651 ? -5.655 15.286 -8.692 1.00 90.00 651 TRP A CA 1
ATOM 5117 C C . TRP A 1 651 ? -5.532 15.950 -7.322 1.00 90.00 651 TRP A C 1
ATOM 5119 O O . TRP A 1 651 ? -6.170 16.973 -7.082 1.00 90.00 651 TRP A O 1
ATOM 5129 N N . GLN A 1 652 ? -4.731 15.394 -6.417 1.00 87.81 652 GLN A N 1
ATOM 5130 C CA . GLN A 1 652 ? -4.469 15.997 -5.116 1.00 87.81 652 GLN A CA 1
ATOM 5131 C C . GLN A 1 652 ? -3.212 16.867 -5.179 1.00 87.81 652 GLN A C 1
ATOM 5133 O O . GLN A 1 652 ? -2.185 16.446 -5.716 1.00 87.81 652 GLN A O 1
ATOM 5138 N N . GLY A 1 653 ? -3.273 18.073 -4.614 1.00 87.25 653 GLY A N 1
ATOM 5139 C CA . GLY A 1 653 ? -2.175 19.038 -4.705 1.00 87.25 653 GLY A CA 1
ATOM 5140 C C . GLY A 1 653 ? -0.918 18.591 -3.972 1.00 87.25 653 GLY A C 1
ATOM 5141 O O . GLY A 1 653 ? 0.162 18.627 -4.550 1.00 87.25 653 GLY A O 1
ATOM 5142 N N . ALA A 1 654 ? -1.073 18.122 -2.734 1.00 85.25 654 ALA A N 1
ATOM 5143 C CA . ALA A 1 654 ? 0.047 17.753 -1.879 1.00 85.25 654 ALA A CA 1
ATOM 5144 C C . ALA A 1 654 ? 0.633 16.383 -2.247 1.00 85.25 654 ALA A C 1
ATOM 5146 O O . ALA A 1 654 ? -0.105 15.399 -2.406 1.00 85.25 654 ALA A O 1
ATOM 5147 N N . TYR A 1 655 ? 1.963 16.290 -2.283 1.00 78.88 655 TYR A N 1
ATOM 5148 C CA . TYR A 1 655 ? 2.656 15.002 -2.328 1.00 78.88 655 TYR A CA 1
ATOM 5149 C C . TYR A 1 655 ? 2.327 14.140 -1.098 1.00 78.88 655 TYR A C 1
ATOM 5151 O O . TYR A 1 655 ? 1.877 13.003 -1.243 1.00 78.88 655 TYR A O 1
ATOM 5159 N N . PHE A 1 656 ? 2.473 14.703 0.108 1.00 84.62 656 PHE A N 1
ATOM 5160 C CA . PHE A 1 656 ? 2.108 14.045 1.363 1.00 84.62 656 PHE A CA 1
ATOM 5161 C C . PHE A 1 656 ? 0.884 14.721 1.986 1.00 84.62 656 PHE A C 1
ATOM 5163 O O . PHE A 1 656 ? 0.985 15.752 2.655 1.00 84.62 656 PHE A O 1
ATOM 5170 N N . SER A 1 657 ? -0.287 14.118 1.795 1.00 87.00 657 SER A N 1
ATOM 5171 C CA . SER A 1 657 ? -1.522 14.516 2.469 1.00 87.00 657 SER A CA 1
ATOM 5172 C C . SER A 1 657 ? -1.945 13.476 3.501 1.00 87.00 657 SER A C 1
ATOM 5174 O O . SER A 1 657 ? -1.601 12.288 3.403 1.00 87.00 657 SER A O 1
ATOM 5176 N N . SER A 1 658 ? -2.691 13.928 4.506 1.00 87.50 658 SER A N 1
ATOM 5177 C CA . SER A 1 658 ? -3.280 13.034 5.501 1.00 87.50 658 SER A CA 1
ATOM 5178 C C . SER A 1 658 ? -4.309 12.085 4.883 1.00 87.50 658 SER A C 1
ATOM 5180 O O . SER A 1 658 ? -4.357 10.933 5.305 1.00 87.50 658 SER A O 1
ATOM 5182 N N . SER A 1 659 ? -5.055 12.491 3.845 1.00 86.69 659 SER A N 1
ATOM 5183 C CA . SER A 1 659 ? -5.987 11.583 3.159 1.00 86.69 659 SER A CA 1
ATOM 5184 C C . SER A 1 659 ? -5.285 10.453 2.400 1.00 86.69 659 SER A C 1
ATOM 5186 O O . SER A 1 659 ? -5.737 9.313 2.489 1.00 86.69 659 SER A O 1
ATOM 5188 N N . LYS A 1 660 ? -4.164 10.719 1.711 1.00 85.56 660 LYS A N 1
ATOM 5189 C CA . LYS A 1 660 ? -3.387 9.677 1.010 1.00 85.56 660 LYS A CA 1
ATOM 5190 C C . LYS A 1 660 ? -2.838 8.645 1.987 1.00 85.56 660 LYS A C 1
ATOM 5192 O O . LYS A 1 660 ? -3.032 7.449 1.812 1.00 85.56 660 LYS A O 1
ATOM 5197 N N . HIS A 1 661 ? -2.196 9.104 3.058 1.00 84.88 661 HIS A N 1
ATOM 5198 C CA . HIS A 1 661 ? -1.507 8.203 3.985 1.00 84.88 661 HIS A CA 1
ATOM 5199 C C . HIS A 1 661 ? -2.455 7.510 4.968 1.00 84.88 661 HIS A C 1
ATOM 5201 O O . HIS A 1 661 ? -2.149 6.417 5.436 1.00 84.88 661 HIS A O 1
ATOM 5207 N N . ALA A 1 662 ? -3.628 8.083 5.253 1.00 90.06 662 ALA A N 1
ATOM 5208 C CA . ALA A 1 662 ? -4.648 7.404 6.051 1.00 90.06 662 ALA A CA 1
ATOM 5209 C C . ALA A 1 662 ? -5.430 6.328 5.271 1.00 90.06 662 ALA A C 1
ATOM 5211 O O . ALA A 1 662 ? -6.168 5.560 5.891 1.00 90.06 662 ALA A O 1
ATOM 5212 N N . LEU A 1 663 ? -5.249 6.215 3.947 1.00 89.50 663 LEU A N 1
ATOM 5213 C CA . LEU A 1 663 ? -5.894 5.180 3.132 1.00 89.50 663 LEU A CA 1
ATOM 5214 C C . LEU A 1 663 ? -5.514 3.758 3.579 1.00 89.50 663 LEU A C 1
ATOM 5216 O O . LEU A 1 663 ? -6.340 2.847 3.506 1.00 89.50 663 LEU A O 1
ATOM 5220 N N . PHE A 1 664 ? -4.300 3.565 4.108 1.00 90.19 664 PHE A N 1
ATOM 5221 C CA . PHE A 1 664 ? -3.904 2.290 4.711 1.00 90.19 664 PHE A CA 1
ATOM 5222 C C . PHE A 1 664 ? -4.830 1.915 5.873 1.00 90.19 664 PHE A C 1
ATOM 5224 O O . PHE A 1 664 ? -5.344 0.802 5.907 1.00 90.19 664 PHE A O 1
ATOM 5231 N N . TYR A 1 665 ? -5.122 2.853 6.780 1.00 93.06 665 TYR A N 1
ATOM 5232 C CA . TYR A 1 665 ? -6.037 2.616 7.902 1.00 93.06 665 TYR A CA 1
ATOM 5233 C C . TYR A 1 665 ? -7.474 2.405 7.428 1.00 93.06 665 TYR A C 1
ATOM 5235 O O . TYR A 1 665 ? -8.171 1.547 7.959 1.00 93.06 665 TYR A O 1
ATOM 5243 N N . GLN A 1 666 ? -7.915 3.145 6.405 1.00 93.81 666 GLN A N 1
ATOM 5244 C CA . GLN A 1 666 ? -9.224 2.908 5.797 1.00 93.81 666 GLN A CA 1
ATOM 5245 C C . GLN A 1 666 ? -9.309 1.483 5.253 1.00 93.81 666 GLN A C 1
ATOM 5247 O O . GLN A 1 666 ? -10.304 0.807 5.484 1.00 93.81 666 GLN A O 1
ATOM 5252 N N . THR A 1 667 ? -8.257 1.000 4.593 1.00 94.19 667 THR A N 1
ATOM 5253 C CA . THR A 1 667 ? -8.190 -0.377 4.091 1.00 94.19 667 THR A CA 1
ATOM 5254 C C . THR A 1 667 ? -8.203 -1.390 5.238 1.00 94.19 667 THR A C 1
ATOM 5256 O O . THR A 1 667 ? -8.912 -2.384 5.146 1.00 94.19 667 THR A O 1
ATOM 5259 N N . MET A 1 668 ? -7.518 -1.122 6.356 1.00 95.38 668 MET A N 1
ATOM 5260 C CA . MET A 1 668 ? -7.584 -1.969 7.559 1.00 95.38 668 MET A CA 1
ATOM 5261 C C . MET A 1 668 ? -9.002 -2.072 8.143 1.00 95.38 668 MET A C 1
ATOM 5263 O O . MET A 1 668 ? -9.414 -3.141 8.596 1.00 95.38 668 MET A O 1
ATOM 5267 N N . GLU A 1 669 ? -9.760 -0.974 8.129 1.00 96.44 669 GLU A N 1
ATOM 5268 C CA . GLU A 1 669 ? -11.169 -0.968 8.535 1.00 96.44 669 GLU A CA 1
ATOM 5269 C C . GLU A 1 669 ? -12.034 -1.817 7.587 1.00 96.44 669 GLU A C 1
ATOM 5271 O O . GLU A 1 669 ? -12.901 -2.556 8.048 1.00 96.44 669 GLU A O 1
ATOM 5276 N N . LEU A 1 670 ? -11.764 -1.795 6.273 1.00 96.62 670 LEU A N 1
ATOM 5277 C CA . LEU A 1 670 ? -12.444 -2.679 5.315 1.00 96.62 670 LEU A CA 1
ATOM 5278 C C . LEU A 1 670 ? -12.096 -4.156 5.567 1.00 96.62 670 LEU A C 1
ATOM 5280 O O . LEU A 1 670 ? -12.999 -4.988 5.646 1.00 96.62 670 LEU A O 1
ATOM 5284 N N . GLU A 1 671 ? -10.810 -4.474 5.750 1.00 96.19 671 GLU A N 1
ATOM 5285 C CA . GLU A 1 671 ? -10.299 -5.836 5.989 1.00 96.19 671 GLU A CA 1
ATOM 5286 C C . GLU A 1 671 ? -10.893 -6.484 7.254 1.00 96.19 671 GLU A C 1
ATOM 5288 O O . GLU A 1 671 ? -11.005 -7.708 7.324 1.00 96.19 671 GLU A O 1
ATOM 5293 N N . SER A 1 672 ? -11.270 -5.674 8.249 1.00 96.50 672 SER A N 1
ATOM 5294 C CA . SER A 1 672 ? -11.798 -6.122 9.548 1.00 96.50 672 SER A CA 1
ATOM 5295 C C . SER A 1 672 ? -13.313 -5.950 9.713 1.00 96.50 672 SER A C 1
ATOM 5297 O O . SER A 1 672 ? -13.852 -6.179 10.797 1.00 96.50 672 SER A O 1
ATOM 5299 N N . SER A 1 673 ? -14.015 -5.583 8.639 1.00 97.81 673 SER A N 1
ATOM 5300 C CA . SER A 1 673 ? -15.442 -5.236 8.661 1.00 97.81 673 SER A CA 1
ATOM 5301 C C . SER A 1 673 ? -16.404 -6.425 8.743 1.00 97.81 673 SER A C 1
ATOM 5303 O O . SER A 1 673 ? -17.583 -6.240 9.028 1.00 97.81 673 SER A O 1
ATOM 5305 N N . GLY A 1 674 ? -15.962 -7.649 8.450 1.00 97.44 674 GLY A N 1
ATOM 5306 C CA . GLY A 1 674 ? -16.904 -8.761 8.283 1.00 97.44 674 GLY A CA 1
ATOM 5307 C C . GLY A 1 674 ? -17.531 -8.851 6.882 1.00 97.44 674 GLY A C 1
ATOM 5308 O O . GLY A 1 674 ? -18.401 -9.692 6.637 1.00 97.44 674 GLY A O 1
ATOM 5309 N N . VAL A 1 675 ? -17.115 -7.980 5.955 1.00 97.94 675 VAL A N 1
ATOM 5310 C CA . VAL A 1 675 ? -17.651 -7.873 4.594 1.00 97.94 675 VAL A CA 1
ATOM 5311 C C . VAL A 1 675 ? -16.608 -8.350 3.580 1.00 97.94 675 VAL A C 1
ATOM 5313 O O . VAL A 1 675 ? -15.533 -7.757 3.505 1.00 97.94 675 VAL A O 1
ATOM 5316 N N . PRO A 1 676 ? -16.890 -9.376 2.755 1.00 96.62 676 PRO A N 1
ATOM 5317 C CA . PRO A 1 676 ? -16.038 -9.690 1.616 1.00 96.62 676 PRO A CA 1
ATOM 5318 C C . PRO A 1 676 ? -16.309 -8.705 0.473 1.00 96.62 676 PRO A C 1
ATOM 5320 O O . PRO A 1 676 ? -17.459 -8.334 0.226 1.00 96.62 676 PRO A O 1
ATOM 5323 N N . TYR A 1 677 ? -15.264 -8.305 -0.250 1.00 96.44 677 TYR A N 1
ATOM 5324 C CA . TYR A 1 677 ? -15.376 -7.358 -1.360 1.00 96.44 677 TYR A CA 1
ATOM 5325 C C . TYR A 1 677 ? -14.337 -7.604 -2.459 1.00 96.44 677 TYR A C 1
ATOM 5327 O O . TYR A 1 677 ? -13.209 -8.049 -2.205 1.00 96.44 677 TYR A O 1
ATOM 5335 N N . ASP A 1 678 ? -14.731 -7.257 -3.682 1.00 94.88 678 ASP A N 1
ATOM 5336 C CA . ASP A 1 678 ? -13.827 -7.137 -4.825 1.00 94.88 678 ASP A CA 1
ATOM 5337 C C . ASP A 1 678 ? -13.304 -5.696 -4.928 1.00 94.88 678 ASP A C 1
ATOM 5339 O O . ASP A 1 678 ? -13.961 -4.749 -4.488 1.00 94.88 678 ASP A O 1
ATOM 5343 N N . VAL A 1 679 ? -12.135 -5.510 -5.537 1.00 94.06 679 VAL A N 1
ATOM 5344 C CA . VAL A 1 679 ? -11.557 -4.202 -5.867 1.00 94.06 679 VAL A CA 1
ATOM 5345 C C . VAL A 1 679 ? -11.372 -4.108 -7.378 1.00 94.06 679 VAL A C 1
ATOM 5347 O O . VAL A 1 679 ? -10.523 -4.789 -7.953 1.00 94.06 679 VAL A O 1
ATOM 5350 N N . HIS A 1 680 ? -12.132 -3.227 -8.027 1.00 93.94 680 HIS A N 1
ATOM 5351 C CA . HIS A 1 680 ? -12.113 -3.066 -9.481 1.00 93.94 680 HIS A CA 1
ATOM 5352 C C . HIS A 1 680 ? -11.994 -1.604 -9.907 1.00 93.94 680 HIS A C 1
ATOM 5354 O O . HIS A 1 680 ? -12.514 -0.695 -9.256 1.00 93.94 680 HIS A O 1
ATOM 5360 N N . TYR A 1 681 ? -11.335 -1.381 -11.045 1.00 93.69 681 TYR A N 1
ATOM 5361 C CA . TYR A 1 681 ? -11.364 -0.080 -11.704 1.00 93.69 681 TYR A CA 1
ATOM 5362 C C . TYR A 1 681 ? -12.749 0.220 -12.285 1.00 93.69 681 TYR A C 1
ATOM 5364 O O . TYR A 1 681 ? -13.402 -0.656 -12.857 1.00 93.69 681 TYR A O 1
ATOM 5372 N N . LEU A 1 682 ? -13.181 1.481 -12.199 1.00 94.88 682 LEU A N 1
ATOM 5373 C CA . LEU A 1 682 ? -14.457 1.935 -12.754 1.00 94.88 682 LEU A CA 1
ATOM 5374 C C . LEU A 1 682 ? -14.575 1.624 -14.252 1.00 94.88 682 LEU A C 1
ATOM 5376 O O . LEU A 1 682 ? -15.626 1.174 -14.703 1.00 94.88 682 LEU A O 1
ATOM 5380 N N . SER A 1 683 ? -13.492 1.795 -15.014 1.00 93.12 683 SER A N 1
ATOM 5381 C CA . SER A 1 683 ? -13.448 1.451 -16.439 1.00 93.12 683 SER A CA 1
ATOM 5382 C C . SER A 1 683 ? -13.799 -0.017 -16.693 1.00 93.12 683 SER A C 1
ATOM 5384 O O . SER A 1 683 ? -14.555 -0.315 -17.617 1.00 93.12 683 SER A O 1
ATOM 5386 N N . ASP A 1 684 ? -13.311 -0.930 -15.849 1.00 94.62 684 ASP A N 1
ATOM 5387 C CA . ASP A 1 684 ? -13.612 -2.356 -15.963 1.00 94.62 684 ASP A CA 1
ATOM 5388 C C . ASP A 1 684 ? -15.075 -2.654 -15.647 1.00 94.62 684 ASP A C 1
ATOM 5390 O O . ASP A 1 684 ? -15.711 -3.411 -16.381 1.00 94.62 684 ASP A O 1
ATOM 5394 N N . ILE A 1 685 ? -15.611 -2.033 -14.592 1.00 96.00 685 ILE A N 1
ATOM 5395 C CA . ILE A 1 685 ? -17.014 -2.173 -14.179 1.00 96.00 685 ILE A CA 1
ATOM 5396 C C . ILE A 1 685 ? -17.952 -1.700 -15.292 1.00 96.00 685 ILE A C 1
ATOM 5398 O O . ILE A 1 685 ? -18.917 -2.382 -15.642 1.00 96.00 685 ILE A O 1
ATOM 5402 N N . LEU A 1 686 ? -17.680 -0.532 -15.876 1.00 95.88 686 LEU A N 1
ATOM 5403 C CA . LEU A 1 686 ? -18.534 0.042 -16.914 1.00 95.88 686 LEU A CA 1
ATOM 5404 C C . LEU A 1 686 ? -18.458 -0.736 -18.235 1.00 95.88 686 LEU A C 1
ATOM 5406 O O . LEU A 1 686 ? -19.460 -0.797 -18.948 1.00 95.88 686 LEU A O 1
ATOM 5410 N N . ALA A 1 687 ? -17.315 -1.355 -18.540 1.00 95.12 687 ALA A N 1
ATOM 5411 C CA . ALA A 1 687 ? -17.130 -2.165 -19.743 1.00 95.12 687 ALA A CA 1
ATOM 5412 C C . ALA A 1 687 ? -17.759 -3.568 -19.651 1.00 95.12 687 ALA A C 1
ATOM 5414 O O . ALA A 1 687 ? -18.009 -4.189 -20.683 1.00 95.12 687 ALA A O 1
ATOM 5415 N N . ARG A 1 688 ? -18.015 -4.080 -18.439 1.00 94.75 688 ARG A N 1
ATOM 5416 C CA . ARG A 1 688 ? -18.403 -5.479 -18.202 1.00 94.75 688 ARG A CA 1
ATOM 5417 C C . ARG A 1 688 ? -19.739 -5.588 -17.451 1.00 94.75 688 ARG A C 1
ATOM 5419 O O . ARG A 1 688 ? -19.781 -5.331 -16.246 1.00 94.75 688 ARG A O 1
ATOM 5426 N N . PRO A 1 689 ? -20.848 -5.978 -18.112 1.00 94.44 689 PRO A N 1
ATOM 5427 C CA . PRO A 1 689 ? -22.176 -6.038 -17.490 1.00 94.44 689 PRO A CA 1
ATOM 5428 C C . PRO A 1 689 ? -22.264 -6.930 -16.245 1.00 94.44 689 PRO A C 1
ATOM 5430 O O . PRO A 1 689 ? -23.043 -6.663 -15.330 1.00 94.44 689 PRO A O 1
ATOM 5433 N N . GLU A 1 690 ? -21.474 -7.999 -16.176 1.00 92.69 690 GLU A N 1
ATOM 5434 C CA . GLU A 1 690 ? -21.409 -8.880 -15.016 1.00 92.69 690 GLU A CA 1
ATOM 5435 C C . GLU A 1 690 ? -20.863 -8.172 -13.772 1.00 92.69 690 GLU A C 1
ATOM 5437 O O . GLU A 1 690 ? -21.311 -8.491 -12.673 1.00 92.69 690 GLU A O 1
ATOM 5442 N N . LEU A 1 691 ? -19.967 -7.191 -13.923 1.00 94.50 691 LEU A N 1
ATOM 5443 C CA . LEU A 1 691 ? -19.426 -6.389 -12.819 1.00 94.50 691 LEU A CA 1
ATOM 5444 C C . LEU A 1 691 ? -20.379 -5.267 -12.380 1.00 94.50 691 LEU A C 1
ATOM 5446 O O . LEU A 1 691 ? -20.096 -4.551 -11.431 1.00 94.50 691 LEU A O 1
ATOM 5450 N N . GLN A 1 692 ? -21.539 -5.116 -13.023 1.00 95.62 692 GLN A N 1
ATOM 5451 C CA . GLN A 1 692 ? -22.569 -4.134 -12.646 1.00 95.62 692 GLN A CA 1
ATOM 5452 C C . GLN A 1 692 ? -23.663 -4.753 -11.756 1.00 95.62 692 GLN A C 1
ATOM 5454 O O . GLN A 1 692 ? -24.671 -4.114 -11.438 1.00 95.62 692 GLN A O 1
ATOM 5459 N N . ARG A 1 693 ? -23.485 -6.021 -11.362 1.00 94.25 693 ARG A N 1
ATOM 5460 C CA . ARG A 1 693 ? -24.443 -6.809 -10.569 1.00 94.25 693 ARG A CA 1
ATOM 5461 C C . ARG A 1 693 ? -24.215 -6.743 -9.058 1.00 94.25 693 ARG A C 1
ATOM 5463 O O . ARG A 1 693 ? -25.016 -7.318 -8.330 1.00 94.25 693 ARG A O 1
ATOM 5470 N N . TYR A 1 694 ? -23.167 -6.063 -8.591 1.00 97.88 694 TYR A N 1
ATOM 5471 C CA . TYR A 1 694 ? -22.976 -5.829 -7.157 1.00 97.88 694 TYR A CA 1
ATOM 5472 C C . TYR A 1 694 ? -24.179 -5.086 -6.565 1.00 97.88 694 TYR A C 1
ATOM 5474 O O . TYR A 1 694 ? -24.832 -4.281 -7.240 1.00 97.88 694 TYR A O 1
ATOM 5482 N N . LYS A 1 695 ? -24.464 -5.360 -5.291 1.00 98.25 695 LYS A N 1
ATOM 5483 C CA . LYS A 1 695 ? -25.512 -4.677 -4.523 1.00 98.25 695 LYS A CA 1
ATOM 5484 C C . LYS A 1 695 ? -24.996 -3.379 -3.914 1.00 98.25 695 LYS A C 1
ATOM 5486 O O . LYS A 1 695 ? -25.763 -2.427 -3.781 1.00 98.25 695 LYS A O 1
ATOM 5491 N N . VAL A 1 696 ? -23.705 -3.334 -3.571 1.00 98.81 696 VAL A N 1
ATOM 5492 C CA . VAL A 1 696 ? -23.055 -2.166 -2.968 1.00 98.81 696 VAL A CA 1
ATOM 5493 C C . VAL A 1 696 ? -21.838 -1.746 -3.788 1.00 98.81 696 VAL A C 1
ATOM 5495 O O . VAL A 1 696 ? -20.943 -2.554 -4.035 1.00 98.81 696 VAL A O 1
ATOM 5498 N N . PHE A 1 697 ? -21.790 -0.470 -4.168 1.00 98.62 697 PHE A N 1
ATOM 5499 C CA . PHE A 1 697 ? -20.638 0.158 -4.820 1.00 98.62 697 PHE A CA 1
ATOM 5500 C C . PHE A 1 697 ? -20.025 1.187 -3.873 1.00 98.62 697 PHE A C 1
ATOM 5502 O O . PHE A 1 697 ? -20.683 2.166 -3.520 1.00 98.62 697 PHE A O 1
ATOM 5509 N N . LEU A 1 698 ? -18.772 0.982 -3.473 1.00 98.00 698 LEU A N 1
ATOM 5510 C CA . LEU A 1 698 ? -18.016 1.900 -2.624 1.00 98.00 698 LEU A CA 1
ATOM 5511 C C . LEU A 1 698 ? -16.984 2.654 -3.468 1.00 98.00 698 LEU A C 1
ATOM 5513 O O . LEU A 1 698 ? -15.942 2.105 -3.814 1.00 98.00 698 LEU A O 1
ATOM 5517 N N . PHE A 1 699 ? -17.262 3.913 -3.798 1.00 96.19 699 PHE A N 1
ATOM 5518 C CA . PHE A 1 699 ? -16.361 4.770 -4.570 1.00 96.19 699 PHE A CA 1
ATOM 5519 C C . PHE A 1 699 ? -15.303 5.380 -3.651 1.00 96.19 699 PHE A C 1
ATOM 5521 O O . PHE A 1 699 ? -15.586 6.325 -2.904 1.00 96.19 699 PHE A O 1
ATOM 5528 N N . VAL A 1 700 ? -14.085 4.835 -3.712 1.00 87.69 700 VAL A N 1
ATOM 5529 C CA . VAL A 1 700 ? -12.927 5.305 -2.942 1.00 87.69 700 VAL A CA 1
ATOM 5530 C C . VAL A 1 700 ? -12.046 6.162 -3.833 1.00 87.69 700 VAL A C 1
ATOM 5532 O O . VAL A 1 700 ? -11.769 5.803 -4.974 1.00 87.69 700 VAL A O 1
ATOM 5535 N N . GLY A 1 701 ? -11.629 7.319 -3.318 1.00 73.19 701 GLY A N 1
ATOM 5536 C CA . GLY A 1 701 ? -10.519 8.064 -3.904 1.00 73.19 701 GLY A CA 1
ATOM 5537 C C . GLY A 1 701 ? -10.720 8.519 -5.349 1.00 73.19 701 GLY A C 1
ATOM 5538 O O . GLY A 1 701 ? -9.738 8.661 -6.043 1.00 73.19 701 GLY A O 1
ATOM 5539 N N . SER A 1 702 ? -11.937 8.784 -5.834 1.00 85.75 702 SER A N 1
ATOM 5540 C CA . SER A 1 702 ? -12.173 9.133 -7.252 1.00 85.75 702 SER A CA 1
ATOM 5541 C C . SER A 1 702 ? -12.521 10.619 -7.457 1.00 85.75 702 SER A C 1
ATOM 5543 O O . SER A 1 702 ? -13.669 10.930 -7.785 1.00 85.75 702 SER A O 1
ATOM 5545 N N . PRO A 1 703 ? -11.593 11.574 -7.224 1.00 91.56 703 PRO A N 1
ATOM 5546 C CA . PRO A 1 703 ? -11.925 12.995 -7.244 1.00 91.56 703 PRO A CA 1
ATOM 5547 C C . PRO A 1 703 ? -12.350 13.489 -8.621 1.00 91.56 703 PRO A C 1
ATOM 5549 O O . PRO A 1 703 ? -13.294 14.268 -8.722 1.00 91.56 703 PRO A O 1
ATOM 5552 N N . TYR A 1 704 ? -11.692 13.008 -9.672 1.00 94.62 704 TYR A N 1
ATOM 5553 C CA . TYR A 1 704 ? -12.064 13.277 -11.050 1.00 94.62 704 TYR A CA 1
ATOM 5554 C C . TYR A 1 704 ? -12.922 12.149 -11.606 1.00 94.62 704 TYR A C 1
ATOM 5556 O O . TYR A 1 704 ? -12.567 10.979 -11.482 1.00 94.62 704 TYR A O 1
ATOM 5564 N N . LEU A 1 705 ? -14.025 12.525 -12.249 1.00 95.56 705 LEU A N 1
ATOM 5565 C CA . LEU A 1 705 ? -14.860 11.630 -13.041 1.00 95.56 705 LEU A CA 1
ATOM 5566 C C . LEU A 1 705 ? -15.318 12.367 -14.292 1.00 95.56 705 LEU A C 1
ATOM 5568 O O . LEU A 1 705 ? -15.922 13.444 -14.185 1.00 95.56 705 LEU A O 1
ATOM 5572 N N . SER A 1 706 ? -15.068 11.758 -15.448 1.00 94.50 706 SER A N 1
ATOM 5573 C CA . SER A 1 706 ? -15.538 12.256 -16.739 1.00 94.50 706 SER A CA 1
ATOM 5574 C C . SER A 1 706 ? -17.065 12.214 -16.846 1.00 94.50 706 SER A C 1
ATOM 5576 O O . SER A 1 706 ? -17.742 11.444 -16.159 1.00 94.50 706 SER A O 1
ATOM 5578 N N . ALA A 1 707 ? -17.632 12.995 -17.760 1.00 96.00 707 ALA A N 1
ATOM 5579 C CA . ALA A 1 707 ? -19.047 12.966 -18.104 1.00 96.00 707 ALA A CA 1
ATOM 5580 C C . ALA A 1 707 ? -19.510 11.551 -18.499 1.00 96.00 707 ALA A C 1
ATOM 5582 O O . ALA A 1 707 ? -20.590 11.115 -18.096 1.00 96.00 707 ALA A O 1
ATOM 5583 N N . ALA A 1 708 ? -18.674 10.802 -19.228 1.00 96.25 708 ALA A N 1
ATOM 5584 C CA . ALA A 1 708 ? -18.964 9.423 -19.617 1.00 96.25 708 ALA A CA 1
ATOM 5585 C C . ALA A 1 708 ? -19.022 8.476 -18.406 1.00 96.25 708 ALA A C 1
ATOM 5587 O O . ALA A 1 708 ? -19.951 7.672 -18.291 1.00 96.25 708 ALA A O 1
ATOM 5588 N N . GLU A 1 709 ? -18.073 8.594 -17.477 1.00 96.81 709 GLU A N 1
ATOM 5589 C CA . GLU A 1 709 ? -18.055 7.812 -16.237 1.00 96.81 709 GLU A CA 1
ATOM 5590 C C . GLU A 1 709 ? -19.237 8.161 -15.330 1.00 96.81 709 GLU A C 1
ATOM 5592 O O . GLU A 1 709 ? -19.898 7.259 -14.818 1.00 96.81 709 GLU A O 1
ATOM 5597 N N . ARG A 1 710 ? -19.579 9.449 -15.193 1.00 97.50 710 ARG A N 1
ATOM 5598 C CA . ARG A 1 710 ? -20.757 9.906 -14.435 1.00 97.50 710 ARG A CA 1
ATOM 5599 C C . ARG A 1 710 ? -22.054 9.359 -15.017 1.00 97.50 710 ARG A C 1
ATOM 5601 O O . ARG A 1 710 ? -22.885 8.845 -14.272 1.00 97.50 710 ARG A O 1
ATOM 5608 N N . ALA A 1 711 ? -22.207 9.402 -16.341 1.00 97.69 711 ALA A N 1
ATOM 5609 C CA . ALA A 1 711 ? -23.341 8.787 -17.024 1.00 97.69 711 ALA A CA 1
ATOM 5610 C C . ALA A 1 711 ? -23.361 7.259 -16.834 1.00 97.69 711 ALA A C 1
ATOM 5612 O O . ALA A 1 711 ? -24.430 6.658 -16.730 1.00 97.69 711 ALA A O 1
ATOM 5613 N N . GLY A 1 712 ? -22.188 6.623 -16.765 1.00 97.31 712 GLY A N 1
ATOM 5614 C CA . GLY A 1 712 ? -22.026 5.217 -16.397 1.00 97.31 712 GLY A CA 1
ATOM 5615 C C . GLY A 1 712 ? -22.550 4.905 -15.000 1.00 97.31 712 GLY A C 1
ATOM 5616 O O . GLY A 1 712 ? -23.410 4.040 -14.846 1.00 97.31 712 GLY A O 1
ATOM 5617 N N . ILE A 1 713 ? -22.092 5.659 -14.003 1.00 97.62 713 ILE A N 1
ATOM 5618 C CA . ILE A 1 713 ? -22.519 5.528 -12.606 1.00 97.62 713 ILE A CA 1
ATOM 5619 C C . ILE A 1 713 ? -24.019 5.809 -12.465 1.00 97.62 713 ILE A C 1
ATOM 5621 O O . ILE A 1 713 ? -24.702 5.113 -11.719 1.00 97.62 713 ILE A O 1
ATOM 5625 N N . ALA A 1 714 ? -24.569 6.766 -13.218 1.00 97.38 714 ALA A N 1
ATOM 5626 C CA . ALA A 1 714 ? -26.001 7.053 -13.204 1.00 97.38 714 ALA A CA 1
ATOM 5627 C C . ALA A 1 714 ? -26.857 5.826 -13.573 1.00 97.38 714 ALA A C 1
ATOM 5629 O O . ALA A 1 714 ? -27.921 5.633 -12.992 1.00 97.38 714 ALA A O 1
ATOM 5630 N N . ARG A 1 715 ? -26.376 4.939 -14.456 1.00 96.00 715 ARG A N 1
ATOM 5631 C CA . ARG A 1 715 ? -27.074 3.682 -14.797 1.00 96.00 715 ARG A CA 1
ATOM 5632 C C . ARG A 1 715 ? -27.044 2.636 -13.678 1.00 96.00 715 ARG A C 1
ATOM 5634 O O . ARG A 1 715 ? -27.840 1.697 -13.709 1.00 96.00 715 ARG A O 1
ATOM 5641 N N . LEU A 1 716 ? -26.154 2.790 -12.697 1.00 96.62 716 LEU A N 1
ATOM 5642 C CA . LEU A 1 716 ? -26.087 1.941 -11.505 1.00 96.62 716 LEU A CA 1
ATOM 5643 C C . LEU A 1 716 ? -27.081 2.384 -10.416 1.00 96.62 716 LEU A C 1
ATOM 5645 O O . LEU A 1 716 ? -27.319 1.627 -9.482 1.00 96.62 716 LEU A O 1
ATOM 5649 N N . LYS A 1 717 ? -27.688 3.574 -10.521 1.00 96.94 717 LYS A N 1
ATOM 5650 C CA . LYS A 1 717 ? -28.628 4.145 -9.534 1.00 96.94 717 LYS A CA 1
ATOM 5651 C C . LYS A 1 717 ? -30.047 3.558 -9.644 1.00 96.94 717 LYS A C 1
ATOM 5653 O O . LYS A 1 717 ? -31.011 4.276 -9.889 1.00 96.94 717 LYS A O 1
ATOM 5658 N N . GLN A 1 718 ? -30.156 2.239 -9.527 1.00 94.94 718 GLN A N 1
ATOM 5659 C CA . GLN A 1 718 ? -31.409 1.474 -9.616 1.00 94.94 718 GLN A CA 1
ATOM 5660 C C . GLN A 1 718 ? -31.207 0.058 -9.052 1.00 94.94 718 GLN A C 1
ATOM 5662 O O . GLN A 1 718 ? -30.073 -0.341 -8.771 1.00 94.94 718 GLN A O 1
ATOM 5667 N N . GLY A 1 719 ? -32.262 -0.749 -8.987 1.00 94.31 719 GLY A N 1
ATOM 5668 C CA . GLY A 1 719 ? -32.225 -2.165 -8.620 1.00 94.31 719 GLY A CA 1
ATOM 5669 C C . GLY A 1 719 ? -31.930 -2.425 -7.143 1.00 94.31 719 GLY A C 1
ATOM 5670 O O . GLY A 1 719 ? -31.192 -3.358 -6.832 1.00 94.31 719 GLY A O 1
ATOM 5671 N N . GLY A 1 720 ? -32.429 -1.575 -6.248 1.00 96.25 720 GLY A N 1
ATOM 5672 C CA . GLY A 1 720 ? -32.225 -1.643 -4.799 1.00 96.25 720 GLY A CA 1
ATOM 5673 C C . GLY A 1 720 ? -30.783 -1.409 -4.338 1.00 96.25 720 GLY A C 1
ATOM 5674 O O . GLY A 1 720 ? -30.460 -1.682 -3.183 1.00 96.25 720 GLY A O 1
ATOM 5675 N N . ARG A 1 721 ? -29.896 -0.938 -5.222 1.00 97.38 721 ARG A N 1
ATOM 5676 C CA . ARG A 1 721 ? -28.458 -0.822 -4.939 1.00 97.38 721 ARG A CA 1
ATOM 5677 C C . ARG A 1 721 ? -28.147 0.280 -3.933 1.00 97.38 721 ARG A C 1
ATOM 5679 O O . ARG A 1 721 ? -28.817 1.312 -3.889 1.00 97.38 721 ARG A O 1
ATOM 5686 N N . MET A 1 722 ? -27.059 0.098 -3.193 1.00 98.69 722 MET A N 1
ATOM 5687 C CA . MET A 1 722 ? -26.458 1.137 -2.360 1.00 98.69 722 MET A CA 1
ATOM 5688 C C . MET A 1 722 ? -25.170 1.653 -3.005 1.00 98.69 722 MET A C 1
ATOM 5690 O O . MET A 1 722 ? -24.259 0.882 -3.304 1.00 98.69 722 MET A O 1
ATOM 5694 N N . LEU A 1 723 ? -25.081 2.963 -3.213 1.00 98.69 723 LEU A N 1
ATOM 5695 C CA . LEU A 1 723 ? -23.875 3.627 -3.700 1.00 98.69 723 LEU A CA 1
ATOM 5696 C C . LEU A 1 723 ? -23.313 4.495 -2.573 1.00 98.69 723 LEU A C 1
ATOM 5698 O O . LEU A 1 723 ? -23.974 5.420 -2.098 1.00 98.69 723 LEU A O 1
ATOM 5702 N N . ILE A 1 724 ? -22.092 4.178 -2.150 1.00 98.56 724 ILE A N 1
ATOM 5703 C CA . ILE A 1 724 ? -21.367 4.869 -1.088 1.00 98.56 724 ILE A CA 1
ATOM 5704 C C . ILE A 1 724 ? -20.274 5.715 -1.736 1.00 98.56 724 ILE A C 1
ATOM 5706 O O . ILE A 1 724 ? -19.341 5.190 -2.344 1.00 98.56 724 ILE A O 1
ATOM 5710 N N . PHE A 1 725 ? -20.382 7.029 -1.598 1.00 97.88 725 PHE A N 1
ATOM 5711 C CA . PHE A 1 725 ? -19.423 7.996 -2.115 1.00 97.88 725 PHE A CA 1
ATOM 5712 C C . PHE A 1 725 ? -18.563 8.521 -0.969 1.00 97.88 725 PHE A C 1
ATOM 5714 O O . PHE A 1 725 ? -19.077 9.085 0.001 1.00 97.88 725 PHE A O 1
ATOM 5721 N N . THR A 1 726 ? -17.249 8.331 -1.075 1.00 94.06 726 THR A N 1
ATOM 5722 C CA . THR A 1 726 ? -16.300 8.823 -0.071 1.00 94.06 726 THR A CA 1
ATOM 5723 C C . THR A 1 726 ? -15.667 10.134 -0.518 1.00 94.06 726 THR A C 1
ATOM 5725 O O . THR A 1 726 ? -15.184 10.258 -1.644 1.00 94.06 726 THR A O 1
ATOM 5728 N N . TYR A 1 727 ? -15.624 11.099 0.396 1.00 92.81 727 TYR A N 1
ATOM 5729 C CA . TYR A 1 727 ? -14.915 12.368 0.269 1.00 92.81 727 TYR A CA 1
ATOM 5730 C C . TYR A 1 727 ? -15.176 13.062 -1.082 1.00 92.81 727 TYR A C 1
ATOM 5732 O O . TYR A 1 727 ? -16.276 12.977 -1.622 1.00 92.81 727 TYR A O 1
ATOM 5740 N N . GLY A 1 728 ? -14.182 13.748 -1.650 1.00 92.06 728 GLY A N 1
ATOM 5741 C CA . GLY A 1 728 ? -14.261 14.484 -2.913 1.00 92.06 728 GLY A CA 1
ATOM 5742 C C . GLY A 1 728 ? -14.607 13.664 -4.167 1.00 92.06 728 GLY A C 1
ATOM 5743 O O . GLY A 1 728 ? -14.343 14.153 -5.260 1.00 92.06 728 GLY A O 1
ATOM 5744 N N . ALA A 1 729 ? -15.154 12.445 -4.059 1.00 94.12 729 ALA A N 1
ATOM 5745 C CA . ALA A 1 729 ? -15.564 11.616 -5.188 1.00 94.12 729 ALA A CA 1
ATOM 5746 C C . ALA A 1 729 ? -16.462 12.394 -6.163 1.00 94.12 729 ALA A C 1
ATOM 5748 O O . ALA A 1 729 ? -17.556 12.829 -5.807 1.00 94.12 729 ALA A O 1
ATOM 5749 N N . GLY A 1 730 ? -15.989 12.573 -7.398 1.00 95.06 730 GLY A N 1
ATOM 5750 C CA . GLY A 1 730 ? -16.673 13.351 -8.425 1.00 95.06 730 GLY A CA 1
ATOM 5751 C C . GLY A 1 730 ? -16.725 14.859 -8.168 1.00 95.06 730 GLY A C 1
ATOM 5752 O O . GLY A 1 730 ? -17.623 15.518 -8.697 1.00 95.06 730 GLY A O 1
ATOM 5753 N N . TYR A 1 731 ? -15.802 15.428 -7.394 1.00 96.56 731 TYR A N 1
ATOM 5754 C CA . TYR A 1 731 ? -15.672 16.880 -7.240 1.00 96.56 731 TYR A CA 1
ATOM 5755 C C . TYR A 1 731 ? -15.050 17.551 -8.472 1.00 96.56 731 TYR A C 1
ATOM 5757 O O . TYR A 1 731 ? -15.403 18.678 -8.806 1.00 96.56 731 TYR A O 1
ATOM 5765 N N . VAL A 1 732 ? -14.155 16.869 -9.185 1.00 96.31 732 VAL A N 1
ATOM 5766 C CA . VAL A 1 732 ? -13.477 17.382 -10.381 1.00 96.31 732 VAL A CA 1
ATOM 5767 C C . VAL A 1 732 ? -14.118 16.797 -11.648 1.00 96.31 732 VAL A C 1
ATOM 5769 O O . VAL A 1 732 ? -14.505 15.627 -11.705 1.00 96.31 732 VAL A O 1
ATOM 5772 N N . THR A 1 733 ? -14.267 17.643 -12.662 1.00 95.06 733 THR A N 1
ATOM 5773 C CA . THR A 1 733 ? -14.823 17.352 -13.994 1.00 95.06 733 THR A CA 1
ATOM 5774 C C . THR A 1 733 ? -13.830 17.784 -15.071 1.00 95.06 733 THR A C 1
ATOM 5776 O O . THR A 1 733 ? -12.840 18.452 -14.769 1.00 95.06 733 THR A O 1
ATOM 5779 N N . GLU A 1 734 ? -14.124 17.487 -16.337 1.00 90.69 734 GLU A N 1
ATOM 5780 C CA . GLU A 1 734 ? -13.383 18.004 -17.495 1.00 90.69 734 GLU A CA 1
ATOM 5781 C C . GLU A 1 734 ? -13.301 19.535 -17.518 1.00 90.69 734 GLU A C 1
ATOM 5783 O O . GLU A 1 734 ? -12.345 20.097 -18.040 1.00 90.69 734 GLU A O 1
ATOM 5788 N N . THR A 1 735 ? -14.293 20.214 -16.939 1.00 90.75 735 THR A N 1
ATOM 5789 C CA . THR A 1 735 ? -14.375 21.681 -16.893 1.00 90.75 735 THR A CA 1
ATOM 5790 C C . THR A 1 735 ? -13.844 22.288 -15.592 1.00 90.75 735 THR A C 1
ATOM 5792 O O . THR A 1 735 ? -13.955 23.493 -15.387 1.00 90.75 735 THR A O 1
ATOM 5795 N N . GLY A 1 736 ? -13.279 21.472 -14.694 1.00 93.81 736 GLY A N 1
ATOM 5796 C CA . GLY A 1 736 ? -12.763 21.912 -13.397 1.00 93.81 736 GLY A CA 1
ATOM 5797 C C . GLY A 1 736 ? -13.573 21.412 -12.202 1.00 93.81 736 GLY A C 1
ATOM 5798 O O . GLY A 1 736 ? -14.327 20.440 -12.286 1.00 93.81 736 GLY A O 1
ATOM 5799 N N . LYS A 1 737 ? -13.368 22.053 -11.052 1.00 96.12 737 LYS A N 1
ATOM 5800 C CA . LYS A 1 737 ? -13.999 21.696 -9.774 1.00 96.12 737 LYS A CA 1
ATOM 5801 C C . LYS A 1 737 ? -15.476 22.104 -9.760 1.00 96.12 737 LYS A C 1
ATOM 5803 O O . LYS A 1 737 ? -15.805 23.224 -10.137 1.00 96.12 737 LYS A O 1
ATOM 5808 N N . SER A 1 738 ? -16.367 21.224 -9.307 1.00 97.38 738 SER A N 1
ATOM 5809 C CA . SER A 1 738 ? -17.811 21.468 -9.265 1.00 97.38 738 SER A CA 1
ATOM 5810 C C . SER A 1 738 ? -18.503 20.658 -8.166 1.00 97.38 738 SER A C 1
ATOM 5812 O O . SER A 1 738 ? -18.793 19.470 -8.319 1.00 97.38 738 SER A O 1
ATOM 5814 N N . VAL A 1 739 ? -18.858 21.333 -7.068 1.00 98.00 739 VAL A N 1
ATOM 5815 C CA . VAL A 1 739 ? -19.688 20.741 -6.002 1.00 98.00 739 VAL A CA 1
ATOM 5816 C C . VAL A 1 739 ? -21.116 20.438 -6.475 1.00 98.00 739 VAL A C 1
ATOM 5818 O O . VAL A 1 739 ? -21.768 19.535 -5.955 1.00 98.00 739 VAL A O 1
ATOM 5821 N N . ALA A 1 740 ? -21.598 21.137 -7.510 1.00 98.25 740 ALA A N 1
ATOM 5822 C CA . ALA A 1 740 ? -22.887 20.851 -8.134 1.00 98.25 740 ALA A CA 1
ATOM 5823 C C . ALA A 1 740 ? -22.865 19.497 -8.863 1.00 98.25 740 ALA A C 1
ATOM 5825 O O . ALA A 1 740 ? -23.735 18.661 -8.623 1.00 98.25 740 ALA A O 1
ATOM 5826 N N . ALA A 1 741 ? -21.829 19.236 -9.669 1.00 97.88 741 ALA A N 1
ATOM 5827 C CA . ALA A 1 741 ? -21.655 17.945 -10.336 1.00 97.88 741 ALA A CA 1
ATOM 5828 C C . ALA A 1 741 ? -21.428 16.809 -9.324 1.00 97.88 741 ALA A C 1
ATOM 5830 O O . ALA A 1 741 ? -21.897 15.688 -9.521 1.00 97.88 741 ALA A O 1
ATOM 5831 N N . GLN A 1 742 ? -20.723 17.097 -8.226 1.00 97.69 742 GLN A N 1
ATOM 5832 C CA . GLN A 1 742 ? -20.569 16.170 -7.106 1.00 97.69 742 GLN A CA 1
ATOM 5833 C C . GLN A 1 742 ? -21.919 15.836 -6.453 1.00 97.69 742 GLN A C 1
ATOM 5835 O O . GLN A 1 742 ? -22.217 14.669 -6.214 1.00 97.69 742 GLN A O 1
ATOM 5840 N N . SER A 1 743 ? -22.753 16.852 -6.211 1.00 98.50 743 SER A N 1
ATOM 5841 C CA . SER A 1 743 ? -24.090 16.698 -5.625 1.00 98.50 743 SER A CA 1
ATOM 5842 C C . SER A 1 743 ? -25.006 15.853 -6.515 1.00 98.50 743 SER A C 1
ATOM 5844 O O . SER A 1 743 ? -25.664 14.928 -6.041 1.00 98.50 743 SER A O 1
ATOM 5846 N N . GLU A 1 744 ? -25.007 16.113 -7.824 1.00 98.12 744 GLU A N 1
ATOM 5847 C CA . GLU A 1 744 ? -25.765 15.329 -8.806 1.00 98.12 744 GLU A CA 1
ATOM 5848 C C . GLU A 1 744 ? -25.308 13.861 -8.838 1.00 98.12 744 GLU A C 1
ATOM 5850 O O . GLU A 1 744 ? -26.126 12.932 -8.808 1.00 98.12 744 GLU A O 1
ATOM 5855 N N . LEU A 1 745 ? -23.991 13.633 -8.844 1.00 97.69 745 LEU A N 1
ATOM 5856 C CA . LEU A 1 745 ? -23.419 12.292 -8.801 1.00 97.69 745 LEU A CA 1
ATOM 5857 C C . LEU A 1 745 ? -23.810 11.555 -7.517 1.00 97.69 745 LEU A C 1
ATOM 5859 O O . LEU A 1 745 ? -24.268 10.418 -7.606 1.00 97.69 745 LEU A O 1
ATOM 5863 N N . ALA A 1 746 ? -23.678 12.189 -6.353 1.00 97.38 746 ALA A N 1
ATOM 5864 C CA . ALA A 1 746 ? -23.983 11.562 -5.073 1.00 97.38 746 ALA A CA 1
ATOM 5865 C C . ALA A 1 746 ? -25.493 11.370 -4.853 1.00 97.38 746 ALA A C 1
ATOM 5867 O O . ALA A 1 746 ? -25.891 10.418 -4.194 1.00 97.38 746 ALA A O 1
ATOM 5868 N N . GLY A 1 747 ? -26.344 12.234 -5.420 1.00 97.81 747 GLY A N 1
ATOM 5869 C CA . GLY A 1 747 ? -27.790 12.270 -5.152 1.00 97.81 747 GLY A CA 1
ATOM 5870 C C . GLY A 1 747 ? -28.185 13.102 -3.920 1.00 97.81 747 GLY A C 1
ATOM 5871 O O . GLY A 1 747 ? -29.369 13.195 -3.587 1.00 97.81 747 GLY A O 1
ATOM 5872 N N . LEU A 1 748 ? -27.216 13.751 -3.269 1.00 98.06 748 LEU A N 1
ATOM 5873 C CA . LEU A 1 748 ? -27.413 14.621 -2.109 1.00 98.06 748 LEU A CA 1
ATOM 5874 C C . LEU A 1 748 ? -26.940 16.039 -2.424 1.00 98.06 748 LEU A C 1
ATOM 5876 O O . LEU A 1 748 ? -25.987 16.221 -3.175 1.00 98.06 748 LEU A O 1
ATOM 5880 N N . LYS A 1 749 ? -27.550 17.049 -1.798 1.00 98.56 749 LYS A N 1
ATOM 5881 C CA . LYS A 1 749 ? -27.000 18.412 -1.800 1.00 98.56 749 LYS A CA 1
ATOM 5882 C C . LYS A 1 749 ? -25.739 18.481 -0.927 1.00 98.56 749 LYS A C 1
ATOM 5884 O O . LYS A 1 749 ? -25.815 18.317 0.293 1.00 98.56 749 LYS A O 1
ATOM 5889 N N . LEU A 1 750 ? -24.597 18.754 -1.552 1.00 98.56 750 LEU A N 1
ATOM 5890 C CA . LEU A 1 750 ? -23.289 18.878 -0.908 1.00 98.56 750 LEU A CA 1
ATOM 5891 C C . LEU A 1 750 ? -22.785 20.324 -0.949 1.00 98.56 750 LEU A C 1
ATOM 5893 O O . LEU A 1 750 ? -23.191 21.117 -1.799 1.00 98.56 750 LEU A O 1
ATOM 5897 N N . ALA A 1 751 ? -21.863 20.644 -0.047 1.00 98.31 751 ALA A N 1
ATOM 5898 C CA . ALA A 1 751 ? -21.153 21.914 -0.012 1.00 98.31 751 ALA A CA 1
ATOM 5899 C C . ALA A 1 751 ? -19.687 21.714 0.404 1.00 98.31 751 ALA A C 1
ATOM 5901 O O . ALA A 1 751 ? -19.307 20.681 0.961 1.00 98.31 751 ALA A O 1
ATOM 5902 N N . THR A 1 752 ? -18.849 22.698 0.084 1.00 97.44 752 THR A N 1
ATOM 5903 C CA . THR A 1 752 ? -17.412 22.682 0.368 1.00 97.44 752 THR A CA 1
ATOM 5904 C C . THR A 1 752 ? -16.877 24.105 0.512 1.00 97.44 752 THR A C 1
ATOM 5906 O O . THR A 1 752 ? -17.499 25.057 0.041 1.00 97.44 752 THR A O 1
ATOM 5909 N N . ALA A 1 753 ? -15.722 24.247 1.159 1.00 95.31 753 ALA A N 1
ATOM 5910 C CA . ALA A 1 753 ? -14.955 25.486 1.217 1.00 95.31 753 ALA A CA 1
ATOM 5911 C C . ALA A 1 753 ? -13.495 25.167 0.892 1.00 95.31 753 ALA A C 1
ATOM 5913 O O . ALA A 1 753 ? -12.948 24.218 1.448 1.00 95.31 753 ALA A O 1
ATOM 5914 N N . GLU A 1 754 ? -12.851 25.947 0.020 1.00 92.31 754 GLU A N 1
ATOM 5915 C CA . GLU A 1 754 ? -11.440 25.745 -0.350 1.00 92.31 754 GLU A CA 1
ATOM 5916 C C . GLU A 1 754 ? -10.483 26.264 0.739 1.00 92.31 754 GLU A C 1
ATOM 5918 O O . GLU A 1 754 ? -9.735 27.218 0.548 1.00 92.31 754 GLU A O 1
ATOM 5923 N N . LEU A 1 755 ? -10.537 25.631 1.910 1.00 90.44 755 LEU A N 1
ATOM 5924 C CA . LEU A 1 755 ? -9.694 25.887 3.078 1.00 90.44 755 LEU A CA 1
ATOM 5925 C C . LEU A 1 755 ? -9.065 24.568 3.549 1.00 90.44 755 LEU A C 1
ATOM 5927 O O . LEU A 1 755 ? -9.452 23.496 3.088 1.00 90.44 755 LEU A O 1
ATOM 5931 N N . ARG A 1 756 ? -8.103 24.629 4.474 1.00 89.69 756 ARG A N 1
ATOM 5932 C CA . ARG A 1 756 ? -7.500 23.444 5.104 1.00 89.69 756 ARG A CA 1
ATOM 5933 C C . ARG A 1 756 ? -7.723 23.498 6.606 1.00 89.69 756 ARG A C 1
ATOM 5935 O O . ARG A 1 756 ? -7.083 24.272 7.311 1.00 89.69 756 ARG A O 1
ATOM 5942 N N . GLU A 1 757 ? -8.654 22.688 7.095 1.00 88.94 757 GLU A N 1
ATOM 5943 C CA . GLU A 1 757 ? -9.132 22.767 8.477 1.00 88.94 757 GLU A CA 1
ATOM 5944 C C . GLU A 1 757 ? -9.313 21.386 9.097 1.00 88.94 757 GLU A C 1
ATOM 5946 O O . GLU A 1 757 ? -9.512 20.387 8.407 1.00 88.94 757 GLU A O 1
ATOM 5951 N N . ARG A 1 758 ? -9.256 21.341 10.430 1.00 90.50 758 ARG A N 1
ATOM 5952 C CA . ARG A 1 758 ? -9.593 20.144 11.198 1.00 90.50 758 ARG A CA 1
ATOM 5953 C C . ARG A 1 758 ? -11.091 19.870 11.088 1.00 90.50 758 ARG A C 1
ATOM 5955 O O . ARG A 1 758 ? -11.898 20.770 11.324 1.00 90.50 758 ARG A O 1
ATOM 5962 N N . ARG A 1 759 ? -11.448 18.630 10.754 1.00 91.75 759 ARG A N 1
ATOM 5963 C CA . ARG A 1 759 ? -12.840 18.187 10.616 1.00 91.75 759 ARG A CA 1
ATOM 5964 C C . ARG A 1 759 ? -12.986 16.780 11.175 1.00 91.75 759 ARG A C 1
ATOM 5966 O O . ARG A 1 759 ? -12.744 15.799 10.478 1.00 91.75 759 ARG A O 1
ATOM 5973 N N . THR A 1 760 ? -13.391 16.682 12.438 1.00 93.19 760 THR A N 1
ATOM 5974 C CA . THR A 1 760 ? -13.483 15.414 13.169 1.00 93.19 760 THR A CA 1
ATOM 5975 C C . THR A 1 760 ? -14.912 14.856 13.098 1.00 93.19 760 THR A C 1
ATOM 5977 O O . THR A 1 760 ? -15.788 15.379 13.790 1.00 93.19 760 THR A O 1
ATOM 5980 N N . PRO A 1 761 ? -15.200 13.821 12.283 1.00 95.69 761 PRO A N 1
ATOM 5981 C CA . PRO A 1 761 ? -16.528 13.212 12.224 1.00 95.69 761 PRO A CA 1
ATOM 5982 C C . PRO A 1 761 ? -16.806 12.309 13.436 1.00 95.69 761 PRO A C 1
ATOM 5984 O O . PRO A 1 761 ? -16.047 11.380 13.731 1.00 95.69 761 PRO A O 1
ATOM 5987 N N . LEU A 1 762 ? -17.941 12.547 14.093 1.00 96.75 762 LEU A N 1
ATOM 5988 C CA . LEU A 1 762 ? -18.483 11.710 15.161 1.00 96.75 762 LEU A CA 1
ATOM 5989 C C . LEU A 1 762 ? -19.865 11.186 14.759 1.00 96.75 762 LEU A C 1
ATOM 5991 O O . LEU A 1 762 ? -20.712 11.973 14.327 1.00 96.75 762 LEU A O 1
ATOM 5995 N N . LEU A 1 763 ? -20.095 9.877 14.895 1.00 97.56 763 LEU A N 1
ATOM 5996 C CA . LEU A 1 763 ? -21.401 9.283 14.604 1.00 97.56 763 LEU A CA 1
ATOM 5997 C C . LEU A 1 763 ? -22.485 9.868 15.519 1.00 97.56 763 LEU A C 1
ATOM 5999 O O . LEU A 1 763 ? -22.245 10.135 16.697 1.00 97.56 763 LEU A O 1
ATOM 6003 N N . VAL A 1 764 ? -23.685 10.045 14.970 1.00 97.06 764 VAL A N 1
ATOM 6004 C CA . VAL A 1 764 ? -24.889 10.400 15.740 1.00 97.06 764 VAL A CA 1
ATOM 6005 C C . VAL A 1 764 ? -25.726 9.150 16.003 1.00 97.06 764 VAL A C 1
ATOM 6007 O O . VAL A 1 764 ? -25.504 8.125 15.362 1.00 97.06 764 VAL A O 1
ATOM 6010 N N . ASP A 1 765 ? -26.689 9.209 16.925 1.00 96.06 765 ASP A N 1
ATOM 6011 C CA . ASP A 1 765 ? -27.619 8.092 17.138 1.00 96.06 765 ASP A CA 1
ATOM 6012 C C . ASP A 1 765 ? -28.536 7.908 15.920 1.00 96.06 765 ASP A C 1
ATOM 6014 O O . ASP A 1 765 ? -29.320 8.788 15.563 1.00 96.06 765 ASP A O 1
ATOM 6018 N N . HIS A 1 766 ? -28.401 6.756 15.274 1.00 97.50 766 HIS A N 1
ATOM 6019 C CA . HIS A 1 766 ? -29.164 6.317 14.117 1.00 97.50 766 HIS A CA 1
ATOM 6020 C C . HIS A 1 766 ? -29.190 4.782 14.107 1.00 97.50 766 HIS A C 1
ATOM 6022 O O . HIS A 1 766 ? -28.275 4.130 14.610 1.00 97.50 766 HIS A O 1
ATOM 6028 N N . GLU A 1 767 ? -30.208 4.160 13.505 1.00 96.75 767 GLU A N 1
ATOM 6029 C CA . GLU A 1 767 ? -30.325 2.690 13.478 1.00 96.75 767 GLU A CA 1
ATOM 6030 C C . GLU A 1 767 ? -29.075 1.994 12.896 1.00 96.75 767 GLU A C 1
ATOM 6032 O O . GLU A 1 767 ? -28.668 0.937 13.373 1.00 96.75 767 GLU A O 1
ATOM 6037 N N . LEU A 1 768 ? -28.428 2.635 11.915 1.00 96.88 768 LEU A N 1
ATOM 6038 C CA . LEU A 1 768 ? -27.227 2.145 11.224 1.00 96.88 768 LEU A CA 1
ATOM 6039 C C . LEU A 1 768 ? -25.907 2.466 11.941 1.00 96.88 768 LEU A C 1
ATOM 6041 O O . LEU A 1 768 ? -24.866 1.985 11.508 1.00 96.88 768 LEU A O 1
ATOM 6045 N N . THR A 1 769 ? -25.926 3.280 12.998 1.00 97.38 769 THR A N 1
ATOM 6046 C CA . THR A 1 769 ? -24.720 3.691 13.744 1.00 97.38 769 THR A CA 1
ATOM 6047 C C . THR A 1 769 ? -24.709 3.155 15.177 1.00 97.38 769 THR A C 1
ATOM 6049 O O . THR A 1 769 ? -23.669 3.178 15.836 1.00 97.38 769 THR A O 1
ATOM 6052 N N . ARG A 1 770 ? -25.837 2.638 15.687 1.00 95.50 770 ARG A N 1
ATOM 6053 C CA . ARG A 1 770 ? -25.894 2.005 17.013 1.00 95.50 770 ARG A CA 1
ATOM 6054 C C . ARG A 1 770 ? -24.951 0.807 17.092 1.00 95.50 770 ARG A C 1
ATOM 6056 O O . ARG A 1 770 ? -25.027 -0.128 16.294 1.00 95.50 770 ARG A O 1
ATOM 6063 N N . GLY A 1 771 ? -24.096 0.826 18.112 1.00 94.00 771 GLY A N 1
ATOM 6064 C CA . GLY A 1 771 ? -23.068 -0.190 18.336 1.00 94.00 771 GLY A CA 1
ATOM 6065 C C . GLY A 1 771 ? -21.803 0.000 17.495 1.00 94.00 771 GLY A C 1
ATOM 6066 O O . GLY A 1 771 ? -20.840 -0.729 17.713 1.00 94.00 771 GLY A O 1
ATOM 6067 N N . CYS A 1 772 ? -21.771 0.976 16.582 1.00 96.62 772 CYS A N 1
ATOM 6068 C CA . CYS A 1 772 ? -20.544 1.377 15.905 1.00 96.62 772 CYS A CA 1
ATOM 6069 C C . CYS A 1 772 ? -19.698 2.275 16.817 1.00 96.62 772 CYS A C 1
ATOM 6071 O O . CYS A 1 772 ? -20.204 2.999 17.680 1.00 96.62 772 CYS A O 1
ATOM 6073 N N . ARG A 1 773 ? -18.388 2.269 16.588 1.00 94.88 773 ARG A N 1
ATOM 6074 C CA . ARG A 1 773 ? -17.434 3.172 17.225 1.00 94.88 773 ARG A CA 1
ATOM 6075 C C . ARG A 1 773 ? -17.753 4.619 16.833 1.00 94.88 773 ARG A C 1
ATOM 6077 O O . ARG A 1 773 ? -17.896 4.896 15.640 1.00 94.88 773 ARG A O 1
ATOM 6084 N N . PRO A 1 774 ? -17.826 5.563 17.790 1.00 94.25 774 PRO A N 1
ATOM 6085 C CA . PRO A 1 774 ? -18.252 6.925 17.476 1.00 94.25 774 PRO A CA 1
ATOM 6086 C C . PRO A 1 774 ? -17.267 7.704 16.594 1.00 94.25 774 PRO A C 1
ATOM 6088 O O . PRO A 1 774 ? -17.695 8.402 15.676 1.00 94.25 774 PRO A O 1
ATOM 6091 N N . LEU A 1 775 ? -15.955 7.605 16.844 1.00 94.25 775 LEU A N 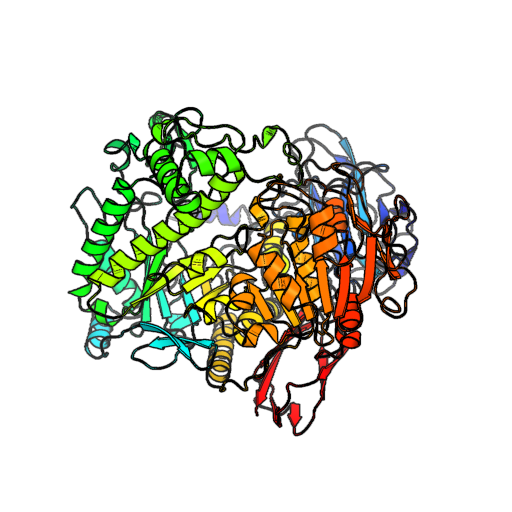1
ATOM 6092 C CA . LEU A 1 775 ? -14.947 8.340 16.070 1.00 94.25 775 LEU A CA 1
ATOM 6093 C C . LEU A 1 775 ? -14.619 7.603 14.775 1.00 94.25 775 LEU A C 1
ATOM 6095 O O . LEU A 1 775 ? -14.076 6.502 14.815 1.00 94.25 775 LEU A O 1
ATOM 6099 N N . ASN A 1 776 ? -14.864 8.252 13.641 1.00 90.94 776 ASN A N 1
ATOM 6100 C CA . ASN A 1 776 ? -14.548 7.726 12.312 1.00 90.94 776 ASN A CA 1
ATOM 6101 C C . ASN A 1 776 ? -13.591 8.676 11.579 1.00 90.94 776 ASN A C 1
ATOM 6103 O O . ASN A 1 776 ? -13.892 9.192 10.509 1.00 90.94 776 ASN A O 1
ATOM 6107 N N . ALA A 1 777 ? -12.448 8.979 12.198 1.00 89.81 777 ALA A N 1
ATOM 6108 C CA . ALA A 1 777 ? -11.578 10.084 11.794 1.00 89.81 777 ALA A CA 1
ATOM 6109 C C . ALA A 1 777 ? -10.133 9.631 11.516 1.00 89.81 777 ALA A C 1
ATOM 6111 O O . ALA A 1 777 ? -9.195 10.133 12.135 1.00 89.81 777 ALA A O 1
ATOM 6112 N N . LEU A 1 778 ? -9.921 8.685 10.592 1.00 93.69 778 LEU A N 1
ATOM 6113 C CA . LEU A 1 778 ? -8.580 8.125 10.339 1.00 93.69 778 LEU A CA 1
ATOM 6114 C C . LEU A 1 778 ? -7.612 9.151 9.726 1.00 93.69 778 LEU A C 1
ATOM 6116 O O . LEU A 1 778 ? -6.405 9.092 9.950 1.00 93.69 778 LEU A O 1
ATOM 6120 N N . THR A 1 779 ? -8.135 10.142 9.004 1.00 92.31 779 THR A N 1
ATOM 6121 C CA . THR A 1 779 ? -7.338 11.284 8.530 1.00 92.31 779 THR A CA 1
ATOM 6122 C C . THR A 1 779 ? -6.858 12.156 9.699 1.00 92.31 779 THR A C 1
ATOM 6124 O O . THR A 1 779 ? -5.687 12.530 9.752 1.00 92.31 779 THR A O 1
ATOM 6127 N N . GLU A 1 780 ? -7.715 12.431 10.690 1.00 91.56 780 GLU A N 1
ATOM 6128 C CA . GLU A 1 780 ? -7.303 13.176 11.893 1.00 91.56 780 GLU A CA 1
ATOM 6129 C C . GLU A 1 780 ? -6.379 12.354 12.792 1.00 91.56 780 GLU A C 1
ATOM 6131 O O . GLU A 1 780 ? -5.470 12.902 13.412 1.00 91.56 780 GLU A O 1
ATOM 6136 N N . MET A 1 781 ? -6.545 11.033 12.818 1.00 93.25 781 MET A N 1
ATOM 6137 C CA . MET A 1 781 ? -5.601 10.115 13.448 1.00 93.25 781 MET A CA 1
ATOM 6138 C C . MET A 1 781 ? -4.207 10.239 12.814 1.00 93.25 781 MET A C 1
ATOM 6140 O O . MET A 1 781 ? -3.229 10.428 13.534 1.00 93.25 781 MET A O 1
ATOM 6144 N N . GLN A 1 782 ? -4.110 10.233 11.479 1.00 93.06 782 GLN A N 1
ATOM 6145 C CA . GLN A 1 782 ? -2.847 10.448 10.762 1.00 93.06 782 GLN A CA 1
ATOM 6146 C C . GLN A 1 782 ? -2.226 11.816 11.085 1.00 93.06 782 GLN A C 1
ATOM 6148 O O . GLN A 1 782 ? -1.019 11.906 11.303 1.00 93.06 782 GLN A O 1
ATOM 6153 N N . MET A 1 783 ? -3.032 12.879 11.173 1.00 92.19 783 MET A N 1
ATOM 6154 C CA . MET A 1 783 ? -2.543 14.193 11.612 1.00 92.19 783 MET A CA 1
ATOM 6155 C C . MET A 1 783 ? -2.040 14.165 13.062 1.00 92.19 783 MET A C 1
ATOM 6157 O O . MET A 1 783 ? -0.970 14.704 13.344 1.00 92.19 783 MET A O 1
ATOM 6161 N N . THR A 1 784 ? -2.765 13.484 13.954 1.00 93.06 784 THR A N 1
ATOM 6162 C CA . THR A 1 784 ? -2.457 13.365 15.390 1.00 93.06 784 THR A CA 1
ATOM 6163 C C . THR A 1 784 ? -1.138 12.643 15.645 1.00 93.06 784 THR A C 1
ATOM 6165 O O . THR A 1 784 ? -0.430 12.978 16.597 1.00 93.06 784 THR A O 1
ATOM 6168 N N . ILE A 1 785 ? -0.757 11.698 14.778 1.00 93.38 785 ILE A N 1
ATOM 6169 C CA . ILE A 1 785 ? 0.569 11.076 14.837 1.00 93.38 785 ILE A CA 1
ATOM 6170 C C . ILE A 1 785 ? 1.665 12.149 14.771 1.00 93.38 785 ILE A C 1
ATOM 6172 O O . ILE A 1 785 ? 2.617 12.090 15.552 1.00 93.38 785 ILE A O 1
ATOM 6176 N N . PHE A 1 786 ? 1.528 13.145 13.893 1.00 91.62 786 PHE A N 1
ATOM 6177 C CA . PHE A 1 786 ? 2.524 14.204 13.747 1.00 91.62 786 PHE A CA 1
ATOM 6178 C C . PHE A 1 786 ? 2.368 15.310 14.782 1.00 91.62 786 PHE A C 1
ATOM 6180 O O . PHE A 1 786 ? 3.364 15.718 15.370 1.00 91.62 786 PHE A O 1
ATOM 6187 N N . HIS A 1 787 ? 1.148 15.794 15.002 1.00 90.69 787 HIS A N 1
ATOM 6188 C CA . HIS A 1 787 ? 0.851 16.871 15.940 1.00 90.69 787 HIS A CA 1
ATOM 6189 C C . HIS A 1 787 ? -0.540 16.676 16.540 1.00 90.69 787 HIS A C 1
ATOM 6191 O O . HIS A 1 787 ? -1.522 16.590 15.806 1.00 90.69 787 HIS A O 1
ATOM 6197 N N . THR A 1 788 ? -0.657 16.695 17.870 1.00 89.56 788 THR A N 1
ATOM 6198 C CA . THR A 1 788 ? -1.970 16.573 18.534 1.00 89.56 788 THR A CA 1
ATOM 6199 C C . THR A 1 788 ? -2.888 17.780 18.317 1.00 89.56 788 THR A C 1
ATOM 6201 O O . THR A 1 788 ? -4.092 17.679 18.534 1.00 89.56 788 THR A O 1
ATOM 6204 N N . ALA A 1 789 ? -2.344 18.911 17.859 1.00 85.00 789 ALA A N 1
ATOM 6205 C CA . ALA A 1 789 ? -3.086 20.116 17.509 1.00 85.00 789 ALA A CA 1
ATOM 6206 C C . ALA A 1 789 ? -2.323 20.954 16.466 1.00 85.00 789 ALA A C 1
ATOM 6208 O O . ALA A 1 789 ? -1.094 20.926 16.413 1.00 85.00 789 ALA A O 1
ATOM 6209 N N . GLY A 1 790 ? -3.053 21.748 15.678 1.00 82.69 790 GLY A N 1
ATOM 6210 C CA . GLY A 1 790 ? -2.478 22.678 14.701 1.00 82.69 790 GLY A CA 1
ATOM 6211 C C . GLY A 1 790 ? -2.079 22.044 13.363 1.00 82.69 790 GLY A C 1
ATOM 6212 O O . GLY A 1 790 ? -2.566 20.971 12.985 1.00 82.69 790 GLY A O 1
ATOM 6213 N N . ALA A 1 791 ? -1.244 22.764 12.613 1.00 80.69 791 ALA A N 1
ATOM 6214 C CA . ALA A 1 791 ? -0.703 22.336 11.324 1.00 80.69 791 ALA A CA 1
ATOM 6215 C C . ALA A 1 791 ? 0.518 21.414 11.501 1.00 80.69 791 ALA A C 1
ATOM 6217 O O . ALA A 1 791 ? 1.189 21.453 12.531 1.00 80.69 791 ALA A O 1
ATOM 6218 N N . SER A 1 792 ? 0.815 20.609 10.479 1.00 82.88 792 SER A N 1
ATOM 6219 C CA . SER A 1 792 ? 2.010 19.762 10.417 1.00 82.88 792 SER A CA 1
ATOM 6220 C C . SER A 1 792 ? 2.891 20.199 9.253 1.00 82.88 792 SER A C 1
ATOM 6222 O O . SER A 1 792 ? 2.393 20.517 8.178 1.00 82.88 792 SER A O 1
ATOM 6224 N N . SER A 1 793 ? 4.210 20.176 9.444 1.00 80.44 793 SER A N 1
ATOM 6225 C CA . SER A 1 793 ? 5.167 20.362 8.345 1.00 80.44 793 SER A CA 1
ATOM 6226 C C . SER A 1 793 ? 5.377 19.091 7.515 1.00 80.44 793 SER A C 1
ATOM 6228 O O . SER A 1 793 ? 5.991 19.154 6.453 1.00 80.44 793 SER A O 1
ATOM 6230 N N . VAL A 1 794 ? 4.880 17.944 7.992 1.00 82.00 794 VAL A N 1
ATOM 6231 C CA . VAL A 1 794 ? 5.063 16.628 7.358 1.00 82.00 794 VAL A CA 1
ATOM 6232 C C . VAL A 1 794 ? 3.885 16.263 6.464 1.00 82.00 794 VAL A C 1
ATOM 6234 O O . VAL A 1 794 ? 4.081 15.647 5.422 1.00 82.00 794 VAL A O 1
ATOM 6237 N N . ALA A 1 795 ? 2.667 16.631 6.870 1.00 87.75 795 ALA A N 1
ATOM 6238 C CA . ALA A 1 795 ? 1.445 16.226 6.193 1.00 87.75 795 ALA A CA 1
ATOM 6239 C C . ALA A 1 795 ? 0.467 17.383 6.030 1.00 87.75 795 ALA A C 1
ATOM 6241 O O . ALA A 1 795 ? 0.193 18.118 6.977 1.00 87.75 795 ALA A O 1
ATOM 6242 N N . ALA A 1 796 ? -0.090 17.483 4.828 1.00 89.50 796 ALA A N 1
ATOM 6243 C CA . ALA A 1 796 ? -1.118 18.448 4.480 1.00 89.50 796 ALA A CA 1
ATOM 6244 C C . ALA A 1 796 ? -2.488 18.063 5.072 1.00 89.50 796 ALA A C 1
ATOM 6246 O O . ALA A 1 796 ? -2.876 16.884 5.052 1.00 89.50 796 ALA A O 1
ATOM 6247 N N . ARG A 1 797 ? -3.252 19.062 5.533 1.00 89.56 797 ARG A N 1
ATOM 6248 C CA . ARG A 1 797 ? -4.680 18.909 5.854 1.00 89.56 797 ARG A CA 1
ATOM 6249 C C . ARG A 1 797 ? -5.547 18.945 4.602 1.00 89.56 797 ARG A C 1
ATOM 6251 O O . ARG A 1 797 ? -5.123 19.382 3.533 1.00 89.56 797 ARG A O 1
ATOM 6258 N N . GLU A 1 798 ? -6.774 18.482 4.764 1.00 87.06 798 GLU A N 1
ATOM 6259 C CA . GLU A 1 798 ? -7.730 18.256 3.688 1.00 87.06 798 GLU A CA 1
ATOM 6260 C C . GLU A 1 798 ? -8.749 19.387 3.546 1.00 87.06 798 GLU A C 1
ATOM 6262 O O . GLU A 1 798 ? -8.952 20.186 4.464 1.00 87.06 798 GLU A O 1
ATOM 6267 N N . GLN A 1 799 ? -9.392 19.436 2.378 1.00 92.81 799 GLN A N 1
ATOM 6268 C CA . GLN A 1 799 ? -10.480 20.368 2.100 1.00 92.81 799 GLN A CA 1
ATOM 6269 C C . GLN A 1 799 ? -11.768 19.897 2.790 1.00 92.81 799 GLN A C 1
ATOM 6271 O O . GLN A 1 799 ? -12.139 18.732 2.642 1.00 92.81 799 GLN A O 1
ATOM 6276 N N . PRO A 1 800 ? -12.497 20.760 3.515 1.00 94.94 800 PRO A N 1
ATOM 6277 C CA . PRO A 1 800 ? -13.760 20.376 4.130 1.00 94.94 800 PRO A CA 1
ATOM 6278 C C . PRO A 1 800 ? -14.888 20.213 3.097 1.00 94.94 800 PRO A C 1
ATOM 6280 O O . PRO A 1 800 ? -15.114 21.082 2.252 1.00 94.94 800 PRO A O 1
ATOM 6283 N N . PHE A 1 801 ? -15.668 19.141 3.231 1.00 96.94 801 PHE A N 1
ATOM 6284 C CA . PHE A 1 801 ? -16.977 18.961 2.592 1.00 96.94 801 PHE A CA 1
ATOM 6285 C C . PHE A 1 801 ? -18.026 18.718 3.675 1.00 96.94 801 PHE A C 1
ATOM 6287 O O . PHE A 1 801 ? -17.690 18.226 4.750 1.00 96.94 801 PHE A O 1
ATOM 6294 N N . TRP A 1 802 ? -19.294 19.011 3.395 1.00 98.25 802 TRP A N 1
ATOM 6295 C CA . TRP A 1 802 ? -20.420 18.655 4.263 1.00 98.25 802 TRP A CA 1
ATOM 6296 C C . TRP A 1 802 ? -21.709 18.453 3.462 1.00 98.25 802 TRP A C 1
ATOM 6298 O O . TRP A 1 802 ? -21.805 18.831 2.292 1.00 98.25 802 TRP A O 1
ATOM 6308 N N . VAL A 1 803 ? -22.706 17.837 4.099 1.00 98.75 803 VAL A N 1
ATOM 6309 C CA . VAL A 1 803 ? -24.040 17.621 3.521 1.00 98.75 803 VAL A CA 1
ATOM 6310 C C . VAL A 1 803 ? -24.979 18.754 3.949 1.00 98.75 803 VAL A C 1
ATOM 6312 O O . VAL A 1 803 ? -25.093 19.056 5.136 1.00 98.75 803 VAL A O 1
ATOM 6315 N N . GLU A 1 804 ? -25.672 19.363 2.983 1.00 98.19 804 GLU A N 1
ATOM 6316 C CA . GLU A 1 804 ? -26.708 20.392 3.195 1.00 98.19 804 GLU A CA 1
ATOM 6317 C C . GLU A 1 804 ? -28.092 19.943 2.713 1.00 98.19 804 GLU A C 1
ATOM 6319 O O . GLU A 1 804 ? -28.983 20.765 2.492 1.00 98.19 804 GLU A O 1
ATOM 6324 N N . ASP A 1 805 ? -28.272 18.645 2.489 1.00 98.19 805 ASP A N 1
ATOM 6325 C CA . ASP A 1 805 ? -29.544 18.084 2.058 1.00 98.19 805 ASP A CA 1
ATOM 6326 C C . ASP A 1 805 ? -30.487 17.902 3.259 1.00 98.19 805 ASP A C 1
ATOM 6328 O O . ASP A 1 805 ? -30.243 17.022 4.087 1.00 98.19 805 ASP A O 1
ATOM 6332 N N . PRO A 1 806 ? -31.576 18.687 3.376 1.00 96.81 806 PRO A N 1
ATOM 6333 C CA . PRO A 1 806 ? -32.508 18.561 4.495 1.00 96.81 806 PRO A CA 1
ATOM 6334 C C . PRO A 1 806 ? -33.348 17.278 4.428 1.00 96.81 806 PRO A C 1
ATOM 6336 O O . PRO A 1 806 ? -34.031 16.951 5.393 1.00 96.81 806 PRO A O 1
ATOM 6339 N N . THR A 1 807 ? -33.328 16.569 3.294 1.00 97.12 807 THR A N 1
ATOM 6340 C CA . THR A 1 807 ? -34.049 15.303 3.096 1.00 97.12 807 THR A CA 1
ATOM 6341 C C . THR A 1 807 ? -33.185 14.075 3.381 1.00 97.12 807 THR A C 1
ATOM 6343 O O . THR A 1 807 ? -33.682 12.955 3.294 1.00 97.12 807 THR A O 1
ATOM 6346 N N . ALA A 1 808 ? -31.901 14.268 3.699 1.00 98.25 808 ALA A N 1
ATOM 6347 C CA . ALA A 1 808 ? -30.987 13.189 4.046 1.00 98.25 808 ALA A CA 1
ATOM 6348 C C . ALA A 1 808 ? -30.931 12.961 5.564 1.00 98.25 808 ALA A C 1
ATOM 6350 O O . ALA A 1 808 ? -30.995 13.894 6.366 1.00 98.25 808 ALA A O 1
ATOM 6351 N N . GLU A 1 809 ? -30.762 11.704 5.954 1.00 98.31 809 GLU A N 1
ATOM 6352 C CA . GLU A 1 809 ? -30.630 11.265 7.339 1.00 98.31 809 GLU A CA 1
ATOM 6353 C C . GLU A 1 809 ? -29.156 11.391 7.768 1.00 98.31 809 GLU A C 1
ATOM 6355 O O . GLU A 1 809 ? -28.289 10.744 7.169 1.00 98.31 809 GLU A O 1
ATOM 6360 N N . PRO A 1 810 ? -28.816 12.231 8.766 1.00 98.50 810 PRO A N 1
ATOM 6361 C CA . PRO A 1 810 ? -27.436 12.387 9.210 1.00 98.50 810 PRO A CA 1
ATOM 6362 C C . PRO A 1 810 ? -26.959 11.132 9.952 1.00 98.50 810 PRO A C 1
ATOM 6364 O O . PRO A 1 810 ? -27.612 10.666 10.880 1.00 98.50 810 PRO A O 1
ATOM 6367 N N . LEU A 1 811 ? -25.779 10.631 9.583 1.00 98.62 811 LEU A N 1
ATOM 6368 C CA . LEU A 1 811 ? -25.095 9.518 10.255 1.00 98.62 811 LEU A CA 1
ATOM 6369 C C . LEU A 1 811 ? -23.929 9.994 11.131 1.00 98.62 811 LEU A C 1
ATOM 6371 O O . LEU A 1 811 ? -23.574 9.324 12.097 1.00 98.62 811 LEU A O 1
ATOM 6375 N N . ALA A 1 812 ? -23.356 11.164 10.833 1.00 98.31 812 ALA A N 1
ATOM 6376 C CA . ALA A 1 812 ? -22.284 11.770 11.616 1.00 98.31 812 ALA A CA 1
ATOM 6377 C C . ALA A 1 812 ? -22.279 13.298 11.502 1.00 98.31 812 ALA A C 1
ATOM 6379 O O . ALA A 1 812 ? -22.765 13.865 10.517 1.00 98.31 812 ALA A O 1
ATOM 6380 N N . ARG A 1 813 ? -21.668 13.969 12.481 1.00 98.31 813 ARG A N 1
ATOM 6381 C CA . ARG A 1 813 ? -21.444 15.423 12.489 1.00 98.31 813 ARG A CA 1
ATOM 6382 C C . ARG A 1 813 ? -19.999 15.761 12.822 1.00 98.31 813 ARG A C 1
ATOM 6384 O O . ARG A 1 813 ? -19.342 15.026 13.555 1.00 98.31 813 ARG A O 1
ATOM 6391 N N . PHE A 1 814 ? -19.520 16.883 12.295 1.00 97.56 814 PHE A N 1
ATOM 6392 C CA . PHE A 1 814 ? -18.224 17.426 12.683 1.00 97.56 814 PHE A CA 1
ATOM 6393 C C . PHE A 1 814 ? -18.293 18.035 14.077 1.00 97.56 814 PHE A C 1
ATOM 6395 O O . PHE A 1 814 ? -19.172 18.853 14.350 1.00 97.56 814 PHE A O 1
ATOM 6402 N N . VAL A 1 815 ? -17.352 17.663 14.942 1.00 95.12 815 VAL A N 1
ATOM 6403 C CA . VAL A 1 815 ? -17.270 18.180 16.317 1.00 95.12 815 VAL A CA 1
ATOM 6404 C C . VAL A 1 815 ? -17.060 19.695 16.324 1.00 95.12 815 VAL A C 1
ATOM 6406 O O . VAL A 1 815 ? -17.628 20.394 17.155 1.00 95.12 815 VAL A O 1
ATOM 6409 N N . GLU A 1 816 ? -16.281 20.213 15.376 1.00 94.06 816 GLU A N 1
ATOM 6410 C CA . GLU A 1 816 ? -15.839 21.606 15.361 1.00 94.06 816 GLU A CA 1
ATOM 6411 C C . GLU A 1 816 ? -16.973 22.605 15.086 1.00 94.06 816 GLU A C 1
ATOM 6413 O O . GLU A 1 816 ? -16.892 23.747 15.531 1.00 94.06 816 GLU A O 1
ATOM 6418 N N . ASN A 1 817 ? -18.025 22.216 14.353 1.00 96.31 817 ASN A N 1
ATOM 6419 C CA . ASN A 1 817 ? -19.110 23.145 14.000 1.00 96.31 817 ASN A CA 1
ATOM 6420 C C . ASN A 1 817 ? -20.501 22.522 13.778 1.00 96.31 817 ASN A C 1
ATOM 6422 O O . ASN A 1 817 ? -21.413 23.219 13.337 1.00 96.31 817 ASN A O 1
ATOM 6426 N N . GLY A 1 818 ? -20.681 21.223 14.021 1.00 97.56 818 GLY A N 1
ATOM 6427 C CA . GLY A 1 818 ? -21.975 20.542 13.916 1.00 97.56 818 GLY A CA 1
ATOM 6428 C C . GLY A 1 818 ? -22.487 20.276 12.493 1.00 97.56 818 GLY A C 1
ATOM 6429 O O . GLY A 1 818 ? -23.568 19.687 12.347 1.00 97.56 818 GLY A O 1
ATOM 6430 N N . GLN A 1 819 ? -21.742 20.658 11.447 1.00 98.25 819 GLN A N 1
ATOM 6431 C CA . GLN A 1 819 ? -22.091 20.337 10.058 1.00 98.25 819 GLN A CA 1
ATOM 6432 C C . GLN A 1 819 ? -22.188 18.819 9.851 1.00 98.25 819 GLN A C 1
ATOM 6434 O O . GLN A 1 819 ? -21.483 18.042 10.499 1.00 98.25 819 GLN A O 1
ATOM 6439 N N . VAL A 1 820 ? -23.078 18.387 8.951 1.00 98.69 820 VAL A N 1
ATOM 6440 C CA . VAL A 1 820 ? -23.309 16.962 8.676 1.00 98.69 820 VAL A CA 1
ATOM 6441 C C . VAL A 1 820 ? -22.109 16.390 7.922 1.00 98.69 820 VAL A C 1
ATOM 6443 O O . VAL A 1 820 ? -21.832 16.781 6.787 1.00 98.69 820 VAL A O 1
ATOM 6446 N N . ALA A 1 821 ? -21.406 15.462 8.569 1.00 98.12 821 ALA A N 1
ATOM 6447 C CA . ALA A 1 821 ? -20.188 14.842 8.060 1.00 98.12 821 ALA A CA 1
ATOM 6448 C C . ALA A 1 821 ? -20.470 13.558 7.272 1.00 98.12 821 ALA A C 1
ATOM 6450 O O . ALA A 1 821 ? -19.680 13.170 6.419 1.00 98.12 821 ALA A O 1
ATOM 6451 N N . MET A 1 822 ? -21.586 12.887 7.557 1.00 98.56 822 MET A N 1
ATOM 6452 C CA . MET A 1 822 ? -22.034 11.700 6.834 1.00 98.56 822 MET A CA 1
ATOM 6453 C C . MET A 1 822 ? -23.549 11.706 6.761 1.00 98.56 822 MET A C 1
ATOM 6455 O O . MET A 1 822 ? -24.199 12.065 7.746 1.00 98.56 822 MET A O 1
ATOM 6459 N N . ALA A 1 823 ? -24.109 11.281 5.635 1.00 98.62 823 ALA A N 1
ATOM 6460 C CA . ALA A 1 823 ? -25.552 11.165 5.494 1.00 98.62 823 ALA A CA 1
ATOM 6461 C C . ALA A 1 823 ? -25.953 10.023 4.563 1.00 98.62 823 ALA A C 1
ATOM 6463 O O . ALA A 1 823 ? -25.200 9.638 3.665 1.00 98.62 823 ALA A O 1
ATOM 6464 N N . LEU A 1 824 ? -27.168 9.532 4.775 1.00 98.44 824 LEU A N 1
ATOM 6465 C CA . LEU A 1 824 ? -27.847 8.567 3.925 1.00 98.44 824 LEU A CA 1
ATOM 6466 C C . LEU A 1 824 ? -29.097 9.204 3.315 1.00 98.44 824 LEU A C 1
ATOM 6468 O O . LEU A 1 824 ? -29.791 9.980 3.968 1.00 98.44 824 LEU A O 1
ATOM 6472 N N . LYS A 1 825 ? -29.403 8.861 2.064 1.00 98.50 825 LYS A N 1
ATOM 6473 C CA . LYS A 1 825 ? -30.644 9.257 1.397 1.00 98.50 825 LYS A CA 1
ATOM 6474 C C . LYS A 1 825 ? -31.199 8.113 0.562 1.00 98.50 825 LYS A C 1
ATOM 6476 O O . LYS A 1 825 ? -30.504 7.541 -0.277 1.00 98.50 825 LYS A O 1
ATOM 6481 N N . ARG A 1 826 ? -32.472 7.791 0.775 1.00 97.56 826 ARG A N 1
ATOM 6482 C CA . ARG A 1 826 ? -33.189 6.750 0.029 1.00 97.56 826 ARG A CA 1
ATOM 6483 C C . ARG A 1 826 ? -33.859 7.374 -1.198 1.00 97.56 826 ARG A C 1
ATOM 6485 O O . ARG A 1 826 ? -34.639 8.314 -1.079 1.00 97.56 826 ARG A O 1
ATOM 6492 N N . HIS A 1 827 ? -33.558 6.846 -2.377 1.00 96.38 827 HIS A N 1
ATOM 6493 C CA . HIS A 1 827 ? -34.054 7.305 -3.672 1.00 96.38 827 HIS A CA 1
ATOM 6494 C C . HIS A 1 827 ? -34.904 6.219 -4.337 1.00 96.38 827 HIS A C 1
ATOM 6496 O O . HIS A 1 827 ? -34.466 5.627 -5.316 1.00 96.38 827 HIS A O 1
ATOM 6502 N N . GLY A 1 828 ? -36.108 5.947 -3.827 1.00 92.12 828 GLY A N 1
ATOM 6503 C CA . GLY A 1 828 ? -37.049 4.981 -4.419 1.00 92.12 828 GLY A CA 1
ATOM 6504 C C . GLY A 1 828 ? -36.486 3.556 -4.564 1.00 92.12 828 GLY A C 1
ATOM 6505 O O . GLY A 1 828 ? -36.744 2.708 -3.722 1.00 92.12 828 GLY A O 1
ATOM 6506 N N . ASP A 1 829 ? -35.719 3.321 -5.630 1.00 93.50 829 ASP A N 1
ATOM 6507 C CA . ASP A 1 829 ? -35.079 2.064 -6.041 1.00 93.50 829 ASP A CA 1
ATOM 6508 C C . ASP A 1 829 ? -33.535 2.054 -5.863 1.00 93.50 829 ASP A C 1
ATOM 6510 O O . ASP A 1 829 ? -32.829 1.187 -6.366 1.00 93.50 829 ASP A O 1
ATOM 6514 N N . TRP A 1 830 ? -32.942 3.019 -5.162 1.00 97.94 830 TRP A N 1
ATOM 6515 C CA . TRP A 1 830 ? -31.533 2.940 -4.746 1.00 97.94 830 TRP A CA 1
ATOM 6516 C C . TRP A 1 830 ? -31.276 3.789 -3.499 1.00 97.94 830 TRP A C 1
ATOM 6518 O O . TRP A 1 830 ? -32.110 4.601 -3.101 1.00 97.94 830 TRP A O 1
ATOM 6528 N N . THR A 1 831 ? -30.126 3.604 -2.856 1.00 98.62 831 THR A N 1
ATOM 6529 C CA . THR A 1 831 ? -29.720 4.364 -1.665 1.00 98.62 831 THR A CA 1
ATOM 6530 C C . THR A 1 831 ? -28.371 5.030 -1.889 1.00 98.62 831 THR A C 1
ATOM 6532 O O . THR A 1 831 ? -27.417 4.386 -2.325 1.00 98.62 831 THR A O 1
ATOM 6535 N N . ALA A 1 832 ? -28.288 6.314 -1.559 1.00 98.62 832 ALA A N 1
ATOM 6536 C CA . ALA A 1 832 ? -27.056 7.080 -1.544 1.00 98.62 832 ALA A CA 1
ATOM 6537 C C . ALA A 1 832 ? -26.510 7.179 -0.118 1.00 98.62 832 ALA A C 1
ATOM 6539 O O . ALA A 1 832 ? -27.254 7.487 0.813 1.00 98.62 832 ALA A O 1
ATOM 6540 N N . VAL A 1 833 ? -25.205 6.983 0.044 1.00 98.69 833 VAL A N 1
ATOM 6541 C CA . VAL A 1 833 ? -24.475 7.308 1.274 1.00 98.69 833 VAL A CA 1
ATOM 6542 C C . VAL A 1 833 ? -23.308 8.204 0.897 1.00 98.69 833 VAL A C 1
ATOM 6544 O O . VAL A 1 833 ? -22.549 7.874 -0.012 1.00 98.69 833 VAL A O 1
ATOM 6547 N N . TYR A 1 834 ? -23.152 9.332 1.583 1.00 98.44 834 TYR A N 1
ATOM 6548 C CA . TYR A 1 834 ? -22.015 10.227 1.385 1.00 98.44 834 TYR A CA 1
ATOM 6549 C C . TYR A 1 834 ? -21.236 10.399 2.682 1.00 98.44 834 TYR A C 1
ATOM 6551 O O . TYR A 1 834 ? -21.817 10.676 3.734 1.00 98.44 834 TYR A O 1
ATOM 6559 N N . LEU A 1 835 ? -19.916 10.254 2.588 1.00 97.56 835 LEU A N 1
ATOM 6560 C CA . LEU A 1 835 ? -18.973 10.397 3.692 1.00 97.56 835 LEU A CA 1
ATOM 6561 C C . LEU A 1 835 ? -18.085 11.609 3.408 1.00 97.56 835 LEU A C 1
ATOM 6563 O O . LEU A 1 835 ? -17.147 11.525 2.624 1.00 97.56 835 LEU A O 1
ATOM 6567 N N . ALA A 1 836 ? -18.389 12.752 4.012 1.00 96.12 836 ALA A N 1
ATOM 6568 C CA . ALA A 1 836 ? -17.756 14.025 3.678 1.00 96.12 836 ALA A CA 1
A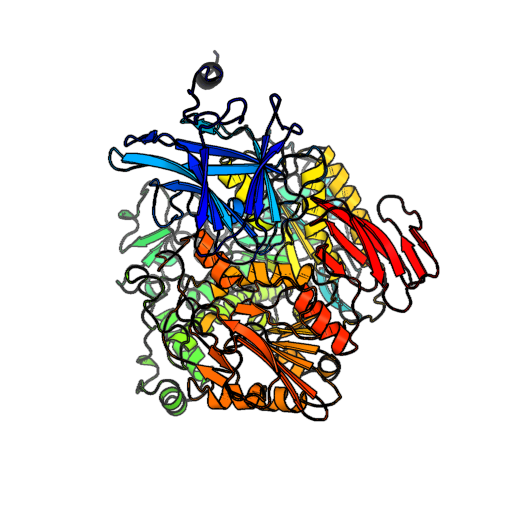TOM 6569 C C . ALA A 1 836 ? -16.311 14.147 4.179 1.00 96.12 836 ALA A C 1
ATOM 6571 O O . ALA A 1 836 ? -15.534 14.916 3.621 1.00 96.12 836 ALA A O 1
ATOM 6572 N N . ALA A 1 837 ? -15.941 13.393 5.215 1.00 93.75 837 ALA A N 1
ATOM 6573 C CA . ALA A 1 837 ? -14.565 13.305 5.688 1.00 93.75 837 ALA A CA 1
ATOM 6574 C C . ALA A 1 837 ? -13.795 12.198 4.938 1.00 93.75 837 ALA A C 1
ATOM 6576 O O . ALA A 1 837 ? -14.338 11.108 4.735 1.00 93.75 837 ALA A O 1
ATOM 6577 N N . PRO A 1 838 ? -12.524 12.409 4.563 1.00 91.31 838 PRO A N 1
ATOM 6578 C CA . PRO A 1 838 ? -11.704 11.353 3.980 1.00 91.31 838 PRO A CA 1
ATOM 6579 C C . PRO A 1 838 ? -11.388 10.263 5.003 1.00 91.31 838 PRO A C 1
ATOM 6581 O O . PRO A 1 838 ? -11.134 10.560 6.174 1.00 91.31 838 PRO A O 1
ATOM 6584 N N . ASN A 1 839 ? -11.342 9.010 4.540 1.00 93.88 839 ASN A N 1
ATOM 6585 C CA . ASN A 1 839 ? -11.012 7.833 5.354 1.00 93.88 839 ASN A CA 1
ATOM 6586 C C . ASN A 1 839 ? -11.870 7.736 6.629 1.00 93.88 839 ASN A C 1
ATOM 6588 O O . ASN A 1 839 ? -11.354 7.596 7.739 1.00 93.88 839 ASN A O 1
ATOM 6592 N N . SER A 1 840 ? -13.182 7.916 6.468 1.00 94.62 840 SER A N 1
ATOM 6593 C CA . SER A 1 840 ? -14.141 8.004 7.571 1.00 94.62 840 SER A CA 1
ATOM 6594 C C . SER A 1 840 ? -15.162 6.865 7.588 1.00 94.62 840 SER A C 1
ATOM 6596 O O . SER A 1 840 ? -16.215 6.978 8.204 1.00 94.62 840 SER A O 1
ATOM 6598 N N . LEU A 1 841 ? -14.863 5.745 6.929 1.00 95.81 841 LEU A N 1
ATOM 6599 C CA . LEU A 1 841 ? -15.718 4.563 6.955 1.00 95.81 841 LEU A CA 1
ATOM 6600 C C . LEU A 1 841 ? -15.138 3.502 7.896 1.00 95.81 841 LEU A C 1
ATOM 6602 O O . LEU A 1 841 ? -14.292 2.713 7.488 1.00 95.81 841 LEU A O 1
ATOM 6606 N N . GLY A 1 842 ? -15.583 3.467 9.151 1.00 95.38 842 GLY A N 1
ATOM 6607 C CA . GLY A 1 842 ? -15.249 2.378 10.072 1.00 95.38 842 GLY A CA 1
ATOM 6608 C C . GLY A 1 842 ? -15.814 1.035 9.600 1.00 95.38 842 GLY A C 1
ATOM 6609 O O . GLY A 1 842 ? -16.878 0.983 8.979 1.00 95.38 842 GLY A O 1
ATOM 6610 N N . GLY A 1 843 ? -15.112 -0.061 9.897 1.00 96.25 843 GLY A N 1
ATOM 6611 C CA . GLY A 1 843 ? -15.497 -1.411 9.474 1.00 96.25 843 GLY A CA 1
ATOM 6612 C C . GLY A 1 843 ? -16.853 -1.867 10.019 1.00 96.25 843 GLY A C 1
ATOM 6613 O O . GLY A 1 843 ? -17.621 -2.519 9.319 1.00 96.25 843 GLY A O 1
ATOM 6614 N N . ASP A 1 844 ? -17.198 -1.450 11.233 1.00 96.81 844 ASP A N 1
ATOM 6615 C CA . ASP A 1 844 ? -18.513 -1.633 11.851 1.00 96.81 844 ASP A CA 1
ATOM 6616 C C . ASP A 1 844 ? -19.625 -0.848 11.148 1.00 96.81 844 ASP A C 1
ATOM 6618 O O . ASP A 1 844 ? -20.709 -1.390 10.935 1.00 96.81 844 ASP A O 1
ATOM 6622 N N . LEU A 1 845 ? -19.369 0.398 10.742 1.00 98.00 845 LEU A N 1
ATOM 6623 C CA . LEU A 1 845 ? -20.330 1.162 9.945 1.00 98.00 845 LEU A CA 1
ATOM 6624 C C . LEU A 1 845 ? -20.517 0.536 8.556 1.00 98.00 845 LEU A C 1
ATOM 6626 O O . LEU A 1 845 ? -21.653 0.379 8.110 1.00 98.00 845 LEU A O 1
ATOM 6630 N N . LEU A 1 846 ? -19.432 0.125 7.889 1.00 98.19 846 LEU A N 1
ATOM 6631 C CA . LEU A 1 846 ? -19.524 -0.597 6.618 1.00 98.19 846 LEU A CA 1
ATOM 6632 C C . LEU A 1 846 ? -20.370 -1.864 6.768 1.00 98.19 846 LEU A C 1
ATOM 6634 O O . LEU A 1 846 ? -21.273 -2.086 5.965 1.00 98.19 846 LEU A O 1
ATOM 6638 N N . HIS A 1 847 ? -20.118 -2.659 7.809 1.00 98.50 847 HIS A N 1
ATOM 6639 C CA . HIS A 1 847 ? -20.897 -3.856 8.098 1.00 98.50 847 HIS A CA 1
ATOM 6640 C C . HIS A 1 847 ? -22.393 -3.545 8.209 1.00 98.50 847 HIS A C 1
ATOM 6642 O O . HIS A 1 847 ? -23.211 -4.209 7.574 1.00 98.50 847 HIS A O 1
ATOM 6648 N N . LYS A 1 848 ? -22.771 -2.512 8.977 1.00 98.12 848 LYS A N 1
ATOM 6649 C CA . LYS A 1 848 ? -24.178 -2.109 9.133 1.00 98.12 848 LYS A CA 1
ATOM 6650 C C . LYS A 1 848 ? -24.806 -1.671 7.812 1.00 98.12 848 LYS A C 1
ATOM 6652 O O . LYS A 1 848 ? -25.919 -2.096 7.513 1.00 98.12 848 LYS A O 1
ATOM 6657 N N . LEU A 1 849 ? -24.098 -0.870 7.015 1.00 98.31 849 LEU A N 1
ATOM 6658 C CA . LEU A 1 849 ? -24.570 -0.407 5.706 1.00 98.31 849 LEU A CA 1
ATOM 6659 C C . LEU A 1 849 ? -24.788 -1.574 4.730 1.00 98.31 849 LEU A C 1
ATOM 6661 O O . LEU A 1 849 ? -25.834 -1.664 4.091 1.00 98.31 849 LEU A O 1
ATOM 6665 N N . VAL A 1 850 ? -23.826 -2.494 4.653 1.00 98.31 850 VAL A N 1
ATOM 6666 C CA . VAL A 1 850 ? -23.868 -3.663 3.761 1.00 98.31 850 VAL A CA 1
ATOM 6667 C C . VAL A 1 850 ? -24.962 -4.641 4.184 1.00 98.31 850 VAL A C 1
ATOM 6669 O O . VAL A 1 850 ? -25.746 -5.085 3.344 1.00 98.31 850 VAL A O 1
ATOM 6672 N N . SER A 1 851 ? -25.079 -4.921 5.483 1.00 97.62 851 SER A N 1
ATOM 6673 C CA . SER A 1 851 ? -26.156 -5.754 6.025 1.00 97.62 851 SER A CA 1
ATOM 6674 C C . SER A 1 851 ? -27.533 -5.141 5.746 1.00 97.62 851 SER A C 1
ATOM 6676 O O . SER A 1 851 ? -28.443 -5.850 5.316 1.00 97.62 851 SER A O 1
ATOM 6678 N N . ALA A 1 852 ? -27.686 -3.820 5.894 1.00 96.56 852 ALA A N 1
ATOM 6679 C CA . ALA A 1 852 ? -28.926 -3.116 5.556 1.00 96.56 852 ALA A CA 1
ATOM 6680 C C . ALA A 1 852 ? -29.253 -3.148 4.051 1.00 96.56 852 ALA A C 1
ATOM 6682 O O . ALA A 1 852 ? -30.425 -3.122 3.680 1.00 96.56 852 ALA A O 1
ATOM 6683 N N . ALA A 1 853 ? -28.242 -3.256 3.183 1.00 97.06 853 ALA A N 1
ATOM 6684 C CA . ALA A 1 853 ? -28.414 -3.438 1.741 1.00 97.06 853 ALA A CA 1
ATOM 6685 C C . ALA A 1 853 ? -28.766 -4.888 1.336 1.00 97.06 853 ALA A C 1
ATOM 6687 O O . ALA A 1 853 ? -28.886 -5.182 0.145 1.00 97.06 853 ALA A O 1
ATOM 6688 N N . GLY A 1 854 ? -28.894 -5.822 2.290 1.00 96.31 854 GLY A N 1
ATOM 6689 C CA . GLY A 1 854 ? -29.146 -7.240 2.001 1.00 96.31 854 GLY A CA 1
ATOM 6690 C C . GLY A 1 854 ? -27.989 -7.922 1.259 1.00 96.31 854 GLY A C 1
ATOM 6691 O O . GLY A 1 854 ? -28.195 -8.898 0.525 1.00 96.31 854 GLY A O 1
ATOM 6692 N N . ALA A 1 855 ? -26.779 -7.379 1.398 1.00 97.31 855 ALA A N 1
ATOM 6693 C CA . ALA A 1 855 ? -25.559 -7.924 0.827 1.00 97.31 855 ALA A CA 1
ATOM 6694 C C . ALA A 1 855 ? -24.918 -8.958 1.764 1.00 97.31 855 ALA A C 1
ATOM 6696 O O . ALA A 1 855 ? -25.085 -8.919 2.982 1.00 97.31 855 ALA A O 1
ATOM 6697 N N . PHE A 1 856 ? -24.208 -9.923 1.182 1.00 96.56 856 PHE A N 1
ATOM 6698 C CA . PHE A 1 856 ? -23.520 -10.968 1.927 1.00 96.56 856 PHE A CA 1
ATOM 6699 C C . PHE A 1 856 ? -22.430 -10.383 2.836 1.00 96.56 856 PHE A C 1
ATOM 6701 O O . PHE A 1 856 ? -21.508 -9.715 2.370 1.00 96.56 856 PHE A O 1
ATOM 6708 N N . THR A 1 857 ? -22.502 -10.717 4.122 1.00 97.25 857 THR A N 1
ATOM 6709 C CA . THR A 1 857 ? -21.428 -10.548 5.104 1.00 97.25 857 THR A CA 1
ATOM 6710 C C . THR A 1 857 ? -20.970 -11.932 5.562 1.00 97.25 857 THR A C 1
ATOM 6712 O O . THR A 1 857 ? -21.785 -12.852 5.695 1.00 97.25 857 THR A O 1
ATOM 6715 N N . TYR A 1 858 ? -19.660 -12.112 5.752 1.00 95.88 858 TYR A N 1
ATOM 6716 C CA . TYR A 1 858 ? -19.130 -13.381 6.251 1.00 95.88 858 TYR A CA 1
ATOM 6717 C C . TYR A 1 858 ? -19.187 -13.456 7.776 1.00 95.88 858 TYR A C 1
ATOM 6719 O O . TYR A 1 858 ? -19.055 -14.542 8.310 1.00 95.88 858 TYR A O 1
ATOM 6727 N N . GLY A 1 859 ? -19.361 -12.357 8.506 1.00 95.56 859 GLY A N 1
ATOM 6728 C CA . GLY A 1 859 ? -19.422 -12.382 9.968 1.00 95.56 859 GLY A CA 1
ATOM 6729 C C . GLY A 1 859 ? -19.416 -10.984 10.566 1.00 95.56 859 GLY A C 1
ATOM 6730 O O . GLY A 1 859 ? -19.405 -9.998 9.835 1.00 95.56 859 GLY A O 1
ATOM 6731 N N . GLU A 1 860 ? -19.425 -10.902 11.894 1.00 95.81 860 GLU A N 1
ATOM 6732 C CA . GLU A 1 860 ? -19.308 -9.629 12.614 1.00 95.81 860 GLU A CA 1
ATOM 6733 C C . GLU A 1 860 ? -17.902 -9.008 12.453 1.00 95.81 860 GLU A C 1
ATOM 6735 O O . GLU A 1 860 ? -16.925 -9.744 12.257 1.00 95.81 860 GLU A O 1
ATOM 6740 N N . PRO A 1 861 ? -17.767 -7.672 12.573 1.00 96.62 861 PRO A N 1
ATOM 6741 C CA . PRO A 1 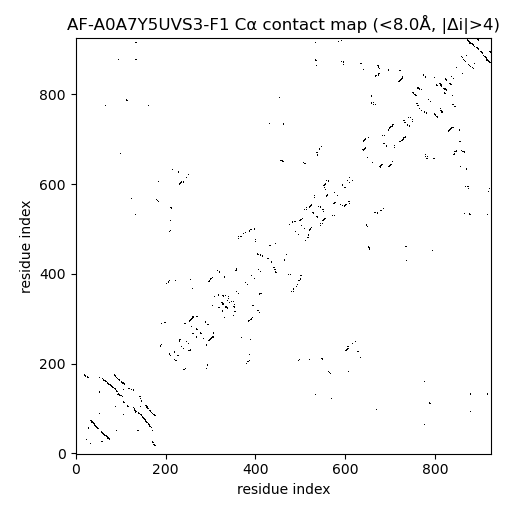861 ? -16.469 -7.000 12.566 1.00 96.62 861 PRO A CA 1
ATOM 6742 C C . PRO A 1 861 ? -15.518 -7.512 13.661 1.00 96.62 861 PRO A C 1
ATOM 6744 O O . PRO A 1 861 ? -15.938 -7.836 14.775 1.00 96.62 861 PRO A O 1
ATOM 6747 N N . GLY A 1 862 ? -14.211 -7.520 13.385 1.00 95.19 862 GLY A N 1
ATOM 6748 C CA . GLY A 1 862 ? -13.197 -7.850 14.391 1.00 95.19 862 GLY A CA 1
ATOM 6749 C C . GLY A 1 862 ? -11.868 -8.341 13.819 1.00 95.19 862 GLY A C 1
ATOM 6750 O O . GLY A 1 862 ? -10.878 -7.616 13.899 1.00 95.19 862 GLY A O 1
ATOM 6751 N N . PRO A 1 863 ? -11.796 -9.571 13.288 1.00 96.56 863 PRO A N 1
ATOM 6752 C CA . PRO A 1 863 ? -10.576 -10.104 12.706 1.00 96.56 863 PRO A CA 1
ATOM 6753 C C . PRO A 1 863 ? -10.399 -9.583 11.278 1.00 96.56 863 PRO A C 1
ATOM 6755 O O . PRO A 1 863 ? -11.381 -9.339 10.577 1.00 96.56 863 PRO A O 1
ATOM 6758 N N . ALA A 1 864 ? -9.151 -9.462 10.827 1.00 96.81 864 ALA A N 1
ATOM 6759 C CA . ALA A 1 864 ? -8.872 -9.184 9.422 1.00 96.81 864 ALA A CA 1
ATOM 6760 C C . ALA A 1 864 ? -8.983 -10.488 8.621 1.00 96.81 864 ALA A C 1
ATOM 6762 O O . ALA A 1 864 ? -8.322 -11.470 8.969 1.00 96.81 864 ALA A O 1
ATOM 6763 N N . VAL A 1 865 ? -9.818 -10.524 7.579 1.00 96.25 865 VAL A N 1
ATOM 6764 C CA . VAL A 1 865 ? -10.095 -11.762 6.830 1.00 96.25 865 VAL A CA 1
ATOM 6765 C C . VAL A 1 865 ? -9.858 -11.575 5.336 1.00 96.25 865 VAL A C 1
ATOM 6767 O O . VAL A 1 865 ? -10.450 -10.706 4.703 1.00 96.25 865 VAL A O 1
ATOM 6770 N N . SER A 1 866 ? -9.042 -12.451 4.749 1.00 95.25 866 SER A N 1
ATOM 6771 C CA . SER A 1 866 ? -8.994 -12.657 3.298 1.00 95.25 866 SER A CA 1
ATOM 6772 C C . SER A 1 866 ? -9.878 -13.853 2.955 1.00 95.25 866 SER A C 1
ATOM 6774 O O . SER A 1 866 ? -9.668 -14.952 3.473 1.00 95.25 866 SER A O 1
ATOM 6776 N N . TYR A 1 867 ? -10.895 -13.629 2.124 1.00 93.62 867 TYR A N 1
ATOM 6777 C CA . TYR A 1 867 ? -12.029 -14.538 1.970 1.00 93.62 867 TYR A CA 1
ATOM 6778 C C . TYR A 1 867 ? -12.300 -14.855 0.498 1.00 93.62 867 TYR A C 1
ATOM 6780 O O . TYR A 1 867 ? -12.402 -13.951 -0.330 1.00 93.62 867 TYR A O 1
ATOM 6788 N N . SER A 1 868 ? -12.452 -16.140 0.184 1.00 92.12 868 SER A N 1
ATOM 6789 C CA . SER A 1 868 ? -12.815 -16.650 -1.142 1.00 92.12 868 SER A CA 1
ATOM 6790 C C . SER A 1 868 ? -13.729 -17.870 -1.016 1.00 92.12 868 SER A C 1
ATOM 6792 O O . SER A 1 868 ? -14.069 -18.290 0.086 1.00 92.12 868 SER A O 1
ATOM 6794 N N . ASP A 1 869 ? -14.110 -18.479 -2.135 1.00 89.56 869 ASP A N 1
ATOM 6795 C CA . ASP A 1 869 ? -14.892 -19.719 -2.160 1.00 89.56 869 ASP A CA 1
ATOM 6796 C C . ASP A 1 869 ? -14.153 -21.001 -1.788 1.00 89.56 869 ASP A C 1
ATOM 6798 O O . ASP A 1 869 ? -14.813 -22.025 -1.605 1.00 89.56 869 ASP A O 1
ATOM 6802 N N . ARG A 1 870 ? -12.822 -20.952 -1.719 1.00 90.88 870 ARG A N 1
ATOM 6803 C CA . ARG A 1 870 ? -11.951 -22.122 -1.533 1.00 90.88 870 ARG A CA 1
ATOM 6804 C C . ARG A 1 870 ? -10.969 -21.991 -0.377 1.00 90.88 870 ARG A C 1
ATOM 6806 O O . ARG A 1 870 ? -10.353 -22.971 0.033 1.00 90.88 870 ARG A O 1
ATOM 6813 N N . PHE A 1 871 ? -10.787 -20.775 0.122 1.00 94.88 871 PHE A N 1
ATOM 6814 C CA . PHE A 1 871 ? -9.760 -20.455 1.098 1.00 94.88 871 PHE A CA 1
ATOM 6815 C C . PHE A 1 871 ? -10.175 -19.263 1.958 1.00 94.88 871 PHE A C 1
ATOM 6817 O O . PHE A 1 871 ? -10.677 -18.261 1.438 1.00 94.88 871 PHE A O 1
ATOM 6824 N N . VAL A 1 872 ? -9.911 -19.372 3.258 1.00 96.38 872 VAL A N 1
ATOM 6825 C CA . VAL A 1 872 ? -10.051 -18.296 4.239 1.00 96.38 872 VAL A CA 1
ATOM 6826 C C . VAL A 1 872 ? -8.740 -18.152 4.999 1.00 96.38 872 VAL A C 1
ATOM 6828 O O . VAL A 1 872 ? -8.242 -19.125 5.562 1.00 96.38 872 VAL A O 1
ATOM 6831 N N . SER A 1 873 ? -8.217 -16.929 5.061 1.00 97.31 873 SER A N 1
ATOM 6832 C CA . SER A 1 873 ? -7.162 -16.540 5.996 1.00 97.31 873 SER A CA 1
ATOM 6833 C C . SER A 1 873 ? -7.735 -15.576 7.019 1.00 97.31 873 SER A C 1
ATOM 6835 O O . SER A 1 873 ? -8.223 -14.513 6.640 1.00 97.31 873 SER A O 1
ATOM 6837 N N . ILE A 1 874 ? -7.660 -15.930 8.300 1.00 97.38 874 ILE A N 1
ATOM 6838 C CA . ILE A 1 874 ? -8.151 -15.113 9.410 1.00 97.38 874 ILE A CA 1
ATOM 6839 C C . ILE A 1 874 ? -6.980 -14.669 10.282 1.00 97.38 874 ILE A C 1
ATOM 6841 O O . ILE A 1 874 ? -6.249 -15.491 10.827 1.00 97.38 874 ILE A O 1
ATOM 6845 N N . HIS A 1 875 ? -6.790 -13.358 10.401 1.00 97.81 875 HIS A N 1
ATOM 6846 C CA . HIS A 1 875 ? -5.781 -12.759 11.262 1.00 97.81 875 HIS A CA 1
ATOM 6847 C C . HIS A 1 875 ? -6.431 -12.105 12.483 1.00 97.81 875 HIS A C 1
ATOM 6849 O O . HIS A 1 875 ? -7.301 -11.236 12.365 1.00 97.81 875 HIS A O 1
ATOM 6855 N N . GLY A 1 876 ? -5.990 -12.510 13.673 1.00 97.12 876 GLY A N 1
ATOM 6856 C CA . GLY A 1 876 ? -6.526 -12.008 14.928 1.00 97.12 876 GLY A CA 1
ATOM 6857 C C . GLY A 1 876 ? -6.029 -10.609 15.262 1.00 97.12 876 GLY A C 1
ATOM 6858 O O . GLY A 1 876 ? -4.881 -10.431 15.665 1.00 97.12 876 GLY A O 1
ATOM 6859 N N . LEU A 1 877 ? -6.918 -9.618 15.181 1.00 96.50 877 LEU A N 1
ATOM 6860 C CA . LEU A 1 877 ? -6.687 -8.287 15.764 1.00 96.50 877 LEU A CA 1
ATOM 6861 C C . LEU A 1 877 ? -7.057 -8.244 17.246 1.00 96.50 877 LEU A C 1
ATOM 6863 O O . LEU A 1 877 ? -6.594 -7.377 17.975 1.00 96.50 877 LEU A O 1
ATOM 6867 N N . ARG A 1 878 ? -7.907 -9.174 17.685 1.00 95.31 878 ARG A N 1
ATOM 6868 C CA . ARG A 1 878 ? -8.361 -9.352 19.060 1.00 95.31 878 ARG A CA 1
ATOM 6869 C C . ARG A 1 878 ? -8.644 -10.832 19.290 1.00 95.31 878 ARG A C 1
ATOM 6871 O O . ARG A 1 878 ? -9.102 -11.521 18.380 1.00 95.31 878 ARG A O 1
ATOM 6878 N N . SER A 1 879 ? -8.353 -11.313 20.496 1.00 95.88 879 SER A N 1
ATOM 6879 C CA . SER A 1 879 ? -8.687 -12.683 20.878 1.00 95.88 879 SER A CA 1
ATOM 6880 C C . SER A 1 879 ? -10.190 -12.814 21.117 1.00 95.88 879 SER A C 1
ATOM 6882 O O . SER A 1 879 ? -10.785 -11.971 21.788 1.00 95.88 879 SER A O 1
ATOM 6884 N N . GLY A 1 880 ? -10.807 -13.870 20.601 1.00 95.12 880 GLY A N 1
ATOM 6885 C CA . GLY A 1 880 ? -12.242 -14.088 20.735 1.00 95.12 880 GLY A CA 1
ATOM 6886 C C . GLY A 1 880 ? -12.736 -15.307 19.968 1.00 95.12 880 GLY A C 1
ATOM 6887 O O . GLY A 1 880 ? -11.960 -16.051 19.375 1.00 95.12 880 GLY A O 1
ATOM 6888 N N . SER A 1 881 ? -14.049 -15.505 19.988 1.00 96.50 881 SER A N 1
ATOM 6889 C CA . SER A 1 881 ? -14.732 -16.532 19.206 1.00 96.50 881 SER A CA 1
ATOM 6890 C C . SER A 1 881 ? -15.527 -15.845 18.105 1.00 96.50 881 SER A C 1
ATOM 6892 O O . SER A 1 881 ? -16.389 -15.021 18.405 1.00 96.50 881 SER A O 1
ATOM 6894 N N . TYR A 1 882 ? -15.245 -16.180 16.848 1.00 96.94 882 TYR A N 1
ATOM 6895 C CA . TYR A 1 882 ? -15.843 -15.520 15.689 1.00 96.94 882 TYR A CA 1
ATOM 6896 C C . TYR A 1 882 ? -16.596 -16.529 14.831 1.00 96.94 882 TYR A C 1
ATOM 6898 O O . TYR A 1 882 ? -16.062 -17.579 14.481 1.00 96.94 882 TYR A O 1
ATOM 6906 N N . THR A 1 883 ? -17.843 -16.208 14.490 1.00 97.25 883 THR A N 1
ATOM 6907 C CA . THR A 1 883 ? -18.669 -17.033 13.604 1.00 97.25 883 THR A CA 1
ATOM 6908 C C . THR A 1 883 ? -18.563 -16.516 12.180 1.00 97.25 883 THR A C 1
ATOM 6910 O O . THR A 1 883 ? -18.898 -15.363 11.911 1.00 97.25 883 THR A O 1
ATOM 6913 N N . LEU A 1 884 ? -18.116 -17.387 11.278 1.00 96.56 884 LEU A N 1
ATOM 6914 C CA . LEU A 1 884 ? -18.006 -17.119 9.855 1.00 96.56 884 LEU A CA 1
ATOM 6915 C C . LEU A 1 884 ? -19.112 -17.843 9.092 1.00 96.56 884 LEU A C 1
ATOM 6917 O O . LEU A 1 884 ? -19.209 -19.067 9.150 1.00 96.56 884 LEU A O 1
ATOM 6921 N N . ARG A 1 885 ? -19.910 -17.103 8.331 1.00 96.69 885 ARG A N 1
ATOM 6922 C CA . ARG A 1 885 ? -20.758 -17.623 7.265 1.00 96.69 885 ARG A CA 1
ATOM 6923 C C . ARG A 1 885 ? -19.885 -18.075 6.102 1.00 96.69 885 ARG A C 1
ATOM 6925 O O . ARG A 1 885 ? -18.993 -17.354 5.654 1.00 96.69 885 ARG A O 1
ATOM 6932 N N . LEU A 1 886 ? -20.146 -19.280 5.621 1.00 95.19 886 LEU A N 1
ATOM 6933 C CA . LEU A 1 886 ? -19.406 -19.911 4.541 1.00 95.19 886 LEU A CA 1
ATOM 6934 C C . LEU A 1 886 ? -19.979 -19.507 3.176 1.00 95.19 886 LEU A C 1
ATOM 6936 O O . LEU A 1 886 ? -21.174 -19.203 3.070 1.00 95.19 886 LEU A O 1
ATOM 6940 N N . PRO A 1 887 ? -19.160 -19.525 2.112 1.00 92.50 887 PRO A N 1
ATOM 6941 C CA . PRO A 1 887 ? -19.651 -19.300 0.764 1.00 92.50 887 PRO A CA 1
ATOM 6942 C C . PRO A 1 887 ? -20.712 -20.354 0.415 1.00 92.50 887 PRO A C 1
ATOM 6944 O O . PRO A 1 887 ? -20.518 -21.534 0.739 1.00 92.50 887 PRO A O 1
ATOM 6947 N N . PRO A 1 888 ? -21.802 -19.983 -0.282 1.00 89.81 888 PRO A N 1
ATOM 6948 C CA . PRO A 1 888 ? -22.795 -20.950 -0.734 1.00 89.81 888 PRO A CA 1
ATOM 6949 C C . PRO A 1 888 ? -22.152 -22.107 -1.508 1.00 89.81 888 PRO A C 1
ATOM 6951 O O . PRO A 1 888 ? -21.304 -21.884 -2.375 1.00 89.81 888 PRO A O 1
ATOM 6954 N N . GLY A 1 889 ? -22.561 -23.336 -1.187 1.00 89.19 889 GLY A N 1
ATOM 6955 C CA . GLY A 1 889 ? -22.021 -24.561 -1.785 1.00 89.19 889 GLY A CA 1
ATOM 6956 C C . GLY A 1 889 ? -20.815 -25.164 -1.059 1.00 89.19 889 GLY A C 1
ATOM 6957 O O . GLY A 1 889 ? -20.331 -26.203 -1.489 1.00 89.19 889 GLY A O 1
ATOM 6958 N N . THR A 1 890 ? -20.338 -24.567 0.036 1.00 92.75 890 THR A N 1
ATOM 6959 C CA . THR A 1 890 ? -19.293 -25.186 0.868 1.00 92.75 890 THR A CA 1
ATOM 6960 C C . THR A 1 890 ? -19.834 -26.441 1.553 1.00 92.75 890 THR A C 1
ATOM 6962 O O . THR A 1 890 ? -20.841 -26.381 2.256 1.00 92.75 890 THR A O 1
ATOM 6965 N N . ARG A 1 891 ? -19.161 -27.579 1.371 1.00 93.12 891 ARG A N 1
ATOM 6966 C CA . ARG A 1 891 ? -19.495 -28.855 2.022 1.00 93.12 891 ARG A CA 1
ATOM 6967 C C . ARG A 1 891 ? -18.645 -29.117 3.251 1.00 93.12 891 ARG A C 1
ATOM 6969 O O . ARG A 1 891 ? -19.133 -29.738 4.193 1.00 93.12 891 ARG A O 1
ATOM 6976 N N . ARG A 1 892 ? -17.386 -28.678 3.241 1.00 95.19 892 ARG A N 1
ATOM 6977 C CA . ARG A 1 892 ? -16.422 -28.999 4.293 1.00 95.19 892 ARG A CA 1
ATOM 6978 C C . ARG A 1 892 ? -15.407 -27.882 4.487 1.00 95.19 892 ARG A C 1
ATOM 6980 O O . ARG A 1 892 ? -14.928 -27.292 3.523 1.00 95.19 892 ARG A O 1
ATOM 6987 N N . VAL A 1 893 ? -15.086 -27.614 5.748 1.00 96.62 893 VAL A N 1
ATOM 6988 C CA . VAL A 1 893 ? -14.034 -26.687 6.172 1.00 96.62 893 VAL A CA 1
ATOM 6989 C C . VAL A 1 893 ? -12.887 -27.520 6.720 1.00 96.62 893 VAL A C 1
ATOM 6991 O O . VAL A 1 893 ? -13.089 -28.290 7.659 1.00 96.62 893 VAL A O 1
ATOM 6994 N N . VAL A 1 894 ? -11.696 -27.387 6.146 1.00 96.88 894 VAL A N 1
ATOM 6995 C CA . VAL A 1 894 ? -10.531 -28.212 6.488 1.00 96.88 894 VAL A CA 1
ATOM 6996 C C . VAL A 1 894 ? -9.400 -27.334 6.993 1.00 96.88 894 VAL A C 1
ATOM 6998 O O . VAL A 1 894 ? -9.059 -26.331 6.369 1.00 96.88 894 VAL A O 1
ATOM 7001 N N . ASP A 1 895 ? -8.785 -27.736 8.101 1.00 96.25 895 ASP A N 1
ATOM 7002 C CA . ASP A 1 895 ? -7.507 -27.173 8.525 1.00 96.25 895 ASP A CA 1
ATOM 7003 C C . ASP A 1 895 ? -6.404 -27.681 7.572 1.00 96.25 895 ASP A C 1
ATOM 7005 O O . ASP A 1 895 ? -6.163 -28.892 7.506 1.00 96.25 895 ASP A O 1
ATOM 7009 N N . PRO A 1 896 ? -5.738 -26.800 6.802 1.00 95.00 896 PRO A N 1
ATOM 7010 C CA . PRO A 1 896 ? -4.732 -27.205 5.833 1.00 95.00 896 PRO A CA 1
ATOM 7011 C C . PRO A 1 896 ? -3.482 -27.809 6.479 1.00 95.00 896 PRO A C 1
ATOM 7013 O O . PRO A 1 896 ? -2.809 -28.593 5.809 1.00 95.00 896 PRO A O 1
ATOM 7016 N N . ASP A 1 897 ? -3.176 -27.469 7.738 1.00 91.94 897 ASP A N 1
ATOM 7017 C CA . ASP A 1 897 ? -1.993 -27.959 8.442 1.00 91.94 897 ASP A CA 1
ATOM 7018 C C . ASP A 1 897 ? -2.189 -29.417 8.900 1.00 91.94 897 ASP A C 1
ATOM 7020 O O . ASP A 1 897 ? -1.295 -30.240 8.706 1.00 91.94 897 ASP A O 1
ATOM 7024 N N . SER A 1 898 ? -3.358 -29.759 9.461 1.00 93.06 898 SER A N 1
ATOM 7025 C CA . SER A 1 898 ? -3.658 -31.120 9.950 1.00 93.06 898 SER A CA 1
ATOM 7026 C C . SER A 1 898 ? -4.420 -32.011 8.961 1.00 93.06 898 SER A C 1
ATOM 7028 O O . SER A 1 898 ? -4.457 -33.229 9.128 1.00 93.06 898 SER A O 1
ATOM 7030 N N . GLY A 1 899 ? -5.074 -31.427 7.952 1.00 92.44 899 GLY A N 1
ATOM 7031 C CA . GLY A 1 899 ? -5.993 -32.124 7.045 1.00 92.44 899 GLY A CA 1
ATOM 7032 C C . GLY A 1 899 ? -7.333 -32.517 7.680 1.00 92.44 899 GLY A C 1
ATOM 7033 O O . GLY A 1 899 ? -8.158 -33.165 7.031 1.00 92.44 899 GLY A O 1
ATOM 7034 N N . ARG A 1 900 ? -7.573 -32.141 8.942 1.00 95.12 900 ARG A N 1
ATOM 7035 C CA . ARG A 1 900 ? -8.792 -32.486 9.678 1.00 95.12 900 ARG A CA 1
ATOM 7036 C C . ARG A 1 900 ? -9.963 -31.600 9.251 1.00 95.12 900 ARG A C 1
ATOM 7038 O O . ARG A 1 900 ? -9.813 -30.387 9.109 1.00 95.12 900 ARG A O 1
ATOM 7045 N N . ALA A 1 901 ? -11.147 -32.201 9.130 1.00 96.06 901 ALA A N 1
ATOM 7046 C CA . ALA A 1 901 ? -12.396 -31.453 9.029 1.00 96.06 901 ALA A CA 1
ATOM 7047 C C . ALA A 1 901 ? -12.642 -30.664 10.319 1.00 96.06 901 ALA A C 1
ATOM 7049 O O . ALA A 1 901 ? -12.673 -31.238 11.408 1.00 96.06 901 ALA A O 1
ATOM 7050 N N . ILE A 1 902 ? -12.824 -29.357 10.194 1.00 96.88 902 ILE A N 1
ATOM 7051 C CA . ILE A 1 902 ? -13.262 -28.479 11.280 1.00 96.88 902 ILE A CA 1
ATOM 7052 C C . ILE A 1 902 ? -14.789 -28.424 11.330 1.00 96.88 902 ILE A C 1
ATOM 7054 O O . ILE A 1 902 ? -15.365 -28.403 12.414 1.00 96.88 902 ILE A O 1
ATOM 7058 N N . ALA A 1 903 ? -15.443 -28.442 10.166 1.00 95.75 903 ALA A N 1
ATOM 7059 C CA . ALA A 1 903 ? -16.894 -28.504 10.051 1.00 95.75 903 ALA A CA 1
ATOM 7060 C C . ALA A 1 903 ? -17.320 -29.142 8.719 1.00 95.75 903 ALA A C 1
ATOM 7062 O O . ALA A 1 903 ? -16.602 -29.040 7.723 1.00 95.75 903 ALA A O 1
ATOM 7063 N N . GLU A 1 904 ? -18.495 -29.771 8.696 1.00 95.62 904 GLU A N 1
ATOM 7064 C CA . GLU A 1 904 ? -19.075 -30.445 7.528 1.00 95.62 904 GLU A CA 1
ATOM 7065 C C . GLU A 1 904 ? -20.578 -30.160 7.444 1.00 95.62 904 GLU A C 1
ATOM 7067 O O . GLU A 1 904 ? -21.269 -30.187 8.459 1.00 95.62 904 GLU A O 1
ATOM 7072 N N . GLY A 1 905 ? -21.084 -29.882 6.240 1.00 91.94 905 GLY A N 1
ATOM 7073 C CA . GLY A 1 905 ? -22.515 -29.686 5.984 1.00 91.94 905 GLY A CA 1
ATOM 7074 C C . GLY A 1 905 ? -23.149 -28.493 6.711 1.00 91.94 905 GLY A C 1
ATOM 7075 O O . GLY A 1 905 ? -24.354 -28.508 6.951 1.00 91.94 905 GLY A O 1
ATOM 7076 N N . VAL A 1 906 ? -22.359 -27.481 7.081 1.00 93.75 906 VAL A N 1
ATOM 7077 C CA . VAL A 1 906 ? -22.821 -26.283 7.801 1.00 93.75 906 VAL A CA 1
ATOM 7078 C C . VAL A 1 906 ? -22.781 -25.039 6.914 1.00 93.75 906 VAL A C 1
ATOM 7080 O O . VAL A 1 906 ? -21.959 -24.940 6.009 1.00 93.75 906 VAL A O 1
ATOM 7083 N N . GLU A 1 907 ? -23.628 -24.054 7.211 1.00 95.00 907 GLU A N 1
ATOM 7084 C CA . GLU A 1 907 ? -23.583 -22.728 6.571 1.00 95.00 907 GLU A CA 1
ATOM 7085 C C . GLU A 1 907 ? -22.679 -21.738 7.317 1.00 95.00 907 GLU A C 1
ATOM 7087 O O . GLU A 1 907 ? -22.280 -20.712 6.766 1.00 95.00 907 GLU A O 1
ATOM 7092 N N . THR A 1 908 ? -22.356 -22.033 8.578 1.00 96.94 908 THR A N 1
ATOM 7093 C CA . THR A 1 908 ? -21.525 -21.196 9.445 1.00 96.94 908 THR A CA 1
ATOM 7094 C C . THR A 1 908 ? -20.562 -22.046 10.264 1.00 96.94 908 THR A C 1
ATOM 7096 O O . THR A 1 908 ? -20.930 -23.134 10.704 1.00 96.94 908 THR A O 1
ATOM 7099 N N . VAL A 1 909 ? -19.373 -21.523 10.552 1.00 97.00 909 VAL A N 1
ATOM 7100 C CA . VAL A 1 909 ? -18.383 -22.141 11.442 1.00 97.00 909 VAL A CA 1
ATOM 7101 C C . VAL A 1 909 ? -17.923 -21.136 12.496 1.00 97.00 909 VAL A C 1
ATOM 7103 O O . VAL A 1 909 ? -17.654 -19.982 12.177 1.00 97.00 909 VAL A O 1
ATOM 7106 N N . THR A 1 910 ? -17.828 -21.561 13.754 1.00 97.06 910 THR A N 1
ATOM 7107 C CA . THR A 1 910 ? -17.297 -20.731 14.843 1.00 97.06 910 THR A CA 1
ATOM 7108 C C . THR A 1 910 ? -15.854 -21.121 15.125 1.00 97.06 910 THR A C 1
ATOM 7110 O O . THR A 1 910 ? -15.566 -22.287 15.390 1.00 97.06 910 THR A O 1
ATOM 7113 N N . LEU A 1 911 ? -14.952 -20.144 15.059 1.00 95.44 911 LEU A N 1
ATOM 7114 C CA . LEU A 1 911 ? -13.512 -20.345 15.154 1.00 95.44 911 LEU A CA 1
ATOM 7115 C C . LEU A 1 911 ? -12.949 -19.544 16.335 1.00 95.44 911 LEU A C 1
ATOM 7117 O O . LEU A 1 911 ? -13.270 -18.356 16.472 1.00 95.44 911 LEU A O 1
ATOM 7121 N N . PRO A 1 912 ? -12.106 -20.154 17.187 1.00 95.94 912 PRO A N 1
ATOM 7122 C CA . PRO A 1 912 ? -11.303 -19.390 18.123 1.00 95.94 912 PRO A CA 1
ATOM 7123 C C . PRO A 1 912 ? -10.259 -18.602 17.332 1.00 95.94 912 PRO A C 1
ATOM 7125 O O . PRO A 1 912 ? -9.579 -19.146 16.468 1.00 95.94 912 PRO A O 1
ATOM 7128 N N . VAL A 1 913 ? -10.130 -17.320 17.638 1.00 96.44 913 VAL A N 1
ATOM 7129 C CA . VAL A 1 913 ? -9.119 -16.439 17.059 1.00 96.44 913 VAL A CA 1
ATOM 7130 C C . VAL A 1 913 ? -8.302 -15.877 18.201 1.00 96.44 913 VAL A C 1
ATOM 7132 O O . VAL A 1 913 ? -8.850 -15.419 19.204 1.00 96.44 913 VAL A O 1
ATOM 7135 N N . VAL A 1 914 ? -6.985 -15.901 18.050 1.00 96.81 914 VAL A N 1
ATOM 7136 C CA . VAL A 1 914 ? -6.049 -15.348 19.027 1.00 96.81 914 VAL A CA 1
ATOM 7137 C C . VAL A 1 914 ? -5.405 -14.105 18.429 1.00 96.81 914 VAL A C 1
ATOM 7139 O O . VAL A 1 914 ? -4.960 -14.120 17.281 1.00 96.81 914 VAL A O 1
ATOM 7142 N N . ALA A 1 915 ? -5.344 -13.016 19.200 1.00 96.81 915 ALA A N 1
ATOM 7143 C CA . ALA A 1 915 ? -4.660 -11.802 18.775 1.00 96.81 915 ALA A CA 1
ATOM 7144 C C . ALA A 1 915 ? -3.225 -12.121 18.320 1.00 96.81 915 ALA A C 1
ATOM 7146 O O . ALA A 1 915 ? -2.510 -12.888 18.967 1.00 96.81 915 ALA A O 1
ATOM 7147 N N . GLN A 1 916 ? -2.803 -11.504 17.217 1.00 95.94 916 GLN A N 1
ATOM 7148 C CA . GLN A 1 916 ? -1.496 -11.686 16.585 1.00 95.94 916 GLN A CA 1
ATOM 7149 C C . GLN A 1 916 ? -1.230 -13.067 15.964 1.00 95.94 916 GLN A C 1
ATOM 7151 O O . GLN A 1 916 ? -0.109 -13.314 15.522 1.00 95.94 916 GLN A O 1
ATOM 7156 N N . GLN A 1 917 ? -2.220 -13.957 15.886 1.00 96.00 917 GLN A N 1
ATOM 7157 C CA . GLN A 1 917 ? -2.103 -15.227 15.163 1.00 96.00 917 GLN A CA 1
ATOM 7158 C C . GLN A 1 917 ? -2.845 -15.171 13.826 1.00 96.00 917 GLN A C 1
ATOM 7160 O O . GLN A 1 917 ? -3.725 -14.331 13.622 1.00 96.00 917 GLN A O 1
ATOM 7165 N N . THR A 1 918 ? -2.449 -16.042 12.897 1.00 97.00 918 THR A N 1
ATOM 7166 C CA . THR A 1 918 ? -3.103 -16.174 11.593 1.00 97.00 918 THR A CA 1
ATOM 7167 C C . THR A 1 918 ? -3.383 -17.635 11.293 1.00 97.00 918 THR A C 1
ATOM 7169 O O . THR A 1 918 ? -2.447 -18.422 11.116 1.00 97.00 918 THR A O 1
ATOM 7172 N N . ASP A 1 919 ? -4.659 -17.960 11.135 1.00 96.12 919 ASP A N 1
ATOM 7173 C CA . ASP A 1 919 ? -5.131 -19.304 10.824 1.00 96.12 919 ASP A CA 1
ATOM 7174 C C . ASP A 1 919 ? -5.677 -19.363 9.400 1.00 96.12 919 ASP A C 1
ATOM 7176 O O . ASP A 1 919 ? -6.176 -18.372 8.861 1.00 96.12 919 ASP A O 1
ATOM 7180 N N . TRP A 1 920 ? -5.560 -20.533 8.776 1.00 97.44 920 TRP A N 1
ATOM 7181 C CA . TRP A 1 920 ? -6.019 -20.766 7.410 1.00 97.44 920 TRP A CA 1
ATOM 7182 C C . TRP A 1 920 ? -7.004 -21.919 7.381 1.00 97.44 920 TRP A C 1
ATOM 7184 O O . TRP A 1 920 ? -6.870 -22.860 8.158 1.00 97.44 920 TRP A O 1
ATOM 7194 N N . TYR A 1 921 ? -7.947 -21.863 6.448 1.00 96.81 921 TYR A N 1
ATOM 7195 C CA . TYR A 1 921 ? -8.953 -22.897 6.251 1.00 96.81 921 TYR A CA 1
ATOM 7196 C C . TYR A 1 921 ? -9.201 -23.101 4.757 1.00 96.81 921 TYR A C 1
ATOM 7198 O O . TYR A 1 921 ? -9.382 -22.133 4.016 1.00 96.81 921 TYR A O 1
ATOM 7206 N N . LEU A 1 922 ? -9.216 -24.360 4.317 1.00 96.19 922 LEU A N 1
ATOM 7207 C CA . LEU A 1 922 ? -9.659 -24.743 2.977 1.00 96.19 922 LEU A CA 1
ATOM 7208 C C . LEU A 1 922 ? -11.171 -24.948 2.990 1.00 96.19 922 LEU A C 1
ATOM 7210 O O . LEU A 1 922 ? -11.713 -25.518 3.939 1.00 96.19 922 LEU A O 1
ATOM 7214 N N . LEU A 1 923 ? -11.833 -24.511 1.926 1.00 93.94 923 LEU A N 1
ATOM 7215 C CA . LEU A 1 923 ? -13.265 -24.686 1.720 1.00 93.94 923 LEU A CA 1
ATOM 7216 C C . LEU A 1 923 ? -13.464 -25.649 0.548 1.00 93.94 923 LEU A C 1
ATOM 7218 O O . LEU A 1 923 ? -13.151 -25.328 -0.598 1.00 93.94 923 LEU A O 1
ATOM 7222 N N . GLU A 1 924 ? -13.952 -26.848 0.845 1.00 91.06 924 GLU A N 1
ATOM 7223 C CA . GLU A 1 924 ? -14.210 -27.900 -0.139 1.00 91.06 924 GLU A CA 1
ATOM 7224 C C . GLU A 1 924 ? -15.704 -27.898 -0.498 1.00 91.06 924 GLU A C 1
ATOM 7226 O O . GLU A 1 924 ? -16.563 -27.744 0.379 1.00 91.06 924 GLU A O 1
ATOM 7231 N N . ARG A 1 925 ? -16.016 -28.040 -1.791 1.00 84.50 925 ARG A N 1
ATOM 7232 C CA . ARG A 1 925 ? -17.361 -27.867 -2.366 1.00 84.50 925 ARG A CA 1
ATOM 7233 C C . ARG A 1 925 ? -17.989 -29.145 -2.905 1.00 84.50 925 ARG A C 1
ATOM 7235 O O . ARG A 1 925 ? -17.289 -30.140 -3.193 1.00 84.50 925 ARG A O 1
#

Radius of gyration: 28.22 Å; Cα contacts (8 Å, |Δi|>4): 2238; chains: 1; bounding box: 87×64×76 Å

Solvent-accessible surface area (backbone atoms only — not comparable to full-atom values): 47802 Å² total; per-residue (Å²): 133,86,60,78,71,64,61,57,61,66,71,69,66,63,78,82,82,77,63,65,68,68,42,64,58,26,45,44,80,56,90,67,49,58,44,79,43,66,36,75,76,23,45,66,53,77,43,82,40,68,86,37,89,58,89,65,22,16,40,34,40,37,37,72,39,51,38,43,26,40,37,39,32,42,68,62,73,44,88,44,49,50,96,46,60,37,39,45,32,31,35,35,35,22,67,58,44,48,88,64,22,36,44,38,72,39,77,38,58,92,66,82,74,56,54,66,65,43,75,53,68,87,33,30,64,66,45,37,22,59,56,56,18,38,45,90,95,46,72,47,74,44,52,42,43,36,66,44,89,52,76,42,74,29,16,52,32,42,32,49,33,30,43,47,32,43,39,35,38,31,53,34,39,28,31,65,67,81,84,79,61,56,78,58,76,82,85,81,76,83,57,56,53,69,70,56,23,52,52,50,48,68,74,47,73,73,46,30,17,43,59,40,53,54,90,82,30,35,40,40,23,50,73,84,39,82,49,71,54,49,34,44,32,50,22,98,86,49,89,50,37,66,50,42,59,40,39,76,32,72,41,40,34,32,50,43,70,34,44,34,11,49,43,66,86,38,84,25,26,33,70,44,92,98,37,70,46,60,64,61,49,51,48,43,53,51,54,50,30,19,33,24,57,75,39,36,30,24,42,29,36,33,59,49,63,25,69,60,49,31,76,79,36,59,66,36,20,22,14,36,94,88,70,23,35,28,28,26,44,69,47,42,73,77,50,66,39,88,47,74,85,74,40,84,68,65,89,53,71,63,32,54,32,71,27,85,38,12,66,64,52,54,48,54,54,25,52,52,44,27,53,52,35,48,56,46,56,76,38,80,70,40,32,36,36,24,28,37,28,56,30,25,50,34,80,37,39,42,54,85,66,72,80,49,61,60,19,66,33,32,35,52,43,50,38,54,48,48,38,70,76,46,64,44,61,68,50,40,22,68,46,45,75,59,67,61,92,47,72,91,63,53,71,74,64,82,56,85,64,67,90,69,38,37,68,69,44,57,57,62,54,54,60,28,65,64,43,53,49,55,52,46,55,58,47,46,43,49,50,49,52,20,50,48,38,36,30,41,51,81,37,45,88,55,59,51,30,23,33,31,55,43,60,78,93,71,75,66,58,56,67,54,64,71,45,83,44,44,33,28,38,28,44,63,66,58,43,45,29,45,31,57,18,51,47,54,33,64,79,81,64,58,46,41,30,81,60,39,17,40,47,28,39,48,43,71,58,39,29,62,63,22,52,50,88,42,80,46,46,37,48,14,48,19,43,12,75,39,75,67,44,31,52,16,28,51,43,50,57,49,23,47,24,66,30,70,54,37,25,36,32,45,45,25,69,61,40,30,58,76,49,71,74,48,43,57,47,50,28,51,51,45,57,49,47,45,52,56,68,69,53,75,81,76,79,72,71,56,28,30,34,38,33,36,47,69,72,34,73,60,42,38,41,33,91,42,30,23,57,70,65,14,42,35,58,32,38,27,23,47,40,16,9,23,48,49,64,46,34,39,42,48,71,58,33,73,75,30,76,79,62,63,67,48,40,32,42,36,38,45,64,25,32,65,43,46,73,69,55,50,57,50,55,56,73,56,70,38,88,62,16,36,41,35,40,34,34,60,36,33,27,24,36,82,91,23,76,32,54,66,58,19,16,64,72,54,74,45,47,50,47,71,51,103,49,71,58,90,71,48,32,32,53,40,94,38,91,64,39,66,93,38,76,48,50,29,36,39,22,58,49,49,44,39,58,47,23,66,55,85,82,53,85,76,40,18,68,49,57,50,40,32,56,71,37,89,84,40,50,63,44,16,26,19,73,84,75,63,50,31,21,21,34,38,36,80,55,96,43,19,32,29,34,42,32,28,44,48,46,43,61,41,16,50,41,49,34,38,54,39,52,74,55,74,33,64,55,35,34,72,53,56,45,26,53,29,67,45,59,46,30,39,23,44,30,12,32,39,62,48,78,46,55,35,47,55,53,90,70,43,41,33,34,26,33,70,90,78,66,44,76,76,46,67,77,52,64,59,51,78,41,84,36,46,20,31,38,44,51,59,35,37,36,42,103

Foldseek 3Di:
DDDPVVVVVVVPPPDPPDFDWPQDCQQVQDPAQKDKDAPQPWDWDKDWDQQGLDDGIWIKTWTAAFGFKIKIKGPFWDWAAAPFKKKKKWKKAWFDFDQFKWKDKAWAAPDDWGFQAAPPVVQQLQLQIGDFHAFPSDIDMHMGMHHDHHTDITIIMIIIHGFTTMMIIGRTTMGRDDDDKDDFDDADDWAADLVVLLVLLVPDFFWAWAWFFDPLFIFIDIVNHGDFQEEAEEAPPDPRGQLLLCVVLVHQHYEFEAELEDAQNRHHQPQDQVHGDLVSVVVSLSSSSRSPSLHQYAYEYAQDDYACVCVVVVLQFFAFPVRFFFKDHHFARPDTHNDLCPDPPNVGSMGTHGDLLRPVSLVRSLVSLLVSLLVVLPDSSSSRYHAYEYFHHHPRFLEDDLRGGFRPSVLLSLLVLCCVVQVDQVSLCLQAVHGDPDSSPRGQDHGPPCVVFQPSDFQFDAGHNLLSNLVSSQLSSLVSRLSNLVSNCVNNVHHHAYEYEDHAQALFCVSVLPRDSHAEYEDEQQQLQLWFLFQRLDARALCSSVSSHAYEYEDAEAELSFIDDRPSNCNSRRHHNDLQRSLQSVLNRVQNCLLSNHHYYYYHNRCRQVDPSSSVSSSLVSVLSRVSSPADAPPDAFLEEEEDEHSLCSRGRGPFALLSVLSSSLSRLQLQQLGDYHYDYLVSCLVDVVSLRRQEYEYARALEDEPVSLVSLVVSQFQLHEYEYEANHHQYYSNGGDQPRVCVSQVFRKDWDSDFDDWWKFFDDDPLCVPPGGTQASSVVSVSSRMSDDDHSRHGGHTFMATPGPQWAAGIATPVPRGRQWTKHDDPGYIGIYGNHRRRQGSSSVNSVCVVSVTDGQWHGAWRWSDHLFKIKTRHSHWDKTKTFHGPPFAFKAFSSVRDTQDGPDRIHIDTHGRSHMGMITTDD

Mean predicted aligned error: 6.64 Å

Sequence (925 aa):
MLSWRSLLALALLTPCLGATDLAVNGGFEAAGGWDLRCVDGAEGSATWITDARTGRQALRLTKTNSLGYLRLVSSEPLALVPNETYTFRGWYRSEDAPISALLLFRVAGREGTLAYNAIDRSAGWMSQSLILNAPPGRWEKRVVTHAVTQPTQAHLNVALWGNPCSVVLDDLEMTTARWYPSPAPGAYLPGVSEVEAKRILAERPALDGRIESRQGRSALLINGRPVAPVIFKSGRYDDQGDQAAFHADGIDLALVPIRLGGVKDTPGVWEGAGRYDFALAEASLDAALRRNPQAQIIIDFWVYPYRAWGEENPAECWINEAGERAYGWWGNVEGFATDLATAPNPERRHWWYPSYGSPIWQRDAADALAAVVRHLSSRPQWKAVVGCMVTGGHDGQFQVLAERDHCPANRAAFATWLQRQHGGLQELKRAWGEAPTAWTEIAIPRGEDRRRGMESLPAFLAPGPEIDYRRFEVEQSWRLRDLLARAVEDNAGKTLFSLSYGMPPGYDFGPWAKPSALDAAASMSYYPYRVPGYATGYRPPDSPRLHDKLFIQELDVRSWVADGSGEVYDRWIGKGDSPERWRAVMRKLIGISLAHGHGYWYYDMNQFFAAPEIHAQIAQLQRITERVVAIPDGGFRPDVVVVRSAHEEQWQGAYFSSSKHALFYQTMELESSGVPYDVHYLSDILARPELQRYKVFLFVGSPYLSAAERAGIARLKQGGRMLIFTYGAGYVTETGKSVAAQSELAGLKLATAELRERRTPLLVDHELTRGCRPLNALTEMQMTIFHTAGASSVAAREQPFWVEDPTAEPLARFVENGQVAMALKRHGDWTAVYLAAPNSLGGDLLHKLVSAAGAFTYGEPGPAVSYSDRFVSIHGLRSGSYTLRLPPGTRRVVDPDSGRAIAEGVETVTLPVVAQQTDWYLLER

Secondary structure (DSSP, 8-state):
---THHHHHHSS-S----PPP--TTTT--SS-SEEEEEETT--EEEEEES--SSSS-EEEEEE-SSSSEEEEEESSPEEE-TT--EEEEEEEE-SS--TTEEEEEEEE-SSS--B---S-TTTHHHHTTB-----TT--EEEEEEE--SS-EEEEEEEEEEESSEEEEEEEEEEE-PPP-PPPPP-PPPP-S-HHHHHHHHHHSPPP-EEEEEETTEEEEEETTEEE--EEEEE-SSSS---HHHHHHTT--EEEEEEESS-BTTB--SEEETTEE-HHHHHHHHHHHHHH-TT-EEEEEEEE---TTHHHH-GGGB-B-TTSPEEEESSSSEEEEESSGGGSSSTTS--EEPBPTT-HHHHHHHHHHHHHHHHHHHTSGGGGGEEEEEEEESGGGBTPPPSS----HHHHHHHHHHHHHHHSSHHHHHHHHSS--SSGGGPPPPPPP-GGG-TTSS-SBPPSSHHHHHHHHHHHHHHHHHHHHHHHHHTTSSS--EEEEEPPTTT---TGGGS-SS--EEEEE--GGG-STTS-------SGGGGGT-EEEEEE---BTTSPP--HHHHHHTT-B-SHHHHHHHHHHHHHHHHHHT-EEEEEESSSTT-SHHHHHHHHHHHHHHHHHHHSPP-----SEEEEE-TTGGGGBS-SSBHHHHHHHHHHHHHHTSS--EEEEEHHHHHH-GGGG--SEEEE-S--B--HHHHHHHHTTS-TTEEEEEETTTT-EETTEE-HHHHHHHHTS-EEE-SS-----EEEPS-TTTTTS-SB--HHHHHHHHHBSSS--SSSBPPPPEEE--TTSEEEEEETTT--EEEEEEEETTEEEEEE-STT---HHHHHHHHHHTT----S-S-SEEEE-SSEEEEE-SS-EEEEEEPPTT--EEE-TTT--EEEES-SEEEEEE-TT-EEEEEEE-

pLDDT: mean 90.45, std 11.63, range [24.19, 98.81]

Nearest PDB structures (foldseek):
  4uzs-assembly1_C  TM=6.830E-01  e=1.623E-24  Bifidobacterium bifidum S17
  4uzs-assembly1_B  TM=6.923E-01  e=1.937E-23  Bifidobacterium bifidum S17
  4ucf-assembly1_C  TM=6.677E-01  e=3.061E-24  Bifidobacterium bifidum S17
  4uzs-assembly1_A  TM=6.761E-01  e=2.901E-23  Bifidobacterium bifidum S17
  4ucf-assembly1_A  TM=6.735E-01  e=7.299E-23  Bifidobacterium bifidum S17